Protein AF-0000000070114681 (afdb_homodimer)

Radius of gyration: 28.7 Å; Cα contacts (8 Å, |Δi|>4): 1870; chains: 2; bounding box: 112×88×71 Å

Solvent-accessible surface area (backbone atoms only — not comparable to full-atom values): 44836 Å² total; per-residue (Å²): 137,80,80,74,75,74,76,66,82,73,76,67,72,60,48,67,45,46,54,83,60,22,22,67,48,81,77,33,64,64,54,41,47,63,54,51,53,51,50,52,48,64,74,39,74,84,30,38,65,23,48,54,84,46,60,60,68,86,78,74,51,68,64,54,52,58,52,14,40,51,47,31,48,46,40,34,32,71,73,68,63,34,53,69,64,59,37,40,45,52,35,40,31,75,48,50,42,36,33,88,52,31,59,58,50,32,49,20,34,38,70,69,47,58,29,84,62,64,37,80,19,31,28,36,23,40,17,36,51,25,30,52,28,42,53,50,44,38,56,38,47,52,89,44,37,28,36,34,29,34,36,61,29,50,48,56,58,55,27,22,26,47,72,58,67,33,56,74,46,75,22,51,16,66,94,49,43,53,31,64,68,48,42,53,51,50,49,49,50,39,41,72,73,68,29,41,58,50,32,37,38,45,41,53,35,26,13,62,52,58,10,41,46,45,47,70,69,55,49,54,51,49,55,52,48,28,58,75,68,64,30,35,33,38,43,41,50,69,29,52,80,37,52,54,69,81,86,67,77,78,45,67,56,46,69,46,75,30,54,40,46,34,39,34,33,44,33,39,66,60,67,37,32,5,40,32,39,18,21,28,39,24,66,31,40,22,20,41,97,87,62,47,82,64,51,32,43,21,53,54,38,36,46,54,36,47,26,36,42,40,39,36,30,28,48,34,49,28,34,56,46,9,49,29,60,75,35,78,29,23,55,62,69,61,28,48,72,58,41,51,51,33,46,51,36,49,49,50,51,54,52,48,50,44,67,74,37,76,53,30,72,82,69,43,34,51,62,67,81,52,59,29,35,46,27,35,30,36,36,46,77,51,72,32,43,70,68,47,44,50,48,31,32,72,78,48,31,23,37,56,33,46,33,36,70,28,33,96,54,97,43,44,51,33,21,33,30,38,21,40,35,58,54,51,71,70,52,49,53,53,31,49,55,30,45,48,51,43,54,55,52,49,61,56,69,64,48,75,122,135,82,80,74,75,73,77,66,82,74,75,66,72,61,48,70,45,47,54,84,61,22,22,67,49,80,76,33,64,63,53,41,47,63,55,52,53,52,48,53,49,64,74,37,74,83,30,38,66,22,49,54,83,46,61,62,67,85,79,73,51,70,62,51,53,57,50,13,40,50,46,32,48,47,41,34,32,72,72,69,65,34,52,70,65,57,39,40,44,51,34,41,30,76,47,49,40,36,33,88,53,30,59,58,49,33,50,21,33,39,72,68,49,58,30,85,63,64,37,81,20,31,29,34,21,39,16,37,52,24,30,53,27,42,53,50,45,39,55,39,46,53,89,44,37,28,36,33,28,34,36,61,30,51,48,56,58,55,28,21,26,47,72,57,66,32,54,75,45,76,23,50,15,66,95,49,45,53,31,64,68,48,42,53,50,50,51,49,50,38,41,73,72,68,29,42,57,52,31,37,38,45,41,53,34,27,13,63,52,57,8,42,47,46,46,71,69,54,48,55,52,46,54,54,47,28,60,76,68,62,30,36,34,40,43,40,49,67,30,53,81,35,52,54,70,83,82,69,78,80,45,66,56,45,69,45,75,31,54,41,48,34,38,36,33,43,34,38,65,59,66,39,32,4,39,32,40,18,21,28,40,24,66,32,41,23,21,41,97,87,62,47,81,64,51,31,45,20,52,54,38,35,46,54,36,46,26,37,43,40,39,36,30,28,48,34,47,29,34,56,45,9,51,30,61,75,34,79,30,24,58,62,69,62,27,48,71,58,44,51,50,32,46,51,37,50,48,49,52,53,52,48,49,45,67,74,38,76,53,30,70,83,68,43,35,50,63,66,81,51,58,29,34,46,27,36,31,37,37,44,76,51,72,33,43,71,67,47,42,51,47,33,33,71,77,46,31,23,38,56,33,46,33,36,70,27,34,96,54,97,41,44,50,34,22,32,30,37,22,42,35,58,54,51,72,70,51,49,54,53,30,48,54,30,45,48,51,44,54,56,52,51,59,56,69,65,49,76,122

Nearest PDB structures (foldseek):
  2zc0-assembly1_A  TM=8.896E-01  e=2.141E-27  Thermococcus litoralis
  8tn2-assembly1_A  TM=8.694E-01  e=1.061E-24  Streptomyces hygroscopicus
  8tn2-assembly1_B  TM=8.702E-01  e=4.752E-24  Streptomyces hygroscopicus
  4je5-assembly1_A  TM=8.521E-01  e=1.629E-17  Saccharomyces cerevisiae S288C
  4je5-assembly2_D  TM=8.503E-01  e=1.077E-17  Saccharomyces cerevisiae S288C

Foldseek 3Di:
DPPPPPPPPDPDDDDDDDPVPDQPLSPPLLVCQVVLQVVLCVVQVQFLELADQAFADVVDDPVLLVLLLVLLLCCCCPVVPDDNVVSVCCQVDQHDLQADCLVLLQLLCCVAFVFHADSLLKRKALFLLLVLLLLLLLQPPDQQEAEEEEPLADSSNVSSCSVSNHHYDYAHLPQQGGDLVSVVVSLVVSVVVVHHYAAYEFAQALGVVAGHHHDQVRLVVNLVSCVVSVHAYEYEYAWQLLFADDDGHRGSNSVHPPQRYWYWFGCCHLPNVVLSIIMIRWQDWDADPVRHGPGTVSVSSSVVSCVVPNHRNSSSVSSVSSLCVVQVSYSSSSCVVLSVVQNVQLVLLVVLLCVLCVPQVVLVKDWDRRRGGFKIKMFAPAFPDPVLQSCLCVPLSYHWAQSQSSGPDGDSRRITMGGRNHDDSVSSNSNSVSVSCSRNVVSVVPPPD/DPPPPPPPDDPDDDDDDDVVPDQPLSPPLLVCQVVLQVVLCVVQVQFLELADQAFADVVDDPVLLVLLLVLLLCCCCPVVPDDNVRSVCCQVDQHDLQADCLVLLQLLCCVAFVFHADSLLKRKALFLLLVLLLLLLLQPPDQQEAEEEEPLADSSNVSSCSVSNHHYDYAHLPQQGGDLVSVLVSLVVSVVVVHHYAAYEGAQALHVVAGHHHDQVRLVVNLVSCVVSVHAYEYEYAWQLLFADDDGHHGSNSVHPPQRYWYWFGCCHLPNVVLSIIMIRWQDWDADPVRHGPGTVSVSSSVVSCVVPNHRNSSSVSSVSSLCVVQVSYSSSSCVVLSVVQNVQLVLLVVLLCVLCVPQVVLVKDWDRRRGGFKIKMFAPAFPDPVLQSCLCVPLSYHWAQSCSSGPDGDSRRITMGTRNHDDSVSSNSNSVSVSVSRNVVSVVPPPD

Structure (mmCIF, N/CA/C/O backbone):
data_AF-0000000070114681-model_v1
#
loop_
_entity.id
_entity.type
_entity.pdbx_description
1 polymer '(S)-3,5-dihydroxyphenylglycine transaminase'
#
loop_
_atom_site.group_PDB
_atom_site.id
_atom_site.type_symbol
_atom_site.label_atom_id
_atom_site.label_alt_id
_atom_site.label_comp_id
_atom_site.label_asym_id
_atom_site.label_entity_id
_atom_site.label_seq_id
_atom_site.pdbx_PDB_ins_code
_atom_site.Cartn_x
_atom_site.Cartn_y
_atom_site.Cartn_z
_atom_site.occupancy
_atom_site.B_iso_or_equiv
_atom_site.auth_seq_id
_atom_site.auth_comp_id
_atom_site.auth_asym_id
_atom_site.auth_atom_id
_atom_site.pdbx_PDB_model_num
ATOM 1 N N . MET A 1 1 ? 61.812 25.578 0.46 1 30.03 1 MET A N 1
ATOM 2 C CA . MET A 1 1 ? 60.438 25.844 0.096 1 30.03 1 MET A CA 1
ATOM 3 C C . MET A 1 1 ? 59.594 24.594 0.271 1 30.03 1 MET A C 1
ATOM 5 O O . MET A 1 1 ? 59.75 23.609 -0.444 1 30.03 1 MET A O 1
ATOM 9 N N . THR A 1 2 ? 59.125 24.281 1.491 1 32.91 2 THR A N 1
ATOM 10 C CA . THR A 1 2 ? 58.406 23.109 1.928 1 32.91 2 THR A CA 1
ATOM 11 C C . THR A 1 2 ? 57.031 23.062 1.302 1 32.91 2 THR A C 1
ATOM 13 O O . THR A 1 2 ? 56.219 24 1.477 1 32.91 2 THR A O 1
ATOM 16 N N . VAL A 1 3 ? 56.906 22.266 0.216 1 38.66 3 VAL A N 1
ATOM 17 C CA . VAL A 1 3 ? 55.594 22.031 -0.385 1 38.66 3 VAL A CA 1
ATOM 18 C C . VAL A 1 3 ? 54.594 21.578 0.688 1 38.66 3 VAL A C 1
ATOM 20 O O . VAL A 1 3 ? 54.75 20.5 1.277 1 38.66 3 VAL A O 1
ATOM 23 N N . GLU A 1 4 ? 53.969 22.531 1.515 1 36.19 4 GLU A N 1
ATOM 24 C CA . GLU A 1 4 ? 52.844 22.172 2.357 1 36.19 4 GLU A CA 1
ATOM 25 C C . GLU A 1 4 ? 51.75 21.453 1.552 1 36.19 4 GLU A C 1
ATOM 27 O O . GLU A 1 4 ? 51.219 22.016 0.603 1 36.19 4 GLU A O 1
ATOM 32 N N . THR A 1 5 ? 51.906 20.234 1.372 1 41.84 5 THR A N 1
ATOM 33 C CA . THR A 1 5 ? 50.844 19.406 0.789 1 41.84 5 THR A CA 1
ATOM 34 C C . THR A 1 5 ? 49.531 19.672 1.488 1 41.84 5 THR A C 1
ATOM 36 O O . THR A 1 5 ? 49.375 19.422 2.688 1 41.84 5 THR A O 1
ATOM 39 N N . GLY A 1 6 ? 48.844 20.75 1.191 1 40.19 6 GLY A N 1
ATOM 40 C CA . GLY A 1 6 ? 47.5 21.078 1.638 1 40.19 6 GLY A CA 1
ATOM 41 C C . GLY A 1 6 ? 46.562 19.875 1.663 1 40.19 6 GLY A C 1
ATOM 42 O O . GLY A 1 6 ? 46.312 19.25 0.628 1 40.19 6 GLY A O 1
ATOM 43 N N . SER A 1 7 ? 46.594 19.094 2.715 1 43.44 7 SER A N 1
ATOM 44 C CA . SER A 1 7 ? 45.625 18.031 2.945 1 43.44 7 SER A CA 1
ATOM 45 C C . SER A 1 7 ? 44.219 18.5 2.646 1 43.44 7 SER A C 1
ATOM 47 O O . SER A 1 7 ? 43.719 19.438 3.285 1 43.44 7 SER A O 1
ATOM 49 N N . GLY A 1 8 ? 43.781 18.531 1.479 1 46.12 8 GLY A N 1
ATOM 50 C CA . GLY A 1 8 ? 42.406 18.828 1.107 1 46.12 8 GLY A CA 1
ATOM 51 C C . GLY A 1 8 ? 41.406 18.188 2.035 1 46.12 8 GLY A C 1
ATOM 52 O O . GLY A 1 8 ? 41.719 17.266 2.791 1 46.12 8 GLY A O 1
ATOM 53 N N . PRO A 1 9 ? 40.281 18.922 2.387 1 52.47 9 PRO A N 1
ATOM 54 C CA . PRO A 1 9 ? 39.25 18.422 3.322 1 52.47 9 PRO A CA 1
ATOM 55 C C . PRO A 1 9 ? 38.812 17 3.008 1 52.47 9 PRO A C 1
ATOM 57 O O . PRO A 1 9 ? 38.844 16.578 1.847 1 52.47 9 PRO A O 1
ATOM 60 N N . THR A 1 10 ? 39.094 16.031 3.82 1 56.84 10 THR A N 1
ATOM 61 C CA . THR A 1 10 ? 38.625 14.656 3.734 1 56.84 10 THR A CA 1
ATOM 62 C C . THR A 1 10 ? 37.156 14.594 3.307 1 56.84 10 THR A C 1
ATOM 64 O O . THR A 1 10 ? 36.312 15.281 3.879 1 56.84 10 THR A O 1
ATOM 67 N N . PRO A 1 11 ? 36.938 14.086 2.105 1 64.62 11 PRO A N 1
ATOM 68 C CA . PRO A 1 11 ? 35.562 13.93 1.671 1 64.62 11 PRO A CA 1
ATOM 69 C C . PRO A 1 11 ? 34.656 13.367 2.768 1 64.62 11 PRO A C 1
ATOM 71 O O . PRO A 1 11 ? 35.094 12.555 3.58 1 64.62 11 PRO A O 1
ATOM 74 N N . PRO A 1 12 ? 33.562 14.117 3.008 1 74.38 12 PRO A N 1
ATOM 75 C CA . PRO A 1 12 ? 32.656 13.648 4.059 1 74.38 12 PRO A CA 1
ATOM 76 C C . PRO A 1 12 ? 32.281 12.172 3.912 1 74.38 12 PRO A C 1
ATOM 78 O O . PRO A 1 12 ? 32.188 11.664 2.793 1 74.38 12 PRO A O 1
ATOM 81 N N . ARG A 1 13 ? 32.406 11.461 4.941 1 79.06 13 ARG A N 1
ATOM 82 C CA . ARG A 1 13 ? 32.031 10.047 4.965 1 79.06 13 ARG A CA 1
ATOM 83 C C . ARG A 1 13 ? 30.547 9.852 4.75 1 79.06 13 ARG A C 1
ATOM 85 O O . ARG A 1 13 ? 29.719 10.391 5.504 1 79.06 13 ARG A O 1
ATOM 92 N N . LEU A 1 14 ? 30.188 9.148 3.727 1 91 14 LEU A N 1
ATOM 93 C CA . LEU A 1 14 ? 28.797 8.844 3.422 1 91 14 LEU A CA 1
ATOM 94 C C . LEU A 1 14 ? 28.25 7.777 4.367 1 91 14 LEU A C 1
ATOM 96 O O . LEU A 1 14 ? 28.969 6.844 4.73 1 91 14 LEU A O 1
ATOM 100 N N . VAL A 1 15 ? 27.062 7.934 4.812 1 93.44 15 VAL A N 1
ATOM 101 C CA . VAL A 1 15 ? 26.422 6.941 5.668 1 93.44 15 VAL A CA 1
ATOM 102 C C . VAL A 1 15 ? 26.297 5.617 4.914 1 93.44 15 VAL A C 1
ATOM 104 O O . VAL A 1 15 ? 26.031 5.602 3.711 1 93.44 15 VAL A O 1
ATOM 107 N N . THR A 1 16 ? 26.609 4.535 5.52 1 94.69 16 THR A N 1
ATOM 108 C CA . THR A 1 16 ? 26.375 3.18 5.039 1 94.69 16 THR A CA 1
ATOM 109 C C . THR A 1 16 ? 25.5 2.404 6.02 1 94.69 16 THR A C 1
ATOM 111 O O . THR A 1 16 ? 25.734 2.441 7.23 1 94.69 16 THR A O 1
ATOM 114 N N . LEU A 1 17 ? 24.469 1.797 5.531 1 97.38 17 LEU A N 1
ATOM 115 C CA . LEU A 1 17 ? 23.594 0.977 6.359 1 97.38 17 LEU A CA 1
ATOM 116 C C . LEU A 1 17 ? 24 -0.492 6.293 1 97.38 17 LEU A C 1
ATOM 118 O O . LEU A 1 17 ? 24.453 -0.968 5.25 1 97.38 17 LEU A O 1
ATOM 122 N N . SER A 1 18 ? 23.875 -1.179 7.406 1 96.94 18 SER A N 1
ATOM 123 C CA . SER A 1 18 ? 24.078 -2.623 7.445 1 96.94 18 SER A CA 1
ATOM 124 C C . SER A 1 18 ? 22.766 -3.371 7.27 1 96.94 18 SER A C 1
ATOM 126 O O . SER A 1 18 ? 21.812 -3.143 8.016 1 96.94 18 SER A O 1
ATOM 128 N N . VAL A 1 19 ? 22.719 -4.301 6.312 1 96.25 19 VAL A N 1
ATOM 129 C CA . VAL A 1 19 ? 21.484 -5.027 6.02 1 96.25 19 VAL A CA 1
ATOM 130 C C . VAL A 1 19 ? 21.062 -5.828 7.246 1 96.25 19 VAL A C 1
ATOM 132 O O . VAL A 1 19 ? 19.859 -6.035 7.473 1 96.25 19 VAL A O 1
ATOM 135 N N . GLU A 1 20 ? 22.062 -6.223 8.141 1 95.44 20 GLU A N 1
ATOM 136 C CA . GLU A 1 20 ? 21.766 -6.984 9.352 1 95.44 20 GLU A CA 1
ATOM 137 C C . GLU A 1 20 ? 21.078 -6.109 10.398 1 95.44 20 GLU A C 1
ATOM 139 O O . GLU A 1 20 ? 20.516 -6.617 11.367 1 95.44 20 GLU A O 1
ATOM 144 N N . GLU A 1 21 ? 21.188 -4.77 10.227 1 96.12 21 GLU A N 1
ATOM 145 C CA . GLU A 1 21 ? 20.562 -3.832 11.156 1 96.12 21 GLU A CA 1
ATOM 146 C C . GLU A 1 21 ? 19.234 -3.318 10.602 1 96.12 21 GLU A C 1
ATOM 148 O O . GLU A 1 21 ? 18.641 -2.395 11.164 1 96.12 21 GLU A O 1
ATOM 153 N N . LEU A 1 22 ? 18.812 -3.844 9.445 1 98.06 22 LEU A N 1
ATOM 154 C CA . LEU A 1 22 ? 17.469 -3.609 8.898 1 98.06 22 LEU A CA 1
ATOM 155 C C . LEU A 1 22 ? 16.562 -4.793 9.188 1 98.06 22 LEU A C 1
ATOM 157 O O . LEU A 1 22 ? 16.969 -5.758 9.836 1 98.06 22 LEU A O 1
ATOM 161 N N . HIS A 1 23 ? 15.305 -4.641 8.859 1 97.5 23 HIS A N 1
ATOM 162 C CA . HIS A 1 23 ? 14.344 -5.699 9.141 1 97.5 23 HIS A CA 1
ATOM 163 C C . HIS A 1 23 ? 14.82 -7.039 8.586 1 97.5 23 HIS A C 1
ATOM 165 O O . HIS A 1 23 ? 15.305 -7.105 7.453 1 97.5 23 HIS A O 1
ATOM 171 N N . ALA A 1 24 ? 14.617 -8.148 9.234 1 94.5 24 ALA A N 1
ATOM 172 C CA . ALA A 1 24 ? 15.195 -9.453 8.945 1 94.5 24 ALA A CA 1
ATOM 173 C C . ALA A 1 24 ? 14.672 -10.008 7.629 1 94.5 24 ALA A C 1
ATOM 175 O O . ALA A 1 24 ? 15.32 -10.844 6.996 1 94.5 24 ALA A O 1
ATOM 176 N N . SER A 1 25 ? 13.461 -9.562 7.211 1 93.19 25 SER A N 1
ATOM 177 C CA . SER A 1 25 ? 12.883 -10.062 5.969 1 93.19 25 SER A CA 1
ATOM 178 C C . SER A 1 25 ? 13.758 -9.711 4.77 1 93.19 25 SER A C 1
ATOM 180 O O . SER A 1 25 ? 13.68 -10.359 3.723 1 93.19 25 SER A O 1
ATOM 182 N N . LEU A 1 26 ? 14.578 -8.711 4.875 1 94.06 26 LEU A N 1
ATOM 183 C CA . LEU A 1 26 ? 15.344 -8.188 3.752 1 94.06 26 LEU A CA 1
ATOM 184 C C . LEU A 1 26 ? 16.453 -9.148 3.359 1 94.06 26 LEU A C 1
ATOM 186 O O . LEU A 1 26 ? 17.047 -9.023 2.277 1 94.06 26 LEU A O 1
ATOM 190 N N . THR A 1 27 ? 16.719 -10.109 4.203 1 89.62 27 THR A N 1
ATOM 191 C CA . THR A 1 27 ? 17.703 -11.148 3.879 1 89.62 27 THR A CA 1
ATOM 192 C C . THR A 1 27 ? 17.031 -12.508 3.75 1 89.62 27 THR A C 1
ATOM 194 O O . THR A 1 27 ? 17.703 -13.539 3.664 1 89.62 27 THR A O 1
ATOM 197 N N . ASP A 1 28 ? 15.703 -12.508 3.762 1 88.12 28 ASP A N 1
ATOM 198 C CA . ASP A 1 28 ? 14.945 -13.75 3.643 1 88.12 28 ASP A CA 1
ATOM 199 C C . ASP A 1 28 ? 14.828 -14.18 2.184 1 88.12 28 ASP A C 1
ATOM 201 O O . ASP A 1 28 ? 14.539 -13.359 1.309 1 88.12 28 ASP A O 1
ATOM 205 N N . PRO A 1 29 ? 14.984 -15.445 1.933 1 79.88 29 PRO A N 1
ATOM 206 C CA . PRO A 1 29 ? 14.875 -15.945 0.561 1 79.88 29 PRO A CA 1
ATOM 207 C C . PRO A 1 29 ? 13.516 -15.656 -0.065 1 79.88 29 PRO A C 1
ATOM 209 O O . PRO A 1 29 ? 13.406 -15.5 -1.284 1 79.88 29 PRO A O 1
ATOM 212 N N . ALA A 1 30 ? 12.523 -15.609 0.754 1 78.25 30 ALA A N 1
ATOM 213 C CA . ALA A 1 30 ? 11.18 -15.359 0.246 1 78.25 30 ALA A CA 1
ATOM 214 C C . ALA A 1 30 ? 11.109 -14.031 -0.494 1 78.25 30 ALA A C 1
ATOM 216 O O . ALA A 1 30 ? 10.383 -13.898 -1.484 1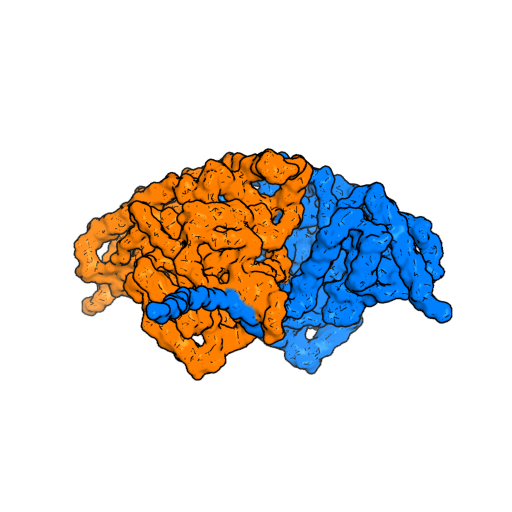 78.25 30 ALA A O 1
ATOM 217 N N . LEU A 1 31 ? 11.828 -13.016 -0.031 1 84.94 31 LEU A N 1
ATOM 218 C CA . LEU A 1 31 ? 11.789 -11.695 -0.66 1 84.94 31 LEU A CA 1
ATOM 219 C C . LEU A 1 31 ? 12.797 -11.617 -1.807 1 84.94 31 LEU A C 1
ATOM 221 O O . LEU A 1 31 ? 12.75 -10.68 -2.611 1 84.94 31 LEU A O 1
ATOM 225 N N . GLU A 1 32 ? 13.586 -12.672 -1.979 1 79.88 32 GLU A N 1
ATOM 226 C CA . GLU A 1 32 ? 14.641 -12.641 -2.988 1 79.88 32 GLU A CA 1
ATOM 227 C C . GLU A 1 32 ? 14.242 -13.453 -4.223 1 79.88 32 GLU A C 1
ATOM 229 O O . GLU A 1 32 ? 14.805 -13.258 -5.305 1 79.88 32 GLU A O 1
ATOM 234 N N . SER A 1 33 ? 13.289 -14.328 -3.977 1 78.19 33 SER A N 1
ATOM 235 C CA . SER A 1 33 ? 12.938 -15.297 -5.012 1 78.19 33 SER A CA 1
ATOM 236 C C . SER A 1 33 ? 12.484 -14.594 -6.289 1 78.19 33 SER A C 1
ATOM 238 O O . SER A 1 33 ? 13 -14.883 -7.375 1 78.19 33 SER A O 1
ATOM 240 N N . MET A 1 34 ? 11.609 -13.648 -6.082 1 70.12 34 MET A N 1
ATOM 241 C CA . MET A 1 34 ? 11.086 -12.984 -7.27 1 70.12 34 MET A CA 1
ATOM 242 C C . MET A 1 34 ? 12.164 -12.148 -7.953 1 70.12 34 MET A C 1
ATOM 244 O O . MET A 1 34 ? 12.203 -12.062 -9.18 1 70.12 34 MET A O 1
ATOM 248 N N . ASN A 1 35 ? 13.016 -11.617 -7.195 1 71.94 35 ASN A N 1
ATOM 249 C CA . ASN A 1 35 ? 14.133 -10.867 -7.758 1 71.94 35 ASN A CA 1
ATOM 250 C C . ASN A 1 35 ? 15.062 -11.758 -8.57 1 71.94 35 ASN A C 1
ATOM 252 O O . ASN A 1 35 ? 15.5 -11.391 -9.656 1 71.94 35 ASN A O 1
ATOM 256 N N . LEU A 1 36 ? 15.281 -12.898 -8.039 1 72.62 36 LEU A N 1
ATOM 257 C CA . LEU A 1 36 ? 16.156 -13.859 -8.703 1 72.62 36 LEU A CA 1
ATOM 258 C C . LEU A 1 36 ? 15.57 -14.297 -10.039 1 72.62 36 LEU A C 1
ATOM 260 O O . LEU A 1 36 ? 16.266 -14.328 -11.055 1 72.62 36 LEU A O 1
ATOM 264 N N . LEU A 1 37 ? 14.297 -14.508 -10.039 1 75.19 37 LEU A N 1
ATOM 265 C CA . LEU A 1 37 ? 13.625 -14.969 -11.25 1 75.19 37 LEU A CA 1
ATOM 266 C C . LEU A 1 37 ? 13.586 -13.867 -12.305 1 75.19 37 LEU A C 1
ATOM 268 O O . LEU A 1 37 ? 13.789 -14.133 -13.492 1 75.19 37 LEU A O 1
ATOM 272 N N . ASN A 1 38 ? 13.406 -12.68 -11.836 1 72.19 38 ASN A N 1
ATOM 273 C CA . ASN A 1 38 ? 13.414 -11.539 -12.742 1 72.19 38 ASN A CA 1
ATOM 274 C C . ASN A 1 38 ? 14.805 -11.297 -13.328 1 72.19 38 ASN A C 1
ATOM 276 O O . ASN A 1 38 ? 14.93 -10.953 -14.508 1 72.19 38 ASN A O 1
ATOM 280 N N . GLU A 1 39 ? 15.742 -11.539 -12.516 1 75.88 39 GLU A N 1
ATOM 281 C CA . GLU A 1 39 ? 17.125 -11.375 -12.977 1 75.88 39 GLU A CA 1
ATOM 282 C C . GLU A 1 39 ? 17.453 -12.391 -14.062 1 75.88 39 GLU A C 1
ATOM 284 O O . GLU A 1 39 ? 18.094 -12.055 -15.062 1 75.88 39 GLU A O 1
ATOM 289 N N . ILE A 1 40 ? 17.047 -13.57 -13.898 1 78.44 40 ILE A N 1
ATOM 290 C CA . ILE A 1 40 ? 17.344 -14.625 -14.859 1 78.44 40 ILE A CA 1
ATOM 291 C C . ILE A 1 40 ? 16.625 -14.328 -16.188 1 78.44 40 ILE A C 1
ATOM 293 O O . ILE A 1 40 ? 17.219 -14.438 -17.25 1 78.44 40 ILE A O 1
ATOM 297 N N . ALA A 1 41 ? 15.414 -13.906 -16.062 1 80.06 41 ALA A N 1
ATOM 298 C CA . ALA A 1 41 ? 14.656 -13.562 -17.25 1 80.06 41 ALA A CA 1
ATOM 299 C C . ALA A 1 41 ? 15.312 -12.414 -18.016 1 80.06 41 ALA A C 1
ATOM 301 O O . ALA A 1 41 ? 15.375 -12.422 -19.234 1 80.06 41 ALA A O 1
ATOM 302 N N . ALA A 1 42 ? 15.828 -11.539 -17.266 1 78 42 ALA A N 1
ATOM 303 C CA . ALA A 1 42 ? 16.469 -10.367 -17.859 1 78 42 ALA A CA 1
ATOM 304 C C . ALA A 1 42 ? 17.766 -10.75 -18.547 1 78 42 ALA A C 1
ATOM 306 O O . ALA A 1 42 ? 18.141 -10.148 -19.562 1 78 42 ALA A O 1
ATOM 307 N N . ARG A 1 43 ? 18.422 -11.727 -18.047 1 87.62 43 ARG A N 1
ATOM 308 C CA . ARG A 1 43 ? 19.703 -12.172 -18.578 1 87.62 43 ARG A CA 1
ATOM 309 C C . ARG A 1 43 ? 19.516 -12.914 -19.891 1 87.62 43 ARG A C 1
ATOM 311 O O . ARG A 1 43 ? 20.438 -13 -20.703 1 87.62 43 ARG A O 1
ATOM 318 N N . PHE A 1 44 ? 18.312 -13.422 -20.078 1 91.12 44 PHE A N 1
ATOM 319 C CA . PHE A 1 44 ? 18.062 -14.211 -21.281 1 91.12 44 PHE A CA 1
ATOM 320 C C . PHE A 1 44 ? 16.812 -13.727 -22 1 91.12 44 PHE A C 1
ATOM 322 O O . PHE A 1 44 ? 15.828 -14.461 -22.125 1 91.12 44 PHE A O 1
ATOM 329 N N . PRO A 1 45 ? 16.875 -12.562 -22.562 1 86.38 45 PRO A N 1
ATOM 330 C CA . PRO A 1 45 ? 15.695 -11.922 -23.156 1 86.38 45 PRO A CA 1
ATOM 331 C C . PRO A 1 45 ? 15.141 -12.68 -24.359 1 86.38 45 PRO A C 1
ATOM 333 O O . PRO A 1 45 ? 13.969 -12.523 -24.719 1 86.38 45 PRO A O 1
ATOM 336 N N . ASP A 1 46 ? 15.953 -13.531 -24.953 1 89.62 46 ASP A N 1
ATOM 337 C CA . ASP A 1 46 ? 15.516 -14.25 -26.141 1 89.62 46 ASP A CA 1
ATOM 338 C C . ASP A 1 46 ? 14.914 -15.602 -25.781 1 89.62 46 ASP A C 1
ATOM 340 O O . ASP A 1 46 ? 14.375 -16.297 -26.641 1 89.62 46 ASP A O 1
ATOM 344 N N . ALA A 1 47 ? 14.984 -15.953 -24.547 1 94.44 47 ALA A N 1
ATOM 345 C CA . ALA A 1 47 ? 14.406 -17.219 -24.109 1 94.44 47 ALA A CA 1
ATOM 346 C C . ALA A 1 47 ? 12.883 -17.172 -24.125 1 94.44 47 ALA A C 1
ATOM 348 O O . ALA A 1 47 ? 12.297 -16.125 -23.812 1 94.44 47 ALA A O 1
ATOM 349 N N . VAL A 1 48 ? 12.25 -18.297 -24.578 1 95.38 48 VAL A N 1
ATOM 350 C CA . VAL A 1 48 ? 10.812 -18.422 -24.391 1 95.38 48 VAL A CA 1
ATOM 351 C C . VAL A 1 48 ? 10.508 -18.641 -22.906 1 95.38 48 VAL A C 1
ATOM 353 O O . VAL A 1 48 ? 11.07 -19.531 -22.266 1 95.38 48 VAL A O 1
ATOM 356 N N . SER A 1 49 ? 9.656 -17.797 -22.359 1 93.56 49 SER A N 1
ATOM 357 C CA . SER A 1 49 ? 9.469 -17.859 -20.922 1 93.56 49 SER A CA 1
ATOM 358 C C . SER A 1 49 ? 8.109 -18.453 -20.562 1 93.56 49 SER A C 1
ATOM 360 O O . SER A 1 49 ? 7.07 -17.844 -20.828 1 93.56 49 SER A O 1
ATOM 362 N N . PHE A 1 50 ? 8.148 -19.641 -19.953 1 95.88 50 PHE A N 1
ATOM 363 C CA . PHE A 1 50 ? 6.973 -20.219 -19.312 1 95.88 50 PHE A CA 1
ATOM 364 C C . PHE A 1 50 ? 6.902 -19.812 -17.844 1 95.88 50 PHE A C 1
ATOM 366 O O . PHE A 1 50 ? 6.176 -20.438 -17.062 1 95.88 50 PHE A O 1
ATOM 373 N N . ALA A 1 51 ? 7.637 -18.766 -17.469 1 90.38 51 ALA A N 1
ATOM 374 C CA . ALA A 1 51 ? 7.777 -18.422 -16.047 1 90.38 51 ALA A CA 1
ATOM 375 C C . ALA A 1 51 ? 6.691 -17.453 -15.609 1 90.38 51 ALA A C 1
ATOM 377 O O . ALA A 1 51 ? 6.156 -17.562 -14.5 1 90.38 51 ALA A O 1
ATOM 378 N N . ALA A 1 52 ? 6.332 -16.562 -16.438 1 81.69 52 ALA A N 1
ATOM 379 C CA . ALA A 1 52 ? 5.508 -15.43 -16.016 1 81.69 52 ALA A CA 1
ATOM 380 C C . ALA A 1 52 ? 4.035 -15.82 -15.953 1 81.69 52 ALA A C 1
ATOM 382 O O . ALA A 1 52 ? 3.49 -16.375 -16.906 1 81.69 52 ALA A O 1
ATOM 383 N N . GLY A 1 53 ? 3.375 -15.57 -14.852 1 86.06 53 GLY A N 1
ATOM 384 C CA . GLY A 1 53 ? 1.938 -15.75 -14.711 1 86.06 53 GLY A CA 1
ATOM 385 C C . GLY A 1 53 ? 1.148 -14.477 -14.93 1 86.06 53 GLY A C 1
ATOM 386 O O . GLY A 1 53 ? 0.196 -14.195 -14.195 1 86.06 53 GLY A O 1
ATOM 387 N N . ARG A 1 54 ? 1.492 -13.68 -15.875 1 88.38 54 ARG A N 1
ATOM 388 C CA . ARG A 1 54 ? 0.827 -12.414 -16.156 1 88.38 54 ARG A CA 1
ATOM 389 C C . ARG A 1 54 ? -0.282 -12.586 -17.188 1 88.38 54 ARG A C 1
ATOM 391 O O . ARG A 1 54 ? -0.235 -13.508 -18 1 88.38 54 ARG A O 1
ATOM 398 N N . PRO A 1 55 ? -1.249 -11.695 -17.172 1 91.88 55 PRO A N 1
ATOM 399 C CA . PRO A 1 55 ? -2.352 -11.789 -18.141 1 91.88 55 PRO A CA 1
ATOM 400 C C . PRO A 1 55 ? -1.911 -11.508 -19.578 1 91.88 55 PRO A C 1
ATOM 402 O O . PRO A 1 55 ? -0.888 -10.859 -19.797 1 91.88 55 PRO A O 1
ATOM 405 N N . TYR A 1 56 ? -2.674 -12.055 -20.484 1 92.44 56 TYR A N 1
ATOM 406 C CA . TYR A 1 56 ? -2.461 -11.852 -21.906 1 92.44 56 TYR A CA 1
ATOM 407 C C . TYR A 1 56 ? -2.518 -10.367 -22.266 1 92.44 56 TYR A C 1
ATOM 409 O O . TYR A 1 56 ? -3.377 -9.641 -21.766 1 92.44 56 TYR A O 1
ATOM 417 N N . GLU A 1 57 ? -1.641 -9.906 -23.062 1 90.56 57 GLU A N 1
ATOM 418 C CA . GLU A 1 57 ? -1.457 -8.477 -23.312 1 90.56 57 GLU A CA 1
ATOM 419 C C . GLU A 1 57 ? -1.948 -8.094 -24.703 1 90.56 57 GLU A C 1
ATOM 421 O O . GLU A 1 57 ? -1.843 -6.934 -25.109 1 90.56 57 GLU A O 1
ATOM 426 N N . GLY A 1 58 ? -2.482 -9.016 -25.438 1 90.94 58 GLY A N 1
ATOM 427 C CA . GLY A 1 58 ? -2.76 -8.781 -26.844 1 90.94 58 GLY A CA 1
ATOM 428 C C . GLY A 1 58 ? -4 -7.938 -27.062 1 90.94 58 GLY A C 1
ATOM 429 O O . GLY A 1 58 ? -4.211 -7.422 -28.172 1 90.94 58 GLY A O 1
ATOM 430 N N . PHE A 1 59 ? -4.789 -7.73 -26.031 1 92.12 59 PHE A N 1
ATOM 431 C CA . PHE A 1 59 ? -6.055 -7.035 -26.234 1 92.12 59 PHE A CA 1
ATOM 432 C C . PHE A 1 59 ? -6.004 -5.629 -25.656 1 92.12 59 PHE A C 1
ATOM 434 O O . PHE A 1 59 ? -7.023 -4.938 -25.594 1 92.12 59 PHE A O 1
ATOM 441 N N . TYR A 1 60 ? -4.82 -5.215 -25.172 1 92.62 60 TYR A N 1
ATOM 442 C CA . TYR A 1 60 ? -4.715 -3.908 -24.531 1 92.62 60 TYR A CA 1
ATOM 443 C C . TYR A 1 60 ? -4.945 -2.785 -25.547 1 92.62 60 TYR A C 1
ATOM 445 O O . TYR A 1 60 ? -4.395 -2.811 -26.641 1 92.62 60 TYR A O 1
ATOM 453 N N . ASP A 1 61 ? -5.781 -1.873 -25.234 1 94.5 61 ASP A N 1
ATOM 454 C CA . ASP A 1 61 ? -6.066 -0.655 -26 1 94.5 61 ASP A CA 1
ATOM 455 C C . ASP A 1 61 ? -6.098 0.564 -25.078 1 94.5 61 ASP A C 1
ATOM 457 O O . ASP A 1 61 ? -6.973 0.677 -24.219 1 94.5 61 ASP A O 1
ATOM 461 N N . ILE A 1 62 ? -5.188 1.465 -25.297 1 94.5 62 ILE A N 1
ATOM 462 C CA . ILE A 1 62 ? -5.055 2.635 -24.438 1 94.5 62 ILE A CA 1
ATOM 463 C C . ILE A 1 62 ? -6.383 3.391 -24.391 1 94.5 62 ILE A C 1
ATOM 465 O O . ILE A 1 62 ? -6.723 3.992 -23.375 1 94.5 62 ILE A O 1
ATOM 469 N N . GLU A 1 63 ? -7.176 3.326 -25.438 1 96.62 63 GLU A N 1
ATOM 470 C CA . GLU A 1 63 ? -8.445 4.043 -25.484 1 96.62 63 GLU A CA 1
ATOM 471 C C . GLU A 1 63 ? -9.438 3.473 -24.484 1 96.62 63 GLU A C 1
ATOM 473 O O . GLU A 1 63 ? -10.383 4.152 -24.078 1 96.62 63 GLU A O 1
ATOM 478 N N . ASP A 1 64 ? -9.266 2.219 -24.094 1 96.44 64 ASP A N 1
ATOM 479 C CA . ASP A 1 64 ? -10.141 1.606 -23.094 1 96.44 64 ASP A CA 1
ATOM 480 C C . ASP A 1 64 ? -10.078 2.361 -21.766 1 96.44 64 ASP A C 1
ATOM 482 O O . ASP A 1 64 ? -11.094 2.52 -21.094 1 96.44 64 ASP A O 1
ATOM 486 N N . VAL A 1 65 ? -8.875 2.816 -21.438 1 96.94 65 VAL A N 1
ATOM 487 C CA . VAL A 1 65 ? -8.711 3.551 -20.188 1 96.94 65 VAL A CA 1
ATOM 488 C C . VAL A 1 65 ? -9.57 4.816 -20.219 1 96.94 65 VAL A C 1
ATOM 490 O O . VAL A 1 65 ? -10.289 5.109 -19.266 1 96.94 65 VAL A O 1
ATOM 493 N N . HIS A 1 66 ? -9.516 5.547 -21.328 1 97.88 66 HIS A N 1
ATOM 494 C CA . HIS A 1 66 ? -10.297 6.77 -21.469 1 97.88 66 HIS A CA 1
ATOM 495 C C . HIS A 1 66 ? -11.789 6.473 -21.453 1 97.88 66 HIS A C 1
ATOM 497 O O . HIS A 1 66 ? -12.562 7.18 -20.797 1 97.88 66 HIS A O 1
ATOM 503 N N . ARG A 1 67 ? -12.172 5.434 -22.141 1 98.06 67 ARG A N 1
ATOM 504 C CA . ARG A 1 67 ? -13.578 5.047 -22.203 1 98.06 67 ARG A CA 1
ATOM 505 C C . ARG A 1 67 ? -14.094 4.656 -20.828 1 98.06 67 ARG A C 1
ATOM 507 O O . ARG A 1 67 ? -15.188 5.062 -20.422 1 98.06 67 ARG A O 1
ATOM 514 N N . TYR A 1 68 ? -13.336 3.863 -20.062 1 98.19 68 TYR A N 1
ATOM 515 C CA . TYR A 1 68 ? -13.75 3.402 -18.75 1 98.19 68 TYR A CA 1
ATOM 516 C C . TYR A 1 68 ? -13.852 4.57 -17.766 1 98.19 68 TYR A C 1
ATOM 518 O O . TYR A 1 68 ? -14.789 4.633 -16.969 1 98.19 68 TYR A O 1
ATOM 526 N N . LEU A 1 69 ? -12.891 5.531 -17.812 1 98.12 69 LEU A N 1
ATOM 527 C CA . LEU A 1 69 ? -12.945 6.723 -16.969 1 98.12 69 LEU A CA 1
ATOM 528 C C . LEU A 1 69 ? -14.211 7.523 -17.234 1 98.12 69 LEU A C 1
ATOM 530 O O . LEU A 1 69 ? -14.891 7.953 -16.312 1 98.12 69 LEU A O 1
ATOM 534 N N . ARG A 1 70 ? -14.539 7.684 -18.5 1 98.25 70 ARG A N 1
ATOM 535 C CA . ARG A 1 70 ? -15.742 8.422 -18.891 1 98.25 70 ARG A CA 1
ATOM 536 C C . ARG A 1 70 ? -17 7.684 -18.438 1 98.25 70 ARG A C 1
ATOM 538 O O . ARG A 1 70 ? -17.969 8.305 -18 1 98.25 70 ARG A O 1
ATOM 545 N N . THR A 1 71 ? -16.969 6.348 -18.594 1 98.56 71 THR A N 1
ATOM 546 C CA . THR A 1 71 ? -18.125 5.535 -18.219 1 98.56 71 THR A CA 1
ATOM 547 C C . THR A 1 71 ? -18.422 5.684 -16.734 1 98.56 71 THR A C 1
ATOM 549 O O . THR A 1 71 ? -19.562 5.879 -16.328 1 98.56 71 THR A O 1
ATOM 552 N N . PHE A 1 72 ? -17.453 5.617 -15.891 1 98.5 72 PHE A N 1
ATOM 553 C CA . PHE A 1 72 ? -17.656 5.738 -14.453 1 98.5 72 PHE A CA 1
ATOM 554 C C . PHE A 1 72 ? -18.109 7.148 -14.094 1 98.5 72 PHE A C 1
ATOM 556 O O . PHE A 1 72 ? -19 7.328 -13.258 1 98.5 72 PHE A O 1
ATOM 563 N N . TRP A 1 73 ? -17.406 8.156 -14.68 1 98.12 73 TRP A N 1
ATOM 564 C CA . TRP A 1 73 ? -17.797 9.547 -14.422 1 98.12 73 TRP A CA 1
ATOM 565 C C . TRP A 1 73 ? -19.25 9.781 -14.781 1 98.12 73 TRP A C 1
ATOM 567 O O . TRP A 1 73 ? -20 10.414 -14.016 1 98.12 73 TRP A O 1
ATOM 577 N N . SER A 1 74 ? -19.672 9.242 -15.93 1 98 74 SER A N 1
ATOM 578 C CA . SER A 1 74 ? -21.062 9.367 -16.359 1 98 74 SER A CA 1
ATOM 579 C C . SER A 1 74 ? -22 8.656 -15.391 1 98 74 SER A C 1
ATOM 581 O O . SER A 1 74 ? -23.109 9.141 -15.125 1 98 74 SER A O 1
ATOM 583 N N . TYR A 1 75 ? -21.547 7.496 -14.953 1 98.31 75 TYR A N 1
ATOM 584 C CA . TYR A 1 75 ? -22.328 6.746 -13.969 1 98.31 75 TYR A CA 1
ATOM 585 C C . TYR A 1 75 ? -22.547 7.574 -12.711 1 98.31 75 TYR A C 1
ATOM 587 O O . TYR A 1 75 ? -23.656 7.617 -12.18 1 98.31 75 TYR A O 1
ATOM 595 N N . LEU A 1 76 ? -21.531 8.258 -12.172 1 97.69 76 LEU A N 1
ATOM 596 C CA . LEU A 1 76 ? -21.641 9.086 -10.977 1 97.69 76 LEU A CA 1
ATOM 597 C C . LEU A 1 76 ? -22.641 10.219 -11.188 1 97.69 76 LEU A C 1
ATOM 599 O O . LEU A 1 76 ? -23.422 10.539 -10.289 1 97.69 76 LEU A O 1
ATOM 603 N N . VAL A 1 77 ? -22.625 10.781 -12.383 1 97.19 77 VAL A N 1
ATOM 604 C CA . VAL A 1 77 ? -23.469 11.938 -12.688 1 97.19 77 VAL A CA 1
ATOM 605 C C . VAL A 1 77 ? -24.906 11.469 -12.969 1 97.19 77 VAL A C 1
ATOM 607 O O . VAL A 1 77 ? -25.859 11.969 -12.359 1 97.19 77 VAL A O 1
ATOM 610 N N . GLU A 1 78 ? -25.031 10.508 -13.789 1 97.38 78 GLU A N 1
ATOM 611 C CA . GLU A 1 78 ? -26.328 10.125 -14.328 1 97.38 78 GLU A CA 1
ATOM 612 C C . GLU A 1 78 ? -27.062 9.172 -13.383 1 97.38 78 GLU A C 1
ATOM 614 O O . GLU A 1 78 ? -28.281 9.273 -13.203 1 97.38 78 GLU A O 1
ATOM 619 N N . GLU A 1 79 ? -26.359 8.25 -12.812 1 95.94 79 GLU A N 1
ATOM 620 C CA . GLU A 1 79 ? -27.016 7.215 -12.023 1 95.94 79 GLU A CA 1
ATOM 621 C C . GLU A 1 79 ? -26.938 7.527 -10.531 1 95.94 79 GLU A C 1
ATOM 623 O O . GLU A 1 79 ? -27.875 7.258 -9.789 1 95.94 79 GLU A O 1
ATOM 628 N N . ARG A 1 80 ? -25.859 8.055 -10.094 1 96 80 ARG A N 1
ATOM 629 C CA . ARG A 1 80 ? -25.703 8.32 -8.672 1 96 80 ARG A CA 1
ATOM 630 C C . ARG A 1 80 ? -26.141 9.734 -8.32 1 96 80 ARG A C 1
ATOM 632 O O . ARG A 1 80 ? -26.203 10.102 -7.148 1 96 80 ARG A O 1
ATOM 639 N N . GLY A 1 81 ? -26.375 10.617 -9.297 1 96 81 GLY A N 1
ATOM 640 C CA . GLY A 1 81 ? -26.969 11.93 -9.086 1 96 81 GLY A CA 1
ATOM 641 C C . GLY A 1 81 ? -25.953 12.977 -8.656 1 96 81 GLY A C 1
ATOM 642 O O . GLY A 1 81 ? -26.328 14.031 -8.141 1 96 81 GLY A O 1
ATOM 643 N N . HIS A 1 82 ? -24.703 12.734 -8.836 1 95.25 82 HIS A N 1
ATOM 644 C CA . HIS A 1 82 ? -23.688 13.742 -8.539 1 95.25 82 HIS A CA 1
ATOM 645 C C . HIS A 1 82 ? -23.672 14.836 -9.602 1 95.25 82 HIS A C 1
ATOM 647 O O . HIS A 1 82 ? -23.938 14.57 -10.773 1 95.25 82 HIS A O 1
ATOM 653 N N . ASP A 1 83 ? -23.5 16.078 -9.172 1 95.38 83 ASP A N 1
ATOM 654 C CA . ASP A 1 83 ? -23.156 17.062 -10.211 1 95.38 83 ASP A CA 1
ATOM 655 C C . ASP A 1 83 ? -21.719 16.859 -10.695 1 95.38 83 ASP A C 1
ATOM 657 O O . ASP A 1 83 ? -20.984 16.062 -10.133 1 95.38 83 ASP A O 1
ATOM 661 N N . ALA A 1 84 ? -21.344 17.547 -11.773 1 94.44 84 ALA A N 1
ATOM 662 C CA . ALA A 1 84 ? -20.062 17.359 -12.438 1 94.44 84 ALA A CA 1
ATOM 663 C C . ALA A 1 84 ? -18.906 17.641 -11.484 1 94.44 84 ALA A C 1
ATOM 665 O O . ALA A 1 84 ? -17.891 16.953 -11.508 1 94.44 84 ALA A O 1
ATOM 666 N N . GLU A 1 85 ? -19.016 18.625 -10.688 1 94.12 85 GLU A N 1
ATOM 667 C CA . GLU A 1 85 ? -17.969 19 -9.75 1 94.12 85 GLU A CA 1
ATOM 668 C C . GLU A 1 85 ? -17.75 17.906 -8.703 1 94.12 85 GLU A C 1
ATOM 670 O O . GLU A 1 85 ? -16.609 17.531 -8.414 1 94.12 85 GLU A O 1
ATOM 675 N N . ARG A 1 86 ? -18.828 17.484 -8.156 1 94 86 ARG A N 1
ATOM 676 C CA . ARG A 1 86 ? -18.734 16.438 -7.145 1 94 86 ARG A CA 1
ATOM 677 C C . ARG A 1 86 ? -18.172 15.148 -7.738 1 94 86 ARG A C 1
ATOM 679 O O . ARG A 1 86 ? -17.359 14.477 -7.102 1 94 86 ARG A O 1
ATOM 686 N N . ALA A 1 87 ? -18.609 14.789 -8.922 1 96.12 87 ALA A N 1
ATOM 687 C CA . ALA A 1 87 ? -18.109 13.602 -9.609 1 96.12 87 ALA A CA 1
ATOM 688 C C . ALA A 1 87 ? -16.594 13.719 -9.852 1 96.12 87 ALA A C 1
ATOM 690 O O . ALA A 1 87 ? -15.852 12.758 -9.625 1 96.12 87 ALA A O 1
ATOM 691 N N . THR A 1 88 ? -16.219 14.883 -10.297 1 95.75 88 THR A N 1
ATOM 692 C CA . THR A 1 88 ? -14.805 15.117 -10.562 1 95.75 88 THR A CA 1
ATOM 693 C C . THR A 1 88 ? -14 15.094 -9.258 1 95.75 88 THR A C 1
ATOM 695 O O . THR A 1 88 ? -12.922 14.5 -9.203 1 95.75 88 THR A O 1
ATOM 698 N N . ARG A 1 89 ? -14.539 15.641 -8.219 1 93.88 89 ARG A N 1
ATOM 699 C CA . ARG A 1 89 ? -13.875 15.68 -6.914 1 93.88 89 ARG A CA 1
ATOM 700 C C . ARG A 1 89 ? -13.672 14.266 -6.367 1 93.88 89 ARG A C 1
ATOM 702 O O . ARG A 1 89 ? -12.672 14 -5.699 1 93.88 89 ARG A O 1
ATOM 709 N N . LEU A 1 90 ? -14.578 13.406 -6.609 1 94.38 90 LEU A N 1
ATOM 710 C CA . LEU A 1 90 ? -14.461 12.031 -6.141 1 94.38 90 LEU A CA 1
ATOM 711 C C . LEU A 1 90 ? -13.234 11.352 -6.738 1 94.38 90 LEU A C 1
ATOM 713 O O . LEU A 1 90 ? -12.586 10.531 -6.074 1 94.38 90 LEU A O 1
ATOM 717 N N . LEU A 1 91 ? -12.883 11.703 -7.949 1 94.75 91 LEU A N 1
ATOM 718 C CA . LEU A 1 91 ? -11.766 11.086 -8.648 1 94.75 91 LEU A CA 1
ATOM 719 C C . LEU A 1 91 ? -10.453 11.789 -8.305 1 94.75 91 LEU A C 1
ATOM 721 O O . LEU A 1 91 ? -9.391 11.164 -8.297 1 94.75 91 LEU A O 1
ATOM 725 N N . PHE A 1 92 ? -10.539 13.07 -8.008 1 94.06 92 PHE A N 1
ATOM 726 C CA . PHE A 1 92 ? -9.336 13.883 -7.898 1 94.06 92 PHE A CA 1
ATOM 727 C C . PHE A 1 92 ? -8.875 13.961 -6.449 1 94.06 92 PHE A C 1
ATOM 729 O O . PHE A 1 92 ? -7.684 14.148 -6.184 1 94.06 92 PHE A O 1
ATOM 736 N N . GLN A 1 93 ? -9.727 13.883 -5.512 1 92.31 93 GLN A N 1
ATOM 737 C CA . GLN A 1 93 ? -9.406 14.07 -4.098 1 92.31 93 GLN A CA 1
ATOM 738 C C . GLN A 1 93 ? -9.211 12.727 -3.398 1 92.31 93 GLN A C 1
ATOM 740 O O . GLN A 1 93 ? -9.5 11.672 -3.969 1 92.31 93 GLN A O 1
ATOM 745 N N . TYR A 1 94 ? -8.688 12.812 -2.119 1 88.94 94 TYR A N 1
ATOM 746 C CA . TYR A 1 94 ? -8.609 11.609 -1.3 1 88.94 94 TYR A CA 1
ATOM 747 C C . TYR A 1 94 ? -9.961 10.898 -1.25 1 88.94 94 TYR A C 1
ATOM 749 O O . TYR A 1 94 ? -10.992 11.531 -1.05 1 88.94 94 TYR A O 1
ATOM 757 N N . GLY A 1 95 ? -9.992 9.656 -1.479 1 87.25 95 GLY A N 1
ATOM 758 C CA . GLY A 1 95 ? -11.211 8.875 -1.383 1 87.25 95 GLY A CA 1
ATOM 759 C C . GLY A 1 95 ? -11.406 8.227 -0.023 1 87.25 95 GLY A C 1
ATOM 760 O O . GLY A 1 95 ? -10.57 8.391 0.869 1 87.25 95 GLY A O 1
ATOM 761 N N . ARG A 1 96 ? -12.531 7.621 0.012 1 92.38 96 ARG A N 1
ATOM 762 C CA . ARG A 1 96 ? -12.805 6.797 1.184 1 92.38 96 ARG A CA 1
ATOM 763 C C . ARG A 1 96 ? -11.758 5.703 1.345 1 92.38 96 ARG A C 1
ATOM 765 O O . ARG A 1 96 ? -11.336 5.094 0.361 1 92.38 96 ARG A O 1
ATOM 772 N N . THR A 1 97 ? -11.273 5.477 2.559 1 95.44 97 THR A N 1
ATOM 773 C CA . THR A 1 97 ? -10.227 4.492 2.812 1 95.44 97 THR A CA 1
ATOM 774 C C . THR A 1 97 ? -10.648 3.115 2.305 1 95.44 97 THR A C 1
ATOM 776 O O . THR A 1 97 ? -9.844 2.396 1.708 1 95.44 97 THR A O 1
ATOM 779 N N . LYS A 1 98 ? -11.945 2.719 2.457 1 97.38 98 LYS A N 1
ATOM 780 C CA . LYS A 1 98 ? -12.43 1.407 2.039 1 97.38 98 LYS A CA 1
ATOM 781 C C . LYS A 1 98 ? -12.688 1.369 0.536 1 97.38 98 LYS A C 1
ATOM 783 O O . LYS A 1 98 ? -13.008 0.316 -0.018 1 97.38 98 LYS A O 1
ATOM 788 N N . GLY A 1 99 ? -12.531 2.496 -0.149 1 97.75 99 GLY A N 1
ATOM 789 C CA . GLY A 1 99 ? -12.688 2.533 -1.594 1 97.75 99 GLY A CA 1
ATOM 790 C C . GLY A 1 99 ? -13.969 3.209 -2.039 1 97.75 99 GLY A C 1
ATOM 791 O O . GLY A 1 99 ? -14.867 3.443 -1.229 1 97.75 99 GLY A O 1
ATOM 792 N N . VAL A 1 100 ? -14.102 3.547 -3.287 1 97.75 100 VAL A N 1
ATOM 793 C CA . VAL A 1 100 ? -15.234 4.309 -3.799 1 97.75 100 VAL A CA 1
ATOM 794 C C . VAL A 1 100 ? -16.047 3.447 -4.762 1 97.75 100 VAL A C 1
ATOM 796 O O . VAL A 1 100 ? -17.047 3.9 -5.316 1 97.75 100 VAL A O 1
ATOM 799 N N . ILE A 1 101 ? -15.594 2.182 -4.938 1 98.5 101 ILE A N 1
ATOM 800 C CA . ILE A 1 101 ? -16.328 1.36 -5.887 1 98.5 101 ILE A CA 1
ATOM 801 C C . ILE A 1 101 ? -16.828 0.093 -5.195 1 98.5 101 ILE A C 1
ATOM 803 O O . ILE A 1 101 ? -17.094 -0.918 -5.852 1 98.5 101 ILE A O 1
ATOM 807 N N . HIS A 1 102 ? -16.891 0.066 -3.84 1 98.38 102 HIS A N 1
ATOM 808 C CA . HIS A 1 102 ? -17.25 -1.089 -3.02 1 98.38 102 HIS A CA 1
ATOM 809 C C . HIS A 1 102 ? -18.625 -1.629 -3.389 1 98.38 102 HIS A C 1
ATOM 811 O O . HIS A 1 102 ? -18.844 -2.842 -3.379 1 98.38 102 HIS A O 1
ATOM 817 N N . GLU A 1 103 ? -19.562 -0.792 -3.805 1 98.44 103 GLU A N 1
ATOM 818 C CA . GLU A 1 103 ? -20.891 -1.249 -4.203 1 98.44 103 GLU A CA 1
ATOM 819 C C . GLU A 1 103 ? -20.844 -2.002 -5.527 1 98.44 103 GLU A C 1
ATOM 821 O O . GLU A 1 103 ? -21.531 -3.006 -5.703 1 98.44 103 GLU A O 1
ATOM 826 N N . LEU A 1 104 ? -20.094 -1.481 -6.461 1 98.75 104 LEU A N 1
ATOM 827 C CA . LEU A 1 104 ? -19.953 -2.148 -7.75 1 98.75 104 LEU A CA 1
ATOM 828 C C . LEU A 1 104 ? -19.25 -3.498 -7.59 1 98.75 104 LEU A C 1
ATOM 830 O O . LEU A 1 104 ? -19.594 -4.461 -8.281 1 98.75 104 LEU A O 1
ATOM 834 N N . ILE A 1 105 ? -18.281 -3.582 -6.645 1 98.88 105 ILE A N 1
ATOM 835 C CA . ILE A 1 105 ? -17.594 -4.84 -6.367 1 98.88 105 ILE A CA 1
ATOM 836 C C . ILE A 1 105 ? -18.578 -5.84 -5.762 1 98.88 105 ILE A C 1
ATOM 838 O O . ILE A 1 105 ? -18.609 -7.012 -6.148 1 98.88 105 ILE A O 1
ATOM 842 N N . ALA A 1 106 ? -19.406 -5.391 -4.793 1 98.88 106 ALA A N 1
ATOM 843 C CA . ALA A 1 106 ? -20.422 -6.266 -4.211 1 98.88 106 ALA A CA 1
ATOM 844 C C . ALA A 1 106 ? -21.344 -6.82 -5.285 1 98.88 106 ALA A C 1
ATOM 846 O O . ALA A 1 106 ? -21.703 -8 -5.254 1 98.88 106 ALA A O 1
ATOM 847 N N . GLY A 1 107 ? -21.781 -5.945 -6.219 1 98.75 107 GLY A N 1
ATOM 848 C CA . GLY A 1 107 ? -22.594 -6.395 -7.328 1 98.75 107 GLY A CA 1
ATOM 849 C C . GLY A 1 107 ? -21.906 -7.434 -8.195 1 98.75 107 GLY A C 1
ATOM 850 O O . GLY A 1 107 ? -22.531 -8.438 -8.57 1 98.75 107 GLY A O 1
ATOM 851 N N . GLN A 1 108 ? -20.688 -7.164 -8.547 1 98.62 108 GLN A N 1
ATOM 852 C CA . GLN A 1 108 ? -19.891 -8.102 -9.344 1 98.62 108 GLN A CA 1
ATOM 853 C C . GLN A 1 108 ? -19.812 -9.461 -8.656 1 98.62 108 GLN A C 1
ATOM 855 O O . GLN A 1 108 ? -19.938 -10.5 -9.305 1 98.62 108 GLN A O 1
ATOM 860 N N . LEU A 1 109 ? -19.547 -9.508 -7.316 1 98.62 109 LEU A N 1
ATOM 861 C CA . LEU A 1 109 ? -19.438 -10.734 -6.543 1 98.62 109 LEU A CA 1
ATOM 862 C C . LEU A 1 109 ? -20.75 -11.5 -6.539 1 98.62 109 LEU A C 1
ATOM 864 O O . LEU A 1 109 ? -20.766 -12.734 -6.617 1 98.62 109 LEU A O 1
ATOM 868 N N . ALA A 1 110 ? -21.812 -10.797 -6.457 1 98.31 110 ALA A N 1
ATOM 869 C CA . ALA A 1 110 ? -23.125 -11.43 -6.488 1 98.31 110 ALA A CA 1
ATOM 870 C C . ALA A 1 110 ? -23.375 -12.086 -7.84 1 98.31 110 ALA A C 1
ATOM 872 O O . ALA A 1 110 ? -23.859 -13.227 -7.902 1 98.31 110 ALA A O 1
ATOM 873 N N . VAL A 1 111 ? -23.016 -11.414 -8.898 1 97.12 111 VAL A N 1
ATOM 874 C CA . VAL A 1 111 ? -23.328 -11.844 -10.258 1 97.12 111 VAL A CA 1
ATOM 875 C C . VAL A 1 111 ? -22.422 -13.008 -10.656 1 97.12 111 VAL A C 1
ATOM 877 O O . VAL A 1 111 ? -22.891 -14.008 -11.195 1 97.12 111 VAL A O 1
ATOM 880 N N . ASP A 1 112 ? -21.188 -12.898 -10.375 1 96.56 112 ASP A N 1
ATOM 881 C CA . ASP A 1 112 ? -20.219 -13.836 -10.945 1 96.56 112 ASP A CA 1
ATOM 882 C C . ASP A 1 112 ? -19.875 -14.945 -9.945 1 96.56 112 ASP A C 1
ATOM 884 O O . ASP A 1 112 ? -19.5 -16.047 -10.344 1 96.56 112 ASP A O 1
ATOM 888 N N . GLU A 1 113 ? -19.953 -14.664 -8.594 1 96.5 113 GLU A N 1
ATOM 889 C CA . GLU A 1 113 ? -19.391 -15.594 -7.629 1 96.5 113 GLU A CA 1
ATOM 890 C C . GLU A 1 113 ? -20.453 -16.109 -6.672 1 96.5 113 GLU A C 1
ATOM 892 O O . GLU A 1 113 ? -20.172 -16.984 -5.84 1 96.5 113 GLU A O 1
ATOM 897 N N . GLY A 1 114 ? -21.672 -15.617 -6.758 1 96.62 114 GLY A N 1
ATOM 898 C CA . GLY A 1 114 ? -22.719 -16.031 -5.832 1 96.62 114 GLY A CA 1
ATOM 899 C C . GLY A 1 114 ? -22.453 -15.57 -4.41 1 96.62 114 GLY A C 1
ATOM 900 O O . GLY A 1 114 ? -22.984 -16.156 -3.461 1 96.62 114 GLY A O 1
ATOM 901 N N . ILE A 1 115 ? -21.625 -14.617 -4.207 1 98.12 115 ILE A N 1
ATOM 902 C CA . ILE A 1 115 ? -21.328 -14.062 -2.893 1 98.12 115 ILE A CA 1
ATOM 903 C C . ILE A 1 115 ? -22.219 -12.859 -2.617 1 98.12 115 ILE A C 1
ATOM 905 O O . ILE A 1 115 ? -22.172 -11.859 -3.348 1 98.12 115 ILE A O 1
ATOM 909 N N . THR A 1 116 ? -23.047 -12.922 -1.663 1 97.25 116 THR A N 1
ATOM 910 C CA . THR A 1 116 ? -23.797 -11.781 -1.166 1 97.25 116 THR A CA 1
ATOM 911 C C . THR A 1 116 ? -23.109 -11.164 0.049 1 97.25 116 THR A C 1
ATOM 913 O O . THR A 1 116 ? -22.859 -11.852 1.039 1 97.25 116 THR A O 1
ATOM 916 N N . THR A 1 117 ? -22.734 -9.969 -0.048 1 97.69 117 THR A N 1
ATOM 917 C CA . THR A 1 117 ? -22.047 -9.312 1.047 1 97.69 117 THR A CA 1
ATOM 918 C C . THR A 1 117 ? -22.484 -7.855 1.171 1 97.69 117 THR A C 1
ATOM 920 O O . THR A 1 117 ? -22.953 -7.258 0.199 1 97.69 117 THR A O 1
ATOM 923 N N . ASP A 1 118 ? -22.484 -7.297 2.414 1 98.25 118 ASP A N 1
ATOM 924 C CA . ASP A 1 118 ? -22.609 -5.859 2.621 1 98.25 118 ASP A CA 1
ATOM 925 C C . ASP A 1 118 ? -21.438 -5.105 1.98 1 98.25 118 ASP A C 1
ATOM 927 O O . ASP A 1 118 ? -20.281 -5.398 2.26 1 98.25 118 ASP A O 1
ATOM 931 N N . PRO A 1 119 ? -21.766 -4.164 1.06 1 98.62 119 PRO A N 1
ATOM 932 C CA . PRO A 1 119 ? -20.656 -3.396 0.462 1 98.62 119 PRO A CA 1
ATOM 933 C C . PRO A 1 119 ? -19.719 -2.801 1.506 1 98.62 119 PRO A C 1
ATOM 935 O O . PRO A 1 119 ? -18.531 -2.639 1.243 1 98.62 119 PRO A O 1
ATOM 938 N N . GLU A 1 120 ? -20.156 -2.492 2.703 1 98.12 120 GLU A N 1
ATOM 939 C CA . GLU A 1 120 ? -19.328 -1.9 3.756 1 98.12 120 GLU A CA 1
ATOM 940 C C . GLU A 1 120 ? -18.359 -2.924 4.336 1 98.12 120 GLU A C 1
ATOM 942 O O . GLU A 1 120 ? -17.453 -2.566 5.094 1 98.12 120 GLU A O 1
ATOM 947 N N . ASP A 1 121 ? -18.516 -4.207 3.977 1 98.62 121 ASP A N 1
ATOM 948 C CA . ASP A 1 121 ? -17.594 -5.254 4.426 1 98.62 121 ASP A CA 1
ATOM 949 C C . ASP A 1 121 ? -16.484 -5.48 3.416 1 98.62 121 ASP A C 1
ATOM 951 O O . ASP A 1 121 ? -15.695 -6.422 3.551 1 98.62 121 ASP A O 1
ATOM 955 N N . ILE A 1 122 ? -16.453 -4.57 2.41 1 98.88 122 ILE A N 1
ATOM 956 C CA . ILE A 1 122 ? -15.422 -4.633 1.382 1 98.88 122 ILE A CA 1
ATOM 957 C C . ILE A 1 122 ? -14.406 -3.508 1.599 1 98.88 122 ILE A C 1
ATOM 959 O O . ILE A 1 122 ? -14.789 -2.355 1.822 1 98.88 122 ILE A O 1
ATOM 963 N N . VAL A 1 123 ? -13.141 -3.844 1.667 1 98.88 123 VAL A N 1
ATOM 964 C CA . VAL A 1 123 ? -12.055 -2.863 1.613 1 98.88 123 VAL A CA 1
ATOM 965 C C . VAL A 1 123 ? -11.336 -2.963 0.271 1 98.88 123 VAL A C 1
ATOM 967 O O . VAL A 1 123 ? -10.75 -3.998 -0.05 1 98.88 123 VAL A O 1
ATOM 970 N N . VAL A 1 124 ? -11.461 -1.896 -0.569 1 98.88 124 VAL A N 1
ATOM 971 C CA . VAL A 1 124 ? -10.711 -1.848 -1.82 1 98.88 124 VAL A CA 1
ATOM 972 C C . VAL A 1 124 ? -9.227 -1.63 -1.527 1 98.88 124 VAL A C 1
ATOM 974 O O . VAL A 1 124 ? -8.867 -0.775 -0.714 1 98.88 124 VAL A O 1
ATOM 977 N N . THR A 1 125 ? -8.375 -2.396 -2.137 1 98.88 125 THR A N 1
ATOM 978 C CA . THR A 1 125 ? -6.961 -2.412 -1.783 1 98.88 125 THR A CA 1
ATOM 979 C C . THR A 1 125 ? -6.094 -2.197 -3.02 1 98.88 125 THR A C 1
ATOM 981 O O . THR A 1 125 ? -6.598 -2.207 -4.145 1 98.88 125 THR A O 1
ATOM 984 N N . VAL A 1 126 ? -4.805 -1.888 -2.803 1 98.75 126 VAL A N 1
ATOM 985 C CA . VAL A 1 126 ? -3.814 -1.805 -3.871 1 98.75 126 VAL A CA 1
ATOM 986 C C . VAL A 1 126 ? -3.4 -3.211 -4.305 1 98.75 126 VAL A C 1
ATOM 988 O O . VAL A 1 126 ? -2.322 -3.686 -3.941 1 98.75 126 VAL A O 1
ATOM 991 N N . GLY A 1 127 ? -4.25 -3.811 -5.117 1 98.12 127 GLY A N 1
ATOM 992 C CA . GLY A 1 127 ? -4.09 -5.211 -5.484 1 98.12 127 GLY A CA 1
ATOM 993 C C . GLY A 1 127 ? -4.402 -6.16 -4.344 1 98.12 127 GLY A C 1
ATOM 994 O O . GLY A 1 127 ? -4.633 -5.73 -3.213 1 98.12 127 GLY A O 1
ATOM 995 N N . ALA A 1 128 ? -4.41 -7.48 -4.684 1 98.25 128 ALA A N 1
ATOM 996 C CA . ALA A 1 128 ? -4.688 -8.508 -3.682 1 98.25 128 ALA A CA 1
ATOM 997 C C . ALA A 1 128 ? -3.547 -8.609 -2.672 1 98.25 128 ALA A C 1
ATOM 999 O O . ALA A 1 128 ? -3.754 -9.039 -1.535 1 98.25 128 ALA A O 1
ATOM 1000 N N . GLN A 1 129 ? -2.33 -8.25 -3.086 1 98.06 129 GLN A N 1
ATOM 1001 C CA . GLN A 1 129 ? -1.176 -8.312 -2.195 1 98.06 129 GLN A CA 1
ATOM 1002 C C . GLN A 1 129 ? -1.4 -7.469 -0.943 1 98.06 129 GLN A C 1
ATOM 1004 O O . GLN A 1 129 ? -1.104 -7.906 0.17 1 98.06 129 GLN A O 1
ATOM 1009 N N . GLU A 1 130 ? -1.908 -6.215 -1.145 1 98.88 130 GLU A N 1
ATOM 1010 C CA . GLU A 1 130 ? -2.186 -5.387 0.027 1 98.88 130 GLU A CA 1
ATOM 1011 C C . GLU A 1 130 ? -3.271 -6.012 0.898 1 98.88 130 GLU A C 1
ATOM 1013 O O . GLU A 1 130 ? -3.221 -5.918 2.127 1 98.88 130 GLU A O 1
ATOM 1018 N N . ALA A 1 131 ? -4.289 -6.617 0.255 1 98.94 131 ALA A N 1
ATOM 1019 C CA . ALA A 1 131 ? -5.332 -7.301 1.019 1 98.94 131 ALA A CA 1
ATOM 1020 C C . ALA A 1 131 ? -4.73 -8.359 1.941 1 98.94 131 ALA A C 1
ATOM 1022 O O . ALA A 1 131 ? -5.098 -8.445 3.115 1 98.94 131 ALA A O 1
ATOM 1023 N N . MET A 1 132 ? -3.807 -9.164 1.41 1 98.81 132 MET A N 1
ATOM 1024 C CA . MET A 1 132 ? -3.119 -10.18 2.207 1 98.81 132 MET A CA 1
ATOM 1025 C C . MET A 1 132 ? -2.342 -9.539 3.35 1 98.81 132 MET A C 1
ATOM 1027 O O . MET A 1 132 ? -2.441 -9.977 4.496 1 98.81 132 MET A O 1
ATOM 1031 N N . PHE A 1 133 ? -1.626 -8.484 3.064 1 98.81 133 PHE A N 1
ATOM 1032 C CA . PHE A 1 133 ? -0.792 -7.82 4.059 1 98.81 133 PHE A CA 1
ATOM 1033 C C . PHE A 1 133 ? -1.645 -7.266 5.195 1 98.81 133 PHE A C 1
ATOM 1035 O O . PHE A 1 133 ? -1.343 -7.488 6.371 1 98.81 133 PHE A O 1
ATOM 1042 N N . LEU A 1 134 ? -2.713 -6.469 4.836 1 98.94 134 LEU A N 1
ATOM 1043 C CA . LEU A 1 134 ? -3.592 -5.867 5.836 1 98.94 134 LEU A CA 1
ATOM 1044 C C . LEU A 1 134 ? -4.207 -6.934 6.73 1 98.94 134 LEU A C 1
ATOM 1046 O O . LEU A 1 134 ? -4.273 -6.766 7.949 1 98.94 134 LEU A O 1
ATOM 1050 N N . THR A 1 135 ? -4.676 -8.016 6.121 1 98.94 135 THR A N 1
ATOM 1051 C CA . THR A 1 135 ? -5.32 -9.094 6.863 1 98.94 135 THR A CA 1
ATOM 1052 C C . THR A 1 135 ? -4.34 -9.75 7.832 1 98.94 135 THR A C 1
ATOM 1054 O O . THR A 1 135 ? -4.652 -9.938 9.008 1 98.94 135 THR A O 1
ATOM 1057 N N . LEU A 1 136 ? -3.143 -10.055 7.332 1 98.88 136 LEU A N 1
ATOM 1058 C CA . LEU A 1 136 ? -2.143 -10.711 8.172 1 98.88 136 LEU A CA 1
ATOM 1059 C C . LEU A 1 136 ? -1.67 -9.781 9.281 1 98.88 136 LEU A C 1
ATOM 1061 O O . LEU A 1 136 ? -1.444 -10.219 10.406 1 98.88 136 LEU A O 1
ATOM 1065 N N . ARG A 1 137 ? -1.492 -8.492 8.93 1 98.75 137 ARG A N 1
ATOM 1066 C CA . ARG A 1 137 ? -1.088 -7.531 9.953 1 98.75 137 ARG A CA 1
ATOM 1067 C C . ARG A 1 137 ? -2.135 -7.441 11.062 1 98.75 137 ARG A C 1
ATOM 1069 O O . ARG A 1 137 ? -1.792 -7.344 12.242 1 98.75 137 ARG A O 1
ATOM 1076 N N . ALA A 1 138 ? -3.383 -7.438 10.711 1 98.75 138 ALA A N 1
ATOM 1077 C CA . ALA A 1 138 ? -4.457 -7.391 11.695 1 98.75 138 ALA A CA 1
ATOM 1078 C C . ALA A 1 138 ? -4.457 -8.641 12.57 1 98.75 138 ALA A C 1
ATOM 1080 O O . ALA A 1 138 ? -4.648 -8.555 13.781 1 98.75 138 ALA A O 1
ATOM 1081 N N . LEU A 1 139 ? -4.203 -9.812 12.008 1 98.69 139 LEU A N 1
ATOM 1082 C CA . LEU A 1 139 ? -4.344 -11.094 12.688 1 98.69 139 LEU A CA 1
ATOM 1083 C C . LEU A 1 139 ? -3.162 -11.352 13.617 1 98.69 139 LEU A C 1
ATOM 1085 O O . LEU A 1 139 ? -3.266 -12.141 14.555 1 98.69 139 LEU A O 1
ATOM 1089 N N . ARG A 1 140 ? -1.981 -10.773 13.336 1 98.5 140 ARG A N 1
ATOM 1090 C CA . ARG A 1 140 ? -0.798 -10.961 14.164 1 98.5 140 ARG A CA 1
ATOM 1091 C C . ARG A 1 140 ? -0.86 -10.094 15.414 1 98.5 140 ARG A C 1
ATOM 1093 O O . ARG A 1 140 ? -0.437 -8.938 15.391 1 98.5 140 ARG A O 1
ATOM 1100 N N . SER A 1 141 ? -1.26 -10.625 16.469 1 97.06 141 SER A N 1
ATOM 1101 C CA . SER A 1 141 ? -1.345 -9.898 17.734 1 97.06 141 SER A CA 1
ATOM 1102 C C . SER A 1 141 ? -0.036 -9.992 18.516 1 97.06 141 SER A C 1
ATOM 1104 O O . SER A 1 141 ? 0.417 -9 19.094 1 97.06 141 SER A O 1
ATOM 1106 N N . ASP A 1 142 ? 0.499 -11.195 18.578 1 96.31 142 ASP A N 1
ATOM 1107 C CA . ASP A 1 142 ? 1.756 -11.406 19.297 1 96.31 142 ASP A CA 1
ATOM 1108 C C . ASP A 1 142 ? 2.541 -12.57 18.688 1 96.31 142 ASP A C 1
ATOM 1110 O O . ASP A 1 142 ? 2.209 -13.047 17.609 1 96.31 142 ASP A O 1
ATOM 1114 N N . ASP A 1 143 ? 3.639 -12.969 19.375 1 96.56 143 ASP A N 1
ATOM 1115 C CA . ASP A 1 143 ? 4.605 -13.891 18.797 1 96.56 143 ASP A CA 1
ATOM 1116 C C . ASP A 1 143 ? 4.059 -15.32 18.766 1 96.56 143 ASP A C 1
ATOM 1118 O O . ASP A 1 143 ? 4.637 -16.203 18.125 1 96.56 143 ASP A O 1
ATOM 1122 N N . ARG A 1 144 ? 2.91 -15.586 19.391 1 97.94 144 ARG A N 1
ATOM 1123 C CA . ARG A 1 144 ? 2.336 -16.938 19.422 1 97.94 144 ARG A CA 1
ATOM 1124 C C . ARG A 1 144 ? 1.561 -17.219 18.141 1 97.94 144 ARG A C 1
ATOM 1126 O O . ARG A 1 144 ? 1.276 -18.375 17.828 1 97.94 144 ARG A O 1
ATOM 1133 N N . ASP A 1 145 ? 1.106 -16.203 17.422 1 98.75 145 ASP A N 1
ATOM 1134 C CA . ASP A 1 145 ? 0.221 -16.359 16.281 1 98.75 145 ASP A CA 1
ATOM 1135 C C . ASP A 1 145 ? 0.946 -17.031 15.109 1 98.75 145 ASP A C 1
ATOM 1137 O O . ASP A 1 145 ? 2.127 -16.766 14.875 1 98.75 145 ASP A O 1
ATOM 1141 N N . ARG A 1 146 ? 0.263 -17.969 14.406 1 98.81 146 ARG A N 1
ATOM 1142 C CA . ARG A 1 146 ? 0.772 -18.672 13.234 1 98.81 146 ARG A CA 1
ATOM 1143 C C . ARG A 1 146 ? -0.22 -18.594 12.078 1 98.81 146 ARG A C 1
ATOM 1145 O O . ARG A 1 146 ? -1.434 -18.594 12.289 1 98.81 146 ARG A O 1
ATOM 1152 N N . LEU A 1 147 ? 0.281 -18.469 10.883 1 98.81 147 LEU A N 1
ATOM 1153 C CA . LEU A 1 147 ? -0.501 -18.672 9.672 1 98.81 147 LEU A CA 1
ATOM 1154 C C . LEU A 1 147 ? -0.287 -20.062 9.102 1 98.81 147 LEU A C 1
ATOM 1156 O O . LEU A 1 147 ? 0.853 -20.5 8.914 1 98.81 147 LEU A O 1
ATOM 1160 N N . LEU A 1 148 ? -1.368 -20.828 8.93 1 98.81 148 LEU A N 1
ATOM 1161 C CA . LEU A 1 148 ? -1.304 -22.031 8.102 1 98.81 148 LEU A CA 1
ATOM 1162 C C . LEU A 1 148 ? -1.519 -21.688 6.629 1 98.81 148 LEU A C 1
ATOM 1164 O O . LEU A 1 148 ? -2.283 -20.781 6.301 1 98.81 148 LEU A O 1
ATOM 1168 N N . SER A 1 149 ? -0.826 -22.344 5.766 1 98.62 149 SER A N 1
ATOM 1169 C CA . SER A 1 149 ? -0.996 -22.141 4.332 1 98.62 149 SER A CA 1
ATOM 1170 C C . SER A 1 149 ? -0.788 -23.453 3.568 1 98.62 149 SER A C 1
ATOM 1172 O O . SER A 1 149 ? 0.131 -24.219 3.873 1 98.62 149 SER A O 1
ATOM 1174 N N . VAL A 1 150 ? -1.66 -23.688 2.648 1 98.56 150 VAL A N 1
ATOM 1175 C CA . VAL A 1 150 ? -1.448 -24.844 1.78 1 98.56 150 VAL A CA 1
ATOM 1176 C C . VAL A 1 150 ? -0.138 -24.672 1.013 1 98.56 150 VAL A C 1
ATOM 1178 O O . VAL A 1 150 ? 0.144 -23.609 0.478 1 98.56 150 VAL A O 1
ATOM 1181 N N . SER A 1 151 ? 0.677 -25.719 0.991 1 97.19 151 SER A N 1
ATOM 1182 C CA . SER A 1 151 ? 1.992 -25.734 0.36 1 97.19 151 SER A CA 1
ATOM 1183 C C . SER A 1 151 ? 2.008 -26.656 -0.86 1 97.19 151 SER A C 1
ATOM 1185 O O . SER A 1 151 ? 1.485 -27.766 -0.813 1 97.19 151 SER A O 1
ATOM 1187 N N . PRO A 1 152 ? 2.621 -26.297 -2.068 1 96.31 152 PRO A N 1
ATOM 1188 C CA . PRO A 1 152 ? 3.297 -25.016 -2.273 1 96.31 152 PRO A CA 1
ATOM 1189 C C . PRO A 1 152 ? 2.326 -23.844 -2.33 1 96.31 152 PRO A C 1
ATOM 1191 O O . PRO A 1 152 ? 1.132 -24.031 -2.568 1 96.31 152 PRO A O 1
ATOM 1194 N N . MET A 1 153 ? 2.832 -22.641 -1.977 1 94.94 153 MET A N 1
ATOM 1195 C CA . MET A 1 153 ? 1.96 -21.469 -1.856 1 94.94 153 MET A CA 1
ATOM 1196 C C . MET A 1 153 ? 2.543 -20.281 -2.604 1 94.94 153 MET A C 1
ATOM 1198 O O . MET A 1 153 ? 3.732 -20.266 -2.922 1 94.94 153 MET A O 1
ATOM 1202 N N . TYR A 1 154 ? 1.685 -19.344 -2.898 1 94.25 154 TYR A N 1
ATOM 1203 C CA . TYR A 1 154 ? 2.068 -18.078 -3.537 1 94.25 154 TYR A CA 1
ATOM 1204 C C . TYR A 1 154 ? 3.1 -17.344 -2.697 1 94.25 154 TYR A C 1
ATOM 1206 O O . TYR A 1 154 ? 2.891 -17.109 -1.503 1 94.25 154 TYR A O 1
ATOM 1214 N N . VAL A 1 155 ? 4.172 -16.859 -3.281 1 93 155 VAL A N 1
ATOM 1215 C CA . VAL A 1 155 ? 5.301 -16.25 -2.586 1 93 155 VAL A CA 1
ATOM 1216 C C . VAL A 1 155 ? 4.867 -14.945 -1.93 1 93 155 VAL A C 1
ATOM 1218 O O . VAL A 1 155 ? 5.438 -14.531 -0.92 1 93 155 VAL A O 1
ATOM 1221 N N . GLY A 1 156 ? 3.842 -14.273 -2.508 1 94.12 156 GLY A N 1
ATOM 1222 C CA . GLY A 1 156 ? 3.363 -13.016 -1.961 1 94.12 156 GLY A CA 1
ATOM 1223 C C . GLY A 1 156 ? 2.826 -13.141 -0.548 1 94.12 156 GLY A C 1
ATOM 1224 O O . GLY A 1 156 ? 2.998 -12.242 0.271 1 94.12 156 GLY A O 1
ATOM 1225 N N . VAL A 1 157 ? 2.137 -14.281 -0.208 1 96.62 157 VAL A N 1
ATOM 1226 C CA . VAL A 1 157 ? 1.589 -14.453 1.134 1 96.62 157 VAL A CA 1
ATOM 1227 C C . VAL A 1 157 ? 2.719 -14.727 2.123 1 96.62 157 VAL A C 1
ATOM 1229 O O . VAL A 1 157 ? 2.689 -14.25 3.258 1 96.62 157 VAL A O 1
ATOM 1232 N N . THR A 1 158 ? 3.734 -15.508 1.726 1 95.31 158 THR A N 1
ATOM 1233 C CA . THR A 1 158 ? 4.875 -15.773 2.596 1 95.31 158 THR A CA 1
ATOM 1234 C C . THR A 1 158 ? 5.656 -14.492 2.871 1 95.31 158 THR A C 1
ATOM 1236 O O . THR A 1 158 ? 6.066 -14.234 4.004 1 95.31 158 THR A O 1
ATOM 1239 N N . GLY A 1 159 ? 5.906 -13.734 1.777 1 95 159 GLY A N 1
ATOM 1240 C CA . GLY A 1 159 ? 6.586 -12.461 1.956 1 95 159 GLY A CA 1
ATOM 1241 C C . GLY A 1 159 ? 5.848 -11.516 2.889 1 95 159 GLY A C 1
ATOM 1242 O O . GLY A 1 159 ? 6.457 -10.906 3.768 1 95 159 GLY A O 1
ATOM 1243 N N . ALA A 1 160 ? 4.512 -11.359 2.689 1 97.12 160 ALA A N 1
ATOM 1244 C CA . ALA A 1 160 ? 3.699 -10.516 3.562 1 97.12 160 ALA A CA 1
ATOM 1245 C C . ALA A 1 160 ? 3.764 -11.008 5.008 1 97.12 160 ALA A C 1
ATOM 1247 O O . ALA A 1 160 ? 3.852 -10.203 5.938 1 97.12 160 ALA A O 1
ATOM 1248 N N . ALA A 1 161 ? 3.686 -12.336 5.199 1 97.69 161 ALA A N 1
ATOM 1249 C CA . ALA A 1 161 ? 3.756 -12.922 6.535 1 97.69 161 ALA A CA 1
ATOM 1250 C C . ALA A 1 161 ? 5.086 -12.594 7.211 1 97.69 161 ALA A C 1
ATOM 1252 O O . ALA A 1 161 ? 5.121 -12.258 8.398 1 97.69 161 ALA A O 1
ATOM 1253 N N . ARG A 1 162 ? 6.168 -12.68 6.445 1 95.88 162 ARG A N 1
ATOM 1254 C CA . ARG A 1 162 ? 7.484 -12.359 6.984 1 95.88 162 ARG A CA 1
ATOM 1255 C C . ARG A 1 162 ? 7.559 -10.898 7.426 1 95.88 162 ARG A C 1
ATOM 1257 O O . ARG A 1 162 ? 8.141 -10.586 8.461 1 95.88 162 ARG A O 1
ATOM 1264 N N . LEU A 1 163 ? 6.996 -10.039 6.695 1 96.75 163 LEU A N 1
ATOM 1265 C CA . LEU A 1 163 ? 7.043 -8.602 6.977 1 96.75 163 LEU A CA 1
ATOM 1266 C C . LEU A 1 163 ? 6.316 -8.281 8.273 1 96.75 163 LEU A C 1
ATOM 1268 O O . LEU A 1 163 ? 6.621 -7.285 8.93 1 96.75 163 LEU A O 1
ATOM 1272 N N . VAL A 1 164 ? 5.289 -9.031 8.648 1 97.69 164 VAL A N 1
ATOM 1273 C CA . VAL A 1 164 ? 4.535 -8.734 9.867 1 97.69 164 VAL A CA 1
ATOM 1274 C C . VAL A 1 164 ? 4.965 -9.68 10.984 1 97.69 164 VAL A C 1
ATOM 1276 O O . VAL A 1 164 ? 4.277 -9.805 12 1 97.69 164 VAL A O 1
ATOM 1279 N N . ASP A 1 165 ? 6.074 -10.469 10.773 1 96.62 165 ASP A N 1
ATOM 1280 C CA . ASP A 1 165 ? 6.656 -11.375 11.766 1 96.62 165 ASP A CA 1
ATOM 1281 C C . ASP A 1 165 ? 5.676 -12.477 12.141 1 96.62 165 ASP A C 1
ATOM 1283 O O . ASP A 1 165 ? 5.492 -12.773 13.328 1 96.62 165 ASP A O 1
ATOM 1287 N N . LEU A 1 166 ? 4.945 -12.977 11.164 1 97.81 166 LEU A N 1
ATOM 1288 C CA . LEU A 1 166 ? 3.977 -14.055 11.328 1 97.81 166 LEU A CA 1
ATOM 1289 C C . LEU A 1 166 ? 4.48 -15.344 10.688 1 97.81 166 LEU A C 1
ATOM 1291 O O . LEU A 1 166 ? 4.383 -15.516 9.477 1 97.81 166 LEU A O 1
ATOM 1295 N N . PRO A 1 167 ? 5.023 -16.297 11.508 1 97.44 167 PRO A N 1
ATOM 1296 C CA . PRO A 1 167 ? 5.523 -17.547 10.922 1 97.44 167 PRO A CA 1
ATOM 1297 C C . PRO A 1 167 ? 4.438 -18.344 10.195 1 97.44 167 PRO A C 1
ATOM 1299 O O . PRO A 1 167 ? 3.295 -18.391 10.648 1 97.44 167 PRO A O 1
ATOM 1302 N N . VAL A 1 168 ? 4.844 -18.969 9.07 1 97.69 168 VAL A N 1
ATOM 1303 C CA . VAL A 1 168 ? 3.938 -19.734 8.234 1 97.69 168 VAL A CA 1
ATOM 1304 C C . VAL A 1 168 ? 4.211 -21.234 8.406 1 97.69 168 VAL A C 1
ATOM 1306 O O . VAL A 1 168 ? 5.371 -21.656 8.43 1 97.69 168 VAL A O 1
ATOM 1309 N N . VAL A 1 169 ? 3.174 -21.984 8.633 1 98.12 169 VAL A N 1
ATOM 1310 C CA . VAL A 1 169 ? 3.238 -23.438 8.703 1 98.12 169 VAL A CA 1
ATOM 1311 C C . VAL A 1 169 ? 2.574 -24.047 7.465 1 98.12 169 VAL A C 1
ATOM 1313 O O . VAL A 1 169 ? 1.388 -23.828 7.219 1 98.12 169 VAL A O 1
ATOM 1316 N N . GLY A 1 170 ? 3.281 -24.859 6.738 1 97.94 170 GLY A N 1
ATOM 1317 C CA . GLY A 1 170 ? 2.781 -25.438 5.5 1 97.94 170 GLY A CA 1
ATOM 1318 C C . GLY A 1 170 ? 1.88 -26.641 5.723 1 97.94 170 GLY A C 1
ATOM 1319 O O . GLY A 1 170 ? 2.191 -27.516 6.531 1 97.94 170 GLY A O 1
ATOM 1320 N N . VAL A 1 171 ? 0.741 -26.594 5.062 1 98.44 171 VAL A N 1
ATOM 1321 C CA . VAL A 1 171 ? -0.183 -27.719 4.984 1 98.44 171 VAL A CA 1
ATOM 1322 C C . VAL A 1 171 ? -0.074 -28.391 3.615 1 98.44 171 VAL A C 1
ATOM 1324 O O . VAL A 1 171 ? -0.094 -27.703 2.586 1 98.44 171 VAL A O 1
ATOM 1327 N N . THR A 1 172 ? -0.092 -29.656 3.584 1 96.69 172 THR A N 1
ATOM 1328 C CA . THR A 1 172 ? 0.09 -30.391 2.336 1 96.69 172 THR A CA 1
ATOM 1329 C C . THR A 1 172 ? -1.121 -30.219 1.424 1 96.69 172 THR A C 1
ATOM 1331 O O . THR A 1 172 ? -2.264 -30.328 1.871 1 96.69 172 THR A O 1
ATOM 1334 N N . ALA A 1 173 ? -0.915 -29.844 0.175 1 94.94 173 ALA A N 1
ATOM 1335 C CA . ALA A 1 173 ? -2.004 -29.641 -0.777 1 94.94 173 ALA A CA 1
ATOM 1336 C C . ALA A 1 173 ? -2.73 -30.953 -1.062 1 94.94 173 ALA A C 1
ATOM 1338 O O . ALA A 1 173 ? -3.963 -31 -1.081 1 94.94 173 ALA A O 1
ATOM 1339 N N . GLY A 1 174 ? -1.948 -32.094 -1.267 1 89.12 174 GLY A N 1
ATOM 1340 C CA . GLY A 1 174 ? -2.529 -33.375 -1.661 1 89.12 174 GLY A CA 1
ATOM 1341 C C . GLY A 1 174 ? -3.178 -33.344 -3.033 1 89.12 174 GLY A C 1
ATOM 1342 O O . GLY A 1 174 ? -3.027 -32.375 -3.768 1 89.12 174 GLY A O 1
ATOM 1343 N N . ALA A 1 175 ? -3.898 -34.375 -3.426 1 89.75 175 ALA A N 1
ATOM 1344 C CA . ALA A 1 175 ? -4.484 -34.531 -4.758 1 89.75 175 ALA A CA 1
ATOM 1345 C C . ALA A 1 175 ? -5.691 -33.594 -4.926 1 89.75 175 ALA A C 1
ATOM 1347 O O . ALA A 1 175 ? -6.004 -33.188 -6.039 1 89.75 175 ALA A O 1
ATOM 1348 N N . ASP A 1 176 ? -6.277 -33.25 -3.814 1 93.81 176 ASP A N 1
ATOM 1349 C CA . ASP A 1 176 ? -7.508 -32.469 -3.871 1 93.81 176 ASP A CA 1
ATOM 1350 C C . ASP A 1 176 ? -7.242 -31 -3.525 1 93.81 176 ASP A C 1
ATOM 1352 O O . ASP A 1 176 ? -8.18 -30.234 -3.268 1 93.81 176 ASP A O 1
ATOM 1356 N N . GLY A 1 177 ? -6.051 -30.641 -3.475 1 96.31 177 GLY A N 1
ATOM 1357 C CA . GLY A 1 177 ? -5.707 -29.234 -3.271 1 96.31 177 GLY A CA 1
ATOM 1358 C C . GLY A 1 177 ? -5.445 -28.891 -1.817 1 96.31 177 GLY A C 1
ATOM 1359 O O . GLY A 1 177 ? -4.844 -27.859 -1.518 1 96.31 177 GLY A O 1
ATOM 1360 N N . VAL A 1 178 ? -5.93 -29.672 -0.872 1 98.44 178 VAL A N 1
ATOM 1361 C CA . VAL A 1 178 ? -5.641 -29.531 0.55 1 98.44 178 VAL A CA 1
ATOM 1362 C C . VAL A 1 178 ? -5.824 -30.875 1.258 1 98.44 178 VAL A C 1
ATOM 1364 O O . VAL A 1 178 ? -6.828 -31.562 1.046 1 98.44 178 VAL A O 1
ATOM 1367 N N . ASP A 1 179 ? -4.836 -31.281 2.01 1 98.5 179 ASP A N 1
ATOM 1368 C CA . ASP A 1 179 ? -4.949 -32.469 2.855 1 98.5 179 ASP A CA 1
ATOM 1369 C C . ASP A 1 179 ? -5.566 -32.125 4.207 1 98.5 179 ASP A C 1
ATOM 1371 O O . ASP A 1 179 ? -4.887 -31.594 5.09 1 98.5 179 ASP A O 1
ATOM 1375 N N . LEU A 1 180 ? -6.809 -32.531 4.367 1 98.69 180 LEU A N 1
ATOM 1376 C CA . LEU A 1 180 ? -7.574 -32.125 5.547 1 98.69 180 LEU A CA 1
ATOM 1377 C C . LEU A 1 180 ? -7.027 -32.812 6.801 1 98.69 180 LEU A C 1
ATOM 1379 O O . LEU A 1 180 ? -7.062 -32.219 7.887 1 98.69 180 LEU A O 1
ATOM 1383 N N . ALA A 1 181 ? -6.559 -34 6.648 1 98.44 181 ALA A N 1
ATOM 1384 C CA . ALA A 1 181 ? -5.949 -34.688 7.793 1 98.44 181 ALA A CA 1
ATOM 1385 C C . ALA A 1 181 ? -4.672 -33.969 8.234 1 98.44 181 ALA A C 1
ATOM 1387 O O . ALA A 1 181 ? -4.422 -33.812 9.43 1 98.44 181 ALA A O 1
ATOM 1388 N N . ASP A 1 182 ? -3.92 -33.594 7.277 1 98.69 182 ASP A N 1
ATOM 1389 C CA . ASP A 1 182 ? -2.699 -32.875 7.594 1 98.69 182 ASP A CA 1
ATOM 1390 C C . ASP A 1 182 ? -3.021 -31.516 8.227 1 98.69 182 ASP A C 1
ATOM 1392 O O . ASP A 1 182 ? -2.334 -31.078 9.148 1 98.69 182 ASP A O 1
ATOM 1396 N N . LEU A 1 183 ? -4.055 -30.812 7.695 1 98.81 183 LEU A N 1
ATOM 1397 C CA . LEU A 1 183 ? -4.484 -29.547 8.273 1 98.81 183 LEU A CA 1
ATOM 1398 C C . LEU A 1 183 ? -4.824 -29.703 9.75 1 98.81 183 LEU A C 1
ATOM 1400 O O . LEU A 1 183 ? -4.371 -28.922 10.578 1 98.81 183 LEU A O 1
ATOM 1404 N N . ALA A 1 184 ? -5.598 -30.703 10.031 1 98.81 184 ALA A N 1
ATOM 1405 C CA . ALA A 1 184 ? -5.984 -30.953 11.422 1 98.81 184 ALA A CA 1
ATOM 1406 C C . ALA A 1 184 ? -4.762 -31.234 12.289 1 98.81 184 ALA A C 1
ATOM 1408 O O . ALA A 1 184 ? -4.633 -30.703 13.391 1 98.81 184 ALA A O 1
ATOM 1409 N N . ALA A 1 185 ? -3.885 -32.031 11.773 1 98.75 185 ALA A N 1
ATOM 1410 C CA . ALA A 1 185 ? -2.684 -32.406 12.516 1 98.75 185 ALA A CA 1
ATOM 1411 C C . ALA A 1 185 ? -1.789 -31.203 12.766 1 98.75 185 ALA A C 1
ATOM 1413 O O . ALA A 1 185 ? -1.248 -31.047 13.859 1 98.75 185 ALA A O 1
ATOM 1414 N N . LYS A 1 186 ? -1.577 -30.422 11.734 1 98.5 186 LYS A N 1
ATOM 1415 C CA . LYS A 1 186 ? -0.734 -29.234 11.859 1 98.5 186 LYS A CA 1
ATOM 1416 C C . LYS A 1 186 ? -1.321 -28.234 12.859 1 98.5 186 LYS A C 1
ATOM 1418 O O . LYS A 1 186 ? -0.593 -27.656 13.664 1 98.5 186 LYS A O 1
ATOM 1423 N N . ALA A 1 187 ? -2.629 -27.969 12.766 1 98.69 187 ALA A N 1
ATOM 1424 C CA . ALA A 1 187 ? -3.285 -27.062 13.703 1 98.69 187 ALA A CA 1
ATOM 1425 C C . ALA A 1 187 ? -3.092 -27.531 15.148 1 98.69 187 ALA A C 1
ATOM 1427 O O . ALA A 1 187 ? -2.793 -26.719 16.031 1 98.69 187 ALA A O 1
ATOM 1428 N N . GLU A 1 188 ? -3.262 -28.797 15.344 1 98.44 188 GLU A N 1
ATOM 1429 C CA . GLU A 1 188 ? -3.105 -29.359 16.672 1 98.44 188 GLU A CA 1
ATOM 1430 C C . GLU A 1 188 ? -1.661 -29.25 17.156 1 98.44 188 GLU A C 1
ATOM 1432 O O . GLU A 1 188 ? -1.415 -28.953 18.328 1 98.44 188 GLU A O 1
ATOM 1437 N N . ARG A 1 189 ? -0.746 -29.547 16.312 1 98.5 189 ARG A N 1
ATOM 1438 C CA . ARG A 1 189 ? 0.668 -29.453 16.656 1 98.5 189 ARG A CA 1
ATOM 1439 C C . ARG A 1 189 ? 1.039 -28.016 17.031 1 98.5 189 ARG A C 1
ATOM 1441 O O . ARG A 1 189 ? 1.807 -27.797 17.969 1 98.5 189 ARG A O 1
ATOM 1448 N N . VAL A 1 190 ? 0.572 -27.062 16.266 1 98.62 190 VAL A N 1
ATOM 1449 C CA . VAL A 1 190 ? 0.812 -25.656 16.547 1 98.62 190 VAL A CA 1
ATOM 1450 C C . VAL A 1 190 ? 0.306 -25.312 17.938 1 98.62 190 VAL A C 1
ATOM 1452 O O . VAL A 1 190 ? 1.015 -24.672 18.734 1 98.62 190 VAL A O 1
ATOM 1455 N N . ARG A 1 191 ? -0.878 -25.75 18.297 1 98.56 191 ARG A N 1
ATOM 1456 C CA . ARG A 1 191 ? -1.462 -25.469 19.609 1 98.56 191 ARG A CA 1
ATOM 1457 C C . ARG A 1 191 ? -0.672 -26.172 20.719 1 98.56 191 ARG A C 1
ATOM 1459 O O . ARG A 1 191 ? -0.435 -25.578 21.766 1 98.56 191 ARG A O 1
ATOM 1466 N N . ALA A 1 192 ? -0.316 -27.375 20.438 1 98.5 192 ALA A N 1
ATOM 1467 C CA . ALA A 1 192 ? 0.439 -28.141 21.422 1 98.5 192 ALA A CA 1
ATOM 1468 C C . ALA A 1 192 ? 1.776 -27.484 21.734 1 98.5 192 ALA A C 1
ATOM 1470 O O . ALA A 1 192 ? 2.291 -27.594 22.844 1 98.5 192 ALA A O 1
ATOM 1471 N N . ALA A 1 193 ? 2.318 -26.797 20.781 1 98.38 193 ALA A N 1
ATOM 1472 C CA . ALA A 1 193 ? 3.596 -26.094 20.953 1 98.38 193 ALA A CA 1
ATOM 1473 C C . ALA A 1 193 ? 3.402 -24.75 21.625 1 98.38 193 ALA A C 1
ATOM 1475 O O . ALA A 1 193 ? 4.355 -23.984 21.781 1 98.38 193 ALA A O 1
ATOM 1476 N N . GLY A 1 194 ? 2.195 -24.391 22.016 1 98.25 194 GLY A N 1
ATOM 1477 C CA . GLY A 1 194 ? 1.908 -23.141 22.703 1 98.25 194 GLY A CA 1
ATOM 1478 C C . GLY A 1 194 ? 1.632 -21.984 21.781 1 98.25 194 GLY A C 1
ATOM 1479 O O . GLY A 1 194 ? 1.675 -20.828 22.188 1 98.25 194 GLY A O 1
ATOM 1480 N N . HIS A 1 195 ? 1.438 -22.297 20.516 1 98.56 195 HIS A N 1
ATOM 1481 C CA . HIS A 1 195 ? 1.159 -21.266 19.516 1 98.56 195 HIS A CA 1
ATOM 1482 C C . HIS A 1 195 ? -0.314 -21.266 19.125 1 98.56 195 HIS A C 1
ATOM 1484 O O . HIS A 1 195 ? -1.089 -22.094 19.609 1 98.56 195 HIS A O 1
ATOM 1490 N N . ARG A 1 196 ? -0.72 -20.266 18.422 1 98.44 196 ARG A N 1
ATOM 1491 C CA . ARG A 1 196 ? -2.119 -20.047 18.078 1 98.44 196 ARG A CA 1
ATOM 1492 C C . ARG A 1 196 ? -2.297 -19.984 16.562 1 98.44 196 ARG A C 1
ATOM 1494 O O . ARG A 1 196 ? -1.937 -18.984 15.938 1 98.44 196 ARG A O 1
ATOM 1501 N N . PRO A 1 197 ? -2.789 -21.062 15.938 1 98.62 197 PRO A N 1
ATOM 1502 C CA . PRO A 1 197 ? -3.125 -20.938 14.516 1 98.62 197 PRO A CA 1
ATOM 1503 C C . PRO A 1 197 ? -4.293 -20 14.266 1 98.62 197 PRO A C 1
ATOM 1505 O O . PRO A 1 197 ? -5.352 -20.141 14.883 1 98.62 197 PRO A O 1
ATOM 1508 N N . ARG A 1 198 ? -4.102 -19.016 13.375 1 98.62 198 ARG A N 1
ATOM 1509 C CA . ARG A 1 198 ? -5.082 -17.953 13.188 1 98.62 198 ARG A CA 1
ATOM 1510 C C . ARG A 1 198 ? -5.949 -18.219 11.969 1 98.62 198 ARG A C 1
ATOM 1512 O O . ARG A 1 198 ? -7.156 -17.969 11.984 1 98.62 198 ARG A O 1
ATOM 1519 N N . ALA A 1 199 ? -5.375 -18.625 10.914 1 98.88 199 ALA A N 1
ATOM 1520 C CA . ALA A 1 199 ? -6.059 -18.75 9.633 1 98.88 199 ALA A CA 1
ATOM 1521 C C . ALA A 1 199 ? -5.344 -19.734 8.719 1 98.88 199 ALA A C 1
ATOM 1523 O O . ALA A 1 199 ? -4.176 -20.062 8.945 1 98.88 199 ALA A O 1
ATOM 1524 N N . LEU A 1 200 ? -6.043 -20.281 7.758 1 98.94 200 LEU A N 1
ATOM 1525 C CA . LEU A 1 200 ? -5.5 -21.047 6.637 1 98.94 200 LEU A CA 1
ATOM 1526 C C . LEU A 1 200 ? -5.598 -20.234 5.34 1 98.94 200 LEU A C 1
ATOM 1528 O O . LEU A 1 200 ? -6.691 -19.844 4.926 1 98.94 200 LEU A O 1
ATOM 1532 N N . TYR A 1 201 ? -4.484 -20 4.762 1 98.88 201 TYR A N 1
ATOM 1533 C CA . TYR A 1 201 ? -4.453 -19.406 3.434 1 98.88 201 TYR A CA 1
ATOM 1534 C C . TYR A 1 201 ? -4.43 -20.469 2.352 1 98.88 201 TYR A C 1
ATOM 1536 O O . TYR A 1 201 ? -3.709 -21.469 2.471 1 98.88 201 TYR A O 1
ATOM 1544 N N . LEU A 1 202 ? -5.207 -20.281 1.266 1 98.69 202 LEU A N 1
ATOM 1545 C CA . LEU A 1 202 ? -5.113 -21.156 0.104 1 98.69 202 LEU A CA 1
ATOM 1546 C C . LEU A 1 202 ? -5.727 -20.5 -1.127 1 98.69 202 LEU A C 1
ATOM 1548 O O . LEU A 1 202 ? -6.492 -19.547 -1.006 1 98.69 202 LEU A O 1
ATOM 1552 N N . VAL A 1 203 ? -5.387 -20.953 -2.26 1 98.31 203 VAL A N 1
ATOM 1553 C CA . VAL A 1 203 ? -5.977 -20.641 -3.559 1 98.31 203 VAL A CA 1
ATOM 1554 C C . VAL A 1 203 ? -6.781 -21.844 -4.059 1 98.31 203 VAL A C 1
ATOM 1556 O O . VAL A 1 203 ? -6.227 -22.766 -4.648 1 98.31 203 VAL A O 1
ATOM 1559 N N . PRO A 1 204 ? -8.094 -21.797 -3.963 1 97.94 204 PRO A N 1
ATOM 1560 C CA . PRO A 1 204 ? -8.898 -23 -4.191 1 97.94 204 PRO A CA 1
ATOM 1561 C C . PRO A 1 204 ? -9.062 -23.328 -5.676 1 97.94 204 PRO A C 1
ATOM 1563 O O . PRO A 1 204 ? -9.375 -24.469 -6.027 1 97.94 204 PRO A O 1
ATOM 1566 N N . ASP A 1 205 ? -8.938 -22.312 -6.5 1 96.94 205 ASP A N 1
ATOM 1567 C CA . ASP A 1 205 ? -9.18 -22.5 -7.926 1 96.94 205 ASP A CA 1
ATOM 1568 C C . ASP A 1 205 ? -7.922 -22.219 -8.742 1 96.94 205 ASP A C 1
ATOM 1570 O O . ASP A 1 205 ? -7.402 -21.109 -8.727 1 96.94 205 ASP A O 1
ATOM 1574 N N . PHE A 1 206 ? -7.492 -23.312 -9.5 1 96 206 PHE A N 1
ATOM 1575 C CA . PHE A 1 206 ? -6.355 -23.172 -10.398 1 96 206 PHE A CA 1
ATOM 1576 C C . PHE A 1 206 ? -5.176 -22.516 -9.695 1 96 206 PHE A C 1
ATOM 1578 O O . PHE A 1 206 ? -4.625 -21.531 -10.188 1 96 206 PHE A O 1
ATOM 1585 N N . SER A 1 207 ? -4.789 -23.109 -8.664 1 96.62 207 SER A N 1
ATOM 1586 C CA . SER A 1 207 ? -3.889 -22.547 -7.664 1 96.62 207 SER A CA 1
ATOM 1587 C C . SER A 1 207 ? -2.557 -22.141 -8.289 1 96.62 207 SER A C 1
ATOM 1589 O O . SER A 1 207 ? -2.016 -22.859 -9.133 1 96.62 207 SER A O 1
ATOM 1591 N N . ASN A 1 208 ? -2.072 -20.953 -8.016 1 94.81 208 ASN A N 1
ATOM 1592 C CA . ASN A 1 208 ? -0.651 -20.641 -8.133 1 94.81 208 ASN A CA 1
ATOM 1593 C C . ASN A 1 208 ? 0.137 -21.188 -6.941 1 94.81 208 ASN A C 1
ATOM 1595 O O . ASN A 1 208 ? -0.037 -20.719 -5.812 1 94.81 208 ASN A O 1
ATOM 1599 N N . PRO A 1 209 ? 0.875 -22.172 -7.004 1 94.75 209 PRO A N 1
ATOM 1600 C CA . PRO A 1 209 ? 1.556 -22.453 -8.273 1 94.75 209 PRO A CA 1
ATOM 1601 C C . PRO A 1 209 ? 1.076 -23.75 -8.914 1 94.75 209 PRO A C 1
ATOM 1603 O O . PRO A 1 209 ? 1.471 -24.078 -10.039 1 94.75 209 PRO A O 1
ATOM 1606 N N . THR A 1 210 ? 0.203 -24.531 -8.359 1 95.62 210 THR A N 1
ATOM 1607 C CA . THR A 1 210 ? 0.102 -25.938 -8.695 1 95.62 210 THR A CA 1
ATOM 1608 C C . THR A 1 210 ? -0.856 -26.156 -9.867 1 95.62 210 THR A C 1
ATOM 1610 O O . THR A 1 210 ? -0.818 -27.188 -10.523 1 95.62 210 THR A O 1
ATOM 1613 N N . GLY A 1 211 ? -1.796 -25.219 -10.016 1 95.56 211 GLY A N 1
ATOM 1614 C CA . GLY A 1 211 ? -2.844 -25.406 -11.008 1 95.56 211 GLY A CA 1
ATOM 1615 C C . GLY A 1 211 ? -3.99 -26.266 -10.508 1 95.56 211 GLY A C 1
ATOM 1616 O O . GLY A 1 211 ? -4.996 -26.438 -11.203 1 95.56 211 GLY A O 1
ATOM 1617 N N . ILE A 1 212 ? -3.934 -26.719 -9.305 1 95.19 212 ILE A N 1
ATOM 1618 C CA . ILE A 1 212 ? -4.93 -27.625 -8.75 1 95.19 212 ILE A CA 1
ATOM 1619 C C . ILE A 1 212 ? -6.133 -26.844 -8.25 1 95.19 212 ILE A C 1
ATOM 1621 O O . ILE A 1 212 ? -5.984 -25.719 -7.75 1 95.19 212 ILE A O 1
ATOM 1625 N N . SER A 1 213 ? -7.352 -27.375 -8.422 1 96.06 213 SER A N 1
ATOM 1626 C CA . SER A 1 213 ? -8.594 -26.828 -7.871 1 96.06 213 SER A CA 1
ATOM 1627 C C . SER A 1 213 ? -9.234 -27.812 -6.898 1 96.06 213 SER A C 1
ATOM 1629 O O . SER A 1 213 ? -9.188 -29.016 -7.105 1 96.06 213 SER A O 1
ATOM 1631 N N . LEU A 1 214 ? -9.805 -27.25 -5.875 1 97.31 214 LEU A N 1
ATOM 1632 C CA . LEU A 1 214 ? -10.508 -28.078 -4.898 1 97.31 214 LEU A CA 1
ATOM 1633 C C . LEU A 1 214 ? -11.859 -28.531 -5.441 1 97.31 214 LEU A C 1
ATOM 1635 O O . LEU A 1 214 ? -12.633 -27.734 -5.949 1 97.31 214 LEU A O 1
ATOM 1639 N N . PRO A 1 215 ? -12.156 -29.875 -5.293 1 96.62 215 PRO A N 1
ATOM 1640 C CA . PRO A 1 215 ? -13.516 -30.312 -5.602 1 96.62 215 PRO A CA 1
ATOM 1641 C C . PRO A 1 215 ? -14.547 -29.812 -4.586 1 96.62 215 PRO A C 1
ATOM 1643 O O . PRO A 1 215 ? -14.18 -29.422 -3.475 1 96.62 215 PRO A O 1
ATOM 1646 N N . LEU A 1 216 ? -15.805 -29.859 -4.984 1 97.31 216 LEU A N 1
ATOM 1647 C CA . LEU A 1 216 ? -16.891 -29.344 -4.16 1 97.31 216 LEU A CA 1
ATOM 1648 C C . LEU A 1 216 ? -16.922 -30.031 -2.801 1 97.31 216 LEU A C 1
ATOM 1650 O O . LEU A 1 216 ? -17.094 -29.375 -1.771 1 97.31 216 LEU A O 1
ATOM 1654 N N . GLY A 1 217 ? -16.781 -31.359 -2.834 1 98.12 217 GLY A N 1
ATOM 1655 C CA . GLY A 1 217 ? -16.781 -32.094 -1.578 1 98.12 217 GLY A CA 1
ATOM 1656 C C . GLY A 1 217 ? -15.688 -31.656 -0.627 1 98.12 217 GLY A C 1
ATOM 1657 O O . GLY A 1 217 ? -15.914 -31.547 0.579 1 98.12 217 GLY A O 1
ATOM 1658 N N . THR A 1 218 ? -14.508 -31.484 -1.129 1 98.31 218 THR A N 1
ATOM 1659 C CA . THR A 1 218 ? -13.375 -31.031 -0.328 1 98.31 218 THR A CA 1
ATOM 1660 C C . THR A 1 218 ? -13.625 -29.641 0.237 1 98.31 218 THR A C 1
ATOM 1662 O O . THR A 1 218 ? -13.266 -29.359 1.382 1 98.31 218 THR A O 1
ATOM 1665 N N . ARG A 1 219 ? -14.227 -28.719 -0.497 1 98.62 219 ARG A N 1
ATOM 1666 C CA . ARG A 1 219 ? -14.547 -27.375 -0.037 1 98.62 219 ARG A CA 1
ATOM 1667 C C . ARG A 1 219 ? -15.469 -27.422 1.178 1 98.62 219 ARG A C 1
ATOM 1669 O O . ARG A 1 219 ? -15.234 -26.719 2.168 1 98.62 219 ARG A O 1
ATOM 1676 N N . ARG A 1 220 ? -16.516 -28.188 1.094 1 98.5 220 ARG A N 1
ATOM 1677 C CA . ARG A 1 220 ? -17.469 -28.297 2.188 1 98.5 220 ARG A CA 1
ATOM 1678 C C . ARG A 1 220 ? -16.812 -28.875 3.436 1 98.5 220 ARG A C 1
ATOM 1680 O O . ARG A 1 220 ? -17.016 -28.375 4.543 1 98.5 220 ARG A O 1
ATOM 1687 N N . ARG A 1 221 ? -16.031 -29.922 3.217 1 98.62 221 ARG A N 1
ATOM 1688 C CA . ARG A 1 221 ? -15.328 -30.531 4.34 1 98.62 221 ARG A CA 1
ATOM 1689 C C . ARG A 1 221 ? -14.328 -29.562 4.961 1 98.62 221 ARG A C 1
ATOM 1691 O O . ARG A 1 221 ? -14.117 -29.578 6.176 1 98.62 221 ARG A O 1
ATOM 1698 N N . LEU A 1 222 ? -13.68 -28.797 4.141 1 98.81 222 LEU A N 1
ATOM 1699 C CA . LEU A 1 222 ? -12.727 -27.797 4.625 1 98.81 222 LEU A CA 1
ATOM 1700 C C . LEU A 1 222 ? -13.43 -26.766 5.5 1 98.81 222 LEU A C 1
ATOM 1702 O O . LEU A 1 222 ? -12.914 -26.391 6.555 1 98.81 222 LEU A O 1
ATOM 1706 N N . LEU A 1 223 ? -14.586 -26.234 5.07 1 98.69 223 LEU A N 1
ATOM 1707 C CA . LEU A 1 223 ? -15.352 -25.266 5.848 1 98.69 223 LEU A CA 1
ATOM 1708 C C . LEU A 1 223 ? -15.742 -25.844 7.199 1 98.69 223 LEU A C 1
ATOM 1710 O O . LEU A 1 223 ? -15.625 -25.156 8.227 1 98.69 223 LEU A O 1
ATOM 1714 N N . ASP A 1 224 ? -16.188 -27.109 7.188 1 98.38 224 ASP A N 1
ATOM 1715 C CA . ASP A 1 224 ? -16.562 -27.781 8.43 1 98.38 224 ASP A CA 1
ATOM 1716 C C . ASP A 1 224 ? -15.352 -27.922 9.359 1 98.38 224 ASP A C 1
ATOM 1718 O O . ASP A 1 224 ? -15.453 -27.688 10.562 1 98.38 224 ASP A O 1
ATOM 1722 N N . LEU A 1 225 ? -14.281 -28.344 8.766 1 98.62 225 LEU A N 1
ATOM 1723 C CA . LEU A 1 225 ? -13.07 -28.547 9.555 1 98.62 225 LEU A CA 1
ATOM 1724 C C . LEU A 1 225 ? -12.562 -27.234 10.125 1 98.62 225 LEU A C 1
ATOM 1726 O O . LEU A 1 225 ? -12.125 -27.172 11.273 1 98.62 225 LEU A O 1
ATOM 1730 N N . ALA A 1 226 ? -12.57 -26.156 9.352 1 98.38 226 ALA A N 1
ATOM 1731 C CA . ALA A 1 226 ? -12.133 -24.844 9.82 1 98.38 226 ALA A CA 1
ATOM 1732 C C . ALA A 1 226 ? -12.953 -24.391 11.023 1 98.38 226 ALA A C 1
ATOM 1734 O O . ALA A 1 226 ? -12.406 -23.812 11.961 1 98.38 226 ALA A O 1
ATOM 1735 N N . ASP A 1 227 ? -14.234 -24.625 10.961 1 97.44 227 ASP A N 1
ATOM 1736 C CA . ASP A 1 227 ? -15.102 -24.297 12.086 1 97.44 227 ASP A CA 1
ATOM 1737 C C . ASP A 1 227 ? -14.703 -25.062 13.336 1 97.44 227 ASP A C 1
ATOM 1739 O O . ASP A 1 227 ? -14.594 -24.5 14.422 1 97.44 227 ASP A O 1
ATOM 1743 N N . ARG A 1 228 ? -14.492 -26.375 13.164 1 97.38 228 ARG A N 1
ATOM 1744 C CA . ARG A 1 228 ? -14.109 -27.219 14.289 1 97.38 228 ARG A CA 1
ATOM 1745 C C . ARG A 1 228 ? -12.773 -26.781 14.883 1 97.38 228 ARG A C 1
ATOM 1747 O O . ARG A 1 228 ? -12.57 -26.844 16.094 1 97.38 228 ARG A O 1
ATOM 1754 N N . LEU A 1 229 ? -11.875 -26.328 14.047 1 98.12 229 LEU A N 1
ATOM 1755 C CA . LEU A 1 229 ? -10.531 -25.969 14.477 1 98.12 229 LEU A CA 1
ATOM 1756 C C . LEU A 1 229 ? -10.469 -24.484 14.875 1 98.12 229 LEU A C 1
ATOM 1758 O O . LEU A 1 229 ? -9.414 -24 15.289 1 98.12 229 LEU A O 1
ATOM 1762 N N . ASP A 1 230 ? -11.578 -23.766 14.703 1 97.12 230 ASP A N 1
ATOM 1763 C CA . ASP A 1 230 ? -11.648 -22.344 14.992 1 97.12 230 ASP A CA 1
ATOM 1764 C C . ASP A 1 230 ? -10.602 -21.562 14.188 1 97.12 230 ASP A C 1
ATOM 1766 O O . ASP A 1 230 ? -9.82 -20.812 14.758 1 97.12 230 ASP A O 1
ATOM 1770 N N . LEU A 1 231 ? -10.578 -21.797 12.891 1 98.25 231 LEU A N 1
ATOM 1771 C CA . LEU A 1 231 ? -9.68 -21.141 11.961 1 98.25 231 LEU A CA 1
ATOM 1772 C C . LEU A 1 231 ? -10.453 -20.25 11 1 98.25 231 LEU A C 1
ATOM 1774 O O . LEU A 1 231 ? -11.531 -20.609 10.539 1 98.25 231 LEU A O 1
ATOM 1778 N N . LEU A 1 232 ? -9.945 -19.047 10.758 1 98.81 232 LEU A N 1
ATOM 1779 C CA . LEU A 1 232 ? -10.375 -18.328 9.562 1 98.81 232 LEU A CA 1
ATOM 1780 C C . LEU A 1 232 ? -9.805 -18.984 8.305 1 98.81 232 LEU A C 1
ATOM 1782 O O . LEU A 1 232 ? -8.781 -19.672 8.367 1 98.81 232 LEU A O 1
ATOM 1786 N N . ILE A 1 233 ? -10.516 -18.875 7.219 1 98.94 233 ILE A N 1
ATOM 1787 C CA . ILE A 1 233 ? -9.992 -19.234 5.902 1 98.94 233 ILE A CA 1
ATOM 1788 C C . ILE A 1 233 ? -9.742 -17.969 5.082 1 98.94 233 ILE A C 1
ATOM 1790 O O . ILE A 1 233 ? -10.633 -17.125 4.945 1 98.94 233 ILE A O 1
ATOM 1794 N N . LEU A 1 234 ? -8.562 -17.75 4.645 1 98.94 234 LEU A N 1
ATOM 1795 C CA . LEU A 1 234 ? -8.234 -16.734 3.654 1 98.94 234 LEU A CA 1
ATOM 1796 C C . LEU A 1 234 ? -8.289 -17.297 2.242 1 98.94 234 LEU A C 1
ATOM 1798 O O . LEU A 1 234 ? -7.348 -17.969 1.804 1 98.94 234 LEU A O 1
ATOM 1802 N N . GLU A 1 235 ? -9.359 -17.078 1.543 1 98.94 235 GLU A N 1
ATOM 1803 C CA . GLU A 1 235 ? -9.57 -17.578 0.188 1 98.94 235 GLU A CA 1
ATOM 1804 C C . GLU A 1 235 ? -9.055 -16.594 -0.853 1 98.94 235 GLU A C 1
ATOM 1806 O O . GLU A 1 235 ? -9.633 -15.516 -1.032 1 98.94 235 GLU A O 1
ATOM 1811 N N . ASP 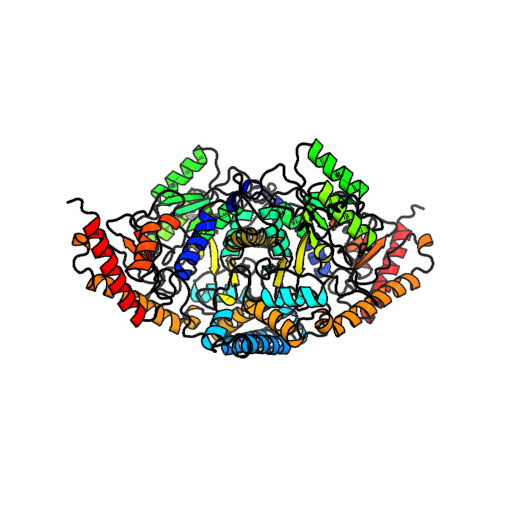A 1 236 ? -7.984 -16.906 -1.492 1 98.69 236 ASP A N 1
ATOM 1812 C CA . ASP A 1 236 ? -7.402 -16.109 -2.574 1 98.69 236 ASP A CA 1
ATOM 1813 C C . ASP A 1 236 ? -7.883 -16.609 -3.936 1 98.69 236 ASP A C 1
ATOM 1815 O O . ASP A 1 236 ? -7.578 -17.734 -4.336 1 98.69 236 ASP A O 1
ATOM 1819 N N . ASN A 1 237 ? -8.594 -15.742 -4.688 1 97.75 237 ASN A N 1
ATOM 1820 C CA . ASN A 1 237 ? -9.219 -16.25 -5.902 1 97.75 237 ASN A CA 1
ATOM 1821 C C . ASN A 1 237 ? -8.93 -15.344 -7.098 1 97.75 237 ASN A C 1
ATOM 1823 O O . ASN A 1 237 ? -9.852 -14.773 -7.684 1 97.75 237 ASN A O 1
ATOM 1827 N N . PRO A 1 238 ? -7.738 -15.305 -7.59 1 95.81 238 PRO A N 1
ATOM 1828 C CA . PRO A 1 238 ? -7.438 -14.5 -8.781 1 95.81 238 PRO A CA 1
ATOM 1829 C C . PRO A 1 238 ? -7.777 -15.227 -10.078 1 95.81 238 PRO A C 1
ATOM 1831 O O . PRO A 1 238 ? -7.891 -14.594 -11.133 1 95.81 238 PRO A O 1
ATOM 1834 N N . TYR A 1 239 ? -8.016 -16.547 -10.07 1 95.81 239 TYR A N 1
ATOM 1835 C CA . TYR A 1 239 ? -8.055 -17.328 -11.312 1 95.81 239 TYR A CA 1
ATOM 1836 C C . TYR A 1 239 ? -9.422 -17.969 -11.508 1 95.81 239 TYR A C 1
ATOM 1838 O O . TYR A 1 239 ? -9.672 -18.609 -12.539 1 95.81 239 TYR A O 1
ATOM 1846 N N . GLY A 1 240 ? -10.281 -17.828 -10.57 1 94.44 240 GLY A N 1
ATOM 1847 C CA . GLY A 1 240 ? -11.508 -18.625 -10.539 1 94.44 240 GLY A CA 1
ATOM 1848 C C . GLY A 1 240 ? -12.359 -18.453 -11.781 1 94.44 240 GLY A C 1
ATOM 1849 O O . GLY A 1 240 ? -13.07 -19.375 -12.188 1 94.44 240 GLY A O 1
ATOM 1850 N N . ILE A 1 241 ? -12.289 -17.359 -12.445 1 93.62 241 ILE A N 1
ATOM 1851 C CA . ILE A 1 241 ? -13.188 -17.078 -13.562 1 93.62 241 ILE A CA 1
ATOM 1852 C C . ILE A 1 241 ? -12.641 -17.719 -14.836 1 93.62 241 ILE A C 1
ATOM 1854 O O . ILE A 1 241 ? -13.328 -17.781 -15.852 1 93.62 241 ILE A O 1
ATOM 1858 N N . PHE A 1 242 ? -11.43 -18.188 -14.812 1 94.19 242 PHE A N 1
ATOM 1859 C CA . PHE A 1 242 ? -10.789 -18.703 -16.016 1 94.19 242 PHE A CA 1
ATOM 1860 C C . PHE A 1 242 ? -10.938 -20.219 -16.094 1 94.19 242 PHE A C 1
ATOM 1862 O O . PHE A 1 242 ? -9.984 -20.922 -16.438 1 94.19 242 PHE A O 1
ATOM 1869 N N . ALA A 1 243 ? -11.992 -20.812 -15.766 1 91.81 243 ALA A N 1
ATOM 1870 C CA . ALA A 1 243 ? -12.297 -22.234 -15.906 1 91.81 243 ALA A CA 1
ATOM 1871 C C . ALA A 1 243 ? -12.508 -22.609 -17.375 1 91.81 243 ALA A C 1
ATOM 1873 O O . ALA A 1 243 ? -13.062 -21.828 -18.141 1 91.81 243 ALA A O 1
ATOM 1874 N N . HIS A 1 244 ? -11.883 -23.875 -17.672 1 83.44 244 HIS A N 1
ATOM 1875 C CA . HIS A 1 244 ? -12.102 -24.406 -19 1 83.44 244 HIS A CA 1
ATOM 1876 C C . HIS A 1 244 ? -13.383 -25.234 -19.062 1 83.44 244 HIS A C 1
ATOM 1878 O O . HIS A 1 244 ? -13.555 -26.172 -18.281 1 83.44 244 HIS A O 1
ATOM 1884 N N . GLY A 1 245 ? -14.336 -24.922 -19.719 1 71.12 245 GLY A N 1
ATOM 1885 C CA . GLY A 1 245 ? -15.562 -25.688 -19.844 1 71.12 245 GLY A CA 1
ATOM 1886 C C . GLY A 1 245 ? -16.734 -25.078 -19.109 1 71.12 245 GLY A C 1
ATOM 1887 O O . GLY A 1 245 ? -16.734 -23.875 -18.797 1 71.12 245 GLY A O 1
ATOM 1888 N N . GLU A 1 246 ? -17.625 -26.094 -18.734 1 63.91 246 GLU A N 1
ATOM 1889 C CA . GLU A 1 246 ? -18.922 -25.562 -18.344 1 63.91 246 GLU A CA 1
ATOM 1890 C C . GLU A 1 246 ? -18.875 -25.016 -16.922 1 63.91 246 GLU A C 1
ATOM 1892 O O . GLU A 1 246 ? -18.375 -23.922 -16.688 1 63.91 246 GLU A O 1
ATOM 1897 N N . ARG A 1 247 ? -18.984 -25.75 -15.781 1 76.88 247 ARG A N 1
ATOM 1898 C CA . ARG A 1 247 ? -19.469 -25.219 -14.523 1 76.88 247 ARG A CA 1
ATOM 1899 C C . ARG A 1 247 ? -18.312 -24.828 -13.602 1 76.88 247 ARG A C 1
ATOM 1901 O O . ARG A 1 247 ? -17.406 -25.641 -13.375 1 76.88 247 ARG A O 1
ATOM 1908 N N . ARG A 1 248 ? -18.094 -23.531 -13.289 1 89.69 248 ARG A N 1
ATOM 1909 C CA . ARG A 1 248 ? -17.188 -23.062 -12.25 1 89.69 248 ARG A CA 1
ATOM 1910 C C . ARG A 1 248 ? -17.609 -23.562 -10.875 1 89.69 248 ARG A C 1
ATOM 1912 O O . ARG A 1 248 ? -18.797 -23.703 -10.602 1 89.69 248 ARG A O 1
ATOM 1919 N N . MET A 1 249 ? -16.609 -24 -10.07 1 92.12 249 MET A N 1
ATOM 1920 C CA . MET A 1 249 ? -16.891 -24.375 -8.688 1 92.12 249 MET A CA 1
ATOM 1921 C C . MET A 1 249 ? -17.297 -23.172 -7.863 1 92.12 249 MET A C 1
ATOM 1923 O O . MET A 1 249 ? -16.797 -22.062 -8.086 1 92.12 249 MET A O 1
ATOM 1927 N N . PRO A 1 250 ? -18.266 -23.359 -6.938 1 96.5 250 PRO A N 1
ATOM 1928 C CA . PRO A 1 250 ? -18.531 -22.25 -6.012 1 96.5 250 PRO A CA 1
ATOM 1929 C C . PRO A 1 250 ? -17.328 -21.906 -5.141 1 96.5 250 PRO A C 1
ATOM 1931 O O . PRO A 1 250 ? -16.547 -22.797 -4.789 1 96.5 250 PRO A O 1
ATOM 1934 N N . THR A 1 251 ? -17.188 -20.641 -4.832 1 98.06 251 THR A N 1
ATOM 1935 C CA . THR A 1 251 ? -16.125 -20.234 -3.92 1 98.06 251 THR A CA 1
ATOM 1936 C C . THR A 1 251 ? -16.422 -20.719 -2.502 1 98.06 251 THR A C 1
ATOM 1938 O O . THR A 1 251 ? -17.562 -21.016 -2.16 1 98.06 251 THR A O 1
ATOM 1941 N N . LEU A 1 252 ? -15.328 -20.875 -1.664 1 98.75 252 LEU A N 1
ATOM 1942 C CA . LEU A 1 252 ? -15.531 -21.141 -0.245 1 98.75 252 LEU A CA 1
ATOM 1943 C C . LEU A 1 252 ? -16.406 -20.078 0.397 1 98.75 252 LEU A C 1
ATOM 1945 O O . LEU A 1 252 ? -17.297 -20.391 1.191 1 98.75 252 LEU A O 1
ATOM 1949 N N . LYS A 1 253 ? -16.203 -18.812 0.047 1 98.81 253 LYS A N 1
ATOM 1950 C CA . LYS A 1 253 ? -16.953 -17.703 0.609 1 98.81 253 LYS A CA 1
ATOM 1951 C C . LYS A 1 253 ? -18.453 -17.828 0.313 1 98.81 253 LYS A C 1
ATOM 1953 O O . LYS A 1 253 ? -19.281 -17.562 1.179 1 98.81 253 LYS A O 1
ATOM 1958 N N . SER A 1 254 ? -18.797 -18.172 -0.909 1 98.31 254 SER A N 1
ATOM 1959 C CA . SER A 1 254 ? -20.203 -18.297 -1.269 1 98.31 254 SER A CA 1
ATOM 1960 C C . SER A 1 254 ? -20.859 -19.453 -0.523 1 98.31 254 SER A C 1
ATOM 1962 O O . SER A 1 254 ? -22.078 -19.469 -0.319 1 98.31 254 SER A O 1
ATOM 1964 N N . LEU A 1 255 ? -20.047 -20.453 -0.099 1 98.25 255 LEU A N 1
ATOM 1965 C CA . LEU A 1 255 ? -20.562 -21.625 0.604 1 98.25 255 LEU A CA 1
ATOM 1966 C C . LEU A 1 255 ? -20.562 -21.406 2.111 1 98.25 255 LEU A C 1
ATOM 1968 O O . LEU A 1 255 ? -21.156 -22.188 2.859 1 98.25 255 LEU A O 1
ATOM 1972 N N . ASP A 1 256 ? -19.906 -20.359 2.512 1 97.81 256 ASP A N 1
ATOM 1973 C CA . ASP A 1 256 ? -19.656 -20.109 3.928 1 97.81 256 ASP A CA 1
ATOM 1974 C C . ASP A 1 256 ? -20.906 -19.547 4.613 1 97.81 256 ASP A C 1
ATOM 1976 O O . ASP A 1 256 ? -21.328 -18.438 4.316 1 97.81 256 ASP A O 1
ATOM 1980 N N . HIS A 1 257 ? -21.438 -20.219 5.57 1 94.94 257 HIS A N 1
ATOM 1981 C CA . HIS A 1 257 ? -22.594 -19.75 6.309 1 94.94 257 HIS A CA 1
ATOM 1982 C C . HIS A 1 257 ? -22.234 -19.406 7.75 1 94.94 257 HIS A C 1
ATOM 1984 O O . HIS A 1 257 ? -23.109 -19.078 8.555 1 94.94 257 HIS A O 1
ATOM 1990 N N . ARG A 1 258 ? -21.016 -19.484 8.055 1 96.31 258 ARG A N 1
ATOM 1991 C CA . ARG A 1 258 ? -20.578 -19.234 9.422 1 96.31 258 ARG A CA 1
ATOM 1992 C C . ARG A 1 258 ? -19.641 -18.047 9.492 1 96.31 258 ARG A C 1
ATOM 1994 O O . ARG A 1 258 ? -19.062 -17.75 10.547 1 96.31 258 ARG A O 1
ATOM 2001 N N . ASP A 1 259 ? -19.391 -17.344 8.344 1 96.44 259 ASP A N 1
ATOM 2002 C CA . ASP A 1 259 ? -18.562 -16.141 8.219 1 96.44 259 ASP A CA 1
ATOM 2003 C C . ASP A 1 259 ? -17.109 -16.438 8.602 1 96.44 259 ASP A C 1
ATOM 2005 O O . ASP A 1 259 ? -16.469 -15.641 9.289 1 96.44 259 ASP A O 1
ATOM 2009 N N . ARG A 1 260 ? -16.656 -17.641 8.227 1 97.44 260 ARG A N 1
ATOM 2010 C CA . ARG A 1 260 ? -15.281 -18.062 8.508 1 97.44 260 ARG A CA 1
ATOM 2011 C C . ARG A 1 260 ? -14.336 -17.609 7.398 1 97.44 260 ARG A C 1
ATOM 2013 O O . ARG A 1 260 ? -13.125 -17.547 7.602 1 97.44 260 ARG A O 1
ATOM 2020 N N . VAL A 1 261 ? -14.883 -17.25 6.266 1 98.88 261 VAL A N 1
ATOM 2021 C CA . VAL A 1 261 ? -14.031 -17.031 5.098 1 98.88 261 VAL A CA 1
ATOM 2022 C C . VAL A 1 261 ? -13.797 -15.531 4.898 1 98.88 261 VAL A C 1
ATOM 2024 O O . VAL A 1 261 ? -14.75 -14.75 4.848 1 98.88 261 VAL A O 1
ATOM 2027 N N . VAL A 1 262 ? -12.594 -15.086 4.941 1 98.94 262 VAL A N 1
ATOM 2028 C CA . VAL A 1 262 ? -12.141 -13.812 4.398 1 98.94 262 VAL A CA 1
ATOM 2029 C C . VAL A 1 262 ? -11.75 -13.977 2.934 1 98.94 262 VAL A C 1
ATOM 2031 O O . VAL A 1 262 ? -10.875 -14.789 2.607 1 98.94 262 VAL A O 1
ATOM 2034 N N . TYR A 1 263 ? -12.438 -13.258 2.064 1 98.94 263 TYR A N 1
ATOM 2035 C CA . TYR A 1 263 ? -12.273 -13.445 0.626 1 98.94 263 TYR A CA 1
ATOM 2036 C C . TYR A 1 263 ? -11.344 -12.383 0.041 1 98.94 263 TYR A C 1
ATOM 2038 O O . TYR A 1 263 ? -11.578 -11.188 0.214 1 98.94 263 TYR A O 1
ATOM 2046 N N . LEU A 1 264 ? -10.281 -12.797 -0.569 1 98.88 264 LEU A N 1
ATOM 2047 C CA . LEU A 1 264 ? -9.305 -11.922 -1.217 1 98.88 264 LEU A CA 1
ATOM 2048 C C . LEU A 1 264 ? -9.5 -11.93 -2.73 1 98.88 264 LEU A C 1
ATOM 2050 O O . LEU A 1 264 ? -9.438 -12.984 -3.365 1 98.88 264 LEU A O 1
ATOM 2054 N N . GLY A 1 265 ? -9.719 -10.727 -3.297 1 98.38 265 GLY A N 1
ATOM 2055 C CA . GLY A 1 265 ? -9.953 -10.594 -4.727 1 98.38 265 GLY A CA 1
ATOM 2056 C C . GLY A 1 265 ? -8.969 -9.664 -5.406 1 98.38 265 GLY A C 1
ATOM 2057 O O . GLY A 1 265 ? -8.359 -8.812 -4.754 1 98.38 265 GLY A O 1
ATOM 2058 N N . SER A 1 266 ? -8.789 -9.828 -6.668 1 97.31 266 SER A N 1
ATOM 2059 C CA . SER A 1 266 ? -7.891 -9.016 -7.488 1 97.31 266 SER A CA 1
ATOM 2060 C C . SER A 1 266 ? -8.531 -8.68 -8.828 1 97.31 266 SER A C 1
ATOM 2062 O O . SER A 1 266 ? -9.242 -9.5 -9.414 1 97.31 266 SER A O 1
ATOM 2064 N N . PHE A 1 267 ? -8.273 -7.516 -9.328 1 98 267 PHE A N 1
ATOM 2065 C CA . PHE A 1 267 ? -8.703 -7.133 -10.664 1 98 267 PHE A CA 1
ATOM 2066 C C . PHE A 1 267 ? -7.539 -7.188 -11.648 1 98 267 PHE A C 1
ATOM 2068 O O . PHE A 1 267 ? -7.688 -6.824 -12.82 1 98 267 PHE A O 1
ATOM 2075 N N . ALA A 1 268 ? -6.391 -7.695 -11.195 1 95.69 268 ALA A N 1
ATOM 2076 C CA . ALA A 1 268 ? -5.188 -7.688 -12.023 1 95.69 268 ALA A CA 1
ATOM 2077 C C . ALA A 1 268 ? -5.324 -8.664 -13.195 1 95.69 268 ALA A C 1
ATOM 2079 O O . ALA A 1 268 ? -4.832 -8.391 -14.289 1 95.69 268 ALA A O 1
ATOM 2080 N N . LYS A 1 269 ? -5.984 -9.812 -12.969 1 94.38 269 LYS A N 1
ATOM 2081 C CA . LYS A 1 269 ? -6.047 -10.852 -13.992 1 94.38 269 LYS A CA 1
ATOM 2082 C C . LYS A 1 269 ? -7.281 -10.695 -14.867 1 94.38 269 LYS A C 1
ATOM 2084 O O . LYS A 1 269 ? -7.309 -11.18 -16 1 94.38 269 LYS A O 1
ATOM 2089 N N . THR A 1 270 ? -8.266 -10.016 -14.359 1 94.31 270 THR A N 1
ATOM 2090 C CA . THR A 1 270 ? -9.547 -9.93 -15.055 1 94.31 270 THR A CA 1
ATOM 2091 C C . THR A 1 270 ? -9.758 -8.539 -15.641 1 94.31 270 THR A C 1
ATOM 2093 O O . THR A 1 270 ? -10.57 -8.359 -16.547 1 94.31 270 THR A O 1
ATOM 2096 N N . SER A 1 271 ? -9.133 -7.551 -15.133 1 93.62 271 SER A N 1
ATOM 2097 C CA . SER A 1 271 ? -9.172 -6.195 -15.68 1 93.62 271 SER A CA 1
ATOM 2098 C C . SER A 1 271 ? -7.805 -5.781 -16.219 1 93.62 271 SER A C 1
ATOM 2100 O O . SER A 1 271 ? -7.371 -6.27 -17.266 1 93.62 271 SER A O 1
ATOM 2102 N N . LEU A 1 272 ? -7.051 -5.035 -15.445 1 92.31 272 LEU A N 1
ATOM 2103 C CA . LEU A 1 272 ? -5.699 -4.66 -15.852 1 92.31 272 LEU A CA 1
ATOM 2104 C C . LEU A 1 272 ? -4.77 -4.578 -14.648 1 92.31 272 LEU A C 1
ATOM 2106 O O . LEU A 1 272 ? -5.023 -3.814 -13.711 1 92.31 272 LEU A O 1
ATOM 2110 N N . PRO A 1 273 ? -3.666 -5.34 -14.742 1 94.69 273 PRO A N 1
ATOM 2111 C CA . PRO A 1 273 ? -2.701 -5.328 -13.641 1 94.69 273 PRO A CA 1
ATOM 2112 C C . PRO A 1 273 ? -2.219 -3.922 -13.289 1 94.69 273 PRO A C 1
ATOM 2114 O O . PRO A 1 273 ? -2.014 -3.611 -12.117 1 94.69 273 PRO A O 1
ATOM 2117 N N . GLY A 1 274 ? -2.164 -3.016 -14.258 1 96.75 274 GLY A N 1
ATOM 2118 C CA . GLY A 1 274 ? -1.591 -1.689 -14.086 1 96.75 274 GLY A CA 1
ATOM 2119 C C . GLY A 1 274 ? -2.453 -0.773 -13.242 1 96.75 274 GLY A C 1
ATOM 2120 O O . GLY A 1 274 ? -1.989 0.271 -12.773 1 96.75 274 GLY A O 1
ATOM 2121 N N . ALA A 1 275 ? -3.688 -1.118 -13.023 1 97.62 275 ALA A N 1
ATOM 2122 C CA . ALA A 1 275 ? -4.562 -0.33 -12.156 1 97.62 275 ALA A CA 1
ATOM 2123 C C . ALA A 1 275 ? -4.234 -0.562 -10.688 1 97.62 275 ALA A C 1
ATOM 2125 O O . ALA A 1 275 ? -4.461 0.312 -9.844 1 97.62 275 ALA A O 1
ATOM 2126 N N . ARG A 1 276 ? -3.709 -1.766 -10.352 1 98.25 276 ARG A N 1
ATOM 2127 C CA . ARG A 1 276 ? -3.369 -2.145 -8.984 1 98.25 276 ARG A CA 1
ATOM 2128 C C . ARG A 1 276 ? -4.582 -2.021 -8.062 1 98.25 276 ARG A C 1
ATOM 2130 O O . ARG A 1 276 ? -4.496 -1.42 -6.992 1 98.25 276 ARG A O 1
ATOM 2137 N N . VAL A 1 277 ? -5.672 -2.615 -8.477 1 98.75 277 VAL A N 1
ATOM 2138 C CA . VAL A 1 277 ? -6.883 -2.6 -7.66 1 98.75 277 VAL A CA 1
ATOM 2139 C C . VAL A 1 277 ? -7.266 -4.027 -7.273 1 98.75 277 VAL A C 1
ATOM 2141 O O . VAL A 1 277 ? -7.297 -4.918 -8.125 1 98.75 277 VAL A O 1
ATOM 2144 N N . GLY A 1 278 ? -7.406 -4.348 -6.082 1 98.75 278 GLY A N 1
ATOM 2145 C CA . GLY A 1 278 ? -7.969 -5.543 -5.48 1 98.75 278 GLY A CA 1
ATOM 2146 C C . GLY A 1 278 ? -8.938 -5.246 -4.352 1 98.75 278 GLY A C 1
ATOM 2147 O O . GLY A 1 278 ? -9.469 -4.141 -4.258 1 98.75 278 GLY A O 1
ATOM 2148 N N . PHE A 1 279 ? -9.266 -6.227 -3.561 1 98.94 279 PHE A N 1
ATOM 2149 C CA . PHE A 1 279 ? -10.172 -5.992 -2.438 1 98.94 279 PHE A CA 1
ATOM 2150 C C . PHE A 1 279 ? -10.156 -7.176 -1.477 1 98.94 279 PHE A C 1
ATOM 2152 O O . PHE A 1 279 ? -9.617 -8.234 -1.8 1 98.94 279 PHE A O 1
ATOM 2159 N N . VAL A 1 280 ? -10.641 -6.984 -0.315 1 98.94 280 VAL A N 1
ATOM 2160 C CA . VAL A 1 280 ? -10.891 -8.031 0.674 1 98.94 280 VAL A CA 1
ATOM 2161 C C . VAL A 1 280 ? -12.312 -7.91 1.204 1 98.94 280 VAL A C 1
ATOM 2163 O O . VAL A 1 280 ? -12.812 -6.801 1.428 1 98.94 280 VAL A O 1
ATOM 2166 N N . VAL A 1 281 ? -13.062 -8.969 1.208 1 98.94 281 VAL A N 1
ATOM 2167 C CA . VAL A 1 281 ? -14.352 -9.078 1.888 1 98.94 281 VAL A CA 1
ATOM 2168 C C . VAL A 1 281 ? -14.148 -9.656 3.285 1 98.94 281 VAL A C 1
ATOM 2170 O O . VAL A 1 281 ? -13.797 -10.828 3.43 1 98.94 281 VAL A O 1
ATOM 2173 N N . ALA A 1 282 ? -14.352 -8.891 4.27 1 98.81 282 ALA A N 1
ATOM 2174 C CA . ALA A 1 282 ? -14.109 -9.266 5.66 1 98.81 282 ALA A CA 1
ATOM 2175 C C . ALA A 1 282 ? -15.258 -8.797 6.562 1 98.81 282 ALA A C 1
ATOM 2177 O O . ALA A 1 282 ? -15.086 -7.879 7.363 1 98.81 282 ALA A O 1
ATOM 2178 N N . GLY A 1 283 ? -16.359 -9.5 6.488 1 98.12 283 GLY A N 1
ATOM 2179 C CA . GLY A 1 283 ? -17.578 -9.102 7.168 1 98.12 283 GLY A CA 1
ATOM 2180 C C . GLY A 1 283 ? -17.672 -9.625 8.586 1 98.12 283 GLY A C 1
ATOM 2181 O O . GLY A 1 283 ? -18.688 -9.43 9.266 1 98.12 283 GLY A O 1
ATOM 2182 N N . GLN A 1 284 ? -16.656 -10.344 9.172 1 98.38 284 GLN A N 1
ATOM 2183 C CA . GLN A 1 284 ? -16.672 -10.883 10.531 1 98.38 284 GLN A CA 1
ATOM 2184 C C . GLN A 1 284 ? -16.891 -9.773 11.555 1 98.38 284 GLN A C 1
ATOM 2186 O O . GLN A 1 284 ? -16.297 -8.703 11.461 1 98.38 284 GLN A O 1
ATOM 2191 N N . ARG A 1 285 ? -17.797 -10.031 12.484 1 97.38 285 ARG A N 1
ATOM 2192 C CA . ARG A 1 285 ? -18.016 -9.078 13.57 1 97.38 285 ARG A CA 1
ATOM 2193 C C . ARG A 1 285 ? -16.828 -9.055 14.516 1 97.38 285 ARG A C 1
ATOM 2195 O O . ARG A 1 285 ? -16.266 -10.094 14.844 1 97.38 285 ARG A O 1
ATOM 2202 N N . VAL A 1 286 ? -16.438 -7.887 14.961 1 98.12 286 VAL A N 1
ATOM 2203 C CA . VAL A 1 286 ? -15.359 -7.715 15.93 1 98.12 286 VAL A CA 1
ATOM 2204 C C . VAL A 1 286 ? -15.93 -7.125 17.219 1 98.12 286 VAL A C 1
ATOM 2206 O O . VAL A 1 286 ? -16.703 -6.164 17.188 1 98.12 286 VAL A O 1
ATOM 2209 N N . THR A 1 287 ? -15.625 -7.676 18.328 1 97.31 287 THR A N 1
ATOM 2210 C CA . THR A 1 287 ? -16.047 -7.199 19.641 1 97.31 287 THR A CA 1
ATOM 2211 C C . THR A 1 287 ? -14.852 -7.047 20.562 1 97.31 287 THR A C 1
ATOM 2213 O O . THR A 1 287 ? -13.75 -7.488 20.25 1 97.31 287 THR A O 1
ATOM 2216 N N . ASP A 1 288 ? -15.023 -6.336 21.625 1 95.88 288 ASP A N 1
ATOM 2217 C CA . ASP A 1 288 ? -14 -6.309 22.672 1 95.88 288 ASP A CA 1
ATOM 2218 C C . ASP A 1 288 ? -14.305 -7.316 23.766 1 95.88 288 ASP A C 1
ATOM 2220 O O . ASP A 1 288 ? -15.242 -8.109 23.656 1 95.88 288 ASP A O 1
ATOM 2224 N N . ALA A 1 289 ? -13.523 -7.324 24.828 1 93.38 289 ALA A N 1
ATOM 2225 C CA . ALA A 1 289 ? -13.625 -8.305 25.906 1 93.38 289 ALA A CA 1
ATOM 2226 C C . ALA A 1 289 ? -14.961 -8.188 26.641 1 93.38 289 ALA A C 1
ATOM 2228 O O . ALA A 1 289 ? -15.492 -9.18 27.141 1 93.38 289 ALA A O 1
ATOM 2229 N N . ALA A 1 290 ? -15.531 -6.98 26.609 1 95.38 290 ALA A N 1
ATOM 2230 C CA . ALA A 1 290 ? -16.797 -6.727 27.281 1 95.38 290 ALA A CA 1
ATOM 2231 C C . ALA A 1 290 ? -17.984 -7.039 26.375 1 95.38 290 ALA A C 1
ATOM 2233 O O . ALA A 1 290 ? -19.141 -6.969 26.797 1 95.38 290 ALA A O 1
ATOM 2234 N N . GLY A 1 291 ? -17.688 -7.398 25.172 1 94.19 291 GLY A N 1
ATOM 2235 C CA . GLY A 1 291 ? -18.734 -7.742 24.219 1 94.19 291 GLY A CA 1
ATOM 2236 C C . GLY A 1 291 ? -19.234 -6.547 23.438 1 94.19 291 GLY A C 1
ATOM 2237 O O . GLY A 1 291 ? -20.172 -6.676 22.641 1 94.19 291 GLY A O 1
ATOM 2238 N N . ALA A 1 292 ? -18.594 -5.465 23.688 1 95.75 292 ALA A N 1
ATOM 2239 C CA . ALA A 1 292 ? -19.016 -4.266 22.969 1 95.75 292 ALA A CA 1
ATOM 2240 C C . ALA A 1 292 ? -18.656 -4.367 21.484 1 95.75 292 ALA A C 1
ATOM 2242 O O . ALA A 1 292 ? -17.594 -4.875 21.125 1 95.75 292 ALA A O 1
ATOM 2243 N N . ASP A 1 293 ? -19.562 -3.871 20.656 1 96.44 293 ASP A N 1
ATOM 2244 C CA . ASP A 1 293 ? -19.375 -3.91 19.219 1 96.44 293 ASP A CA 1
ATOM 2245 C C . ASP A 1 293 ? -18.25 -2.982 18.781 1 96.44 293 ASP A C 1
ATOM 2247 O O . ASP A 1 293 ? -18.203 -1.82 19.188 1 96.44 293 ASP A O 1
ATOM 2251 N N . ARG A 1 294 ? -17.359 -3.521 18 1 94.94 294 ARG A N 1
ATOM 2252 C CA . ARG A 1 294 ? -16.219 -2.748 17.5 1 94.94 294 ARG A CA 1
ATOM 2253 C C . ARG A 1 294 ? -16.219 -2.709 15.977 1 94.94 294 ARG A C 1
ATOM 2255 O O . ARG A 1 294 ? -15.18 -2.486 15.359 1 94.94 294 ARG A O 1
ATOM 2262 N N . GLY A 1 295 ? -17.375 -3 15.336 1 96.12 295 GLY A N 1
ATOM 2263 C CA . GLY A 1 295 ? -17.484 -2.979 13.891 1 96.12 295 GLY A CA 1
ATOM 2264 C C . GLY A 1 295 ? -17.125 -4.301 13.242 1 96.12 295 GLY A C 1
ATOM 2265 O O . GLY A 1 295 ? -17.125 -5.34 13.906 1 96.12 295 GLY A O 1
ATOM 2266 N N . SER A 1 296 ? -16.906 -4.285 11.953 1 98.12 296 SER A N 1
ATOM 2267 C CA . SER A 1 296 ? -16.547 -5.477 11.188 1 98.12 296 SER A CA 1
ATOM 2268 C C . SER A 1 296 ? -15.023 -5.613 11.07 1 98.12 296 SER A C 1
ATOM 2270 O O . SER A 1 296 ? -14.289 -4.676 11.375 1 98.12 296 SER A O 1
ATOM 2272 N N . PHE A 1 297 ? -14.547 -6.82 10.766 1 98.75 297 PHE A N 1
ATOM 2273 C CA . PHE A 1 297 ? -13.133 -7.023 10.477 1 98.75 297 PHE A CA 1
ATOM 2274 C C . PHE A 1 297 ? -12.664 -6.09 9.367 1 98.75 297 PHE A C 1
ATOM 2276 O O . PHE A 1 297 ? -11.539 -5.594 9.398 1 98.75 297 PHE A O 1
ATOM 2283 N N . ALA A 1 298 ? -13.562 -5.789 8.367 1 98.75 298 ALA A N 1
ATOM 2284 C CA . ALA A 1 298 ? -13.273 -4.828 7.309 1 98.75 298 ALA A CA 1
ATOM 2285 C C . ALA A 1 298 ? -12.977 -3.445 7.891 1 98.75 298 ALA A C 1
ATOM 2287 O O . ALA A 1 298 ? -12.086 -2.742 7.406 1 98.75 298 ALA A O 1
ATOM 2288 N N . ASP A 1 299 ? -13.695 -3.037 8.891 1 96.81 299 ASP A N 1
ATOM 2289 C CA . ASP A 1 299 ? -13.445 -1.759 9.547 1 96.81 299 ASP A CA 1
ATOM 2290 C C . ASP A 1 299 ? -12.047 -1.719 10.164 1 96.81 299 ASP A C 1
ATOM 2292 O O . ASP A 1 299 ? -11.359 -0.7 10.086 1 96.81 299 ASP A O 1
ATOM 2296 N N . GLN A 1 300 ? -11.695 -2.842 10.789 1 97.81 300 GLN A N 1
ATOM 2297 C CA . GLN A 1 300 ? -10.367 -2.918 11.391 1 97.81 300 GLN A CA 1
ATOM 2298 C C . GLN A 1 300 ? -9.281 -2.85 10.328 1 97.81 300 GLN A C 1
ATOM 2300 O O . GLN A 1 300 ? -8.273 -2.156 10.5 1 97.81 300 GLN A O 1
ATOM 2305 N N . LEU A 1 301 ? -9.508 -3.572 9.219 1 98.56 301 LEU A N 1
ATOM 2306 C CA . LEU A 1 301 ? -8.539 -3.551 8.125 1 98.56 301 LEU A CA 1
ATOM 2307 C C . LEU A 1 301 ? -8.398 -2.145 7.551 1 98.56 301 LEU A C 1
ATOM 2309 O O . LEU A 1 301 ? -7.297 -1.73 7.18 1 98.56 301 LEU A O 1
ATOM 2313 N N . SER A 1 302 ? -9.484 -1.441 7.469 1 96.88 302 SER A N 1
ATOM 2314 C CA . SER A 1 302 ? -9.477 -0.07 6.969 1 96.88 302 SER A CA 1
ATOM 2315 C C . SER A 1 302 ? -8.625 0.835 7.855 1 96.88 302 SER A C 1
ATOM 2317 O O . SER A 1 302 ? -7.922 1.718 7.359 1 96.88 302 SER A O 1
ATOM 2319 N N . LYS A 1 303 ? -8.727 0.667 9.188 1 95.62 303 LYS A N 1
ATOM 2320 C CA . LYS A 1 303 ? -7.895 1.432 10.109 1 95.62 303 LYS A CA 1
ATOM 2321 C C . LYS A 1 303 ? -6.41 1.215 9.82 1 95.62 303 LYS A C 1
ATOM 2323 O O . LYS A 1 303 ? -5.637 2.172 9.766 1 95.62 303 LYS A O 1
ATOM 2328 N N . ILE A 1 304 ? -6.023 -0.016 9.625 1 97.69 304 ILE A N 1
ATOM 2329 C CA . ILE A 1 304 ? -4.633 -0.346 9.32 1 97.69 304 ILE A CA 1
ATOM 2330 C C . ILE A 1 304 ? -4.234 0.269 7.984 1 97.69 304 ILE A C 1
ATOM 2332 O O . ILE A 1 304 ? -3.17 0.881 7.867 1 97.69 304 ILE A O 1
ATOM 2336 N N . LYS A 1 305 ? -5.121 0.141 6.992 1 97.62 305 LYS A N 1
ATOM 2337 C CA . LYS A 1 305 ? -4.844 0.652 5.652 1 97.62 305 LYS A CA 1
ATOM 2338 C C . LYS A 1 305 ? -4.566 2.152 5.684 1 97.62 305 LYS A C 1
ATOM 2340 O O . LYS A 1 305 ? -3.705 2.646 4.953 1 97.62 305 LYS A O 1
ATOM 2345 N N . SER A 1 306 ? -5.305 2.855 6.516 1 95.31 306 SER A N 1
ATOM 2346 C CA . SER A 1 306 ? -5.164 4.305 6.602 1 95.31 306 SER A CA 1
ATOM 2347 C C . SER A 1 306 ? -3.742 4.703 6.977 1 95.31 306 SER A C 1
ATOM 2349 O O . SER A 1 306 ? -3.309 5.824 6.695 1 95.31 306 SER A O 1
ATOM 2351 N N . MET A 1 307 ? -2.996 3.773 7.594 1 96.31 307 MET A N 1
ATOM 2352 C CA . MET A 1 307 ? -1.637 4.059 8.047 1 96.31 307 MET A CA 1
ATOM 2353 C C . MET A 1 307 ? -0.61 3.391 7.137 1 96.31 307 MET A C 1
ATOM 2355 O O . MET A 1 307 ? 0.594 3.473 7.387 1 96.31 307 MET A O 1
ATOM 2359 N N . VAL A 1 308 ? -1.052 2.686 6.07 1 97.88 308 VAL A N 1
ATOM 2360 C CA . VAL A 1 308 ? -0.161 2.039 5.109 1 97.88 308 VAL A CA 1
ATOM 2361 C C . VAL A 1 308 ? -0.189 2.797 3.785 1 97.88 308 VAL A C 1
ATOM 2363 O O . VAL A 1 308 ? 0.83 3.342 3.354 1 97.88 308 VAL A O 1
ATOM 2366 N N . THR A 1 309 ? -1.423 2.895 3.229 1 98.12 309 THR A N 1
ATOM 2367 C CA . THR A 1 309 ? -1.55 3.529 1.921 1 98.12 309 THR A CA 1
ATOM 2368 C C . THR A 1 309 ? -2.646 4.59 1.939 1 98.12 309 THR A C 1
ATOM 2370 O O . THR A 1 309 ? -2.887 5.258 0.932 1 98.12 309 THR A O 1
ATOM 2373 N N . VAL A 1 310 ? -3.324 4.852 3.057 1 95.44 310 VAL A N 1
ATOM 2374 C CA . VAL A 1 310 ? -4.406 5.809 3.258 1 95.44 310 VAL A CA 1
ATOM 2375 C C . VAL A 1 310 ? -5.66 5.332 2.525 1 95.44 310 VAL A C 1
ATOM 2377 O O . VAL A 1 310 ? -6.633 4.91 3.158 1 95.44 310 VAL A O 1
ATOM 2380 N N . ASN A 1 311 ? -5.68 5.277 1.28 1 96.69 311 ASN A N 1
ATOM 2381 C CA . ASN A 1 311 ? -6.742 4.746 0.434 1 96.69 311 ASN A CA 1
ATOM 2382 C C . ASN A 1 311 ? -6.203 4.281 -0.916 1 96.69 311 ASN A C 1
ATOM 2384 O O . ASN A 1 311 ? -5.008 4.398 -1.187 1 96.69 311 ASN A O 1
ATOM 2388 N N . THR A 1 312 ? -7.004 3.594 -1.694 1 98.38 312 THR A N 1
ATOM 2389 C CA . THR A 1 312 ? -6.656 3.162 -3.045 1 98.38 312 THR A CA 1
ATOM 2390 C C . THR A 1 312 ? -6.984 4.254 -4.059 1 98.38 312 THR A C 1
ATOM 2392 O O . THR A 1 312 ? -8.016 4.918 -3.953 1 98.38 312 THR A O 1
ATOM 2395 N N . SER A 1 313 ? -6.137 4.52 -5.031 1 98.44 313 SER A N 1
ATOM 2396 C CA . SER A 1 313 ? -6.312 5.574 -6.023 1 98.44 313 SER A CA 1
ATOM 2397 C C . SER A 1 313 ? -7.727 5.57 -6.59 1 98.44 313 SER A C 1
ATOM 2399 O O . SER A 1 313 ? -8.117 4.629 -7.285 1 98.44 313 SER A O 1
ATOM 2401 N N . PRO A 1 314 ? -8.492 6.656 -6.316 1 97.88 314 PRO A N 1
ATOM 2402 C CA . PRO A 1 314 ? -9.812 6.762 -6.945 1 97.88 314 PRO A CA 1
ATOM 2403 C C . PRO A 1 314 ? -9.742 6.711 -8.469 1 97.88 314 PRO A C 1
ATOM 2405 O O . PRO A 1 314 ? -10.641 6.168 -9.117 1 97.88 314 PRO A O 1
ATOM 2408 N N . LEU A 1 315 ? -8.68 7.238 -9.047 1 97.69 315 LEU A N 1
ATOM 2409 C CA . LEU A 1 315 ? -8.492 7.211 -10.492 1 97.69 315 LEU A CA 1
ATOM 2410 C C . LEU A 1 315 ? -8.375 5.773 -11 1 97.69 315 LEU A C 1
ATOM 2412 O O . LEU A 1 315 ? -9 5.41 -11.992 1 97.69 315 LEU A O 1
ATOM 2416 N N . ALA A 1 316 ? -7.531 4.98 -10.336 1 98.19 316 ALA A N 1
ATOM 2417 C CA . ALA A 1 316 ? -7.367 3.58 -10.711 1 98.19 316 ALA A CA 1
ATOM 2418 C C . ALA A 1 316 ? -8.664 2.803 -10.516 1 98.19 316 ALA A C 1
ATOM 2420 O O . ALA A 1 316 ? -9.031 1.973 -11.352 1 98.19 316 ALA A O 1
ATOM 2421 N N . GLN A 1 317 ? -9.359 3.057 -9.391 1 98.62 317 GLN A N 1
ATOM 2422 C CA . GLN A 1 317 ? -10.641 2.416 -9.125 1 98.62 317 GLN A CA 1
ATOM 2423 C C . GLN A 1 317 ? -11.664 2.75 -10.219 1 98.62 317 GLN A C 1
ATOM 2425 O O . GLN A 1 317 ? -12.469 1.902 -10.594 1 98.62 317 GLN A O 1
ATOM 2430 N N . ALA A 1 318 ? -11.609 3.99 -10.719 1 98.5 318 ALA A N 1
ATOM 2431 C CA . ALA A 1 318 ? -12.547 4.449 -11.734 1 98.5 318 ALA A CA 1
ATOM 2432 C C . ALA A 1 318 ? -12.422 3.621 -13.016 1 98.5 318 ALA A C 1
ATOM 2434 O O . ALA A 1 318 ? -13.422 3.328 -13.672 1 98.5 318 ALA A O 1
ATOM 2435 N N . VAL A 1 319 ? -11.211 3.277 -13.367 1 98.31 319 VAL A N 1
ATOM 2436 C CA . VAL A 1 319 ? -10.984 2.469 -14.562 1 98.31 319 VAL A CA 1
ATOM 2437 C C . VAL A 1 319 ? -11.617 1.091 -14.383 1 98.31 319 VAL A C 1
ATOM 2439 O O . VAL A 1 319 ? -12.32 0.605 -15.266 1 98.31 319 VAL A O 1
ATOM 2442 N N . VAL A 1 320 ? -11.414 0.446 -13.234 1 98.56 320 VAL A N 1
ATOM 2443 C CA . VAL A 1 320 ? -12 -0.856 -12.938 1 98.56 320 VAL A CA 1
ATOM 2444 C C . VAL A 1 320 ? -13.523 -0.749 -12.922 1 98.56 320 VAL A C 1
ATOM 2446 O O . VAL A 1 320 ? -14.211 -1.598 -13.484 1 98.56 320 VAL A O 1
ATOM 2449 N N . ALA A 1 321 ? -14.008 0.323 -12.281 1 98.75 321 ALA A N 1
ATOM 2450 C CA . ALA A 1 321 ? -15.453 0.556 -12.203 1 98.75 321 ALA A CA 1
ATOM 2451 C C . ALA A 1 321 ? -16.062 0.703 -13.602 1 98.75 321 ALA A C 1
ATOM 2453 O O . ALA A 1 321 ? -17.141 0.171 -13.875 1 98.75 321 ALA A O 1
ATOM 2454 N N . GLY A 1 322 ? -15.391 1.489 -14.445 1 98.69 322 GLY A N 1
ATOM 2455 C CA . GLY A 1 322 ? -15.859 1.652 -15.812 1 98.69 322 GLY A CA 1
ATOM 2456 C C . GLY A 1 322 ? -15.984 0.339 -16.562 1 98.69 322 GLY A C 1
ATOM 2457 O O . GLY A 1 322 ? -16.969 0.125 -17.281 1 98.69 322 GLY A O 1
ATOM 2458 N N . GLN A 1 323 ? -14.992 -0.515 -16.406 1 98.25 323 GLN A N 1
ATOM 2459 C CA . GLN A 1 323 ? -15.047 -1.828 -17.031 1 98.25 323 GLN A CA 1
ATOM 2460 C C . GLN A 1 323 ? -16.219 -2.646 -16.516 1 98.25 323 GLN A C 1
ATOM 2462 O O . GLN A 1 323 ? -16.922 -3.311 -17.281 1 98.25 323 GLN A O 1
ATOM 2467 N N . LEU A 1 324 ? -16.406 -2.646 -15.156 1 98.5 324 LEU A N 1
ATOM 2468 C CA . LEU A 1 324 ? -17.531 -3.367 -14.562 1 98.5 324 LEU A CA 1
ATOM 2469 C C . LEU A 1 324 ? -18.859 -2.859 -15.109 1 98.5 324 LEU A C 1
ATOM 2471 O O . LEU A 1 324 ? -19.719 -3.652 -15.508 1 98.5 324 LEU A O 1
ATOM 2475 N N . LEU A 1 325 ? -18.969 -1.57 -15.164 1 98.62 325 LEU A N 1
ATOM 2476 C CA . LEU A 1 325 ? -20.219 -0.95 -15.625 1 98.62 325 LEU A CA 1
ATOM 2477 C C . LEU A 1 325 ? -20.469 -1.272 -17.094 1 98.62 325 LEU A C 1
ATOM 2479 O O . LEU A 1 325 ? -21.609 -1.55 -17.484 1 98.62 325 LEU A O 1
ATOM 2483 N N . ALA A 1 326 ? -19.406 -1.267 -17.875 1 97.88 326 ALA A N 1
ATOM 2484 C CA . ALA A 1 326 ? -19.531 -1.537 -19.312 1 97.88 326 ALA A CA 1
ATOM 2485 C C . ALA A 1 326 ? -19.953 -2.979 -19.562 1 97.88 326 ALA A C 1
ATOM 2487 O O . ALA A 1 326 ? -20.422 -3.312 -20.656 1 97.88 326 ALA A O 1
ATOM 2488 N N . ASN A 1 327 ? -19.812 -3.82 -18.578 1 97.81 327 ASN A N 1
ATOM 2489 C CA . ASN A 1 327 ? -20.125 -5.238 -18.734 1 97.81 327 ASN A CA 1
ATOM 2490 C C . ASN A 1 327 ? -21.188 -5.699 -17.734 1 97.81 327 ASN A C 1
ATOM 2492 O O . ASN A 1 327 ? -21.156 -6.844 -17.281 1 97.81 327 ASN A O 1
ATOM 2496 N N . LYS A 1 328 ? -22.016 -4.77 -17.266 1 97.25 328 LYS A N 1
ATOM 2497 C CA . LYS A 1 328 ? -23.156 -5.004 -16.391 1 97.25 328 LYS A CA 1
ATOM 2498 C C . LYS A 1 328 ? -22.734 -5.73 -15.125 1 97.25 328 LYS A C 1
ATOM 2500 O O . LYS A 1 328 ? -23.422 -6.629 -14.648 1 97.25 328 LYS A O 1
ATOM 2505 N N . GLY A 1 329 ? -21.531 -5.445 -14.695 1 97.69 329 GLY A N 1
ATOM 2506 C CA . GLY A 1 329 ? -21.047 -5.926 -13.414 1 97.69 329 GLY A CA 1
ATOM 2507 C C . GLY A 1 329 ? -20.406 -7.301 -13.5 1 97.69 329 GLY A C 1
ATOM 2508 O O . GLY A 1 329 ? -20.016 -7.875 -12.477 1 97.69 329 GLY A O 1
ATOM 2509 N N . SER A 1 330 ? -20.219 -7.855 -14.672 1 97.94 330 SER A N 1
ATOM 2510 C CA . SER A 1 330 ? -19.703 -9.211 -14.805 1 97.94 330 SER A CA 1
ATOM 2511 C C . SER A 1 330 ? -18.281 -9.211 -15.344 1 97.94 330 SER A C 1
ATOM 2513 O O . SER A 1 330 ? -18.031 -8.742 -16.453 1 97.94 330 SER A O 1
ATOM 2515 N N . LEU A 1 331 ? -17.375 -9.734 -14.594 1 97.06 331 LEU A N 1
ATOM 2516 C CA . LEU A 1 331 ? -16.016 -9.914 -15.07 1 97.06 331 LEU A CA 1
ATOM 2517 C C . LEU A 1 331 ? -15.914 -11.117 -16 1 97.06 331 LEU A C 1
ATOM 2519 O O . LEU A 1 331 ? -15.023 -11.18 -16.859 1 97.06 331 LEU A O 1
ATOM 2523 N N . VAL A 1 332 ? -16.797 -12.125 -15.781 1 95.38 332 VAL A N 1
ATOM 2524 C CA . VAL A 1 332 ? -16.844 -13.273 -16.688 1 95.38 332 VAL A CA 1
ATOM 2525 C C . VAL A 1 332 ? -17.141 -12.797 -18.109 1 95.38 332 VAL A C 1
ATOM 2527 O O . VAL A 1 332 ? -16.453 -13.188 -19.047 1 95.38 332 VAL A O 1
ATOM 2530 N N . ALA A 1 333 ? -18.125 -11.898 -18.203 1 95.25 333 ALA A N 1
ATOM 2531 C CA . ALA A 1 333 ? -18.469 -11.328 -19.516 1 95.25 333 ALA A CA 1
ATOM 2532 C C . ALA A 1 333 ? -17.359 -10.445 -20.047 1 95.25 333 ALA A C 1
ATOM 2534 O O . ALA A 1 333 ? -17.062 -10.453 -21.234 1 95.25 333 ALA A O 1
ATOM 2535 N N . ALA A 1 334 ? -16.734 -9.719 -19.172 1 95.5 334 ALA A N 1
ATOM 2536 C CA . ALA A 1 334 ? -15.695 -8.758 -19.547 1 95.5 334 ALA A CA 1
ATOM 2537 C C . ALA A 1 334 ? -14.438 -9.477 -20.047 1 95.5 334 ALA A C 1
ATOM 2539 O O . ALA A 1 334 ? -13.648 -8.906 -20.797 1 95.5 334 ALA A O 1
ATOM 2540 N N . SER A 1 335 ? -14.258 -10.758 -19.609 1 94.94 335 SER A N 1
ATOM 2541 C CA . SER A 1 335 ? -13 -11.453 -19.859 1 94.94 335 SER A CA 1
ATOM 2542 C C . SER A 1 335 ? -13.172 -12.562 -20.891 1 94.94 335 SER A C 1
ATOM 2544 O O . SER A 1 335 ? -12.352 -13.484 -20.969 1 94.94 335 SER A O 1
ATOM 2546 N N . THR A 1 336 ? -14.195 -12.539 -21.688 1 94.5 336 THR A N 1
ATOM 2547 C CA . THR A 1 336 ? -14.523 -13.617 -22.609 1 94.5 336 THR A CA 1
ATOM 2548 C C . THR A 1 336 ? -13.383 -13.852 -23.594 1 94.5 336 THR A C 1
ATOM 2550 O O . THR A 1 336 ? -13 -14.992 -23.844 1 94.5 336 THR A O 1
ATOM 2553 N N . ALA A 1 337 ? -12.844 -12.797 -24.172 1 94.44 337 ALA A N 1
ATOM 2554 C CA . ALA A 1 337 ? -11.766 -12.93 -25.156 1 94.44 337 ALA A CA 1
ATOM 2555 C C . ALA A 1 337 ? -10.523 -13.539 -24.516 1 94.44 337 ALA A C 1
ATOM 2557 O O . ALA A 1 337 ? -9.875 -14.414 -25.094 1 94.44 337 ALA A O 1
ATOM 2558 N N . GLU A 1 338 ? -10.156 -13.062 -23.312 1 94.25 338 GLU A N 1
ATOM 2559 C CA . GLU A 1 338 ? -9.008 -13.586 -22.594 1 94.25 338 GLU A CA 1
ATOM 2560 C C . GLU A 1 338 ? -9.203 -15.062 -22.234 1 94.25 338 GLU A C 1
ATOM 2562 O O . GLU A 1 338 ? -8.273 -15.859 -22.328 1 94.25 338 GLU A O 1
ATOM 2567 N N . GLN A 1 339 ? -10.414 -15.414 -21.828 1 94.38 339 GLN A N 1
ATOM 2568 C CA . GLN A 1 339 ? -10.719 -16.797 -21.469 1 94.38 339 GLN A CA 1
ATOM 2569 C C . GLN A 1 339 ? -10.461 -17.734 -22.641 1 94.38 339 GLN A C 1
ATOM 2571 O O . GLN A 1 339 ? -9.953 -18.844 -22.453 1 94.38 339 GLN A O 1
ATOM 2576 N N . LEU A 1 340 ? -10.812 -17.312 -23.781 1 94.31 340 LEU A N 1
ATOM 2577 C CA . LEU A 1 340 ? -10.594 -18.125 -24.984 1 94.31 340 LEU A CA 1
ATOM 2578 C C . LEU A 1 340 ? -9.102 -18.312 -25.234 1 94.31 340 LEU A C 1
ATOM 2580 O O . LEU A 1 340 ? -8.664 -19.422 -25.562 1 94.31 340 LEU A O 1
ATOM 2584 N N . VAL A 1 341 ? -8.359 -17.266 -25.078 1 95.19 341 VAL A N 1
ATOM 2585 C CA . VAL A 1 341 ? -6.914 -17.344 -25.266 1 95.19 341 VAL A CA 1
ATOM 2586 C C . VAL A 1 341 ? -6.312 -18.312 -2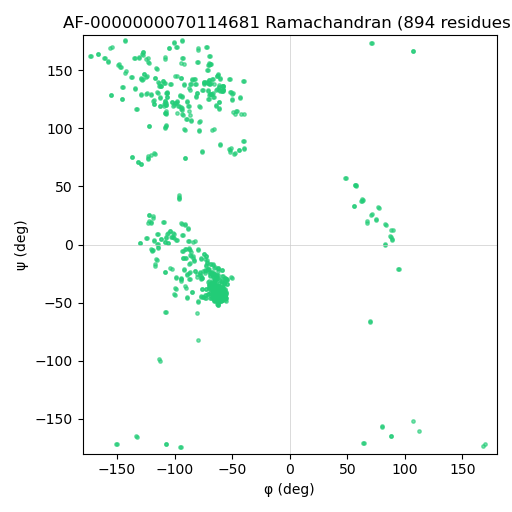4.25 1 95.19 341 VAL A C 1
ATOM 2588 O O . VAL A 1 341 ? -5.52 -19.188 -24.625 1 95.19 341 VAL A O 1
ATOM 2591 N N . TYR A 1 342 ? -6.68 -18.156 -22.969 1 95.19 342 TYR A N 1
ATOM 2592 C CA . TYR A 1 342 ? -6.113 -19 -21.906 1 95.19 342 TYR A CA 1
ATOM 2593 C C . TYR A 1 342 ? -6.488 -20.453 -22.109 1 95.19 342 TYR A C 1
ATOM 2595 O O . TYR A 1 342 ? -5.664 -21.344 -21.906 1 95.19 342 TYR A O 1
ATOM 2603 N N . ARG A 1 343 ? -7.723 -20.719 -22.531 1 94.62 343 ARG A N 1
ATOM 2604 C CA . ARG A 1 343 ? -8.164 -22.078 -22.797 1 94.62 343 ARG A CA 1
ATOM 2605 C C . ARG A 1 343 ? -7.367 -22.703 -23.938 1 94.62 343 ARG A C 1
ATOM 2607 O O . ARG A 1 343 ? -6.938 -23.859 -23.844 1 94.62 343 ARG A O 1
ATOM 2614 N N . HIS A 1 344 ? -7.25 -21.984 -24.984 1 95.88 344 HIS A N 1
ATOM 2615 C CA . HIS A 1 344 ? -6.492 -22.469 -26.141 1 95.88 344 HIS A CA 1
ATOM 2616 C C . HIS A 1 344 ? -5.035 -22.719 -25.766 1 95.88 344 HIS A C 1
ATOM 2618 O O . HIS A 1 344 ? -4.48 -23.766 -26.109 1 95.88 344 HIS A O 1
ATOM 2624 N N . ASN A 1 345 ? -4.434 -21.75 -25.094 1 96.5 345 ASN A N 1
ATOM 2625 C CA . ASN A 1 345 ? -3.035 -21.875 -24.703 1 96.5 345 ASN A CA 1
ATOM 2626 C C . ASN A 1 345 ? -2.824 -23.078 -23.781 1 96.5 345 ASN A C 1
ATOM 2628 O O . ASN A 1 345 ? -1.846 -23.812 -23.938 1 96.5 345 ASN A O 1
ATOM 2632 N N . MET A 1 346 ? -3.746 -23.297 -22.812 1 96.5 346 MET A N 1
ATOM 2633 C CA . MET A 1 346 ? -3.652 -24.422 -21.891 1 96.5 346 MET A CA 1
ATOM 2634 C C . MET A 1 346 ? -3.754 -25.75 -22.641 1 96.5 346 MET A C 1
ATOM 2636 O O . MET A 1 346 ? -2.965 -26.656 -22.406 1 96.5 346 MET A O 1
ATOM 2640 N N . ARG A 1 347 ? -4.664 -25.828 -23.531 1 96.44 347 ARG A N 1
ATOM 2641 C CA . ARG A 1 347 ? -4.816 -27.031 -24.344 1 96.44 347 ARG A CA 1
ATOM 2642 C C . ARG A 1 347 ? -3.562 -27.297 -25.172 1 96.44 347 ARG A C 1
ATOM 2644 O O . ARG A 1 347 ? -3.098 -28.438 -25.25 1 96.44 347 ARG A O 1
ATOM 2651 N N . GLN A 1 348 ? -3.109 -26.25 -25.766 1 97.69 348 GLN A N 1
ATOM 2652 C CA . GLN A 1 348 ? -1.907 -26.391 -26.578 1 97.69 348 GLN A CA 1
ATOM 2653 C C . GLN A 1 348 ? -0.714 -26.828 -25.75 1 97.69 348 GLN A C 1
ATOM 2655 O O . GLN A 1 348 ? 0.097 -27.641 -26.188 1 97.69 348 GLN A O 1
ATOM 2660 N N . LEU A 1 349 ? -0.578 -26.281 -24.578 1 98 349 LEU A N 1
ATOM 2661 C CA . LEU A 1 349 ? 0.504 -26.656 -23.672 1 98 349 LEU A CA 1
ATOM 2662 C C . LEU A 1 349 ? 0.401 -28.125 -23.297 1 98 349 LEU A C 1
ATOM 2664 O O . LEU A 1 349 ? 1.379 -28.875 -23.406 1 98 349 LEU A O 1
ATOM 2668 N N . LEU A 1 350 ? -0.768 -28.594 -22.875 1 97.94 350 LEU A N 1
ATOM 2669 C CA . LEU A 1 350 ? -0.982 -29.953 -22.406 1 97.94 350 LEU A CA 1
ATOM 2670 C C . LEU A 1 350 ? -0.841 -30.953 -23.562 1 97.94 350 LEU A C 1
ATOM 2672 O O . LEU A 1 350 ? -0.163 -31.969 -23.422 1 97.94 350 LEU A O 1
ATOM 2676 N N . ASP A 1 351 ? -1.471 -30.609 -24.688 1 98.12 351 ASP A N 1
ATOM 2677 C CA . ASP A 1 351 ? -1.322 -31.453 -25.859 1 98.12 351 ASP A CA 1
ATOM 2678 C C . ASP A 1 351 ? 0.13 -31.484 -26.328 1 98.12 351 ASP A C 1
ATOM 2680 O O . ASP A 1 351 ? 0.614 -32.531 -26.797 1 98.12 351 ASP A O 1
ATOM 2684 N N . GLY A 1 352 ? 0.713 -30.344 -26.297 1 98.31 352 GLY A N 1
ATOM 2685 C CA . GLY A 1 352 ? 2.111 -30.25 -26.688 1 98.31 352 GLY A CA 1
ATOM 2686 C C . GLY A 1 352 ? 3.031 -31.094 -25.828 1 98.31 352 GLY A C 1
ATOM 2687 O O . GLY A 1 352 ? 3.953 -31.734 -26.344 1 98.31 352 GLY A O 1
ATOM 2688 N N . LEU A 1 353 ? 2.854 -31.078 -24.516 1 98.38 353 LEU A N 1
ATOM 2689 C CA . LEU A 1 353 ? 3.611 -31.953 -23.625 1 98.38 353 LEU A CA 1
ATOM 2690 C C . LEU A 1 353 ? 3.398 -33.406 -23.984 1 98.38 353 LEU A C 1
ATOM 2692 O O . LEU A 1 353 ? 4.359 -34.188 -24.078 1 98.38 353 LEU A O 1
ATOM 2696 N N . ALA A 1 354 ? 2.172 -33.781 -24.219 1 98.25 354 ALA A N 1
ATOM 2697 C CA . ALA A 1 354 ? 1.827 -35.188 -24.547 1 98.25 354 ALA A CA 1
ATOM 2698 C C . ALA A 1 354 ? 2.504 -35.625 -25.844 1 98.25 354 ALA A C 1
ATOM 2700 O O . ALA A 1 354 ? 2.93 -36.781 -25.953 1 98.25 354 ALA A O 1
ATOM 2701 N N . ARG A 1 355 ? 2.547 -34.719 -26.75 1 98.19 355 ARG A N 1
ATOM 2702 C CA . ARG A 1 355 ? 3.16 -35.031 -28.031 1 98.19 355 ARG A CA 1
ATOM 2703 C C . ARG A 1 355 ? 4.664 -35.219 -27.891 1 98.19 355 ARG A C 1
ATOM 2705 O O . ARG A 1 355 ? 5.25 -36.062 -28.578 1 98.19 355 ARG A O 1
ATOM 2712 N N . ARG A 1 356 ? 5.305 -34.5 -27.078 1 97.94 356 ARG A N 1
ATOM 2713 C CA . ARG A 1 356 ? 6.758 -34.5 -26.953 1 97.94 356 ARG A CA 1
ATOM 2714 C C . ARG A 1 356 ? 7.207 -35.594 -25.969 1 97.94 356 ARG A C 1
ATOM 2716 O O . ARG A 1 356 ? 8.359 -36 -26 1 97.94 356 ARG A O 1
ATOM 2723 N N . PHE A 1 357 ? 6.332 -35.938 -25.125 1 97.75 357 PHE A N 1
ATOM 2724 C CA . PHE A 1 357 ? 6.57 -37.031 -24.188 1 97.75 357 PHE A CA 1
ATOM 2725 C C . PHE A 1 357 ? 5.492 -38.094 -24.328 1 97.75 357 PHE A C 1
ATOM 2727 O O . PHE A 1 357 ? 4.711 -38.344 -23.406 1 97.75 357 PHE A O 1
ATOM 2734 N N . PRO A 1 358 ? 5.527 -38.844 -25.328 1 96.56 358 PRO A N 1
ATOM 2735 C CA . PRO A 1 358 ? 4.484 -39.844 -25.578 1 96.56 358 PRO A CA 1
ATOM 2736 C C . PRO A 1 358 ? 4.465 -40.938 -24.531 1 96.56 358 PRO A C 1
ATOM 2738 O O . PRO A 1 358 ? 3.42 -41.562 -24.281 1 96.56 358 PRO A O 1
ATOM 2741 N N . ASP A 1 359 ? 5.582 -41.281 -23.969 1 96.62 359 ASP A N 1
ATOM 2742 C CA . ASP A 1 359 ? 5.691 -42.156 -22.812 1 96.62 359 ASP A CA 1
ATOM 2743 C C . ASP A 1 359 ? 6.305 -41.438 -21.625 1 96.62 359 ASP A C 1
ATOM 2745 O O . ASP A 1 359 ? 7.473 -41.656 -21.297 1 96.62 359 ASP A O 1
ATOM 2749 N N . PRO A 1 360 ? 5.453 -40.656 -20.984 1 96 360 PRO A N 1
ATOM 2750 C CA . PRO A 1 360 ? 5.973 -39.812 -19.906 1 96 360 PRO A CA 1
ATOM 2751 C C . PRO A 1 360 ? 6.652 -40.625 -18.797 1 96 360 PRO A C 1
ATOM 2753 O O . PRO A 1 360 ? 7.652 -40.156 -18.219 1 96 360 PRO A O 1
ATOM 2756 N N . HIS A 1 361 ? 6.129 -41.719 -18.516 1 95.06 361 HIS A N 1
ATOM 2757 C CA . HIS A 1 361 ? 6.727 -42.562 -17.484 1 95.06 361 HIS A CA 1
ATOM 2758 C C . HIS A 1 361 ? 8.156 -42.938 -17.844 1 95.06 361 HIS A C 1
ATOM 2760 O O . HIS A 1 361 ? 9.055 -42.906 -17 1 95.06 361 HIS A O 1
ATOM 2766 N N . ALA A 1 362 ? 8.328 -43.344 -19.078 1 94.44 362 ALA A N 1
ATOM 2767 C CA . ALA A 1 362 ? 9.656 -43.719 -19.531 1 94.44 362 ALA A CA 1
ATOM 2768 C C . ALA A 1 362 ? 10.617 -42.531 -19.484 1 94.44 362 ALA A C 1
ATOM 2770 O O . ALA A 1 362 ? 11.812 -42.719 -19.219 1 94.44 362 ALA A O 1
ATOM 2771 N N . ALA A 1 363 ? 10.086 -41.438 -19.656 1 94.62 363 ALA A N 1
ATOM 2772 C CA . ALA A 1 363 ? 10.914 -40.219 -19.641 1 94.62 363 ALA A CA 1
ATOM 2773 C C . ALA A 1 363 ? 11.094 -39.688 -18.219 1 94.62 363 ALA A C 1
ATOM 2775 O O . ALA A 1 363 ? 11.859 -38.75 -18 1 94.62 363 ALA A O 1
ATOM 2776 N N . GLY A 1 364 ? 10.32 -40.312 -17.266 1 96.12 364 GLY A N 1
ATOM 2777 C CA . GLY A 1 364 ? 10.391 -39.875 -15.883 1 96.12 364 GLY A CA 1
ATOM 2778 C C . GLY A 1 364 ? 9.672 -38.562 -15.641 1 96.12 364 GLY A C 1
ATOM 2779 O O . GLY A 1 364 ? 10.039 -37.812 -14.734 1 96.12 364 GLY A O 1
ATOM 2780 N N . VAL A 1 365 ? 8.75 -38.188 -16.5 1 97.88 365 VAL A N 1
ATOM 2781 C CA . VAL A 1 365 ? 8.047 -36.906 -16.344 1 97.88 365 VAL A CA 1
ATOM 2782 C C . VAL A 1 365 ? 6.559 -37.188 -16.109 1 97.88 365 VAL A C 1
ATOM 2784 O O . VAL A 1 365 ? 6.051 -38.25 -16.422 1 97.88 365 VAL A O 1
ATOM 2787 N N . SER A 1 366 ? 5.93 -36.375 -15.461 1 97.94 366 SER A N 1
ATOM 2788 C CA . SER A 1 366 ? 4.48 -36.312 -15.305 1 97.94 366 SER A CA 1
ATOM 2789 C C . SER A 1 366 ? 3.984 -34.875 -15.133 1 97.94 366 SER A C 1
ATOM 2791 O O . SER A 1 366 ? 4.758 -34 -14.789 1 97.94 366 SER A O 1
ATOM 2793 N N . TRP A 1 367 ? 2.828 -34.656 -15.461 1 97.94 367 TRP A N 1
ATOM 2794 C CA . TRP A 1 367 ? 2.244 -33.312 -15.266 1 97.94 367 TRP A CA 1
ATOM 2795 C C . TRP A 1 367 ? 0.754 -33.438 -14.961 1 97.94 367 TRP A C 1
ATOM 2797 O O . TRP A 1 367 ? 0.127 -34.469 -15.234 1 97.94 367 TRP A O 1
ATOM 2807 N N . ASN A 1 368 ? 0.215 -32.438 -14.234 1 96.38 368 ASN A N 1
ATOM 2808 C CA . ASN A 1 368 ? -1.221 -32.406 -13.977 1 96.38 368 ASN A CA 1
ATOM 2809 C C . ASN A 1 368 ? -1.99 -31.859 -15.18 1 96.38 368 ASN A C 1
ATOM 2811 O O . ASN A 1 368 ? -1.388 -31.453 -16.172 1 96.38 368 ASN A O 1
ATOM 2815 N N . ASN A 1 369 ? -3.27 -31.984 -15.156 1 95.25 369 ASN A N 1
ATOM 2816 C CA . ASN A 1 369 ? -4.168 -31.562 -16.219 1 95.25 369 ASN A CA 1
ATOM 2817 C C . ASN A 1 369 ? -5.215 -30.578 -15.719 1 95.25 369 ASN A C 1
ATOM 2819 O O . ASN A 1 369 ? -6.387 -30.922 -15.586 1 95.25 369 ASN A O 1
ATOM 2823 N N . PRO A 1 370 ? -4.801 -29.297 -15.5 1 94.56 370 PRO A N 1
ATOM 2824 C CA . PRO A 1 370 ? -5.75 -28.312 -14.977 1 94.56 370 PRO A CA 1
ATOM 2825 C C . PRO A 1 370 ? -6.914 -28.047 -15.93 1 94.56 370 PRO A C 1
ATOM 2827 O O . PRO A 1 370 ? -6.727 -28.031 -17.141 1 94.56 370 PRO A O 1
ATOM 2830 N N . SER A 1 371 ? -8.031 -27.812 -15.367 1 91.56 371 SER A N 1
ATOM 2831 C CA . SER A 1 371 ? -9.219 -27.484 -16.141 1 91.56 371 SER A CA 1
ATOM 2832 C C . SER A 1 371 ? -9.398 -25.984 -16.281 1 91.56 371 SER A C 1
ATOM 2834 O O . SER A 1 371 ? -10.508 -25.5 -16.547 1 91.56 371 SER A O 1
ATOM 2836 N N . GLY A 1 372 ? -8.414 -25.234 -16.047 1 94.31 372 GLY A N 1
ATOM 2837 C CA . GLY A 1 372 ? -8.406 -23.781 -16.156 1 94.31 372 GLY A CA 1
ATOM 2838 C C . GLY A 1 372 ? -7.16 -23.141 -15.57 1 94.31 372 GLY A C 1
ATOM 2839 O O . GLY A 1 372 ? -6.188 -23.828 -15.266 1 94.31 372 GLY A O 1
ATOM 2840 N N . GLY A 1 373 ? -7.207 -21.766 -15.5 1 95 373 GLY A N 1
ATOM 2841 C CA . GLY A 1 373 ? -6.102 -21.031 -14.898 1 95 373 GLY A CA 1
ATOM 2842 C C . GLY A 1 373 ? -4.922 -20.859 -15.836 1 95 373 GLY A C 1
ATOM 2843 O O . GLY A 1 373 ? -5.086 -20.812 -17.062 1 95 373 GLY A O 1
ATOM 2844 N N . PHE A 1 374 ? -3.748 -20.641 -15.172 1 96.38 374 PHE A N 1
ATOM 2845 C CA . PHE A 1 374 ? -2.57 -20.234 -15.938 1 96.38 374 PHE A CA 1
ATOM 2846 C C . PHE A 1 374 ? -1.492 -21.312 -15.859 1 96.38 374 PHE A C 1
ATOM 2848 O O . PHE A 1 374 ? -0.559 -21.312 -16.672 1 96.38 374 PHE A O 1
ATOM 2855 N N . PHE A 1 375 ? -1.579 -22.328 -14.93 1 97.38 375 PHE A N 1
ATOM 2856 C CA . PHE A 1 375 ? -0.351 -22.984 -14.5 1 97.38 375 PHE A CA 1
ATOM 2857 C C . PHE A 1 375 ? -0.468 -24.5 -14.641 1 97.38 375 PHE A C 1
ATOM 2859 O O . PHE A 1 375 ? -1.526 -25.078 -14.383 1 97.38 375 PHE A O 1
ATOM 2866 N N . VAL A 1 376 ? 0.6 -25.125 -15.039 1 97.88 376 VAL A N 1
ATOM 2867 C CA . VAL A 1 376 ? 0.782 -26.562 -15.094 1 97.88 376 VAL A CA 1
ATOM 2868 C C . VAL A 1 376 ? 2.02 -26.969 -14.297 1 97.88 376 VAL A C 1
ATOM 2870 O O . VAL A 1 376 ? 3.061 -26.297 -14.383 1 97.88 376 VAL A O 1
ATOM 2873 N N . THR A 1 377 ? 1.869 -27.922 -13.43 1 97.94 377 THR A N 1
ATOM 2874 C CA . THR A 1 377 ? 3.006 -28.484 -12.711 1 97.94 377 THR A CA 1
ATOM 2875 C C . THR A 1 377 ? 3.611 -29.656 -13.484 1 97.94 377 THR A C 1
ATOM 2877 O O . THR A 1 377 ? 2.908 -30.609 -13.844 1 97.94 377 THR A O 1
ATOM 2880 N N . LEU A 1 378 ? 4.883 -29.594 -13.789 1 98.38 378 LEU A N 1
ATOM 2881 C CA . LEU A 1 378 ? 5.625 -30.656 -14.453 1 98.38 378 LEU A CA 1
ATOM 2882 C C . LEU A 1 378 ? 6.66 -31.266 -13.516 1 98.38 378 LEU A C 1
ATOM 2884 O O . LEU A 1 378 ? 7.492 -30.547 -12.945 1 98.38 378 LEU A O 1
ATOM 2888 N N . THR A 1 379 ? 6.543 -32.5 -13.258 1 98.06 379 THR A N 1
ATOM 2889 C CA . THR A 1 379 ? 7.559 -33.25 -12.523 1 98.06 379 THR A CA 1
ATOM 2890 C C . THR A 1 379 ? 8.633 -33.781 -13.461 1 98.06 379 THR A C 1
ATOM 2892 O O . THR A 1 379 ? 8.328 -34.312 -14.531 1 98.06 379 THR A O 1
ATOM 2895 N N . VAL A 1 380 ? 9.844 -33.594 -13.086 1 98 380 VAL A N 1
ATOM 2896 C CA . VAL A 1 380 ? 10.977 -34.031 -13.906 1 98 380 VAL A CA 1
ATOM 2897 C C . VAL A 1 380 ? 11.867 -34.969 -13.102 1 98 380 VAL A C 1
ATOM 2899 O O . VAL A 1 380 ? 11.789 -35.031 -11.875 1 98 380 VAL A O 1
ATOM 2902 N N . PRO A 1 381 ? 12.656 -35.719 -13.758 1 96.5 381 PRO A N 1
ATOM 2903 C CA . PRO A 1 381 ? 13.438 -36.75 -13.07 1 96.5 381 PRO A CA 1
ATOM 2904 C C . PRO A 1 381 ? 14.781 -36.219 -12.562 1 96.5 381 PRO A C 1
ATOM 2906 O O . PRO A 1 381 ? 15.672 -37.031 -12.242 1 96.5 381 PRO A O 1
ATOM 2909 N N . PHE A 1 382 ? 15.102 -34.969 -12.477 1 96.81 382 PHE A N 1
ATOM 2910 C CA . PHE A 1 382 ? 16.312 -34.344 -11.984 1 96.81 382 PHE A CA 1
ATOM 2911 C C . PHE A 1 382 ? 15.984 -33.156 -11.078 1 96.81 382 PHE A C 1
ATOM 2913 O O . PHE A 1 382 ? 14.852 -32.656 -11.078 1 96.81 382 PHE A O 1
ATOM 2920 N N . PRO A 1 383 ? 16.906 -32.75 -10.281 1 96.75 383 PRO A N 1
ATOM 2921 C CA . PRO A 1 383 ? 16.656 -31.562 -9.461 1 96.75 383 PRO A CA 1
ATOM 2922 C C . PRO A 1 383 ? 16.391 -30.297 -10.297 1 96.75 383 PRO A C 1
ATOM 2924 O O . PRO A 1 383 ? 17.266 -29.859 -11.047 1 96.75 383 PRO A O 1
ATOM 2927 N N . ALA A 1 384 ? 15.227 -29.812 -10.133 1 96.5 384 ALA A N 1
ATOM 2928 C CA . ALA A 1 384 ? 14.828 -28.594 -10.836 1 96.5 384 ALA A CA 1
ATOM 2929 C C . ALA A 1 384 ? 15.133 -27.359 -9.992 1 96.5 384 ALA A C 1
ATOM 2931 O O . ALA A 1 384 ? 14.219 -26.688 -9.508 1 96.5 384 ALA A O 1
ATOM 2932 N N . ASP A 1 385 ? 16.391 -26.953 -9.875 1 93.81 385 ASP A N 1
ATOM 2933 C CA . ASP A 1 385 ? 16.812 -25.812 -9.07 1 93.81 385 ASP A CA 1
ATOM 2934 C C . ASP A 1 385 ? 17.219 -24.641 -9.953 1 93.81 385 ASP A C 1
ATOM 2936 O O . ASP A 1 385 ? 16.953 -24.641 -11.156 1 93.81 385 ASP A O 1
ATOM 2940 N N . ASP A 1 386 ? 17.781 -23.625 -9.32 1 91.81 386 ASP A N 1
ATOM 2941 C CA . ASP A 1 386 ? 18.109 -22.406 -10.031 1 91.81 386 ASP A CA 1
ATOM 2942 C C . ASP A 1 386 ? 19.234 -22.641 -11.039 1 91.81 386 ASP A C 1
ATOM 2944 O O . ASP A 1 386 ? 19.281 -22 -12.086 1 91.81 386 ASP A O 1
ATOM 2948 N N . LEU A 1 387 ? 20.125 -23.531 -10.68 1 92.94 387 LEU A N 1
ATOM 2949 C CA . LEU A 1 387 ? 21.203 -23.859 -11.602 1 92.94 387 LEU A CA 1
ATOM 2950 C C . LEU A 1 387 ? 20.656 -24.531 -12.859 1 92.94 387 LEU A C 1
ATOM 2952 O O . LEU A 1 387 ? 21.109 -24.25 -13.969 1 92.94 387 LEU A O 1
ATOM 2956 N N . ALA A 1 388 ? 19.734 -25.438 -12.625 1 95.81 388 ALA A N 1
ATOM 2957 C CA . ALA A 1 388 ? 19.094 -26.094 -13.766 1 95.81 388 ALA A CA 1
ATOM 2958 C C . ALA A 1 388 ? 18.344 -25.078 -14.625 1 95.81 388 ALA A C 1
ATOM 2960 O O . ALA A 1 388 ? 18.344 -25.172 -15.852 1 95.81 388 ALA A O 1
ATOM 2961 N N . LEU A 1 389 ? 17.609 -24.141 -14.031 1 95.56 389 LEU A N 1
ATOM 2962 C CA . LEU A 1 389 ? 16.906 -23.094 -14.75 1 95.56 389 LEU A CA 1
ATOM 2963 C C . LEU A 1 389 ? 17.859 -22.266 -15.602 1 95.56 389 LEU A C 1
ATOM 2965 O O . LEU A 1 389 ? 17.562 -21.953 -16.766 1 95.56 389 LEU A O 1
ATOM 2969 N N . ALA A 1 390 ? 19 -21.906 -14.984 1 93.56 390 ALA A N 1
ATOM 2970 C CA . ALA A 1 390 ? 20 -21.125 -15.711 1 93.56 390 ALA A CA 1
ATOM 2971 C C . ALA A 1 390 ? 20.531 -21.906 -16.922 1 93.56 390 ALA A C 1
ATOM 2973 O O . ALA A 1 390 ? 20.734 -21.328 -17.984 1 93.56 390 ALA A O 1
ATOM 2974 N N . ASP A 1 391 ? 20.781 -23.141 -16.703 1 95.62 391 ASP A N 1
ATOM 2975 C CA . ASP A 1 391 ? 21.25 -24 -17.797 1 95.62 391 ASP A CA 1
ATOM 2976 C C . ASP A 1 391 ? 20.203 -24.094 -18.906 1 95.62 391 ASP A C 1
ATOM 2978 O O . ASP A 1 391 ? 20.531 -24 -20.078 1 95.62 391 ASP A O 1
ATOM 2982 N N . SER A 1 392 ? 18.969 -24.297 -18.5 1 97.19 392 SER A N 1
ATOM 2983 C CA . SER A 1 392 ? 17.859 -24.359 -19.453 1 97.19 392 SER A CA 1
ATOM 2984 C C . SER A 1 392 ? 17.781 -23.078 -20.297 1 97.19 392 SER A C 1
ATOM 2986 O O . SER A 1 392 ? 17.625 -23.156 -21.516 1 97.19 392 SER A O 1
ATOM 2988 N N . ALA A 1 393 ? 17.891 -21.938 -19.656 1 96.19 393 ALA A N 1
ATOM 2989 C CA . ALA A 1 393 ? 17.828 -20.641 -20.328 1 96.19 393 ALA A CA 1
ATOM 2990 C C . ALA A 1 393 ? 19.016 -20.453 -21.266 1 96.19 393 ALA A C 1
ATOM 2992 O O . ALA A 1 393 ? 18.844 -20.016 -22.406 1 96.19 393 ALA A O 1
ATOM 2993 N N . ARG A 1 394 ? 20.172 -20.797 -20.812 1 95.19 394 ARG A N 1
ATOM 2994 C CA . ARG A 1 394 ? 21.406 -20.547 -21.547 1 95.19 394 ARG A CA 1
ATOM 2995 C C . ARG A 1 394 ? 21.547 -21.469 -22.75 1 95.19 394 ARG A C 1
ATOM 2997 O O . ARG A 1 394 ? 21.875 -21.016 -23.844 1 95.19 394 ARG A O 1
ATOM 3004 N N . ARG A 1 395 ? 21.297 -22.719 -22.562 1 96.5 395 ARG A N 1
ATOM 3005 C CA . ARG A 1 395 ? 21.625 -23.719 -23.578 1 96.5 395 ARG A CA 1
ATOM 3006 C C . ARG A 1 395 ? 20.422 -24 -24.469 1 96.5 395 ARG A C 1
ATOM 3008 O O . ARG A 1 395 ? 20.578 -24.312 -25.656 1 96.5 395 ARG A O 1
ATOM 3015 N N . TYR A 1 396 ? 19.281 -23.875 -23.891 1 97.56 396 TYR A N 1
ATOM 3016 C CA . TYR A 1 396 ? 18.109 -24.297 -24.656 1 97.56 396 TYR A CA 1
ATOM 3017 C C . TYR A 1 396 ? 17.172 -23.125 -24.922 1 97.56 396 TYR A C 1
ATOM 3019 O O . TYR A 1 396 ? 16.266 -23.219 -25.75 1 97.56 396 TYR A O 1
ATOM 3027 N N . GLY A 1 397 ? 17.328 -22.031 -24.188 1 97.12 397 GLY A N 1
ATOM 3028 C CA . GLY A 1 397 ? 16.562 -20.828 -24.453 1 97.12 397 GLY A CA 1
ATOM 3029 C C . GLY A 1 397 ? 15.125 -20.906 -23.953 1 97.12 397 GLY A C 1
ATOM 3030 O O . GLY A 1 397 ? 14.211 -20.375 -24.594 1 97.12 397 GLY A O 1
ATOM 3031 N N . VAL A 1 398 ? 14.883 -21.578 -22.906 1 97.5 398 VAL A N 1
ATOM 3032 C CA . VAL A 1 398 ? 13.539 -21.688 -22.344 1 97.5 398 VAL A CA 1
ATOM 3033 C C . VAL A 1 398 ? 13.578 -21.484 -20.844 1 97.5 398 VAL A C 1
ATOM 3035 O O . VAL A 1 398 ? 14.5 -21.969 -20.172 1 97.5 398 VAL A O 1
ATOM 3038 N N . LEU A 1 399 ? 12.641 -20.656 -20.344 1 96.31 399 LEU A N 1
ATOM 3039 C CA . LEU A 1 399 ? 12.539 -20.344 -18.938 1 96.31 399 LEU A CA 1
ATOM 3040 C C . LEU A 1 399 ? 11.297 -20.969 -18.312 1 96.31 399 LEU A C 1
ATOM 3042 O O . LEU A 1 399 ? 10.25 -21.062 -18.969 1 96.31 399 LEU A O 1
ATOM 3046 N N . TRP A 1 400 ? 11.406 -21.438 -17.156 1 96.19 400 TRP A N 1
ATOM 3047 C CA . TRP A 1 400 ? 10.367 -21.969 -16.281 1 96.19 400 TRP A CA 1
ATOM 3048 C C . TRP A 1 400 ? 10.648 -21.594 -14.828 1 96.19 400 TRP A C 1
ATOM 3050 O O . TRP A 1 400 ? 11.625 -20.906 -14.531 1 96.19 400 TRP A O 1
ATOM 3060 N N . ILE A 1 401 ? 9.711 -21.953 -13.883 1 95.38 401 ILE A N 1
ATOM 3061 C CA . ILE A 1 401 ? 9.938 -21.594 -12.484 1 95.38 401 ILE A CA 1
ATOM 3062 C C . ILE A 1 401 ? 10.164 -22.859 -11.664 1 95.38 401 ILE A C 1
ATOM 3064 O O . ILE A 1 401 ? 9.352 -23.781 -11.703 1 95.38 401 ILE A O 1
ATOM 3068 N N . PRO A 1 402 ? 11.328 -22.891 -10.906 1 95.62 402 PRO A N 1
ATOM 3069 C CA . PRO A 1 402 ? 11.469 -23.984 -9.938 1 95.62 402 PRO A CA 1
ATOM 3070 C C . PRO A 1 402 ? 10.406 -23.953 -8.844 1 95.62 402 PRO A C 1
ATOM 3072 O O . PRO A 1 402 ? 10.195 -22.906 -8.227 1 95.62 402 PRO A O 1
ATOM 3075 N N . MET A 1 403 ? 9.828 -25.078 -8.57 1 96.06 403 MET A N 1
ATOM 3076 C CA . MET A 1 403 ? 8.719 -25.125 -7.621 1 96.06 403 MET A CA 1
ATOM 3077 C C . MET A 1 403 ? 9.211 -24.906 -6.195 1 96.06 403 MET A C 1
ATOM 3079 O O . MET A 1 403 ? 8.438 -24.516 -5.32 1 96.06 403 MET A O 1
ATOM 3083 N N . HIS A 1 404 ? 10.469 -25.141 -5.926 1 93.75 404 HIS A N 1
ATOM 3084 C CA . HIS A 1 404 ? 10.984 -25.031 -4.566 1 93.75 404 HIS A CA 1
ATOM 3085 C C . HIS A 1 404 ? 10.844 -23.609 -4.039 1 93.75 404 HIS A C 1
ATOM 3087 O O . HIS A 1 404 ? 10.805 -23.391 -2.826 1 93.75 404 HIS A O 1
ATOM 3093 N N . HIS A 1 405 ? 10.695 -22.578 -4.914 1 92.56 405 HIS A N 1
ATOM 3094 C CA . HIS A 1 405 ? 10.531 -21.188 -4.504 1 92.56 405 HIS A CA 1
ATOM 3095 C C . HIS A 1 405 ? 9.18 -20.984 -3.826 1 92.56 405 HIS A C 1
ATOM 3097 O O . HIS A 1 405 ? 8.977 -19.969 -3.15 1 92.56 405 HIS A O 1
ATOM 3103 N N . PHE A 1 406 ? 8.242 -21.922 -4.004 1 94.12 406 PHE A N 1
ATOM 3104 C CA . PHE A 1 406 ? 6.883 -21.766 -3.494 1 94.12 406 PHE A CA 1
ATOM 3105 C C . PHE A 1 406 ? 6.695 -22.547 -2.207 1 94.12 406 PHE A C 1
ATOM 3107 O O . PHE A 1 406 ? 5.57 -22.719 -1.734 1 94.12 406 PHE A O 1
ATOM 3114 N N . TYR A 1 407 ? 7.801 -23.125 -1.698 1 93.19 407 TYR A N 1
ATOM 3115 C CA . TYR A 1 407 ? 7.773 -23.891 -0.455 1 93.19 407 TYR A CA 1
ATOM 3116 C C . TYR A 1 407 ? 8.477 -23.141 0.665 1 93.19 407 TYR A C 1
ATOM 3118 O O . TYR A 1 407 ? 9.508 -22.5 0.438 1 93.19 407 TYR A O 1
ATOM 3126 N N . GLU A 1 408 ? 7.949 -23.156 1.864 1 87 408 GLU A N 1
ATOM 3127 C CA . GLU A 1 408 ? 8.625 -22.625 3.045 1 87 408 GLU A CA 1
ATOM 3128 C C . GLU A 1 408 ? 9.719 -23.578 3.527 1 87 408 GLU A C 1
ATOM 3130 O O . GLU A 1 408 ? 10.727 -23.141 4.086 1 87 408 GLU A O 1
ATOM 3135 N N . ALA A 1 409 ? 9.438 -24.828 3.449 1 85.25 409 ALA A N 1
ATOM 3136 C CA . ALA A 1 409 ? 10.398 -25.891 3.729 1 85.25 409 ALA A CA 1
ATOM 3137 C C . ALA A 1 409 ? 10.812 -26.609 2.445 1 85.25 409 ALA A C 1
ATOM 3139 O O . ALA A 1 409 ? 10.195 -26.422 1.396 1 85.25 409 ALA A O 1
ATOM 3140 N N . PRO A 1 410 ? 11.891 -27.266 2.562 1 86.81 410 PRO A N 1
ATOM 3141 C CA . PRO A 1 410 ? 12.328 -27.938 1.338 1 86.81 410 PRO A CA 1
ATOM 3142 C C . PRO A 1 410 ? 11.211 -28.766 0.695 1 86.81 410 PRO A C 1
ATOM 3144 O O . PRO A 1 410 ? 10.523 -29.516 1.386 1 86.81 410 PRO A O 1
ATOM 3147 N N . GLY A 1 411 ? 10.938 -28.516 -0.492 1 91.62 411 GLY A N 1
ATOM 3148 C CA . GLY A 1 411 ? 9.922 -29.188 -1.291 1 91.62 411 GLY A CA 1
ATOM 3149 C C . GLY A 1 411 ? 9.945 -28.766 -2.75 1 91.62 411 GLY A C 1
ATOM 3150 O O . GLY A 1 411 ? 10.602 -27.797 -3.115 1 91.62 411 GLY A O 1
ATOM 3151 N N . GLY A 1 412 ? 9.289 -29.625 -3.572 1 94.56 412 GLY A N 1
ATOM 3152 C CA . GLY A 1 412 ? 9.156 -29.312 -4.984 1 94.56 412 GLY A CA 1
ATOM 3153 C C . GLY A 1 412 ? 10.461 -29.422 -5.746 1 94.56 412 GLY A C 1
ATOM 3154 O O . GLY A 1 412 ? 10.648 -28.766 -6.777 1 94.56 412 GLY A O 1
ATOM 3155 N N . LEU A 1 413 ? 11.398 -30.203 -5.312 1 96.19 413 LEU A N 1
ATOM 3156 C CA . LEU A 1 413 ? 12.766 -30.234 -5.812 1 96.19 413 LEU A CA 1
ATOM 3157 C C . LEU A 1 413 ? 12.82 -30.812 -7.219 1 96.19 413 LEU A C 1
ATOM 3159 O O . LEU A 1 413 ? 13.812 -30.625 -7.934 1 96.19 413 LEU A O 1
ATOM 3163 N N . HIS A 1 414 ? 11.812 -31.578 -7.641 1 97.44 414 HIS A N 1
ATOM 3164 C CA . HIS A 1 414 ? 11.781 -32.156 -8.969 1 97.44 414 HIS A CA 1
ATOM 3165 C C . HIS A 1 414 ? 10.586 -31.656 -9.773 1 97.44 414 HIS A C 1
ATOM 3167 O O . HIS A 1 414 ? 10.07 -32.375 -10.641 1 97.44 414 HIS A O 1
ATOM 3173 N N . GLN A 1 415 ? 10.133 -30.5 -9.367 1 97.56 415 GLN A N 1
ATOM 3174 C CA . GLN A 1 415 ? 8.953 -29.969 -10.031 1 97.56 415 GLN A CA 1
ATOM 3175 C C . GLN A 1 415 ? 9.219 -28.562 -10.586 1 97.56 415 GLN A C 1
ATOM 3177 O O . GLN A 1 415 ? 9.961 -27.797 -9.984 1 97.56 415 GLN A O 1
ATOM 3182 N N . ILE A 1 416 ? 8.633 -28.281 -11.719 1 97.38 416 ILE A N 1
ATOM 3183 C CA . ILE A 1 416 ? 8.672 -26.938 -12.289 1 97.38 416 ILE A CA 1
ATOM 3184 C C . ILE A 1 416 ? 7.254 -26.453 -12.586 1 97.38 416 ILE A C 1
ATOM 3186 O O . ILE A 1 416 ? 6.359 -27.266 -12.836 1 97.38 416 ILE A O 1
ATOM 3190 N N . ARG A 1 417 ? 6.977 -25.188 -12.469 1 97.25 417 ARG A N 1
ATOM 3191 C CA . ARG A 1 417 ? 5.723 -24.578 -12.891 1 97.25 417 ARG A CA 1
ATOM 3192 C C . ARG A 1 417 ? 5.844 -23.984 -14.289 1 97.25 417 ARG A C 1
ATOM 3194 O O . ARG A 1 417 ? 6.789 -23.25 -14.586 1 97.25 417 ARG A O 1
ATOM 3201 N N . LEU A 1 418 ? 4.945 -24.344 -15.117 1 97.62 418 LEU A N 1
ATOM 3202 C CA . LEU A 1 418 ? 4.809 -23.766 -16.438 1 97.62 418 LEU A CA 1
ATOM 3203 C C . LEU A 1 418 ? 3.584 -22.844 -16.516 1 97.62 418 LEU A C 1
ATOM 3205 O O . LEU A 1 418 ? 2.508 -23.219 -16.031 1 97.62 418 LEU A O 1
ATOM 3209 N N . SER A 1 419 ? 3.77 -21.656 -17.016 1 95.88 419 SER A N 1
ATOM 3210 C CA . SER A 1 419 ? 2.678 -20.734 -17.281 1 95.88 419 SER A CA 1
ATOM 3211 C C . SER A 1 419 ? 2.52 -20.469 -18.766 1 95.88 419 SER A C 1
ATOM 3213 O O . SER A 1 419 ? 3.512 -20.359 -19.5 1 95.88 419 SER A O 1
ATOM 3215 N N . CYS A 1 420 ? 1.328 -20.391 -19.281 1 91.75 420 CYS A N 1
ATOM 3216 C CA . CYS A 1 420 ? 1.138 -20.203 -20.703 1 91.75 420 CYS A CA 1
ATOM 3217 C C . CYS A 1 420 ? 0.271 -18.969 -20.984 1 91.75 420 CYS A C 1
ATOM 3219 O O . CYS A 1 420 ? -0.086 -18.703 -22.125 1 91.75 420 CYS A O 1
ATOM 3221 N N . SER A 1 421 ? -0.068 -18.203 -19.938 1 89.94 421 SER A N 1
ATOM 3222 C CA . SER A 1 421 ? -1.067 -17.141 -20.062 1 89.94 421 SER A CA 1
ATOM 3223 C C . SER A 1 421 ? -0.599 -16.047 -21 1 89.94 421 SER A C 1
ATOM 3225 O O . SER A 1 421 ? -1.399 -15.492 -21.766 1 89.94 421 SER A O 1
ATOM 3227 N N . CYS A 1 422 ? 0.666 -15.75 -21.047 1 87 422 CYS A N 1
ATOM 3228 C CA . CYS A 1 422 ? 1.124 -14.578 -21.781 1 87 422 CYS A CA 1
ATOM 3229 C C . CYS A 1 422 ? 1.813 -14.984 -23.078 1 87 422 CYS A C 1
ATOM 3231 O O . CYS A 1 422 ? 2.381 -14.141 -23.781 1 87 422 CYS A O 1
ATOM 3233 N N . LEU A 1 423 ? 1.799 -16.234 -23.516 1 90.75 423 LEU A N 1
ATOM 3234 C CA . LEU A 1 423 ? 2.521 -16.703 -24.688 1 90.75 423 LEU A CA 1
ATOM 3235 C C . LEU A 1 423 ? 1.602 -16.766 -25.906 1 90.75 423 LEU A C 1
ATOM 3237 O O . LEU A 1 423 ? 0.408 -17.047 -25.766 1 90.75 423 LEU A O 1
ATOM 3241 N N . ASN A 1 424 ? 2.178 -16.469 -26.984 1 91.44 424 ASN A N 1
ATOM 3242 C CA . ASN A 1 424 ? 1.49 -16.781 -28.234 1 91.44 424 ASN A CA 1
ATOM 3243 C C . ASN A 1 424 ? 1.63 -18.266 -28.609 1 91.44 424 ASN A C 1
ATOM 3245 O O . ASN A 1 424 ? 2.574 -18.922 -28.172 1 91.44 424 ASN A O 1
ATOM 3249 N N . PRO A 1 425 ? 0.708 -18.719 -29.406 1 92.56 425 PRO A N 1
ATOM 3250 C CA . PRO A 1 425 ? 0.699 -20.141 -29.75 1 92.56 425 PRO A CA 1
ATOM 3251 C C . PRO A 1 425 ? 2.025 -20.625 -30.344 1 92.56 425 PRO A C 1
ATOM 3253 O O . PRO A 1 425 ? 2.518 -21.688 -29.984 1 92.56 425 PRO A O 1
ATOM 3256 N N . ALA A 1 426 ? 2.592 -19.859 -31.188 1 94.31 426 ALA A N 1
ATOM 3257 C CA . ALA A 1 426 ? 3.857 -20.25 -31.797 1 94.31 426 ALA A CA 1
ATOM 3258 C C . ALA A 1 426 ? 4.961 -20.375 -30.75 1 94.31 426 ALA A C 1
ATOM 3260 O O . ALA A 1 426 ? 5.805 -21.266 -30.828 1 94.31 426 ALA A O 1
ATOM 3261 N N . ASP A 1 427 ? 4.957 -19.484 -29.844 1 94.88 427 ASP A N 1
ATOM 3262 C CA . ASP A 1 427 ? 5.957 -19.5 -28.781 1 94.88 427 ASP A CA 1
ATOM 3263 C C . ASP A 1 427 ? 5.762 -20.719 -27.859 1 94.88 427 ASP A C 1
ATOM 3265 O O . ASP A 1 427 ? 6.73 -21.266 -27.344 1 94.88 427 ASP A O 1
ATOM 3269 N N . ILE A 1 428 ? 4.516 -21.125 -27.719 1 97.19 428 ILE A N 1
ATOM 3270 C CA . ILE A 1 428 ? 4.234 -22.281 -26.875 1 97.19 428 ILE A CA 1
ATOM 3271 C C . ILE A 1 428 ? 4.867 -23.531 -27.484 1 97.19 428 ILE A C 1
ATOM 3273 O O . ILE A 1 428 ? 5.562 -24.281 -26.812 1 97.19 428 ILE A O 1
ATOM 3277 N N . ASP A 1 429 ? 4.695 -23.703 -28.75 1 97.5 429 ASP A N 1
ATOM 3278 C CA . ASP A 1 429 ? 5.25 -24.875 -29.422 1 97.5 429 ASP A CA 1
ATOM 3279 C C . ASP A 1 429 ? 6.777 -24.844 -29.406 1 97.5 429 ASP A C 1
ATOM 3281 O O . ASP A 1 429 ? 7.422 -25.844 -29.078 1 97.5 429 ASP A O 1
ATOM 3285 N N . GLU A 1 430 ? 7.285 -23.719 -29.781 1 97.75 430 GLU A N 1
ATOM 3286 C CA . GLU A 1 430 ? 8.742 -23.578 -29.766 1 97.75 430 GLU A CA 1
ATOM 3287 C C . GLU A 1 430 ? 9.305 -23.812 -28.375 1 97.75 430 GLU A C 1
ATOM 3289 O O . GLU A 1 430 ? 10.305 -24.5 -28.203 1 97.75 430 GLU A O 1
ATOM 3294 N N . GLY A 1 431 ? 8.695 -23.172 -27.406 1 97.94 431 GLY A N 1
ATOM 3295 C CA . GLY A 1 431 ? 9.125 -23.344 -26.031 1 97.94 431 GLY A CA 1
ATOM 3296 C C . GLY A 1 431 ? 9.055 -24.797 -25.562 1 97.94 431 GLY A C 1
ATOM 3297 O O . GLY A 1 431 ? 9.945 -25.25 -24.828 1 97.94 431 GLY A O 1
ATOM 3298 N N . LEU A 1 432 ? 8.023 -25.469 -25.953 1 98.25 432 LEU A N 1
ATOM 3299 C CA . LEU A 1 432 ? 7.871 -26.859 -25.562 1 98.25 432 LEU A CA 1
ATOM 3300 C C . LEU A 1 432 ? 8.93 -27.734 -26.25 1 98.25 432 LEU A C 1
ATOM 3302 O O . LEU A 1 432 ? 9.398 -28.719 -25.656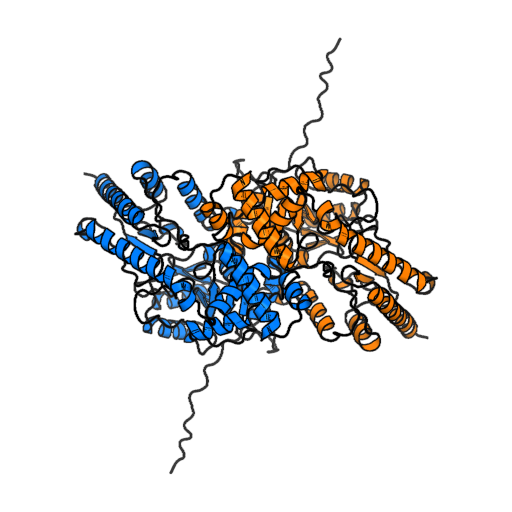 1 98.25 432 LEU A O 1
ATOM 3306 N N . ASP A 1 433 ? 9.266 -27.453 -27.516 1 98.44 433 ASP A N 1
ATOM 3307 C CA . ASP A 1 433 ? 10.359 -28.156 -28.188 1 98.44 433 ASP A CA 1
ATOM 3308 C C . ASP A 1 433 ? 11.664 -27.984 -27.406 1 98.44 433 ASP A C 1
ATOM 3310 O O . ASP A 1 433 ? 12.383 -28.969 -27.188 1 98.44 433 ASP A O 1
ATOM 3314 N N . ARG A 1 434 ? 11.906 -26.812 -27.016 1 98.25 434 ARG A N 1
ATOM 3315 C CA . ARG A 1 434 ? 13.125 -26.5 -26.266 1 98.25 434 ARG A CA 1
ATOM 3316 C C . ARG A 1 434 ? 13.109 -27.156 -24.891 1 98.25 434 ARG A C 1
ATOM 3318 O O . ARG A 1 434 ? 14.133 -27.672 -24.438 1 98.25 434 ARG A O 1
ATOM 3325 N N . LEU A 1 435 ? 11.977 -27.109 -24.234 1 98.19 435 LEU A N 1
ATOM 3326 C CA . LEU A 1 435 ? 11.828 -27.719 -22.922 1 98.19 435 LEU A CA 1
ATOM 3327 C C . LEU A 1 435 ? 12.047 -29.234 -23 1 98.19 435 LEU A C 1
ATOM 3329 O O . LEU A 1 435 ? 12.719 -29.812 -22.156 1 98.19 435 LEU A O 1
ATOM 3333 N N . ALA A 1 436 ? 11.453 -29.828 -24 1 97.94 436 ALA A N 1
ATOM 3334 C CA . ALA A 1 436 ? 11.617 -31.266 -24.188 1 97.94 436 ALA A CA 1
ATOM 3335 C C . ALA A 1 436 ? 13.078 -31.641 -24.422 1 97.94 436 ALA A C 1
ATOM 3337 O O . ALA A 1 436 ? 13.562 -32.625 -23.906 1 97.94 436 ALA A O 1
ATOM 3338 N N . ALA A 1 437 ? 13.742 -30.844 -25.25 1 97.69 437 ALA A N 1
ATOM 3339 C CA . ALA A 1 437 ? 15.164 -31.062 -25.484 1 97.69 437 ALA A CA 1
ATOM 3340 C C . ALA A 1 437 ? 15.961 -30.938 -24.188 1 97.69 437 ALA A C 1
ATOM 3342 O O . ALA A 1 437 ? 16.875 -31.75 -23.938 1 97.69 437 ALA A O 1
ATOM 3343 N N . PHE A 1 438 ? 15.68 -30.016 -23.375 1 97.75 438 PHE A N 1
ATOM 3344 C CA . PHE A 1 438 ? 16.344 -29.812 -22.094 1 97.75 438 PHE A CA 1
ATOM 3345 C C . PHE A 1 438 ? 16.125 -31.016 -21.172 1 97.75 438 PHE A C 1
ATOM 3347 O O . PHE A 1 438 ? 17.078 -31.547 -20.594 1 97.75 438 PHE A O 1
ATOM 3354 N N . VAL A 1 439 ? 14.805 -31.391 -21.016 1 97.38 439 VAL A N 1
ATOM 3355 C CA . VAL A 1 439 ? 14.438 -32.469 -20.109 1 97.38 439 VAL A CA 1
ATOM 3356 C C . VAL A 1 439 ? 15.102 -33.75 -20.547 1 97.38 439 VAL A C 1
ATOM 3358 O O . VAL A 1 439 ? 15.641 -34.5 -19.734 1 97.38 439 VAL A O 1
ATOM 3361 N N . THR A 1 440 ? 15.094 -34 -21.844 1 94.75 440 THR A N 1
ATOM 3362 C CA . THR A 1 440 ? 15.688 -35.219 -22.391 1 94.75 440 THR A CA 1
ATOM 3363 C C . THR A 1 440 ? 17.203 -35.188 -22.25 1 94.75 440 THR A C 1
ATOM 3365 O O . THR A 1 440 ? 17.828 -36.188 -21.953 1 94.75 440 THR A O 1
ATOM 3368 N N . GLY A 1 441 ? 17.734 -34.031 -22.531 1 92.69 441 GLY A N 1
ATOM 3369 C CA . GLY A 1 441 ? 19.172 -33.875 -22.391 1 92.69 441 GLY A CA 1
ATOM 3370 C C . GLY A 1 441 ? 19.656 -34.062 -20.969 1 92.69 441 GLY A C 1
ATOM 3371 O O . GLY A 1 441 ? 20.719 -34.625 -20.734 1 92.69 441 GLY A O 1
ATOM 3372 N N . ARG A 1 442 ? 18.984 -33.531 -20.031 1 89.25 442 ARG A N 1
ATOM 3373 C CA . ARG A 1 442 ? 19.375 -33.625 -18.625 1 89.25 442 ARG A CA 1
ATOM 3374 C C . ARG A 1 442 ? 19.125 -35.031 -18.078 1 89.25 442 ARG A C 1
ATOM 3376 O O . ARG A 1 442 ? 19.875 -35.5 -17.219 1 89.25 442 ARG A O 1
ATOM 3383 N N . GLY A 1 443 ? 18.016 -35.562 -18.406 1 74.56 443 GLY A N 1
ATOM 3384 C CA . GLY A 1 443 ? 17.719 -36.906 -17.984 1 74.56 443 GLY A CA 1
ATOM 3385 C C . GLY A 1 443 ? 18.781 -37.906 -18.406 1 74.56 443 GLY A C 1
ATOM 3386 O O . GLY A 1 443 ? 19.062 -38.875 -17.703 1 74.56 443 GLY A O 1
ATOM 3387 N N . ARG A 1 444 ? 19.453 -37.656 -19.516 1 67.31 444 ARG A N 1
ATOM 3388 C CA . ARG A 1 444 ? 20.516 -38.5 -20 1 67.31 444 ARG A CA 1
ATOM 3389 C C . ARG A 1 444 ? 21.812 -38.281 -19.219 1 67.31 444 ARG A C 1
ATOM 3391 O O . ARG A 1 444 ? 22.625 -39.188 -19.047 1 67.31 444 ARG A O 1
ATOM 3398 N N . LYS A 1 445 ? 22.25 -37.062 -18.938 1 61.81 445 LYS A N 1
ATOM 3399 C CA . LYS A 1 445 ? 23.5 -36.781 -18.25 1 61.81 445 LYS A CA 1
ATOM 3400 C C . LYS A 1 445 ? 23.469 -37.281 -16.812 1 61.81 445 LYS A C 1
ATOM 3402 O O . LYS A 1 445 ? 24.516 -37.406 -16.156 1 61.81 445 LYS A O 1
ATOM 3407 N N . GLY A 1 446 ? 22.5 -37.438 -16.156 1 54.78 446 GLY A N 1
ATOM 3408 C CA . GLY A 1 446 ? 22.375 -37.875 -14.781 1 54.78 446 GLY A CA 1
ATOM 3409 C C . GLY A 1 446 ? 22.469 -39.375 -14.633 1 54.78 446 GLY A C 1
ATOM 3410 O O . GLY A 1 446 ? 22.297 -39.906 -13.531 1 54.78 446 GLY A O 1
ATOM 3411 N N . GLU A 1 447 ? 22.078 -40.125 -15.68 1 41.25 447 GLU A N 1
ATOM 3412 C CA . GLU A 1 447 ? 22.375 -41.531 -15.531 1 41.25 447 GLU A CA 1
ATOM 3413 C C . GLU A 1 447 ? 23.875 -41.781 -15.383 1 41.25 447 GLU A C 1
ATOM 3415 O O . GLU A 1 447 ? 24.672 -41.312 -16.219 1 41.25 447 GLU A O 1
ATOM 3420 N N . PRO A 1 448 ? 24.375 -41.688 -14.18 1 38.06 448 PRO A N 1
ATOM 3421 C CA . PRO A 1 448 ? 25.672 -42.344 -14.117 1 38.06 448 PRO A CA 1
ATOM 3422 C C . PRO A 1 448 ? 25.688 -43.656 -14.906 1 38.06 448 PRO A C 1
ATOM 3424 O O . PRO A 1 448 ? 24.766 -44.469 -14.773 1 38.06 448 PRO A O 1
ATOM 3427 N N . GLY A 1 449 ? 26.016 -43.594 -16.203 1 25.42 449 GLY A N 1
ATOM 3428 C CA . GLY A 1 449 ? 26.578 -44.875 -16.578 1 25.42 449 GLY A CA 1
ATOM 3429 C C . GLY A 1 449 ? 27.516 -45.469 -15.539 1 25.42 449 GLY A C 1
ATOM 3430 O O . GLY A 1 449 ? 28.109 -44.719 -14.758 1 25.42 449 GLY A O 1
ATOM 3431 N N . MET B 1 1 ? -51.906 -36.094 20.891 1 29.97 1 MET B N 1
ATOM 3432 C CA . MET B 1 1 ? -51.219 -35.562 19.734 1 29.97 1 MET B CA 1
ATOM 3433 C C . MET B 1 1 ? -50.125 -34.594 20.156 1 29.97 1 MET B C 1
ATOM 3435 O O . MET B 1 1 ? -50.406 -33.5 20.672 1 29.97 1 MET B O 1
ATOM 3439 N N . THR B 1 2 ? -48.969 -35.094 20.594 1 32.94 2 THR B N 1
ATOM 3440 C CA . THR B 1 2 ? -47.812 -34.375 21.141 1 32.94 2 THR B CA 1
ATOM 3441 C C . THR B 1 2 ? -47.156 -33.5 20.078 1 32.94 2 THR B C 1
ATOM 3443 O O . THR B 1 2 ? -46.75 -34 19.031 1 32.94 2 THR B O 1
ATOM 3446 N N . VAL B 1 3 ? -47.5 -32.188 20.125 1 38.75 3 VAL B N 1
ATOM 3447 C CA . VAL B 1 3 ? -46.844 -31.188 19.266 1 38.75 3 VAL B CA 1
ATOM 3448 C C . VAL B 1 3 ? -45.312 -31.312 19.422 1 38.75 3 VAL B C 1
ATOM 3450 O O . VAL B 1 3 ? -44.781 -31.047 20.484 1 38.75 3 VAL B O 1
ATOM 3453 N N . GLU B 1 4 ? -44.625 -32.312 18.734 1 35.84 4 GLU B N 1
ATOM 3454 C CA . GLU B 1 4 ? -43.188 -32.281 18.641 1 35.84 4 GLU B CA 1
ATOM 3455 C C . GLU B 1 4 ? -42.688 -30.953 18.109 1 35.84 4 GLU B C 1
ATOM 3457 O O . GLU B 1 4 ? -43.031 -30.547 17 1 35.84 4 GLU B O 1
ATOM 3462 N N . THR B 1 5 ? -42.594 -30.016 18.953 1 41.31 5 THR B N 1
ATOM 3463 C CA . THR B 1 5 ? -41.938 -28.75 18.625 1 41.31 5 THR B CA 1
ATOM 3464 C C . THR B 1 5 ? -40.594 -29.016 17.938 1 41.31 5 THR B C 1
ATOM 3466 O O . THR B 1 5 ? -39.688 -29.594 18.531 1 41.31 5 THR B O 1
ATOM 3469 N N . GLY B 1 6 ? -40.562 -29.344 16.672 1 39.22 6 GLY B N 1
ATOM 3470 C CA . GLY B 1 6 ? -39.406 -29.469 15.82 1 39.22 6 GLY B CA 1
ATOM 3471 C C . GLY B 1 6 ? -38.375 -28.391 16.062 1 39.22 6 GLY B C 1
ATOM 3472 O O . GLY B 1 6 ? -38.656 -27.203 15.898 1 39.22 6 GLY B O 1
ATOM 3473 N N . SER B 1 7 ? -37.531 -28.562 17.062 1 43.19 7 SER B N 1
ATOM 3474 C CA . SER B 1 7 ? -36.375 -27.688 17.266 1 43.19 7 SER B CA 1
ATOM 3475 C C . SER B 1 7 ? -35.656 -27.406 15.953 1 43.19 7 SER B C 1
ATOM 3477 O O . SER B 1 7 ? -35.188 -28.328 15.289 1 43.19 7 SER B O 1
ATOM 3479 N N . GLY B 1 8 ? -36.094 -26.516 15.18 1 46.25 8 GLY B N 1
ATOM 3480 C CA . GLY B 1 8 ? -35.406 -26.062 13.977 1 46.25 8 GLY B CA 1
ATOM 3481 C C . GLY B 1 8 ? -33.906 -25.953 14.156 1 46.25 8 GLY B C 1
ATOM 3482 O O . GLY B 1 8 ? -33.406 -25.922 15.281 1 46.25 8 GLY B O 1
ATOM 3483 N N . PRO B 1 9 ? -33.062 -26.344 13.117 1 51.84 9 PRO B N 1
ATOM 3484 C CA . PRO B 1 9 ? -31.609 -26.344 13.203 1 51.84 9 PRO B CA 1
ATOM 3485 C C . PRO B 1 9 ? -31.047 -25.016 13.75 1 51.84 9 PRO B C 1
ATOM 3487 O O . PRO B 1 9 ? -31.672 -23.969 13.562 1 51.84 9 PRO B O 1
ATOM 3490 N N . THR B 1 10 ? -30.453 -25 14.883 1 56 10 THR B N 1
ATOM 3491 C CA . THR B 1 10 ? -29.781 -23.859 15.484 1 56 10 THR B CA 1
ATOM 3492 C C . THR B 1 10 ? -28.953 -23.109 14.445 1 56 10 THR B C 1
ATOM 3494 O O . THR B 1 10 ? -28.188 -23.703 13.695 1 56 10 THR B O 1
ATOM 3497 N N . PRO B 1 11 ? -29.406 -21.891 14.156 1 63.75 11 PRO B N 1
ATOM 3498 C CA . PRO B 1 11 ? -28.625 -21.094 13.211 1 63.75 11 PRO B CA 1
ATOM 3499 C C . PRO B 1 11 ? -27.109 -21.172 13.469 1 63.75 11 PRO B C 1
ATOM 3501 O O . PRO B 1 11 ? -26.688 -21.281 14.625 1 63.75 11 PRO B O 1
ATOM 3504 N N . PRO B 1 12 ? -26.375 -21.516 12.391 1 73.62 12 PRO B N 1
ATOM 3505 C CA . PRO B 1 12 ? -24.922 -21.625 12.57 1 73.62 12 PRO B CA 1
ATOM 3506 C C . PRO B 1 12 ? -24.328 -20.391 13.266 1 73.62 12 PRO B C 1
ATOM 3508 O O . PRO B 1 12 ? -24.812 -19.281 13.086 1 73.62 12 PRO B O 1
ATOM 3511 N N . ARG B 1 13 ? -23.578 -20.625 14.258 1 78.88 13 ARG B N 1
ATOM 3512 C CA . ARG B 1 13 ? -22.891 -19.562 14.984 1 78.88 13 ARG B CA 1
ATOM 3513 C C . ARG B 1 13 ? -21.875 -18.844 14.102 1 78.88 13 ARG B C 1
ATOM 3515 O O . ARG B 1 13 ? -20.969 -19.484 13.562 1 78.88 13 ARG B O 1
ATOM 3522 N N . LEU B 1 14 ? -22.062 -17.594 13.922 1 91.06 14 LEU B N 1
ATOM 3523 C CA . LEU B 1 14 ? -21.141 -16.766 13.141 1 91.06 14 LEU B CA 1
ATOM 3524 C C . LEU B 1 14 ? -19.859 -16.5 13.914 1 91.06 14 LEU B C 1
ATOM 3526 O O . LEU B 1 14 ? -19.891 -16.312 15.133 1 91.06 14 LEU B O 1
ATOM 3530 N N . VAL B 1 15 ? -18.75 -16.562 13.281 1 93.5 15 VAL B N 1
ATOM 3531 C CA . VAL B 1 15 ? -17.469 -16.25 13.914 1 93.5 15 VAL B CA 1
ATOM 3532 C C . VAL B 1 15 ? -17.469 -14.805 14.391 1 93.5 15 VAL B C 1
ATOM 3534 O O . VAL B 1 15 ? -18.016 -13.922 13.727 1 93.5 15 VAL B O 1
ATOM 3537 N N . THR B 1 16 ? -17.016 -14.547 15.555 1 94.75 16 THR B N 1
ATOM 3538 C CA . THR B 1 16 ? -16.75 -13.219 16.109 1 94.75 16 THR B CA 1
ATOM 3539 C C . THR B 1 16 ? -15.281 -13.078 16.5 1 94.75 16 THR B C 1
ATOM 3541 O O . THR B 1 16 ? -14.711 -13.969 17.125 1 94.75 16 THR B O 1
ATOM 3544 N N . LEU B 1 17 ? -14.656 -12.047 16.047 1 97.44 17 LEU B N 1
ATOM 3545 C CA . LEU B 1 17 ? -13.266 -11.773 16.406 1 97.44 17 LEU B CA 1
ATOM 3546 C C . LEU B 1 17 ? -13.18 -10.828 17.594 1 97.44 17 LEU B C 1
ATOM 3548 O O . LEU B 1 17 ? -14.023 -9.938 17.75 1 97.44 17 LEU B O 1
ATOM 3552 N N . SER B 1 18 ? -12.203 -11.055 18.453 1 97 18 SER B N 1
ATOM 3553 C CA . SER B 1 18 ? -11.922 -10.141 19.547 1 97 18 SER B CA 1
ATOM 3554 C C . SER B 1 18 ? -10.852 -9.125 19.156 1 97 18 SER B C 1
ATOM 3556 O O . SER B 1 18 ? -9.758 -9.5 18.734 1 97 18 SER B O 1
ATOM 3558 N N . VAL B 1 19 ? -11.141 -7.836 19.344 1 96.31 19 VAL B N 1
ATOM 3559 C CA . VAL B 1 19 ? -10.211 -6.789 18.938 1 96.31 19 VAL B CA 1
ATOM 3560 C C . VAL B 1 19 ? -8.914 -6.922 19.734 1 96.31 19 VAL B C 1
ATOM 3562 O O . VAL B 1 19 ? -7.836 -6.59 19.234 1 96.31 19 VAL B O 1
ATOM 3565 N N . GLU B 1 20 ? -8.969 -7.52 20.984 1 95.5 20 GLU B N 1
ATOM 3566 C CA . GLU B 1 20 ? -7.789 -7.715 21.828 1 95.5 20 GLU B CA 1
ATOM 3567 C C . GLU B 1 20 ? -6.895 -8.82 21.266 1 95.5 20 GLU B C 1
ATOM 3569 O O . GLU B 1 20 ? -5.734 -8.945 21.672 1 95.5 20 GLU B O 1
ATOM 3574 N N . GLU B 1 21 ? -7.469 -9.664 20.375 1 96.19 21 GLU B N 1
ATOM 3575 C CA . GLU B 1 21 ? -6.707 -10.75 19.75 1 96.19 21 GLU B CA 1
ATOM 3576 C C . GLU B 1 21 ? -6.219 -10.352 18.359 1 96.19 21 GLU B C 1
ATOM 3578 O O . GLU B 1 21 ? -5.707 -11.195 17.625 1 96.19 21 GLU B O 1
ATOM 3583 N N . LEU B 1 22 ? -6.469 -9.102 17.969 1 98.06 22 LEU B N 1
ATOM 3584 C CA . LEU B 1 22 ? -5.898 -8.523 16.75 1 98.06 22 LEU B CA 1
ATOM 3585 C C . LEU B 1 22 ? -4.707 -7.629 17.094 1 98.06 22 LEU B C 1
ATOM 3587 O O . LEU B 1 22 ? -4.32 -7.516 18.266 1 98.06 22 LEU B O 1
ATOM 3591 N N . HIS B 1 23 ? -4.039 -7.156 16.094 1 97.5 23 HIS B N 1
ATOM 3592 C CA . HIS B 1 23 ? -2.857 -6.332 16.312 1 97.5 23 HIS B CA 1
ATOM 3593 C C . HIS B 1 23 ? -3.162 -5.18 17.266 1 97.5 23 HIS B C 1
ATOM 3595 O O . HIS B 1 23 ? -4.195 -4.52 17.125 1 97.5 23 HIS B O 1
ATOM 3601 N N . ALA B 1 24 ? -2.289 -4.781 18.141 1 94.5 24 ALA B N 1
ATOM 3602 C CA . ALA B 1 24 ? -2.514 -3.854 19.25 1 94.5 24 ALA B CA 1
ATOM 3603 C C . ALA B 1 24 ? -2.783 -2.441 18.734 1 94.5 24 ALA B C 1
ATOM 3605 O O . ALA B 1 24 ? -3.408 -1.632 19.422 1 94.5 24 ALA B O 1
ATOM 3606 N N . SER B 1 25 ? -2.283 -2.131 17.5 1 93.19 25 SER B N 1
ATOM 3607 C CA . SER B 1 25 ? -2.48 -0.794 16.953 1 93.19 25 SER B CA 1
ATOM 3608 C C . SER B 1 25 ? -3.963 -0.493 16.75 1 93.19 25 SER B C 1
ATOM 3610 O O . SER B 1 25 ? -4.359 0.672 16.688 1 93.19 25 SER B O 1
ATOM 3612 N N . LEU B 1 26 ? -4.789 -1.485 16.656 1 94 26 LEU B N 1
ATOM 3613 C CA . LEU B 1 26 ? -6.195 -1.322 16.297 1 94 26 LEU B CA 1
ATOM 3614 C C . LEU B 1 26 ? -6.977 -0.716 17.469 1 94 26 LEU B C 1
ATOM 3616 O O . LEU B 1 26 ? -8.102 -0.248 17.281 1 94 26 LEU B O 1
ATOM 3620 N N . THR B 1 27 ? -6.367 -0.685 18.609 1 89.62 27 THR B N 1
ATOM 3621 C CA . THR B 1 27 ? -6.988 -0.039 19.766 1 89.62 27 THR B CA 1
ATOM 3622 C C . THR B 1 27 ? -6.18 1.181 20.203 1 89.62 27 THR B C 1
ATOM 3624 O O . THR B 1 27 ? -6.434 1.751 21.266 1 89.62 27 THR B O 1
ATOM 3627 N N . ASP B 1 28 ? -5.207 1.554 19.391 1 87.88 28 ASP B N 1
ATOM 3628 C CA . ASP B 1 28 ? -4.371 2.709 19.703 1 87.88 28 ASP B CA 1
ATOM 3629 C C . ASP B 1 28 ? -5.055 4.012 19.297 1 87.88 28 ASP B C 1
ATOM 3631 O O . ASP B 1 28 ? -5.621 4.102 18.203 1 87.88 28 ASP B O 1
ATOM 3635 N N . PRO B 1 29 ? -4.969 5.012 20.125 1 79.56 29 PRO B N 1
ATOM 3636 C CA . PRO B 1 29 ? -5.59 6.297 19.812 1 79.56 29 PRO B CA 1
ATOM 3637 C C . PRO B 1 29 ? -5.062 6.902 18.5 1 79.56 29 PRO B C 1
ATOM 3639 O O . PRO B 1 29 ? -5.781 7.629 17.828 1 79.56 29 PRO B O 1
ATOM 3642 N N . ALA B 1 30 ? -3.844 6.613 18.219 1 78.12 30 ALA B N 1
ATOM 3643 C CA . ALA B 1 30 ? -3.24 7.168 17.016 1 78.12 30 ALA B CA 1
ATOM 3644 C C . ALA B 1 30 ? -4.027 6.754 15.773 1 78.12 30 ALA B C 1
ATOM 3646 O O . ALA B 1 30 ? -4.152 7.531 14.82 1 78.12 30 ALA B O 1
ATOM 3647 N N . LEU B 1 31 ? -4.555 5.539 15.734 1 84.56 31 LEU B N 1
ATOM 3648 C CA . LEU B 1 31 ? -5.293 5.055 14.578 1 84.56 31 LEU B CA 1
ATOM 3649 C C . LEU B 1 31 ? -6.758 5.473 14.648 1 84.56 31 LEU B C 1
ATOM 3651 O O . LEU B 1 31 ? -7.488 5.379 13.664 1 84.56 31 LEU B O 1
ATOM 3655 N N . GLU B 1 32 ? -7.145 6.066 15.766 1 79.56 32 GLU B N 1
ATOM 3656 C CA . GLU B 1 32 ? -8.547 6.414 15.969 1 79.56 32 GLU B CA 1
ATOM 3657 C C . GLU B 1 32 ? -8.789 7.902 15.734 1 79.56 32 GLU B C 1
ATOM 3659 O O . GLU B 1 32 ? -9.922 8.32 15.492 1 79.56 32 GLU B O 1
ATOM 3664 N N . SER B 1 33 ? -7.688 8.625 15.836 1 77.81 33 SER B N 1
ATOM 3665 C CA . SER B 1 33 ? -7.793 10.086 15.812 1 77.81 33 SER B CA 1
ATOM 3666 C C . SER B 1 33 ? -8.445 10.57 14.516 1 77.81 33 SER B C 1
ATOM 3668 O O . SER B 1 33 ? -9.398 11.344 14.555 1 77.81 33 SER B O 1
ATOM 3670 N N . MET B 1 34 ? -7.945 10.016 13.438 1 69.88 34 MET B N 1
ATOM 3671 C CA . MET B 1 34 ? -8.477 10.469 12.156 1 69.88 34 MET B CA 1
ATOM 3672 C C . MET B 1 34 ? -9.93 10.055 11.984 1 69.88 34 MET B C 1
ATOM 3674 O O . MET B 1 34 ? -10.742 10.797 11.43 1 69.88 34 MET B O 1
ATOM 3678 N N . ASN B 1 35 ? -10.25 8.945 12.5 1 71.88 35 ASN B N 1
ATOM 3679 C CA . ASN B 1 35 ? -11.633 8.484 12.445 1 71.88 35 ASN B CA 1
ATOM 3680 C C . ASN B 1 35 ? -12.555 9.383 13.258 1 71.88 35 ASN B C 1
ATOM 3682 O O . ASN B 1 35 ? -13.648 9.727 12.812 1 71.88 35 ASN B O 1
ATOM 3686 N N . LEU B 1 36 ? -12.062 9.758 14.375 1 72.75 36 LEU B N 1
ATOM 3687 C CA . LEU B 1 36 ? -12.844 10.617 15.258 1 72.75 36 LEU B CA 1
ATOM 3688 C C . LEU B 1 36 ? -13.102 11.977 14.609 1 72.75 36 LEU B C 1
ATOM 3690 O O . LEU B 1 36 ? -14.227 12.469 14.617 1 72.75 36 LEU B O 1
ATOM 3694 N N . LEU B 1 37 ? -12.102 12.477 13.961 1 74.81 37 LEU B N 1
ATOM 3695 C CA . LEU B 1 37 ? -12.219 13.789 13.328 1 74.81 37 LEU B CA 1
ATOM 3696 C C . LEU B 1 37 ? -13.156 13.734 12.125 1 74.81 37 LEU B C 1
ATOM 3698 O O . LEU B 1 37 ? -13.969 14.641 11.922 1 74.81 37 LEU B O 1
ATOM 3702 N N . ASN B 1 38 ? -13.086 12.648 11.422 1 71.69 38 ASN B N 1
ATOM 3703 C CA . ASN B 1 38 ? -13.977 12.445 10.289 1 71.69 38 ASN B CA 1
ATOM 3704 C C . ASN B 1 38 ? -15.43 12.281 10.734 1 71.69 38 ASN B C 1
ATOM 3706 O O . ASN B 1 38 ? -16.344 12.789 10.086 1 71.69 38 ASN B O 1
ATOM 3710 N N . GLU B 1 39 ? -15.555 11.648 11.82 1 75.62 39 GLU B N 1
ATOM 3711 C CA . GLU B 1 39 ? -16.891 11.453 12.367 1 75.62 39 GLU B CA 1
ATOM 3712 C C . GLU B 1 39 ? -17.516 12.773 12.789 1 75.62 39 GLU B C 1
ATOM 3714 O O . GLU B 1 39 ? -18.688 13.023 12.523 1 75.62 39 GLU B O 1
ATOM 3719 N N . ILE B 1 40 ? -16.781 13.602 13.383 1 78.25 40 ILE B N 1
ATOM 3720 C CA . ILE B 1 40 ? -17.281 14.883 13.852 1 78.25 40 ILE B CA 1
ATOM 3721 C C . ILE B 1 40 ? -17.656 15.758 12.656 1 78.25 40 ILE B C 1
ATOM 3723 O O . ILE B 1 40 ? -18.734 16.375 12.641 1 78.25 40 ILE B O 1
ATOM 3727 N N . ALA B 1 41 ? -16.812 15.727 11.68 1 79.62 41 ALA B N 1
ATOM 3728 C CA . ALA B 1 41 ? -17.094 16.5 10.477 1 79.62 41 ALA B CA 1
ATOM 3729 C C . ALA B 1 41 ? -18.375 16.016 9.805 1 79.62 41 ALA B C 1
ATOM 3731 O O . ALA B 1 41 ? -19.188 16.812 9.328 1 79.62 41 ALA B O 1
ATOM 3732 N N . ALA B 1 42 ? -18.547 14.773 9.867 1 77.25 42 ALA B N 1
ATOM 3733 C CA . ALA B 1 42 ? -19.719 14.172 9.234 1 77.25 42 ALA B CA 1
ATOM 3734 C C . ALA B 1 42 ? -20.984 14.523 10 1 77.25 42 ALA B C 1
ATOM 3736 O O . ALA B 1 42 ? -22.062 14.664 9.406 1 77.25 42 ALA B O 1
ATOM 3737 N N . ARG B 1 43 ? -20.875 14.672 11.258 1 87.19 43 ARG B N 1
ATOM 3738 C CA . ARG B 1 43 ? -22.016 14.969 12.117 1 87.19 43 ARG B CA 1
ATOM 3739 C C . ARG B 1 43 ? -22.469 16.406 11.945 1 87.19 43 ARG B C 1
ATOM 3741 O O . ARG B 1 43 ? -23.625 16.75 12.227 1 87.19 43 ARG B O 1
ATOM 3748 N N . PHE B 1 44 ? -21.562 17.234 11.469 1 91 44 PHE B N 1
ATOM 3749 C CA . PHE B 1 44 ? -21.875 18.641 11.328 1 91 44 PHE B CA 1
ATOM 3750 C C . PHE B 1 44 ? -21.547 19.141 9.93 1 91 44 PHE B C 1
ATOM 3752 O O . PHE B 1 44 ? -20.688 20.016 9.766 1 91 44 PHE B O 1
ATOM 3759 N N . PRO B 1 45 ? -22.297 18.703 8.953 1 86.19 45 PRO B N 1
ATOM 3760 C CA . PRO B 1 45 ? -21.984 18.984 7.547 1 86.19 45 PRO B CA 1
ATOM 3761 C C . PRO B 1 45 ? -22.094 20.469 7.207 1 86.19 45 PRO B C 1
ATOM 3763 O O . PRO B 1 45 ? -21.5 20.938 6.23 1 86.19 45 PRO B O 1
ATOM 3766 N N . ASP B 1 46 ? -22.812 21.219 8.023 1 89.44 46 ASP B N 1
ATOM 3767 C CA . ASP B 1 46 ? -23.016 22.625 7.723 1 89.44 46 ASP B CA 1
ATOM 3768 C C . ASP B 1 46 ? -21.969 23.5 8.406 1 89.44 46 ASP B C 1
ATOM 3770 O O . ASP B 1 46 ? -21.906 24.703 8.172 1 89.44 46 ASP B O 1
ATOM 3774 N N . ALA B 1 47 ? -21.156 22.891 9.211 1 94.38 47 ALA B N 1
ATOM 3775 C CA . ALA B 1 47 ? -20.109 23.656 9.883 1 94.38 47 ALA B CA 1
ATOM 3776 C C . ALA B 1 47 ? -19 24.062 8.906 1 94.38 47 ALA B C 1
ATOM 3778 O O . ALA B 1 47 ? -18.688 23.312 7.977 1 94.38 47 ALA B O 1
ATOM 3779 N N . VAL B 1 48 ? -18.5 25.328 9.07 1 95.38 48 VAL B N 1
ATOM 3780 C CA . VAL B 1 48 ? -17.281 25.703 8.352 1 95.38 48 VAL B CA 1
ATOM 3781 C C . VAL B 1 48 ? -16.078 24.969 8.93 1 95.38 48 VAL B C 1
ATOM 3783 O O . VAL B 1 48 ? -15.852 25 10.141 1 95.38 48 VAL B O 1
ATOM 3786 N N . SER B 1 49 ? -15.375 24.281 8.078 1 93.56 49 SER B N 1
ATOM 3787 C CA . SER B 1 49 ? -14.328 23.406 8.609 1 93.56 49 SER B CA 1
ATOM 3788 C C . SER B 1 49 ? -12.938 23.969 8.32 1 93.56 49 SER B C 1
ATOM 3790 O O . SER B 1 49 ? -12.516 24.031 7.164 1 93.56 49 SER B O 1
ATOM 3792 N N . PHE B 1 50 ? -12.258 24.375 9.391 1 95.88 50 PHE B N 1
ATOM 3793 C CA . PHE B 1 50 ? -10.836 24.703 9.328 1 95.88 50 PHE B CA 1
ATOM 3794 C C . PHE B 1 50 ? -9.992 23.469 9.633 1 95.88 50 PHE B C 1
ATOM 3796 O O . PHE B 1 50 ? -8.797 23.578 9.93 1 95.88 50 PHE B O 1
ATOM 3803 N N . ALA B 1 51 ? -10.594 22.266 9.555 1 90.44 51 ALA B N 1
ATOM 3804 C CA . ALA B 1 51 ? -9.922 21.062 10.016 1 90.44 51 ALA B CA 1
ATOM 3805 C C . ALA B 1 51 ? -9.148 20.406 8.883 1 90.44 51 ALA B C 1
ATOM 3807 O O . ALA B 1 51 ? -8.047 19.875 9.094 1 90.44 51 ALA B O 1
ATOM 3808 N N . ALA B 1 52 ? -9.641 20.453 7.727 1 81.75 52 ALA B N 1
ATOM 3809 C CA . ALA B 1 52 ? -9.117 19.641 6.641 1 81.75 52 ALA B CA 1
ATOM 3810 C C . ALA B 1 52 ? -7.879 20.266 6.016 1 81.75 52 ALA B C 1
ATOM 3812 O O . ALA B 1 52 ? -7.898 21.453 5.645 1 81.75 52 ALA B O 1
ATOM 3813 N N . GLY B 1 53 ? -6.785 19.547 5.914 1 86.06 53 GLY B N 1
ATOM 3814 C CA . GLY B 1 53 ? -5.586 19.984 5.215 1 86.06 53 GLY B CA 1
ATOM 3815 C C . GLY B 1 53 ? -5.504 19.469 3.793 1 86.06 53 GLY B C 1
ATOM 3816 O O . GLY B 1 53 ? -4.441 19.031 3.346 1 86.06 53 GLY B O 1
ATOM 3817 N N . ARG B 1 54 ? -6.566 19.484 3.057 1 88.62 54 ARG B N 1
ATOM 3818 C CA . ARG B 1 54 ? -6.621 18.969 1.689 1 88.62 54 ARG B CA 1
ATOM 3819 C C . ARG B 1 54 ? -6.391 20.094 0.682 1 88.62 54 ARG B C 1
ATOM 3821 O O . ARG B 1 54 ? -6.66 21.266 0.974 1 88.62 54 ARG B O 1
ATOM 3828 N N . PRO B 1 55 ? -5.938 19.75 -0.509 1 91.94 55 PRO B N 1
ATOM 3829 C CA . PRO B 1 55 ? -5.699 20.766 -1.531 1 91.94 55 PRO B CA 1
ATOM 3830 C C . PRO B 1 55 ? -6.988 21.391 -2.053 1 91.94 55 PRO B C 1
ATOM 3832 O O . PRO B 1 55 ? -8.062 20.797 -1.944 1 91.94 55 PRO B O 1
ATOM 3835 N N . TYR B 1 56 ? -6.832 22.594 -2.545 1 92.5 56 TYR B N 1
ATOM 3836 C CA . TYR B 1 56 ? -7.93 23.344 -3.152 1 92.5 56 TYR B CA 1
ATOM 3837 C C . TYR B 1 56 ? -8.531 22.562 -4.32 1 92.5 56 TYR B C 1
ATOM 3839 O O . TYR B 1 56 ? -7.801 21.984 -5.133 1 92.5 56 TYR B O 1
ATOM 3847 N N . GLU B 1 57 ? -9.805 22.516 -4.426 1 90.62 57 GLU B N 1
ATOM 3848 C CA . GLU B 1 57 ? -10.5 21.641 -5.363 1 90.62 57 GLU B CA 1
ATOM 3849 C C . GLU B 1 57 ? -11.109 22.438 -6.516 1 90.62 57 GLU B C 1
ATOM 3851 O O . GLU B 1 57 ? -11.734 21.859 -7.41 1 90.62 57 GLU B O 1
ATOM 3856 N N . GLY B 1 58 ? -10.906 23.719 -6.531 1 91 58 GLY B N 1
ATOM 3857 C CA . GLY B 1 58 ? -11.641 24.562 -7.461 1 91 58 GLY B CA 1
ATOM 3858 C C . GLY B 1 58 ? -11.109 24.484 -8.883 1 91 58 GLY B C 1
ATOM 3859 O O . GLY B 1 58 ? -11.781 24.922 -9.82 1 91 58 GLY B O 1
ATOM 3860 N N . PHE B 1 59 ? -9.945 23.891 -9.062 1 92.12 59 PHE B N 1
ATOM 3861 C CA . PHE B 1 59 ? -9.344 23.922 -10.391 1 92.12 59 PHE B CA 1
ATOM 3862 C C . PHE B 1 59 ? -9.43 22.547 -11.039 1 92.12 59 PHE B C 1
ATOM 3864 O O . PHE B 1 59 ? -8.852 22.312 -12.109 1 92.12 59 PHE B O 1
ATOM 3871 N N . TYR B 1 60 ? -10.125 21.594 -10.383 1 92.62 60 TYR B N 1
ATOM 3872 C CA . TYR B 1 60 ? -10.18 20.234 -10.914 1 92.62 60 TYR B CA 1
ATOM 3873 C C . TYR B 1 60 ? -10.969 20.188 -12.219 1 92.62 60 TYR B C 1
ATOM 3875 O O . TYR B 1 60 ? -12.047 20.766 -12.32 1 92.62 60 TYR B O 1
ATOM 3883 N N . ASP B 1 61 ? -10.43 19.609 -13.219 1 94.56 61 ASP B N 1
ATOM 3884 C CA . ASP B 1 61 ? -11.039 19.344 -14.516 1 94.56 61 ASP B CA 1
ATOM 3885 C C . ASP B 1 61 ? -10.805 17.906 -14.961 1 94.56 61 ASP B C 1
ATOM 3887 O O . ASP B 1 61 ? -9.664 17.516 -15.203 1 94.56 61 ASP B O 1
ATOM 3891 N N . ILE B 1 62 ? -11.875 17.172 -15.094 1 94.5 62 ILE B N 1
ATOM 3892 C CA . ILE B 1 62 ? -11.781 15.75 -15.43 1 94.5 62 ILE B CA 1
ATOM 3893 C C . ILE B 1 62 ? -11 15.578 -16.734 1 94.5 62 ILE B C 1
ATOM 3895 O O . ILE B 1 62 ? -10.289 14.586 -16.906 1 94.5 62 ILE B O 1
ATOM 3899 N N . GLU B 1 63 ? -11.039 16.547 -17.609 1 96.62 63 GLU B N 1
ATOM 3900 C CA . GLU B 1 63 ? -10.344 16.453 -18.891 1 96.62 63 GLU B CA 1
ATOM 3901 C C . GLU B 1 63 ? -8.828 16.469 -18.703 1 96.62 63 GLU B C 1
ATOM 3903 O O . GLU B 1 63 ? -8.086 16 -19.562 1 96.62 63 GLU B O 1
ATOM 3908 N N . ASP B 1 64 ? -8.359 17.016 -17.594 1 96.44 64 ASP B N 1
ATOM 3909 C CA . ASP B 1 64 ? -6.93 17.031 -17.312 1 96.44 64 ASP B CA 1
ATOM 3910 C C . ASP B 1 64 ? -6.371 15.617 -17.203 1 96.44 64 ASP B C 1
ATOM 3912 O O . ASP B 1 64 ? -5.254 15.352 -17.656 1 96.44 64 ASP B O 1
ATOM 3916 N N . VAL B 1 65 ? -7.172 14.734 -16.625 1 96.94 65 VAL B N 1
ATOM 3917 C CA . VAL B 1 65 ? -6.727 13.352 -16.484 1 96.94 65 VAL B CA 1
ATOM 3918 C C . VAL B 1 65 ? -6.484 12.742 -17.859 1 96.94 65 VAL B C 1
ATOM 3920 O O . VAL B 1 65 ? -5.453 12.109 -18.094 1 96.94 65 VAL B O 1
ATOM 3923 N N . HIS B 1 66 ? -7.426 12.953 -18.781 1 97.88 66 HIS B N 1
ATOM 3924 C CA . HIS B 1 66 ? -7.293 12.43 -20.141 1 97.88 66 HIS B CA 1
ATOM 3925 C C . HIS B 1 66 ? -6.098 13.047 -20.859 1 97.88 66 HIS B C 1
ATOM 3927 O O . HIS B 1 66 ? -5.336 12.344 -21.516 1 97.88 66 HIS B O 1
ATOM 3933 N N . ARG B 1 67 ? -5.957 14.336 -20.703 1 98.06 67 ARG B N 1
ATOM 3934 C CA . ARG B 1 67 ? -4.848 15.047 -21.328 1 98.06 67 ARG B CA 1
ATOM 3935 C C . ARG B 1 67 ? -3.508 14.547 -20.812 1 98.06 67 ARG B C 1
ATOM 3937 O O . ARG B 1 67 ? -2.574 14.328 -21.578 1 98.06 67 ARG B O 1
ATOM 3944 N N . TYR B 1 68 ? -3.359 14.391 -19.484 1 98.19 68 TYR B N 1
ATOM 3945 C CA . TYR B 1 68 ? -2.109 13.945 -18.875 1 98.19 68 TYR B CA 1
ATOM 3946 C C . TYR B 1 68 ? -1.764 12.523 -19.297 1 98.19 68 TYR B C 1
ATOM 3948 O O . TYR B 1 68 ? -0.602 12.219 -19.578 1 98.19 68 TYR B O 1
ATOM 3956 N N . LEU B 1 69 ? -2.771 11.609 -19.375 1 98.06 69 LEU B N 1
ATOM 3957 C CA . LEU B 1 69 ? -2.553 10.242 -19.828 1 98.06 69 LEU B CA 1
ATOM 3958 C C . LEU B 1 69 ? -2.025 10.234 -21.266 1 98.06 69 LEU B C 1
ATOM 3960 O O . LEU B 1 69 ? -1.07 9.516 -21.578 1 98.06 69 LEU B O 1
ATOM 3964 N N . ARG B 1 70 ? -2.611 11.055 -22.109 1 98.25 70 ARG B N 1
ATOM 3965 C CA . ARG B 1 70 ? -2.18 11.148 -23.5 1 98.25 70 ARG B CA 1
ATOM 3966 C C . ARG B 1 70 ? -0.771 11.727 -23.594 1 98.25 70 ARG B C 1
ATOM 3968 O O . ARG B 1 70 ? 0.031 11.281 -24.422 1 98.25 70 ARG B O 1
ATOM 3975 N N . THR B 1 71 ? -0.51 12.742 -22.766 1 98.56 71 THR B N 1
ATOM 3976 C CA . THR B 1 71 ? 0.801 13.383 -22.766 1 98.56 71 THR B CA 1
ATOM 3977 C C . THR B 1 71 ? 1.896 12.383 -22.422 1 98.56 71 THR B C 1
ATOM 3979 O O . THR B 1 71 ? 2.926 12.32 -23.094 1 98.56 71 THR B O 1
ATOM 3982 N N . PHE B 1 72 ? 1.718 11.586 -21.422 1 98.5 72 PHE B N 1
ATOM 3983 C CA . PHE B 1 72 ? 2.725 10.609 -21.031 1 98.5 72 PHE B CA 1
ATOM 3984 C C . PHE B 1 72 ? 2.871 9.523 -22.078 1 98.5 72 PHE B C 1
ATOM 3986 O O . PHE B 1 72 ? 3.986 9.109 -22.406 1 98.5 72 PHE B O 1
ATOM 3993 N N . TRP B 1 73 ? 1.715 9.023 -22.578 1 98.06 73 TRP B N 1
ATOM 3994 C CA . TRP B 1 73 ? 1.752 8.008 -23.625 1 98.06 73 TRP B CA 1
ATOM 3995 C C . TRP B 1 73 ? 2.537 8.5 -24.828 1 98.06 73 TRP B C 1
ATOM 3997 O O . TRP B 1 73 ? 3.363 7.766 -25.391 1 98.06 73 TRP B O 1
ATOM 4007 N N . SER B 1 74 ? 2.285 9.75 -25.219 1 98 74 SER B N 1
ATOM 4008 C CA . SER B 1 74 ? 3.004 10.344 -26.344 1 98 74 SER B CA 1
ATOM 4009 C C . SER B 1 74 ? 4.492 10.469 -26.047 1 98 74 SER B C 1
ATOM 4011 O O . SER B 1 74 ? 5.328 10.266 -26.922 1 98 74 SER B O 1
ATOM 4013 N N . TYR B 1 75 ? 4.766 10.852 -24.797 1 98.25 75 TYR B N 1
ATOM 4014 C CA . TYR B 1 75 ? 6.152 10.938 -24.359 1 98.25 75 TYR B CA 1
ATOM 4015 C C . TYR B 1 75 ? 6.859 9.594 -24.516 1 98.25 75 TYR B C 1
ATOM 4017 O O . TYR B 1 75 ? 7.988 9.531 -25 1 98.25 75 TYR B O 1
ATOM 4025 N N . LEU B 1 76 ? 6.254 8.469 -24.109 1 97.69 76 LEU B N 1
ATOM 4026 C CA . LEU B 1 76 ? 6.824 7.129 -24.234 1 97.69 76 LEU B CA 1
ATOM 4027 C C . LEU B 1 76 ? 7.105 6.773 -25.688 1 97.69 76 LEU B C 1
ATOM 4029 O O . LEU B 1 76 ? 8.141 6.18 -26 1 97.69 76 LEU B O 1
ATOM 4033 N N . VAL B 1 77 ? 6.199 7.176 -26.562 1 97.19 77 VAL B N 1
ATOM 4034 C CA . VAL B 1 77 ? 6.305 6.82 -27.969 1 97.19 77 VAL B CA 1
ATOM 4035 C C . VAL B 1 77 ? 7.312 7.738 -28.656 1 97.19 77 VAL B C 1
ATOM 4037 O O . VAL B 1 77 ? 8.242 7.27 -29.328 1 97.19 77 VAL B O 1
ATOM 4040 N N . GLU B 1 78 ? 7.168 8.992 -28.453 1 97.31 78 GLU B N 1
ATOM 4041 C CA . GLU B 1 78 ? 7.906 9.984 -29.234 1 97.31 78 GLU B CA 1
ATOM 4042 C C . GLU B 1 78 ? 9.297 10.227 -28.641 1 97.31 78 GLU B C 1
ATOM 4044 O O . GLU B 1 78 ? 10.266 10.383 -29.391 1 97.31 78 GLU B O 1
ATOM 4049 N N . GLU B 1 79 ? 9.406 10.297 -27.359 1 95.81 79 GLU B N 1
ATOM 4050 C CA . GLU B 1 79 ? 10.672 10.672 -26.734 1 95.81 79 GLU B CA 1
ATOM 4051 C C . GLU B 1 79 ? 11.438 9.445 -26.266 1 95.81 79 GLU B C 1
ATOM 4053 O O . GLU B 1 79 ? 12.672 9.406 -26.359 1 95.81 79 GLU B O 1
ATOM 4058 N N . ARG B 1 80 ? 10.766 8.477 -25.766 1 95.94 80 ARG B N 1
ATOM 4059 C CA . ARG B 1 80 ? 11.453 7.297 -25.234 1 95.94 80 ARG B CA 1
ATOM 4060 C C . ARG B 1 80 ? 11.586 6.219 -26.312 1 95.94 80 ARG B C 1
ATOM 4062 O O . ARG B 1 80 ? 12.258 5.207 -26.094 1 95.94 80 ARG B O 1
ATOM 4069 N N . GLY B 1 81 ? 10.914 6.32 -27.453 1 96 81 GLY B N 1
ATOM 4070 C CA . GLY B 1 81 ? 11.094 5.449 -28.594 1 96 81 GLY B CA 1
ATOM 4071 C C . GLY B 1 81 ? 10.32 4.148 -28.484 1 96 81 GLY B C 1
ATOM 4072 O O . GLY B 1 81 ? 10.617 3.188 -29.203 1 96 81 GLY B O 1
ATOM 4073 N N . HIS B 1 82 ? 9.352 4.066 -27.625 1 95.25 82 HIS B N 1
ATOM 4074 C CA . HIS B 1 82 ? 8.5 2.881 -27.547 1 95.25 82 HIS B CA 1
ATOM 4075 C C . HIS B 1 82 ? 7.516 2.826 -28.703 1 95.25 82 HIS B C 1
ATOM 4077 O O . HIS B 1 82 ? 7.059 3.867 -29.188 1 95.25 82 HIS B O 1
ATOM 4083 N N . ASP B 1 83 ? 7.305 1.634 -29.25 1 95.38 83 ASP B N 1
ATOM 4084 C CA . ASP B 1 83 ? 6.137 1.547 -30.125 1 95.38 83 ASP B CA 1
ATOM 4085 C C . ASP B 1 83 ? 4.844 1.594 -29.312 1 95.38 83 ASP B C 1
ATOM 4087 O O . ASP B 1 83 ? 4.875 1.564 -28.094 1 95.38 83 ASP B O 1
ATOM 4091 N N . ALA B 1 84 ? 3.703 1.734 -30 1 94.44 84 ALA B N 1
ATOM 4092 C CA . ALA B 1 84 ? 2.4 1.93 -29.359 1 94.44 84 ALA B CA 1
ATOM 4093 C C . ALA B 1 84 ? 2.062 0.769 -28.438 1 94.44 84 ALA B C 1
ATOM 4095 O O . ALA B 1 84 ? 1.504 0.974 -27.359 1 94.44 84 ALA B O 1
ATOM 4096 N N . GLU B 1 85 ? 2.346 -0.404 -28.812 1 94.06 85 GLU B N 1
ATOM 4097 C CA . GLU B 1 85 ? 2.047 -1.591 -28.016 1 94.06 85 GLU B CA 1
ATOM 4098 C C . GLU B 1 85 ? 2.85 -1.602 -26.719 1 94.06 85 GLU B C 1
ATOM 4100 O O . GLU B 1 85 ? 2.301 -1.861 -25.641 1 94.06 85 GLU B O 1
ATOM 4105 N N . ARG B 1 86 ? 4.09 -1.36 -26.859 1 94 86 ARG B N 1
ATOM 4106 C CA . ARG B 1 86 ? 4.957 -1.326 -25.688 1 94 86 ARG B CA 1
ATOM 4107 C C . ARG B 1 86 ? 4.539 -0.212 -24.734 1 94 86 ARG B C 1
ATOM 4109 O O . ARG B 1 86 ? 4.535 -0.401 -23.516 1 94 86 ARG B O 1
ATOM 4116 N N . ALA B 1 87 ? 4.25 0.959 -25.281 1 96.12 87 ALA B N 1
ATOM 4117 C CA . ALA B 1 87 ? 3.797 2.084 -24.469 1 96.12 87 ALA B CA 1
ATOM 4118 C C . ALA B 1 87 ? 2.514 1.735 -23.719 1 96.12 87 ALA B C 1
ATOM 4120 O O . ALA B 1 87 ? 2.381 2.033 -22.531 1 96.12 87 ALA B O 1
ATOM 4121 N N . THR B 1 88 ? 1.624 1.113 -24.438 1 95.69 88 THR B N 1
ATOM 4122 C CA . THR B 1 88 ? 0.357 0.72 -23.828 1 95.69 88 THR B CA 1
ATOM 4123 C C . THR B 1 88 ? 0.576 -0.356 -22.766 1 95.69 88 THR B C 1
ATOM 4125 O O . THR B 1 88 ? -0.01 -0.297 -21.688 1 95.69 88 THR B O 1
ATOM 4128 N N . ARG B 1 89 ? 1.447 -1.274 -23.016 1 93.75 89 ARG B N 1
ATOM 4129 C CA . ARG B 1 89 ? 1.757 -2.354 -22.094 1 93.75 89 ARG B CA 1
ATOM 4130 C C . ARG B 1 89 ? 2.348 -1.804 -20.797 1 93.75 89 ARG B C 1
ATOM 4132 O O . ARG B 1 89 ? 2.104 -2.346 -19.719 1 93.75 89 ARG B O 1
ATOM 4139 N N . LEU B 1 90 ? 3.113 -0.785 -20.875 1 94.25 90 LEU B N 1
ATOM 4140 C CA . LEU B 1 90 ? 3.715 -0.174 -19.703 1 94.25 90 LEU B CA 1
ATOM 4141 C C . LEU B 1 90 ? 2.643 0.336 -18.75 1 94.25 90 LEU B C 1
ATOM 4143 O O . LEU B 1 90 ? 2.812 0.275 -17.516 1 94.25 90 LEU B O 1
ATOM 4147 N N . LEU B 1 91 ? 1.541 0.785 -19.281 1 94.69 91 LEU B N 1
ATOM 4148 C CA . LEU B 1 91 ? 0.471 1.355 -18.469 1 94.69 91 LEU B CA 1
ATOM 4149 C C . LEU B 1 91 ? -0.483 0.269 -17.984 1 94.69 91 LEU B C 1
ATOM 4151 O O . LEU B 1 91 ? -1.076 0.391 -16.922 1 94.69 91 LEU B O 1
ATOM 4155 N N . PHE B 1 92 ? -0.609 -0.776 -18.7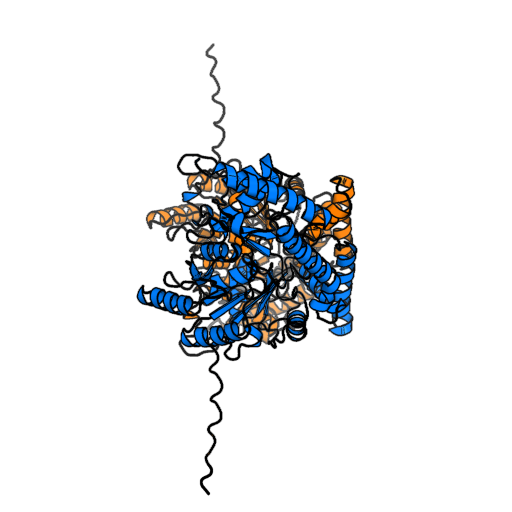66 1 94.06 92 PHE B N 1
ATOM 4156 C CA . PHE B 1 92 ? -1.655 -1.76 -18.516 1 94.06 92 PHE B CA 1
ATOM 4157 C C . PHE B 1 92 ? -1.126 -2.91 -17.672 1 94.06 92 PHE B C 1
ATOM 4159 O O . PHE B 1 92 ? -1.887 -3.559 -16.953 1 94.06 92 PHE B O 1
ATOM 4166 N N . GLN B 1 93 ? 0.099 -3.232 -17.734 1 92.31 93 GLN B N 1
ATOM 4167 C CA . GLN B 1 93 ? 0.686 -4.387 -17.062 1 92.31 93 GLN B CA 1
ATOM 4168 C C . GLN B 1 93 ? 1.36 -3.98 -15.758 1 92.31 93 GLN B C 1
ATOM 4170 O O . GLN B 1 93 ? 1.524 -2.789 -15.484 1 92.31 93 GLN B O 1
ATOM 4175 N N . TYR B 1 94 ? 1.745 -5.043 -14.945 1 89 94 TYR B N 1
ATOM 4176 C CA . TYR B 1 94 ? 2.547 -4.773 -13.758 1 89 94 TYR B CA 1
ATOM 4177 C C . TYR B 1 94 ? 3.766 -3.928 -14.102 1 89 94 TYR B C 1
ATOM 4179 O O . TYR B 1 94 ? 4.457 -4.195 -15.086 1 89 94 TYR B O 1
ATOM 4187 N N . GLY B 1 95 ? 4.008 -2.91 -13.398 1 87.31 95 GLY B N 1
ATOM 4188 C CA . GLY B 1 95 ? 5.184 -2.078 -13.586 1 87.31 95 GLY B CA 1
ATOM 4189 C C . GLY B 1 95 ? 6.348 -2.477 -12.695 1 87.31 95 GLY B C 1
ATOM 4190 O O . GLY B 1 95 ? 6.238 -3.414 -11.906 1 87.31 95 GLY B O 1
ATOM 4191 N N . ARG B 1 96 ? 7.371 -1.77 -12.984 1 92.31 96 ARG B N 1
ATOM 4192 C CA . ARG B 1 96 ? 8.539 -1.895 -12.109 1 92.31 96 ARG B CA 1
ATOM 4193 C C . ARG B 1 96 ? 8.18 -1.546 -10.672 1 92.31 96 ARG B C 1
ATOM 4195 O O . ARG B 1 96 ? 7.438 -0.595 -10.422 1 92.31 96 ARG B O 1
ATOM 4202 N N . THR B 1 97 ? 8.641 -2.328 -9.703 1 95.44 97 THR B N 1
ATOM 4203 C CA . THR B 1 97 ? 8.312 -2.115 -8.297 1 95.44 97 THR B CA 1
ATOM 4204 C C . THR B 1 97 ? 8.703 -0.707 -7.863 1 95.44 97 THR B C 1
ATOM 4206 O O . THR B 1 97 ? 7.945 -0.043 -7.148 1 95.44 97 THR B O 1
ATOM 4209 N N . LYS B 1 98 ? 9.859 -0.157 -8.328 1 97.38 98 LYS B N 1
ATOM 4210 C CA . LYS B 1 98 ? 10.336 1.166 -7.934 1 97.38 98 LYS B CA 1
ATOM 4211 C C . LYS B 1 98 ? 9.602 2.264 -8.703 1 97.38 98 LYS B C 1
ATOM 4213 O O . LYS B 1 98 ? 9.789 3.451 -8.43 1 97.38 98 LYS B O 1
ATOM 4218 N N . GLY B 1 99 ? 8.75 1.886 -9.648 1 97.69 99 GLY B N 1
ATOM 4219 C CA . GLY B 1 99 ? 7.965 2.863 -10.383 1 97.69 99 GLY B CA 1
ATOM 4220 C C . GLY B 1 99 ? 8.445 3.062 -11.812 1 97.69 99 GLY B C 1
ATOM 4221 O O . GLY B 1 99 ? 9.531 2.613 -12.172 1 97.69 99 GLY B O 1
ATOM 4222 N N . VAL B 1 100 ? 7.676 3.707 -12.641 1 97.75 100 VAL B N 1
ATOM 4223 C CA . VAL B 1 100 ? 7.977 3.846 -14.062 1 97.75 100 VAL B CA 1
ATOM 4224 C C . VAL B 1 100 ? 8.227 5.316 -14.398 1 97.75 100 VAL B C 1
ATOM 4226 O O . VAL B 1 100 ? 8.484 5.66 -15.555 1 97.75 100 VAL B O 1
ATOM 4229 N N . ILE B 1 101 ? 8.141 6.176 -13.359 1 98.5 101 ILE B N 1
ATOM 4230 C CA . ILE B 1 101 ? 8.336 7.59 -13.68 1 98.5 101 ILE B CA 1
ATOM 4231 C C . ILE B 1 101 ? 9.484 8.148 -12.852 1 98.5 101 ILE B C 1
ATOM 4233 O O . ILE B 1 101 ? 9.562 9.359 -12.617 1 98.5 101 ILE B O 1
ATOM 4237 N N . HIS B 1 102 ? 10.383 7.285 -12.312 1 98.38 102 HIS B N 1
ATOM 4238 C CA . HIS B 1 102 ? 11.477 7.645 -11.414 1 98.38 102 HIS B CA 1
ATOM 4239 C C . HIS B 1 102 ? 12.414 8.656 -12.062 1 98.38 102 HIS B C 1
ATOM 4241 O O . HIS B 1 102 ? 12.922 9.555 -11.391 1 98.38 102 HIS B O 1
ATOM 4247 N N . GLU B 1 103 ? 12.602 8.633 -13.367 1 98.44 103 GLU B N 1
ATOM 4248 C CA . GLU B 1 103 ? 13.453 9.594 -14.055 1 98.44 103 GLU B CA 1
ATOM 4249 C C . GLU B 1 103 ? 12.812 10.977 -14.086 1 98.44 103 GLU B C 1
ATOM 4251 O O . GLU B 1 103 ? 13.5 11.992 -13.922 1 98.44 103 GLU B O 1
ATOM 4256 N N . LEU B 1 104 ? 11.531 11.016 -14.359 1 98.75 104 LEU B N 1
ATOM 4257 C CA . LEU B 1 104 ? 10.82 12.289 -14.375 1 98.75 104 LEU B CA 1
ATOM 4258 C C . LEU B 1 104 ? 10.805 12.922 -12.984 1 98.75 104 LEU B C 1
ATOM 4260 O O . LEU B 1 104 ? 10.898 14.141 -12.852 1 98.75 104 LEU B O 1
ATOM 4264 N N . ILE B 1 105 ? 10.703 12.062 -11.922 1 98.88 105 ILE B N 1
ATOM 4265 C CA . ILE B 1 105 ? 10.734 12.555 -10.555 1 98.88 105 ILE B CA 1
ATOM 4266 C C . ILE B 1 105 ? 12.117 13.133 -10.242 1 98.88 105 ILE B C 1
ATOM 4268 O O . ILE B 1 105 ? 12.227 14.203 -9.641 1 98.88 105 ILE B O 1
ATOM 4272 N N . ALA B 1 106 ? 13.188 12.422 -10.641 1 98.88 106 ALA B N 1
ATOM 4273 C CA . ALA B 1 106 ? 14.539 12.93 -10.438 1 98.88 106 ALA B CA 1
ATOM 4274 C C . ALA B 1 106 ? 14.719 14.289 -11.094 1 98.88 106 ALA B C 1
ATOM 4276 O O . ALA B 1 106 ? 15.336 15.188 -10.523 1 98.88 106 ALA B O 1
ATOM 4277 N N . GLY B 1 107 ? 14.195 14.422 -12.336 1 98.75 107 GLY B N 1
ATOM 4278 C CA . GLY B 1 107 ? 14.242 15.703 -13.016 1 98.75 107 GLY B CA 1
ATOM 4279 C C . GLY B 1 107 ? 13.5 16.797 -12.273 1 98.75 107 GLY B C 1
ATOM 4280 O O . GLY B 1 107 ? 14.008 17.922 -12.141 1 98.75 107 GLY B O 1
ATOM 4281 N N . GLN B 1 108 ? 12.305 16.5 -11.844 1 98.62 108 GLN B N 1
ATOM 4282 C CA . GLN B 1 108 ? 11.516 17.438 -11.07 1 98.62 108 GLN B CA 1
ATOM 4283 C C . GLN B 1 108 ? 12.266 17.906 -9.82 1 98.62 108 GLN B C 1
ATOM 4285 O O . GLN B 1 108 ? 12.25 19.094 -9.492 1 98.62 108 GLN B O 1
ATOM 4290 N N . LEU B 1 109 ? 12.906 16.969 -9.07 1 98.62 109 LEU B N 1
ATOM 4291 C CA . LEU B 1 109 ? 13.656 17.281 -7.855 1 98.62 109 LEU B CA 1
ATOM 4292 C C . LEU B 1 109 ? 14.844 18.188 -8.164 1 98.62 109 LEU B C 1
ATOM 4294 O O . LEU B 1 109 ? 15.156 19.094 -7.387 1 98.62 109 LEU B O 1
ATOM 4298 N N . ALA B 1 110 ? 15.469 17.938 -9.25 1 98.31 110 ALA B N 1
ATOM 4299 C CA . ALA B 1 110 ? 16.594 18.781 -9.656 1 98.31 110 ALA B CA 1
ATOM 4300 C C . ALA B 1 110 ? 16.141 20.203 -9.945 1 98.31 110 ALA B C 1
ATOM 4302 O O . ALA B 1 110 ? 16.766 21.172 -9.516 1 98.31 110 ALA B O 1
ATOM 4303 N N . VAL B 1 111 ? 15.023 20.344 -10.617 1 97.19 111 VAL B N 1
ATOM 4304 C CA . VAL B 1 111 ? 14.531 21.625 -11.102 1 97.19 111 VAL B CA 1
ATOM 4305 C C . VAL B 1 111 ? 13.961 22.438 -9.938 1 97.19 111 VAL B C 1
ATOM 4307 O O . VAL B 1 111 ? 14.258 23.625 -9.789 1 97.19 111 VAL B O 1
ATOM 4310 N N . ASP B 1 112 ? 13.195 21.812 -9.117 1 96.62 112 ASP B N 1
ATOM 4311 C CA . ASP B 1 112 ? 12.406 22.562 -8.141 1 96.62 112 ASP B CA 1
ATOM 4312 C C . ASP B 1 112 ? 13.086 22.562 -6.773 1 96.62 112 ASP B C 1
ATOM 4314 O O . ASP B 1 112 ? 12.883 23.484 -5.98 1 96.62 112 ASP B O 1
ATOM 4318 N N . GLU B 1 113 ? 13.906 21.5 -6.441 1 96.56 113 GLU B N 1
ATOM 4319 C CA . GLU B 1 113 ? 14.352 21.328 -5.059 1 96.56 113 GLU B CA 1
ATOM 4320 C C . GLU B 1 113 ? 15.875 21.375 -4.961 1 96.56 113 GLU B C 1
ATOM 4322 O O . GLU B 1 113 ? 16.422 21.344 -3.863 1 96.56 113 GLU B O 1
ATOM 4327 N N . GLY B 1 114 ? 16.578 21.438 -6.078 1 96.69 114 GLY B N 1
ATOM 4328 C CA . GLY B 1 114 ? 18.031 21.406 -6.066 1 96.69 114 GLY B CA 1
ATOM 4329 C C . GLY B 1 114 ? 18.578 20.062 -5.605 1 96.69 114 GLY B C 1
ATOM 4330 O O . GLY B 1 114 ? 19.719 20 -5.133 1 96.69 114 GLY B O 1
ATOM 4331 N N . ILE B 1 115 ? 17.828 19.031 -5.652 1 98.12 115 ILE B N 1
ATOM 4332 C CA . ILE B 1 115 ? 18.25 17.688 -5.27 1 98.12 115 ILE B CA 1
ATOM 4333 C C . ILE B 1 115 ? 18.719 16.938 -6.504 1 98.12 115 ILE B C 1
ATOM 4335 O O . ILE B 1 115 ? 17.953 16.719 -7.449 1 98.12 115 ILE B O 1
ATOM 4339 N N . THR B 1 116 ? 19.938 16.578 -6.562 1 97.31 116 THR B N 1
ATOM 4340 C CA . THR B 1 116 ? 20.469 15.68 -7.574 1 97.31 116 THR B CA 1
ATOM 4341 C C . THR B 1 116 ? 20.531 14.25 -7.043 1 97.31 116 THR B C 1
ATOM 4343 O O . THR B 1 116 ? 21.156 13.992 -6.008 1 97.31 116 THR B O 1
ATOM 4346 N N . THR B 1 117 ? 19.859 13.383 -7.656 1 97.75 117 THR B N 1
ATOM 4347 C CA . THR B 1 117 ? 19.828 12 -7.195 1 97.75 117 THR B CA 1
ATOM 4348 C C . THR B 1 117 ? 19.797 11.039 -8.383 1 97.75 117 THR B C 1
ATOM 4350 O O . THR B 1 117 ? 19.375 11.406 -9.477 1 97.75 117 THR B O 1
ATOM 4353 N N . ASP B 1 118 ? 20.422 9.836 -8.227 1 98.25 118 ASP B N 1
ATOM 4354 C CA . ASP B 1 118 ? 20.234 8.734 -9.172 1 98.25 118 ASP B CA 1
ATOM 4355 C C . ASP B 1 118 ? 18.766 8.305 -9.219 1 98.25 118 ASP B C 1
ATOM 4357 O O . ASP B 1 118 ? 18.172 7.988 -8.188 1 98.25 118 ASP B O 1
ATOM 4361 N N . PRO B 1 119 ? 18.156 8.352 -10.422 1 98.62 119 PRO B N 1
ATOM 4362 C CA . PRO B 1 119 ? 16.766 7.898 -10.508 1 98.62 119 PRO B CA 1
ATOM 4363 C C . PRO B 1 119 ? 16.547 6.523 -9.883 1 98.62 119 PRO B C 1
ATOM 4365 O O . PRO B 1 119 ? 15.469 6.242 -9.367 1 98.62 119 PRO B O 1
ATOM 4368 N N . GLU B 1 120 ? 17.516 5.641 -9.844 1 98.12 120 GLU B N 1
ATOM 4369 C CA . GLU B 1 120 ? 17.406 4.301 -9.281 1 98.12 120 GLU B CA 1
ATOM 4370 C C . GLU B 1 120 ? 17.344 4.344 -7.754 1 98.12 120 GLU B C 1
ATOM 4372 O O . GLU B 1 120 ? 17.047 3.334 -7.113 1 98.12 120 GLU B O 1
ATOM 4377 N N . ASP B 1 121 ? 17.594 5.516 -7.16 1 98.62 121 ASP B N 1
ATOM 4378 C CA . ASP B 1 121 ? 17.516 5.68 -5.711 1 98.62 121 ASP B CA 1
ATOM 4379 C C . ASP B 1 121 ? 16.125 6.184 -5.301 1 98.62 121 ASP B C 1
ATOM 4381 O O . ASP B 1 121 ? 15.906 6.52 -4.133 1 98.62 121 ASP B O 1
ATOM 4385 N N . ILE B 1 122 ? 15.227 6.211 -6.309 1 98.88 122 ILE B N 1
ATOM 4386 C CA . ILE B 1 122 ? 13.859 6.637 -6.066 1 98.88 122 ILE B CA 1
ATOM 4387 C C . ILE B 1 122 ? 12.93 5.426 -6.094 1 98.88 122 ILE B C 1
ATOM 4389 O O . ILE B 1 122 ? 13.016 4.59 -6.996 1 98.88 122 ILE B O 1
ATOM 4393 N N . VAL B 1 123 ? 12.133 5.246 -5.062 1 98.88 123 VAL B N 1
ATOM 4394 C CA . VAL B 1 123 ? 11.023 4.293 -5.066 1 98.88 123 VAL B CA 1
ATOM 4395 C C . VAL B 1 123 ? 9.695 5.047 -5.125 1 98.88 123 VAL B C 1
ATOM 4397 O O . VAL B 1 123 ? 9.367 5.809 -4.211 1 98.88 123 VAL B O 1
ATOM 4400 N N . VAL B 1 124 ? 8.961 4.898 -6.258 1 98.88 124 VAL B N 1
ATOM 4401 C CA . VAL B 1 124 ? 7.625 5.48 -6.355 1 98.88 124 VAL B CA 1
ATOM 4402 C C . VAL B 1 124 ? 6.656 4.711 -5.461 1 98.88 124 VAL B C 1
ATOM 4404 O O . VAL B 1 124 ? 6.648 3.477 -5.465 1 98.88 124 VAL B O 1
ATOM 4407 N N . THR B 1 125 ? 5.887 5.406 -4.684 1 98.88 125 THR B N 1
ATOM 4408 C CA . THR B 1 125 ? 5.074 4.773 -3.652 1 98.88 125 THR B CA 1
ATOM 4409 C C . THR B 1 125 ? 3.613 5.203 -3.779 1 98.88 125 THR B C 1
ATOM 4411 O O . THR B 1 125 ? 3.293 6.109 -4.551 1 98.88 125 THR B O 1
ATOM 4414 N N . VAL B 1 126 ? 2.717 4.473 -3.094 1 98.75 126 VAL B N 1
ATOM 4415 C CA . VAL B 1 126 ? 1.309 4.844 -2.99 1 98.75 126 VAL B CA 1
ATOM 4416 C C . VAL B 1 126 ? 1.146 5.984 -1.988 1 98.75 126 VAL B C 1
ATOM 4418 O O . VAL B 1 126 ? 0.725 5.766 -0.851 1 98.75 126 VAL B O 1
ATOM 4421 N N . GLY B 1 127 ? 1.431 7.188 -2.463 1 98.12 127 GLY B N 1
ATOM 4422 C CA . GLY B 1 127 ? 1.493 8.352 -1.593 1 98.12 127 GLY B CA 1
ATOM 4423 C C . GLY B 1 127 ? 2.697 8.344 -0.671 1 98.12 127 GLY B C 1
ATOM 4424 O O . GLY B 1 127 ? 3.443 7.363 -0.624 1 98.12 127 GLY B O 1
ATOM 4425 N N . ALA B 1 128 ? 2.875 9.477 0.053 1 98.19 128 ALA B N 1
ATOM 4426 C CA . ALA B 1 128 ? 3.992 9.594 0.987 1 98.19 128 ALA B CA 1
ATOM 4427 C C . ALA B 1 128 ? 3.809 8.672 2.186 1 98.19 128 ALA B C 1
ATOM 4429 O O . ALA B 1 128 ? 4.785 8.266 2.82 1 98.19 128 ALA B O 1
ATOM 4430 N N . GLN B 1 129 ? 2.553 8.344 2.523 1 98.06 129 GLN B N 1
ATOM 4431 C CA . GLN B 1 129 ? 2.271 7.465 3.654 1 98.06 129 GLN B CA 1
ATOM 4432 C C . GLN B 1 129 ? 2.963 6.113 3.486 1 98.06 129 GLN B C 1
ATOM 4434 O O . GLN B 1 129 ? 3.557 5.594 4.434 1 98.06 129 GLN B O 1
ATOM 4439 N N . GLU B 1 130 ? 2.852 5.531 2.256 1 98.88 130 GLU B N 1
ATOM 4440 C CA . GLU B 1 130 ? 3.537 4.258 2.037 1 98.88 130 GLU B CA 1
ATOM 4441 C C . GLU B 1 130 ? 5.051 4.422 2.148 1 98.88 130 GLU B C 1
ATOM 4443 O O . GLU B 1 130 ? 5.742 3.527 2.641 1 98.88 130 GLU B O 1
ATOM 4448 N N . ALA B 1 131 ? 5.578 5.562 1.638 1 98.94 131 ALA B N 1
ATOM 4449 C CA . ALA B 1 131 ? 7.008 5.82 1.772 1 98.94 131 ALA B CA 1
ATOM 4450 C C . ALA B 1 131 ? 7.441 5.766 3.234 1 98.94 131 ALA B C 1
ATOM 4452 O O . ALA B 1 131 ? 8.453 5.148 3.564 1 98.94 131 ALA B O 1
ATOM 4453 N N . MET B 1 132 ? 6.672 6.418 4.121 1 98.81 132 MET B N 1
ATOM 4454 C CA . MET B 1 132 ? 6.949 6.391 5.555 1 98.81 132 MET B CA 1
ATOM 4455 C C . MET B 1 132 ? 6.898 4.965 6.094 1 98.81 132 MET B C 1
ATOM 4457 O O . MET B 1 132 ? 7.801 4.535 6.809 1 98.81 132 MET B O 1
ATOM 4461 N N . PHE B 1 133 ? 5.898 4.227 5.715 1 98.81 133 PHE B N 1
ATOM 4462 C CA . PHE B 1 133 ? 5.707 2.869 6.211 1 98.81 133 PHE B CA 1
ATOM 4463 C C . PHE B 1 133 ? 6.867 1.974 5.797 1 98.81 133 PHE B C 1
ATOM 4465 O O . PHE B 1 133 ? 7.434 1.26 6.629 1 98.81 133 PHE B O 1
ATOM 4472 N N . LEU B 1 134 ? 7.207 1.964 4.461 1 98.94 134 LEU B N 1
ATOM 4473 C CA . LEU B 1 134 ? 8.289 1.138 3.943 1 98.94 134 LEU B CA 1
ATOM 4474 C C . LEU B 1 134 ? 9.602 1.457 4.652 1 98.94 134 LEU B C 1
ATOM 4476 O O . LEU B 1 134 ? 10.352 0.549 5.012 1 98.94 134 LEU B O 1
ATOM 4480 N N . THR B 1 135 ? 9.883 2.742 4.82 1 98.94 135 THR B N 1
ATOM 4481 C CA . THR B 1 135 ? 11.117 3.18 5.449 1 98.94 135 THR B CA 1
ATOM 4482 C C . THR B 1 135 ? 11.188 2.707 6.898 1 98.94 135 THR B C 1
ATOM 4484 O O . THR B 1 135 ? 12.195 2.148 7.328 1 98.94 135 THR B O 1
ATOM 4487 N N . LEU B 1 136 ? 10.094 2.906 7.633 1 98.94 136 LEU B N 1
ATOM 4488 C CA . LEU B 1 136 ? 10.062 2.518 9.039 1 98.94 136 LEU B CA 1
ATOM 4489 C C . LEU B 1 136 ? 10.133 1.001 9.188 1 98.94 136 LEU B C 1
ATOM 4491 O O . LEU B 1 136 ? 10.789 0.489 10.094 1 98.94 136 LEU B O 1
ATOM 4495 N N . ARG B 1 137 ? 9.406 0.296 8.289 1 98.81 137 ARG B N 1
ATOM 4496 C CA . ARG B 1 137 ? 9.469 -1.162 8.336 1 98.81 137 ARG B CA 1
ATOM 4497 C C . ARG B 1 137 ? 10.891 -1.659 8.094 1 98.81 137 ARG B C 1
ATOM 4499 O O . ARG B 1 137 ? 11.336 -2.609 8.742 1 98.81 137 ARG B O 1
ATOM 4506 N N . ALA B 1 138 ? 11.594 -1.073 7.176 1 98.75 138 ALA B N 1
ATOM 4507 C CA . ALA B 1 138 ? 12.977 -1.452 6.898 1 98.75 138 ALA B CA 1
ATOM 4508 C C . ALA B 1 138 ? 13.867 -1.168 8.102 1 98.75 138 ALA B C 1
ATOM 4510 O O . ALA B 1 138 ? 14.734 -1.98 8.445 1 98.75 138 ALA B O 1
ATOM 4511 N N . LEU B 1 139 ? 13.68 -0.044 8.797 1 98.69 139 LEU B N 1
ATOM 4512 C CA . LEU B 1 139 ? 14.57 0.431 9.844 1 98.69 139 LEU B CA 1
ATOM 4513 C C . LEU B 1 139 ? 14.352 -0.351 11.141 1 98.69 139 LEU B C 1
ATOM 4515 O O . LEU B 1 139 ? 15.242 -0.403 11.992 1 98.69 139 LEU B O 1
ATOM 4519 N N . ARG B 1 140 ? 13.148 -0.902 11.367 1 98.5 140 ARG B N 1
ATOM 4520 C CA . ARG B 1 140 ? 12.852 -1.662 12.578 1 98.5 140 ARG B CA 1
ATOM 4521 C C . ARG B 1 140 ? 13.414 -3.076 12.484 1 98.5 140 ARG B C 1
ATOM 4523 O O . ARG B 1 140 ? 12.766 -3.977 11.953 1 98.5 140 ARG B O 1
ATOM 4530 N N . SER B 1 141 ? 14.516 -3.295 13.047 1 97.06 141 SER B N 1
ATOM 4531 C CA . SER B 1 141 ? 15.141 -4.609 13.047 1 97.06 141 SER B CA 1
ATOM 4532 C C . SER B 1 141 ? 14.688 -5.441 14.234 1 97.06 141 SER B C 1
ATOM 4534 O O . SER B 1 141 ? 14.43 -6.641 14.102 1 97.06 141 SER B O 1
ATOM 4536 N N . ASP B 1 142 ? 14.688 -4.809 15.398 1 96.31 142 ASP B N 1
ATOM 4537 C CA . ASP B 1 142 ? 14.273 -5.496 16.609 1 96.31 142 ASP B CA 1
ATOM 4538 C C . ASP B 1 142 ? 13.648 -4.52 17.609 1 96.31 142 ASP B C 1
ATOM 4540 O O . ASP B 1 142 ? 13.367 -3.371 17.266 1 96.31 142 ASP B O 1
ATOM 4544 N N . ASP B 1 143 ? 13.383 -5.02 18.844 1 96.56 143 ASP B N 1
ATOM 4545 C CA . ASP B 1 143 ? 12.578 -4.27 19.812 1 96.56 143 ASP B CA 1
ATOM 4546 C C . ASP B 1 143 ? 13.375 -3.113 20.406 1 96.56 143 ASP B C 1
ATOM 4548 O O . ASP B 1 143 ? 12.812 -2.252 21.094 1 96.56 143 ASP B O 1
ATOM 4552 N N . ARG B 1 144 ? 14.68 -3.002 20.141 1 97.94 144 ARG B N 1
ATOM 4553 C CA . ARG B 1 144 ? 15.508 -1.933 20.688 1 97.94 144 ARG B CA 1
ATOM 4554 C C . ARG B 1 144 ? 15.375 -0.658 19.859 1 97.94 144 ARG B C 1
ATOM 4556 O O . ARG B 1 144 ? 15.727 0.428 20.328 1 97.94 144 ARG B O 1
ATOM 4563 N N . ASP B 1 145 ? 14.969 -0.754 18.594 1 98.75 145 ASP B N 1
ATOM 4564 C CA . ASP B 1 145 ? 14.953 0.371 17.672 1 98.75 145 ASP B CA 1
ATOM 4565 C C . ASP B 1 145 ? 13.891 1.397 18.062 1 98.75 145 ASP B C 1
ATOM 4567 O O . ASP B 1 145 ? 12.805 1.033 18.531 1 98.75 145 ASP B O 1
ATOM 4571 N N . ARG B 1 146 ? 14.234 2.711 17.969 1 98.81 146 ARG B N 1
ATOM 4572 C CA . ARG B 1 146 ? 13.344 3.828 18.266 1 98.81 146 ARG B CA 1
ATOM 4573 C C . ARG B 1 146 ? 13.336 4.828 17.109 1 98.81 146 ARG B C 1
ATOM 4575 O O . ARG B 1 146 ? 14.352 5.023 16.438 1 98.81 146 ARG B O 1
ATOM 4582 N N . LEU B 1 147 ? 12.195 5.387 16.828 1 98.81 147 LEU B N 1
ATOM 4583 C CA . LEU B 1 147 ? 12.07 6.551 15.961 1 98.81 147 LEU B CA 1
ATOM 4584 C C . LEU B 1 147 ? 11.961 7.836 16.781 1 98.81 147 LEU B C 1
ATOM 4586 O O . LEU B 1 147 ? 11.133 7.93 17.688 1 98.81 147 LEU B O 1
ATOM 4590 N N . LEU B 1 148 ? 12.875 8.789 16.547 1 98.81 148 LEU B N 1
ATOM 4591 C CA . LEU B 1 148 ? 12.664 10.148 17.031 1 98.81 148 LEU B CA 1
ATOM 4592 C C . LEU B 1 148 ? 11.812 10.953 16.047 1 98.81 148 LEU B C 1
ATOM 4594 O O . LEU B 1 148 ? 11.906 10.758 14.836 1 98.81 148 LEU B O 1
ATOM 4598 N N . SER B 1 149 ? 10.953 11.766 16.547 1 98.62 149 SER B N 1
ATOM 4599 C CA . SER B 1 149 ? 10.133 12.633 15.703 1 98.62 149 SER B CA 1
ATOM 4600 C C . SER B 1 149 ? 9.891 13.984 16.375 1 98.62 149 SER B C 1
ATOM 4602 O O . SER B 1 149 ? 9.625 14.047 17.578 1 98.62 149 SER B O 1
ATOM 4604 N N . VAL B 1 150 ? 10.039 15.016 15.602 1 98.56 150 VAL B N 1
ATOM 4605 C CA . VAL B 1 150 ? 9.68 16.328 16.125 1 98.56 150 VAL B CA 1
ATOM 4606 C C . VAL B 1 150 ? 8.203 16.344 16.5 1 98.56 150 VAL B C 1
ATOM 4608 O O . VAL B 1 150 ? 7.355 15.891 15.734 1 98.56 150 VAL B O 1
ATOM 4611 N N . SER B 1 151 ? 7.887 16.844 17.688 1 97.19 151 SER B N 1
ATOM 4612 C CA . SER B 1 151 ? 6.539 16.891 18.25 1 97.19 151 SER B CA 1
ATOM 4613 C C . SER B 1 151 ? 6.039 18.328 18.344 1 97.19 151 SER B C 1
ATOM 4615 O O . SER B 1 151 ? 6.773 19.219 18.781 1 97.19 151 SER B O 1
ATOM 4617 N N . PRO B 1 152 ? 4.742 18.719 17.969 1 96.31 152 PRO B N 1
ATOM 4618 C CA . PRO B 1 152 ? 3.75 17.766 17.453 1 96.31 152 PRO B CA 1
ATOM 4619 C C . PRO B 1 152 ? 4.082 17.266 16.047 1 96.31 152 PRO B C 1
ATOM 4621 O O . PRO B 1 152 ? 4.863 17.906 15.336 1 96.31 152 PRO B O 1
ATOM 4624 N N . MET B 1 153 ? 3.592 16.062 15.719 1 94.88 153 MET B N 1
ATOM 4625 C CA . MET B 1 153 ? 3.971 15.43 14.461 1 94.88 153 MET B CA 1
ATOM 4626 C C . MET B 1 153 ? 2.738 14.938 13.711 1 94.88 153 MET B C 1
ATOM 4628 O O . MET B 1 153 ? 1.662 14.797 14.289 1 94.88 153 MET B O 1
ATOM 4632 N N . TYR B 1 154 ? 2.924 14.719 12.43 1 94.12 154 TYR B N 1
ATOM 4633 C CA . TYR B 1 154 ? 1.89 14.172 11.555 1 94.12 154 TYR B CA 1
ATOM 4634 C C . TYR B 1 154 ? 1.437 12.797 12.055 1 94.12 154 TYR B C 1
ATOM 4636 O O . TYR B 1 154 ? 2.26 11.914 12.281 1 94.12 154 TYR B O 1
ATOM 4644 N N . VAL B 1 155 ? 0.146 12.562 12.156 1 92.88 155 VAL B N 1
ATOM 4645 C CA . VAL B 1 155 ? -0.429 11.359 12.75 1 92.88 155 VAL B CA 1
ATOM 4646 C C . VAL B 1 155 ? -0.082 10.141 11.891 1 92.88 155 VAL B C 1
ATOM 4648 O O . VAL B 1 155 ? 0.004 9.023 12.391 1 92.88 155 VAL B O 1
ATOM 4651 N N . GLY B 1 156 ? 0.119 10.352 10.57 1 94 156 GLY B N 1
ATOM 4652 C CA . GLY B 1 156 ? 0.444 9.258 9.672 1 94 156 GLY B CA 1
ATOM 4653 C C . GLY B 1 156 ? 1.744 8.555 10.023 1 94 156 GLY B C 1
ATOM 4654 O O . GLY B 1 156 ? 1.86 7.34 9.883 1 94 156 GLY B O 1
ATOM 4655 N N . VAL B 1 157 ? 2.791 9.32 10.492 1 96.56 157 VAL B N 1
ATOM 4656 C CA . VAL B 1 157 ? 4.07 8.703 10.836 1 96.56 157 VAL B CA 1
ATOM 4657 C C . VAL B 1 157 ? 3.93 7.914 12.133 1 96.56 157 VAL B C 1
ATOM 4659 O O . VAL B 1 157 ? 4.512 6.84 12.281 1 96.56 157 VAL B O 1
ATOM 4662 N N . THR B 1 158 ? 3.16 8.438 13.109 1 95.25 158 THR B N 1
ATOM 4663 C CA . THR B 1 158 ? 2.936 7.715 14.359 1 95.25 158 THR B CA 1
ATOM 4664 C C . THR B 1 158 ? 2.168 6.422 14.109 1 95.25 158 THR B C 1
ATOM 4666 O O . THR B 1 158 ? 2.496 5.375 14.672 1 95.25 158 THR B O 1
ATOM 4669 N N . GLY B 1 159 ? 1.089 6.543 13.297 1 94.88 159 GLY B N 1
ATOM 4670 C CA . GLY B 1 159 ? 0.338 5.348 12.953 1 94.88 159 GLY B CA 1
ATOM 4671 C C . GLY B 1 159 ? 1.183 4.289 12.266 1 94.88 159 GLY B C 1
ATOM 4672 O O . GLY B 1 159 ? 1.104 3.109 12.609 1 94.88 159 GLY B O 1
ATOM 4673 N N . ALA B 1 160 ? 1.998 4.695 11.258 1 97.06 160 ALA B N 1
ATOM 4674 C CA . ALA B 1 160 ? 2.893 3.768 10.562 1 97.06 160 ALA B CA 1
ATOM 4675 C C . ALA B 1 160 ? 3.875 3.127 11.539 1 97.06 160 ALA B C 1
ATOM 4677 O O . ALA B 1 160 ? 4.148 1.927 11.461 1 97.06 160 ALA B O 1
ATOM 4678 N N . ALA B 1 161 ? 4.438 3.947 12.453 1 97.69 161 ALA B N 1
ATOM 4679 C CA . ALA B 1 161 ? 5.379 3.445 13.453 1 97.69 161 ALA B CA 1
ATOM 4680 C C . ALA B 1 161 ? 4.727 2.391 14.344 1 97.69 161 ALA B C 1
ATOM 4682 O O . ALA B 1 161 ? 5.332 1.36 14.641 1 97.69 161 ALA B O 1
ATOM 4683 N N . ARG B 1 162 ? 3.488 2.654 14.742 1 95.69 162 ARG B N 1
ATOM 4684 C CA . ARG B 1 162 ? 2.762 1.703 15.57 1 95.69 162 ARG B CA 1
ATOM 4685 C C . ARG B 1 162 ? 2.551 0.382 14.844 1 95.69 162 ARG B C 1
ATOM 4687 O O . ARG B 1 162 ? 2.67 -0.69 15.438 1 95.69 162 ARG B O 1
ATOM 4694 N N . LEU B 1 163 ? 2.264 0.421 13.625 1 96.69 163 LEU B N 1
ATOM 4695 C CA . LEU B 1 163 ? 1.983 -0.767 12.828 1 96.69 163 LEU B CA 1
ATOM 4696 C C . LEU B 1 163 ? 3.223 -1.648 12.711 1 96.69 163 LEU B C 1
ATOM 4698 O O . LEU B 1 163 ? 3.111 -2.863 12.531 1 96.69 163 LEU B O 1
ATOM 4702 N N . VAL B 1 164 ? 4.426 -1.087 12.719 1 97.69 164 VAL B N 1
ATOM 4703 C CA . VAL B 1 164 ? 5.637 -1.888 12.57 1 97.69 164 VAL B CA 1
ATOM 4704 C C . VAL B 1 164 ? 6.281 -2.104 13.938 1 97.69 164 VAL B C 1
ATOM 4706 O O . VAL B 1 164 ? 7.449 -2.498 14.023 1 97.69 164 VAL B O 1
ATOM 4709 N N . ASP B 1 165 ? 5.566 -1.721 15.07 1 96.62 165 ASP B N 1
ATOM 4710 C CA . ASP B 1 165 ? 6.012 -1.92 16.438 1 96.62 165 ASP B CA 1
ATOM 4711 C C . ASP B 1 165 ? 7.285 -1.129 16.734 1 96.62 165 ASP B C 1
ATOM 4713 O O . ASP B 1 165 ? 8.234 -1.657 17.312 1 96.62 165 ASP B O 1
ATOM 4717 N N . LEU B 1 166 ? 7.363 0.068 16.188 1 97.81 166 LEU B N 1
ATOM 4718 C CA . LEU B 1 166 ? 8.492 0.977 16.375 1 97.81 166 LEU B CA 1
ATOM 4719 C C . LEU B 1 166 ? 8.102 2.146 17.266 1 97.81 166 LEU B C 1
ATOM 4721 O O . LEU B 1 166 ? 7.469 3.104 16.812 1 97.81 166 LEU B O 1
ATOM 4725 N N . PRO B 1 167 ? 8.484 2.117 18.578 1 97.44 167 PRO B N 1
ATOM 4726 C CA . PRO B 1 167 ? 8.117 3.221 19.469 1 97.44 167 PRO B CA 1
ATOM 4727 C C . PRO B 1 167 ? 8.68 4.562 19.016 1 97.44 167 PRO B C 1
ATOM 4729 O O . PRO B 1 167 ? 9.82 4.625 18.547 1 97.44 167 PRO B O 1
ATOM 4732 N N . VAL B 1 168 ? 7.875 5.613 19.219 1 97.62 168 VAL B N 1
ATOM 4733 C CA . VAL B 1 168 ? 8.242 6.965 18.812 1 97.62 168 VAL B CA 1
ATOM 4734 C C . VAL B 1 168 ? 8.578 7.805 20.047 1 97.62 168 VAL B C 1
ATOM 4736 O O . VAL B 1 168 ? 7.867 7.746 21.047 1 97.62 168 VAL B O 1
ATOM 4739 N N . VAL B 1 169 ? 9.703 8.477 20 1 98.19 169 VAL B N 1
ATOM 4740 C CA . VAL B 1 169 ? 10.117 9.422 21.031 1 98.19 169 VAL B CA 1
ATOM 4741 C C . VAL B 1 169 ? 10.008 10.844 20.5 1 98.19 169 VAL B C 1
ATOM 4743 O O . VAL B 1 169 ? 10.664 11.195 19.516 1 98.19 169 VAL B O 1
ATOM 4746 N N . GLY B 1 170 ? 9.281 11.688 21.156 1 97.94 170 GLY B N 1
ATOM 4747 C CA . GLY B 1 170 ? 9.047 13.047 20.719 1 97.94 170 GLY B CA 1
ATOM 4748 C C . GLY B 1 170 ? 10.188 13.992 21.047 1 97.94 170 GLY B C 1
ATOM 4749 O O . GLY B 1 170 ? 10.719 13.961 22.156 1 97.94 170 GLY B O 1
ATOM 4750 N N . VAL B 1 171 ? 10.602 14.727 20.031 1 98.44 171 VAL B N 1
ATOM 4751 C CA . VAL B 1 171 ? 11.555 15.82 20.188 1 98.44 171 VAL B CA 1
ATOM 4752 C C . VAL B 1 171 ? 10.828 17.156 20.109 1 98.44 171 VAL B C 1
ATOM 4754 O O . VAL B 1 171 ? 10.008 17.375 19.219 1 98.44 171 VAL B O 1
ATOM 4757 N N . THR B 1 172 ? 11.18 18.062 20.938 1 96.69 172 THR B N 1
ATOM 4758 C CA . THR B 1 172 ? 10.492 19.344 21 1 96.69 172 THR B CA 1
ATOM 4759 C C . THR B 1 172 ? 10.766 20.172 19.75 1 96.69 172 THR B C 1
ATOM 4761 O O . THR B 1 172 ? 11.914 20.281 19.312 1 96.69 172 THR B O 1
ATOM 4764 N N . ALA B 1 173 ? 9.742 20.688 19.094 1 95 173 ALA B N 1
ATOM 4765 C CA . ALA B 1 173 ? 9.898 21.484 17.891 1 95 173 ALA B CA 1
ATOM 4766 C C . ALA B 1 173 ? 10.625 22.797 18.188 1 95 173 ALA B C 1
ATOM 4768 O O . ALA B 1 173 ? 11.531 23.188 17.453 1 95 173 ALA B O 1
ATOM 4769 N N . GLY B 1 174 ? 10.258 23.5 19.359 1 89.38 174 GLY B N 1
ATOM 4770 C CA . GLY B 1 174 ? 10.805 24.812 19.672 1 89.38 174 GLY B CA 1
ATOM 4771 C C . GLY B 1 174 ? 10.422 25.875 18.672 1 89.38 174 GLY B C 1
ATOM 4772 O O . GLY B 1 174 ? 9.57 25.641 17.812 1 89.38 174 GLY B O 1
ATOM 4773 N N . ALA B 1 175 ? 11.008 27.062 18.734 1 89.75 175 ALA B N 1
ATOM 4774 C CA . ALA B 1 175 ? 10.656 28.203 17.906 1 89.75 175 ALA B CA 1
ATOM 4775 C C . ALA B 1 175 ? 11.18 28.031 16.484 1 89.75 175 ALA B C 1
ATOM 4777 O O . ALA B 1 175 ? 10.602 28.562 15.539 1 89.75 175 ALA B O 1
ATOM 4778 N N . ASP B 1 176 ? 12.188 27.219 16.359 1 93.75 176 ASP B N 1
ATOM 4779 C CA . ASP B 1 176 ? 12.828 27.062 15.055 1 93.75 176 ASP B CA 1
ATOM 4780 C C . ASP B 1 176 ? 12.43 25.75 14.391 1 93.75 176 ASP B C 1
ATOM 4782 O O . ASP B 1 176 ? 13.055 25.312 13.422 1 93.75 176 ASP B O 1
ATOM 4786 N N . GLY B 1 177 ? 11.477 25.125 14.906 1 96.25 177 GLY B N 1
ATOM 4787 C CA . GLY B 1 177 ? 10.945 23.922 14.281 1 96.25 177 GLY B CA 1
ATOM 4788 C C . GLY B 1 177 ? 11.555 22.641 14.828 1 96.25 177 GLY B C 1
ATOM 4789 O O . GLY B 1 177 ? 10.992 21.562 14.648 1 96.25 177 GLY B O 1
ATOM 4790 N N . VAL B 1 178 ? 12.719 22.703 15.445 1 98.44 178 VAL B N 1
ATOM 4791 C CA . VAL B 1 178 ? 13.336 21.578 16.125 1 98.44 178 VAL B CA 1
ATOM 4792 C C . VAL B 1 178 ? 14.297 22.094 17.203 1 98.44 178 VAL B C 1
ATOM 4794 O O . VAL B 1 178 ? 15.102 22.984 16.953 1 98.44 178 VAL B O 1
ATOM 4797 N N . ASP B 1 179 ? 14.156 21.594 18.406 1 98.5 179 ASP B N 1
ATOM 4798 C CA . ASP B 1 179 ? 15.102 21.891 19.484 1 98.5 179 ASP B CA 1
ATOM 4799 C C . ASP B 1 179 ? 16.281 20.922 19.438 1 98.5 179 ASP B C 1
ATOM 4801 O O . ASP B 1 179 ? 16.188 19.781 19.891 1 98.5 179 ASP B O 1
ATOM 4805 N N . LEU B 1 180 ? 17.406 21.453 19.016 1 98.69 180 LEU B N 1
ATOM 4806 C CA . LEU B 1 180 ? 18.578 20.609 18.781 1 98.69 180 LEU B CA 1
ATOM 4807 C C . LEU B 1 180 ? 19.141 20.094 20.094 1 98.69 180 LEU B C 1
ATOM 4809 O O . LEU B 1 180 ? 19.672 18.984 20.156 1 98.69 180 LEU B O 1
ATOM 4813 N N . ALA B 1 181 ? 19.062 20.891 21.125 1 98.5 181 ALA B N 1
ATOM 4814 C CA . ALA B 1 181 ? 19.516 20.422 22.438 1 98.5 181 ALA B CA 1
ATOM 4815 C C . ALA B 1 181 ? 18.656 19.281 22.938 1 98.5 181 ALA B C 1
ATOM 4817 O O . ALA B 1 181 ? 19.156 18.312 23.5 1 98.5 181 ALA B O 1
ATOM 4818 N N . ASP B 1 182 ? 17.406 19.438 22.75 1 98.69 182 ASP B N 1
ATOM 4819 C CA . ASP B 1 182 ? 16.484 18.359 23.141 1 98.69 182 ASP B CA 1
ATOM 4820 C C . ASP B 1 182 ? 16.719 17.094 22.312 1 98.69 182 ASP B C 1
ATOM 4822 O O . ASP B 1 182 ? 16.656 15.984 22.844 1 98.69 182 ASP B O 1
ATOM 4826 N N . LEU B 1 183 ? 16.953 17.266 20.984 1 98.81 183 LEU B N 1
ATOM 4827 C CA . LEU B 1 183 ? 17.25 16.141 20.125 1 98.81 183 LEU B CA 1
ATOM 4828 C C . LEU B 1 183 ? 18.453 15.359 20.641 1 98.81 183 LEU B C 1
ATOM 4830 O O . LEU B 1 183 ? 18.406 14.133 20.75 1 98.81 183 LEU B O 1
ATOM 4834 N N . ALA B 1 184 ? 19.484 16.094 20.953 1 98.81 184 ALA B N 1
ATOM 4835 C CA . ALA B 1 184 ? 20.703 15.461 21.469 1 98.81 184 ALA B CA 1
ATOM 4836 C C . ALA B 1 184 ? 20.422 14.727 22.781 1 98.81 184 ALA B C 1
ATOM 4838 O O . ALA B 1 184 ? 20.844 13.586 22.969 1 98.81 184 ALA B O 1
ATOM 4839 N N . ALA B 1 185 ? 19.688 15.367 23.625 1 98.75 185 ALA B N 1
ATOM 4840 C CA . ALA B 1 185 ? 19.375 14.789 24.938 1 98.75 185 ALA B CA 1
ATOM 4841 C C . ALA B 1 185 ? 18.531 13.531 24.797 1 98.75 185 ALA B C 1
ATOM 4843 O O . ALA B 1 185 ? 18.766 12.539 25.484 1 98.75 185 ALA B O 1
ATOM 4844 N N . LYS B 1 186 ? 17.5 13.609 23.969 1 98.5 186 LYS B N 1
ATOM 4845 C CA . LYS B 1 186 ? 16.625 12.461 23.75 1 98.5 186 LYS B CA 1
ATOM 4846 C C . LYS B 1 186 ? 17.391 11.281 23.156 1 98.5 186 LYS B C 1
ATOM 4848 O O . LYS B 1 186 ? 17.188 10.141 23.562 1 98.5 186 LYS B O 1
ATOM 4853 N N . ALA B 1 187 ? 18.219 11.539 22.125 1 98.69 187 ALA B N 1
ATOM 4854 C CA . ALA B 1 187 ? 19.016 10.477 21.516 1 98.69 187 ALA B CA 1
ATOM 4855 C C . ALA B 1 187 ? 19.891 9.789 22.562 1 98.69 187 ALA B C 1
ATOM 4857 O O . ALA B 1 187 ? 19.984 8.562 22.578 1 98.69 187 ALA B O 1
ATOM 4858 N N . GLU B 1 188 ? 20.5 10.586 23.375 1 98.44 188 GLU B N 1
ATOM 4859 C CA . GLU B 1 188 ? 21.375 10.047 24.422 1 98.44 188 GLU B CA 1
ATOM 4860 C C . GLU B 1 188 ? 20.578 9.234 25.438 1 98.44 188 GLU B C 1
ATOM 4862 O O . GLU B 1 188 ? 21.031 8.18 25.875 1 98.44 188 GLU B O 1
ATOM 4867 N N . ARG B 1 189 ? 19.469 9.742 25.844 1 98.5 189 ARG B N 1
ATOM 4868 C CA . ARG B 1 189 ? 18.625 9.039 26.797 1 98.5 189 ARG B CA 1
ATOM 4869 C C . ARG B 1 189 ? 18.172 7.691 26.234 1 98.5 189 ARG B C 1
ATOM 4871 O O . ARG B 1 189 ? 18.125 6.695 26.953 1 98.5 189 ARG B O 1
ATOM 4878 N N . VAL B 1 190 ? 17.766 7.668 24.984 1 98.62 190 VAL B N 1
ATOM 4879 C CA . VAL B 1 190 ? 17.359 6.438 24.312 1 98.62 190 VAL B CA 1
ATOM 4880 C C . VAL B 1 190 ? 18.5 5.418 24.375 1 98.62 190 VAL B C 1
ATOM 4882 O O . VAL B 1 190 ? 18.281 4.258 24.719 1 98.62 190 VAL B O 1
ATOM 4885 N N . ARG B 1 191 ? 19.703 5.836 24.078 1 98.56 191 ARG B N 1
ATOM 4886 C CA . ARG B 1 191 ? 20.859 4.945 24.094 1 98.56 191 ARG B CA 1
ATOM 4887 C C . ARG B 1 191 ? 21.172 4.469 25.5 1 98.56 191 ARG B C 1
ATOM 4889 O O . ARG B 1 191 ? 21.484 3.295 25.719 1 98.56 191 ARG B O 1
ATOM 4896 N N . ALA B 1 192 ? 21.078 5.379 26.406 1 98.5 192 ALA B N 1
ATOM 4897 C CA . ALA B 1 192 ? 21.359 5.047 27.797 1 98.5 192 ALA B CA 1
ATOM 4898 C C . ALA B 1 192 ? 20.375 3.996 28.328 1 98.5 192 ALA B C 1
ATOM 4900 O O . ALA B 1 192 ? 20.734 3.191 29.188 1 98.5 192 ALA B O 1
ATOM 4901 N N . ALA B 1 193 ? 19.203 3.986 27.797 1 98.44 193 ALA B N 1
ATOM 4902 C CA . ALA B 1 193 ? 18.188 3.029 28.203 1 98.44 193 ALA B CA 1
ATOM 4903 C C . ALA B 1 193 ? 18.359 1.7 27.469 1 98.44 193 ALA B C 1
ATOM 4905 O O . ALA B 1 193 ? 17.531 0.794 27.609 1 98.44 193 ALA B O 1
ATOM 4906 N N . GLY B 1 194 ? 19.359 1.545 26.641 1 98.25 194 GLY B N 1
ATOM 4907 C CA . GLY B 1 194 ? 19.641 0.306 25.938 1 98.25 194 GLY B CA 1
ATOM 4908 C C . GLY B 1 194 ? 18.938 0.202 24.609 1 98.25 194 GLY B C 1
ATOM 4909 O O . GLY B 1 194 ? 18.828 -0.886 24.031 1 98.25 194 GLY B O 1
ATOM 4910 N N . HIS B 1 195 ? 18.391 1.31 24.156 1 98.56 195 HIS B N 1
ATOM 4911 C CA . HIS B 1 195 ? 17.688 1.338 22.891 1 98.56 195 HIS B CA 1
ATOM 4912 C C . HIS B 1 195 ? 18.516 2.02 21.812 1 98.56 195 HIS B C 1
ATOM 4914 O O . HIS B 1 195 ? 19.625 2.5 22.078 1 98.56 195 HIS B O 1
ATOM 4920 N N . ARG B 1 196 ? 18.094 1.914 20.594 1 98.44 196 ARG B N 1
ATOM 4921 C CA . ARG B 1 196 ? 18.844 2.4 19.438 1 98.44 196 ARG B CA 1
ATOM 4922 C C . ARG B 1 196 ? 18.016 3.406 18.641 1 98.44 196 ARG B C 1
ATOM 4924 O O . ARG B 1 196 ? 17.078 3.027 17.938 1 98.44 196 ARG B O 1
ATOM 4931 N N . PRO B 1 197 ? 18.297 4.711 18.797 1 98.62 197 PRO B N 1
ATOM 4932 C CA . PRO B 1 197 ? 17.641 5.664 17.906 1 98.62 197 PRO B CA 1
ATOM 4933 C C . PRO B 1 197 ? 18.062 5.508 16.453 1 98.62 197 PRO B C 1
ATOM 4935 O O . PRO B 1 197 ? 19.266 5.504 16.141 1 98.62 197 PRO B O 1
ATOM 4938 N N . ARG B 1 198 ? 17.094 5.367 15.547 1 98.62 198 ARG B N 1
ATOM 4939 C CA . ARG B 1 198 ? 17.406 5.039 14.156 1 98.62 198 ARG B CA 1
ATOM 4940 C C . ARG B 1 198 ? 17.359 6.281 13.273 1 98.62 198 ARG B C 1
ATOM 4942 O O . ARG B 1 198 ? 18.172 6.441 12.367 1 98.62 198 ARG B O 1
ATOM 4949 N N . ALA B 1 199 ? 16.406 7.098 13.461 1 98.88 199 ALA B N 1
ATOM 4950 C CA . ALA B 1 199 ? 16.141 8.227 12.57 1 98.88 199 ALA B CA 1
ATOM 4951 C C . ALA B 1 199 ? 15.336 9.312 13.273 1 98.88 199 ALA B C 1
ATOM 4953 O O . ALA B 1 199 ? 14.719 9.062 14.312 1 98.88 199 ALA B O 1
ATOM 4954 N N . LEU B 1 200 ? 15.414 10.523 12.797 1 98.94 200 LEU B N 1
ATOM 4955 C CA . LEU B 1 200 ? 14.547 11.641 13.164 1 98.94 200 LEU B CA 1
ATOM 4956 C C . LEU B 1 200 ? 13.586 11.969 12.023 1 98.94 200 LEU B C 1
ATOM 4958 O O . LEU B 1 200 ? 14.023 12.289 10.914 1 98.94 200 LEU B O 1
ATOM 4962 N N . TYR B 1 201 ? 12.344 11.875 12.312 1 98.88 201 TYR B N 1
ATOM 4963 C CA . TYR B 1 201 ? 11.328 12.328 11.375 1 98.88 201 TYR B CA 1
ATOM 4964 C C . TYR B 1 201 ? 10.953 13.781 11.641 1 98.88 201 TYR B C 1
ATOM 4966 O O . TYR B 1 201 ? 10.789 14.188 12.797 1 98.88 201 TYR B O 1
ATOM 4974 N N . LEU B 1 202 ? 10.812 14.594 10.578 1 98.69 202 LEU B N 1
ATOM 4975 C CA . LEU B 1 202 ? 10.273 15.945 10.727 1 98.69 202 LEU B CA 1
ATOM 4976 C C . LEU B 1 202 ? 9.773 16.484 9.391 1 98.69 202 LEU B C 1
ATOM 4978 O O . LEU B 1 202 ? 10.125 15.953 8.328 1 98.69 202 LEU B O 1
ATOM 4982 N N . VAL B 1 203 ? 8.953 17.453 9.414 1 98.31 203 VAL B N 1
ATOM 4983 C CA . VAL B 1 203 ? 8.484 18.266 8.297 1 98.31 203 VAL B CA 1
ATOM 4984 C C . VAL B 1 203 ? 9.109 19.656 8.375 1 98.31 203 VAL B C 1
ATOM 4986 O O . VAL B 1 203 ? 8.609 20.531 9.078 1 98.31 203 VAL B O 1
ATOM 4989 N N . PRO B 1 204 ? 10.125 19.938 7.574 1 97.94 204 PRO B N 1
ATOM 4990 C CA . PRO B 1 204 ? 10.914 21.156 7.781 1 97.94 204 PRO B CA 1
ATOM 4991 C C . PRO B 1 204 ? 10.219 22.406 7.266 1 97.94 204 PRO B C 1
ATOM 4993 O O . PRO B 1 204 ? 10.562 23.516 7.676 1 97.94 204 PRO B O 1
ATOM 4996 N N . ASP B 1 205 ? 9.32 22.219 6.324 1 96.94 205 ASP B N 1
ATOM 4997 C CA . ASP B 1 205 ? 8.68 23.359 5.699 1 96.94 205 ASP B CA 1
ATOM 4998 C C . ASP B 1 205 ? 7.172 23.344 5.941 1 96.94 205 ASP B C 1
ATOM 5000 O O . ASP B 1 205 ? 6.477 22.422 5.527 1 96.94 205 ASP B O 1
ATOM 5004 N N . PHE B 1 206 ? 6.703 24.484 6.605 1 96.06 206 PHE B N 1
ATOM 5005 C CA . PHE B 1 206 ? 5.273 24.672 6.836 1 96.06 206 PHE B CA 1
ATOM 5006 C C . PHE B 1 206 ? 4.656 23.406 7.422 1 96.06 206 PHE B C 1
ATOM 5008 O O . PHE B 1 206 ? 3.666 22.891 6.898 1 96.06 206 PHE B O 1
ATOM 5015 N N . SER B 1 207 ? 5.176 23.016 8.5 1 96.62 207 SER B N 1
ATOM 5016 C CA . SER B 1 207 ? 4.965 21.703 9.102 1 96.62 207 SER B CA 1
ATOM 5017 C C . SER B 1 207 ? 3.49 21.469 9.391 1 96.62 207 SER B C 1
ATOM 5019 O O . SER B 1 207 ? 2.783 22.359 9.844 1 96.62 207 SER B O 1
ATOM 5021 N N . ASN B 1 208 ? 2.967 20.328 9.016 1 94.81 208 ASN B N 1
ATOM 5022 C CA . ASN B 1 208 ? 1.766 19.781 9.633 1 94.81 208 ASN B CA 1
ATOM 5023 C C . ASN B 1 208 ? 2.078 19.125 10.984 1 94.81 208 ASN B C 1
ATOM 5025 O O . ASN B 1 208 ? 2.762 18.109 11.039 1 94.81 208 ASN B O 1
ATOM 5029 N N . PRO B 1 209 ? 1.777 19.656 12.07 1 94.69 209 PRO B N 1
ATOM 5030 C CA . PRO B 1 209 ? 0.584 20.5 12.148 1 94.69 209 PRO B CA 1
ATOM 5031 C C . PRO B 1 209 ? 0.915 21.969 12.445 1 94.69 209 PRO B C 1
ATOM 5033 O O . PRO B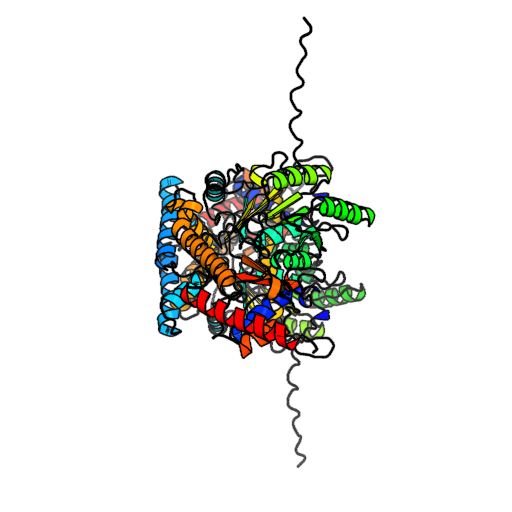 1 209 ? 0.024 22.812 12.422 1 94.69 209 PRO B O 1
ATOM 5036 N N . THR B 1 210 ? 2.123 22.359 12.641 1 95.62 210 THR B N 1
ATOM 5037 C CA . THR B 1 210 ? 2.4 23.594 13.375 1 95.62 210 THR B CA 1
ATOM 5038 C C . THR B 1 210 ? 2.447 24.797 12.43 1 95.62 210 THR B C 1
ATOM 5040 O O . THR B 1 210 ? 2.32 25.938 12.867 1 95.62 210 THR B O 1
ATOM 5043 N N . GLY B 1 211 ? 2.764 24.516 11.164 1 95.56 211 GLY B N 1
ATOM 5044 C CA . GLY B 1 211 ? 2.975 25.609 10.227 1 95.56 211 GLY B CA 1
ATOM 5045 C C . GLY B 1 211 ? 4.371 26.188 10.297 1 95.56 211 GLY B C 1
ATOM 5046 O O . GLY B 1 211 ? 4.73 27.062 9.492 1 95.56 211 GLY B O 1
ATOM 5047 N N . ILE B 1 212 ? 5.203 25.688 11.148 1 95.06 212 ILE B N 1
ATOM 5048 C CA . ILE B 1 212 ? 6.539 26.234 11.367 1 95.06 212 ILE B CA 1
ATOM 5049 C C . ILE B 1 212 ? 7.5 25.703 10.312 1 95.06 212 ILE B C 1
ATOM 5051 O O . ILE B 1 212 ? 7.383 24.547 9.883 1 95.06 212 ILE B O 1
ATOM 5055 N N . SER B 1 213 ? 8.438 26.531 9.836 1 96.12 213 SER B N 1
ATOM 5056 C CA . SER B 1 213 ? 9.531 26.141 8.945 1 96.12 213 SER B CA 1
ATOM 5057 C C . SER B 1 213 ? 10.883 26.359 9.609 1 96.12 213 SER B C 1
ATOM 5059 O O . SER B 1 213 ? 11.07 27.328 10.359 1 96.12 213 SER B O 1
ATOM 5061 N N . LEU B 1 214 ? 11.781 25.453 9.328 1 97.31 214 LEU B N 1
ATOM 5062 C CA . LEU B 1 214 ? 13.133 25.578 9.859 1 97.31 214 LEU B CA 1
ATOM 5063 C C . LEU B 1 214 ? 13.922 26.656 9.109 1 97.31 214 LEU B C 1
ATOM 5065 O O . LEU B 1 214 ? 13.945 26.656 7.875 1 97.31 214 LEU B O 1
ATOM 5069 N N . PRO B 1 215 ? 14.609 27.547 9.875 1 96.56 215 PRO B N 1
ATOM 5070 C CA . PRO B 1 215 ? 15.547 28.453 9.203 1 96.56 215 PRO B CA 1
ATOM 5071 C C . PRO B 1 215 ? 16.781 27.734 8.664 1 96.56 215 PRO B C 1
ATOM 5073 O O . PRO B 1 215 ? 17.078 26.625 9.094 1 96.56 215 PRO B O 1
ATOM 5076 N N . LEU B 1 216 ? 17.469 28.391 7.746 1 97.31 216 LEU B N 1
ATOM 5077 C CA . LEU B 1 216 ? 18.609 27.812 7.078 1 97.31 216 LEU B CA 1
ATOM 5078 C C . LEU B 1 216 ? 19.672 27.391 8.094 1 97.31 216 LEU B C 1
ATOM 5080 O O . LEU B 1 216 ? 20.25 26.297 7.988 1 97.31 216 LEU B O 1
ATOM 5084 N N . GLY B 1 217 ? 19.938 28.297 9.047 1 98.12 217 GLY B N 1
ATOM 5085 C CA . GLY B 1 217 ? 20.922 27.969 10.062 1 98.12 217 GLY B CA 1
ATOM 5086 C C . GLY B 1 217 ? 20.594 26.719 10.852 1 98.12 217 GLY B C 1
ATOM 5087 O O . GLY B 1 217 ? 21.469 25.906 11.141 1 98.12 217 GLY B O 1
ATOM 5088 N N . THR B 1 218 ? 19.359 26.594 11.25 1 98.25 218 THR B N 1
ATOM 5089 C CA . THR B 1 218 ? 18.891 25.422 11.992 1 98.25 218 THR B CA 1
ATOM 5090 C C . THR B 1 218 ? 19.031 24.156 11.148 1 98.25 218 THR B C 1
ATOM 5092 O O . THR B 1 218 ? 19.391 23.094 11.664 1 98.25 218 THR B O 1
ATOM 5095 N N . ARG B 1 219 ? 18.75 24.172 9.852 1 98.62 219 ARG B N 1
ATOM 5096 C CA . ARG B 1 219 ? 18.891 23.031 8.953 1 98.62 219 ARG B CA 1
ATOM 5097 C C . ARG B 1 219 ? 20.328 22.531 8.922 1 98.62 219 ARG B C 1
ATOM 5099 O O . ARG B 1 219 ? 20.562 21.312 9.023 1 98.62 219 ARG B O 1
ATOM 5106 N N . ARG B 1 220 ? 21.25 23.422 8.758 1 98.56 220 ARG B N 1
ATOM 5107 C CA . ARG B 1 220 ? 22.672 23.047 8.703 1 98.56 220 ARG B CA 1
ATOM 5108 C C . ARG B 1 220 ? 23.125 22.422 10.023 1 98.56 220 ARG B C 1
ATOM 5110 O O . ARG B 1 220 ? 23.812 21.406 10.031 1 98.56 220 ARG B O 1
ATOM 5117 N N . ARG B 1 221 ? 22.703 23.062 11.109 1 98.62 221 ARG B N 1
ATOM 5118 C CA . ARG B 1 221 ? 23.062 22.547 12.43 1 98.62 221 ARG B CA 1
ATOM 5119 C C . ARG B 1 221 ? 22.438 21.172 12.664 1 98.62 221 ARG B C 1
ATOM 5121 O O . ARG B 1 221 ? 23.031 20.312 13.312 1 98.62 221 ARG B O 1
ATOM 5128 N N . LEU B 1 222 ? 21.234 21 12.203 1 98.81 222 LEU B N 1
ATOM 5129 C CA . LEU B 1 222 ? 20.547 19.719 12.328 1 98.81 222 LEU B CA 1
ATOM 5130 C C . LEU B 1 222 ? 21.297 18.625 11.586 1 98.81 222 LEU B C 1
ATOM 5132 O O . LEU B 1 222 ? 21.469 17.516 12.102 1 98.81 222 LEU B O 1
ATOM 5136 N N . LEU B 1 223 ? 21.719 18.875 10.336 1 98.69 223 LEU B N 1
ATOM 5137 C CA . LEU B 1 223 ? 22.484 17.906 9.555 1 98.69 223 LEU B CA 1
ATOM 5138 C C . LEU B 1 223 ? 23.766 17.516 10.266 1 98.69 223 LEU B C 1
ATOM 5140 O O . LEU B 1 223 ? 24.125 16.328 10.328 1 98.69 223 LEU B O 1
ATOM 5144 N N . ASP B 1 224 ? 24.453 18.531 10.828 1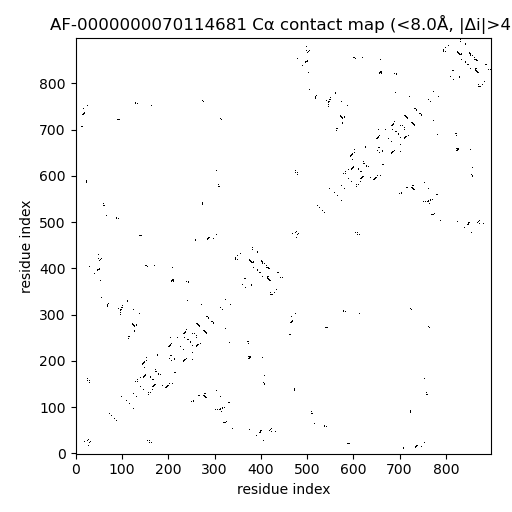 98.38 224 ASP B N 1
ATOM 5145 C CA . ASP B 1 224 ? 25.688 18.281 11.562 1 98.38 224 ASP B CA 1
ATOM 5146 C C . ASP B 1 224 ? 25.422 17.422 12.797 1 98.38 224 ASP B C 1
ATOM 5148 O O . ASP B 1 224 ? 26.172 16.484 13.086 1 98.38 224 ASP B O 1
ATOM 5152 N N . LEU B 1 225 ? 24.391 17.781 13.492 1 98.62 225 LEU B N 1
ATOM 5153 C CA . LEU B 1 225 ? 24.047 17.062 14.711 1 98.62 225 LEU B CA 1
ATOM 5154 C C . LEU B 1 225 ? 23.656 15.617 14.383 1 98.62 225 LEU B C 1
ATOM 5156 O O . LEU B 1 225 ? 24.016 14.688 15.109 1 98.62 225 LEU B O 1
ATOM 5160 N N . ALA B 1 226 ? 22.875 15.391 13.344 1 98.38 226 ALA B N 1
ATOM 5161 C CA . ALA B 1 226 ? 22.469 14.055 12.938 1 98.38 226 ALA B CA 1
ATOM 5162 C C . ALA B 1 226 ? 23.672 13.172 12.648 1 98.38 226 ALA B C 1
ATOM 5164 O O . ALA B 1 226 ? 23.688 11.984 12.984 1 98.38 226 ALA B O 1
ATOM 5165 N N . ASP B 1 227 ? 24.641 13.75 11.984 1 97.44 227 ASP B N 1
ATOM 5166 C CA . ASP B 1 227 ? 25.875 13.016 11.695 1 97.44 227 ASP B CA 1
ATOM 5167 C C . ASP B 1 227 ? 26.578 12.609 12.984 1 97.44 227 ASP B C 1
ATOM 5169 O O . ASP B 1 227 ? 27 11.461 13.133 1 97.44 227 ASP B O 1
ATOM 5173 N N . ARG B 1 228 ? 26.688 13.562 13.914 1 97.44 228 ARG B N 1
ATOM 5174 C CA . ARG B 1 228 ? 27.344 13.289 15.188 1 97.44 228 ARG B CA 1
ATOM 5175 C C . ARG B 1 228 ? 26.609 12.211 15.969 1 97.44 228 ARG B C 1
ATOM 5177 O O . ARG B 1 228 ? 27.219 11.383 16.641 1 97.44 228 ARG B O 1
ATOM 5184 N N . LEU B 1 229 ? 25.312 12.195 15.867 1 98.12 229 LEU B N 1
ATOM 5185 C CA . LEU B 1 229 ? 24.469 11.266 16.641 1 98.12 229 LEU B CA 1
ATOM 5186 C C . LEU B 1 229 ? 24.25 9.969 15.867 1 98.12 229 LEU B C 1
ATOM 5188 O O . LEU B 1 229 ? 23.594 9.055 16.359 1 98.12 229 LEU B O 1
ATOM 5192 N N . ASP B 1 230 ? 24.75 9.906 14.633 1 97.19 230 ASP B N 1
ATOM 5193 C CA . ASP B 1 230 ? 24.562 8.75 13.766 1 97.19 230 ASP B CA 1
ATOM 5194 C C . ASP B 1 230 ? 23.094 8.445 13.555 1 97.19 230 ASP B C 1
ATOM 5196 O O . ASP B 1 230 ? 22.641 7.32 13.773 1 97.19 230 ASP B O 1
ATOM 5200 N N . LEU B 1 231 ? 22.344 9.469 13.18 1 98.25 231 LEU B N 1
ATOM 5201 C CA . LEU B 1 231 ? 20.922 9.367 12.898 1 98.25 231 LEU B CA 1
ATOM 5202 C C . LEU B 1 231 ? 20.625 9.609 11.414 1 98.25 231 LEU B C 1
ATOM 5204 O O . LEU B 1 231 ? 21.25 10.484 10.797 1 98.25 231 LEU B O 1
ATOM 5208 N N . LEU B 1 232 ? 19.766 8.797 10.836 1 98.81 232 LEU B N 1
ATOM 5209 C CA . LEU B 1 232 ? 19.141 9.227 9.586 1 98.81 232 LEU B CA 1
ATOM 5210 C C . LEU B 1 232 ? 18.125 10.344 9.836 1 98.81 232 LEU B C 1
ATOM 5212 O O . LEU B 1 232 ? 17.609 10.484 10.953 1 98.81 232 LEU B O 1
ATOM 5216 N N . ILE B 1 233 ? 17.953 11.203 8.867 1 98.94 233 ILE B N 1
ATOM 5217 C CA . ILE B 1 233 ? 16.875 12.172 8.875 1 98.94 233 ILE B CA 1
ATOM 5218 C C . ILE B 1 233 ? 15.812 11.773 7.84 1 98.94 233 ILE B C 1
ATOM 5220 O O . ILE B 1 233 ? 16.141 11.539 6.676 1 98.94 233 ILE B O 1
ATOM 5224 N N . LEU B 1 234 ? 14.609 11.57 8.25 1 98.94 234 LEU B N 1
ATOM 5225 C CA . LEU B 1 234 ? 13.469 11.43 7.352 1 98.94 234 LEU B CA 1
ATOM 5226 C C . LEU B 1 234 ? 12.797 12.773 7.102 1 98.94 234 LEU B C 1
ATOM 5228 O O . LEU B 1 234 ? 12.031 13.258 7.938 1 98.94 234 LEU B O 1
ATOM 5232 N N . GLU B 1 235 ? 13.086 13.391 6 1 98.94 235 GLU B N 1
ATOM 5233 C CA . GLU B 1 235 ? 12.555 14.695 5.629 1 98.94 235 GLU B CA 1
ATOM 5234 C C . GLU B 1 235 ? 11.25 14.555 4.848 1 98.94 235 GLU B C 1
ATOM 5236 O O . GLU B 1 235 ? 11.25 14.109 3.697 1 98.94 235 GLU B O 1
ATOM 5241 N N . ASP B 1 236 ? 10.148 14.883 5.445 1 98.69 236 ASP B N 1
ATOM 5242 C CA . ASP B 1 236 ? 8.828 14.883 4.82 1 98.69 236 ASP B CA 1
ATOM 5243 C C . ASP B 1 236 ? 8.484 16.266 4.277 1 98.69 236 ASP B C 1
ATOM 5245 O O . ASP B 1 236 ? 8.344 17.219 5.043 1 98.69 236 ASP B O 1
ATOM 5249 N N . ASN B 1 237 ? 8.297 16.375 2.941 1 97.75 237 ASN B N 1
ATOM 5250 C CA . ASN B 1 237 ? 8.148 17.719 2.379 1 97.75 237 ASN B CA 1
ATOM 5251 C C . ASN B 1 237 ? 6.941 17.797 1.449 1 97.75 237 ASN B C 1
ATOM 5253 O O . ASN B 1 237 ? 7.09 18.047 0.252 1 97.75 237 ASN B O 1
ATOM 5257 N N . PRO B 1 238 ? 5.742 17.75 1.958 1 95.88 238 PRO B N 1
ATOM 5258 C CA . PRO B 1 238 ? 4.559 17.906 1.11 1 95.88 238 PRO B CA 1
ATOM 5259 C C . PRO B 1 238 ? 4.211 19.359 0.831 1 95.88 238 PRO B C 1
ATOM 5261 O O . PRO B 1 238 ? 3.467 19.656 -0.108 1 95.88 238 PRO B O 1
ATOM 5264 N N . TYR B 1 239 ? 4.785 20.344 1.562 1 95.94 239 TYR B N 1
ATOM 5265 C CA . TYR B 1 239 ? 4.266 21.703 1.525 1 95.94 239 TYR B CA 1
ATOM 5266 C C . TYR B 1 239 ? 5.328 22.688 1.034 1 95.94 239 TYR B C 1
ATOM 5268 O O . TYR B 1 239 ? 5.059 23.875 0.862 1 95.94 239 TYR B O 1
ATOM 5276 N N . GLY B 1 240 ? 6.508 22.219 0.798 1 94.5 240 GLY B N 1
ATOM 5277 C CA . GLY B 1 240 ? 7.648 23.094 0.586 1 94.5 240 GLY B CA 1
ATOM 5278 C C . GLY B 1 240 ? 7.461 24.047 -0.58 1 94.5 240 GLY B C 1
ATOM 5279 O O . GLY B 1 240 ? 7.996 25.156 -0.575 1 94.5 240 GLY B O 1
ATOM 5280 N N . ILE B 1 241 ? 6.68 23.703 -1.551 1 93.69 241 ILE B N 1
ATOM 5281 C CA . ILE B 1 241 ? 6.578 24.516 -2.758 1 93.69 241 ILE B CA 1
ATOM 5282 C C . ILE B 1 241 ? 5.566 25.641 -2.539 1 93.69 241 ILE B C 1
ATOM 5284 O O . ILE B 1 241 ? 5.465 26.562 -3.354 1 93.69 241 ILE B O 1
ATOM 5288 N N . PHE B 1 242 ? 4.836 25.594 -1.461 1 94.31 242 PHE B N 1
ATOM 5289 C CA . PHE B 1 242 ? 3.773 26.578 -1.23 1 94.31 242 PHE B CA 1
ATOM 5290 C C . PHE B 1 242 ? 4.266 27.719 -0.347 1 94.31 242 PHE B C 1
ATOM 5292 O O . PHE B 1 242 ? 3.557 28.156 0.56 1 94.31 242 PHE B O 1
ATOM 5299 N N . ALA B 1 243 ? 5.426 28.203 -0.458 1 91.94 243 ALA B N 1
ATOM 5300 C CA . ALA B 1 243 ? 5.973 29.359 0.239 1 91.94 243 ALA B CA 1
ATOM 5301 C C . ALA B 1 243 ? 5.336 30.656 -0.266 1 91.94 243 ALA B C 1
ATOM 5303 O O . ALA B 1 243 ? 5.039 30.781 -1.456 1 91.94 243 ALA B O 1
ATOM 5304 N N . HIS B 1 244 ? 5.07 31.531 0.835 1 83.56 244 HIS B N 1
ATOM 5305 C CA . HIS B 1 244 ? 4.57 32.844 0.498 1 83.56 244 HIS B CA 1
ATOM 5306 C C . HIS B 1 244 ? 5.719 33.812 0.233 1 83.56 244 HIS B C 1
ATOM 5308 O O . HIS B 1 244 ? 6.602 34 1.078 1 83.56 244 HIS B O 1
ATOM 5314 N N . GLY B 1 245 ? 5.977 34.281 -0.851 1 71.94 245 GLY B N 1
ATOM 5315 C CA . GLY B 1 245 ? 7.039 35.219 -1.147 1 71.94 245 GLY B CA 1
ATOM 5316 C C . GLY B 1 245 ? 8.141 34.625 -2.016 1 71.94 245 GLY B C 1
ATOM 5317 O O . GLY B 1 245 ? 7.941 33.594 -2.662 1 71.94 245 GLY B O 1
ATOM 5318 N N . GLU B 1 246 ? 9.266 35.375 -1.898 1 63.59 246 GLU B N 1
ATOM 5319 C CA . GLU B 1 246 ? 10.234 35.094 -2.959 1 63.59 246 GLU B CA 1
ATOM 5320 C C . GLU B 1 246 ? 11.031 33.844 -2.662 1 63.59 246 GLU B C 1
ATOM 5322 O O . GLU B 1 246 ? 11.117 32.938 -3.504 1 63.59 246 GLU B O 1
ATOM 5327 N N . ARG B 1 247 ? 11.812 33.656 -1.556 1 77.44 247 ARG B N 1
ATOM 5328 C CA . ARG B 1 247 ? 12.828 32.594 -1.63 1 77.44 247 ARG B CA 1
ATOM 5329 C C . ARG B 1 247 ? 12.438 31.406 -0.783 1 77.44 247 ARG B C 1
ATOM 5331 O O . ARG B 1 247 ? 12.117 31.547 0.399 1 77.44 247 ARG B O 1
ATOM 5338 N N . ARG B 1 248 ? 12.18 30.219 -1.389 1 89.81 248 ARG B N 1
ATOM 5339 C CA . ARG B 1 248 ? 12.016 28.938 -0.702 1 89.81 248 ARG B CA 1
ATOM 5340 C C . ARG B 1 248 ? 13.32 28.5 -0.045 1 89.81 248 ARG B C 1
ATOM 5342 O O . ARG B 1 248 ? 14.406 28.75 -0.575 1 89.81 248 ARG B O 1
ATOM 5349 N N . MET B 1 249 ? 13.211 27.969 1.195 1 92.25 249 MET B N 1
ATOM 5350 C CA . MET B 1 249 ? 14.383 27.391 1.862 1 92.25 249 MET B CA 1
ATOM 5351 C C . MET B 1 249 ? 14.844 26.125 1.152 1 92.25 249 MET B C 1
ATOM 5353 O O . MET B 1 249 ? 14.023 25.359 0.63 1 92.25 249 MET B O 1
ATOM 5357 N N . PRO B 1 250 ? 16.188 25.922 1.073 1 96.56 250 PRO B N 1
ATOM 5358 C CA . PRO B 1 250 ? 16.625 24.625 0.569 1 96.56 250 PRO B CA 1
ATOM 5359 C C . PRO B 1 250 ? 16.188 23.453 1.457 1 96.56 250 PRO B C 1
ATOM 5361 O O . PRO B 1 250 ? 16.078 23.609 2.678 1 96.56 250 PRO B O 1
ATOM 5364 N N . THR B 1 251 ? 15.922 22.344 0.828 1 98.12 251 THR B N 1
ATOM 5365 C CA . THR B 1 251 ? 15.594 21.141 1.589 1 98.12 251 THR B CA 1
ATOM 5366 C C . THR B 1 251 ? 16.812 20.625 2.34 1 98.12 251 THR B C 1
ATOM 5368 O O . THR B 1 251 ? 17.953 20.922 1.976 1 98.12 251 THR B O 1
ATOM 5371 N N . LEU B 1 252 ? 16.578 19.859 3.467 1 98.69 252 LEU B N 1
ATOM 5372 C CA . LEU B 1 252 ? 17.688 19.172 4.125 1 98.69 252 LEU B CA 1
ATOM 5373 C C . LEU B 1 252 ? 18.406 18.25 3.146 1 98.69 252 LEU B C 1
ATOM 5375 O O . LEU B 1 252 ? 19.641 18.188 3.146 1 98.69 252 LEU B O 1
ATOM 5379 N N . LYS B 1 253 ? 17.688 17.562 2.293 1 98.81 253 LYS B N 1
ATOM 5380 C CA . LYS B 1 253 ? 18.25 16.641 1.324 1 98.81 253 LYS B CA 1
ATOM 5381 C C . LYS B 1 253 ? 19.203 17.359 0.368 1 98.81 253 LYS B C 1
ATOM 5383 O O . LYS B 1 253 ? 20.266 16.828 0.042 1 98.81 253 LYS B O 1
ATOM 5388 N N . SER B 1 254 ? 18.797 18.5 -0.137 1 98.31 254 SER B N 1
ATOM 5389 C CA . SER B 1 254 ? 19.656 19.234 -1.07 1 98.31 254 SER B CA 1
ATOM 5390 C C . SER B 1 254 ? 20.922 19.719 -0.391 1 98.31 254 SER B C 1
ATOM 5392 O O . SER B 1 254 ? 21.938 19.938 -1.052 1 98.31 254 SER B O 1
ATOM 5394 N N . LEU B 1 255 ? 20.891 19.906 0.954 1 98.25 255 LEU B N 1
ATOM 5395 C CA . LEU B 1 255 ? 22.031 20.391 1.72 1 98.25 255 LEU B CA 1
ATOM 5396 C C . LEU B 1 255 ? 22.891 19.234 2.203 1 98.25 255 LEU B C 1
ATOM 5398 O O . LEU B 1 255 ? 24.016 19.453 2.674 1 98.25 255 LEU B O 1
ATOM 5402 N N . ASP B 1 256 ? 22.359 18.047 2.078 1 97.81 256 ASP B N 1
ATOM 5403 C CA . ASP B 1 256 ? 22.984 16.875 2.668 1 97.81 256 ASP B CA 1
ATOM 5404 C C . ASP B 1 256 ? 24.156 16.375 1.812 1 97.81 256 ASP B C 1
ATOM 5406 O O . ASP B 1 256 ? 23.953 15.93 0.682 1 97.81 256 ASP B O 1
ATOM 5410 N N . HIS B 1 257 ? 25.328 16.359 2.332 1 95 257 HIS B N 1
ATOM 5411 C CA . HIS B 1 257 ? 26.5 15.883 1.61 1 95 257 HIS B CA 1
ATOM 5412 C C . HIS B 1 257 ? 27.016 14.586 2.213 1 95 257 HIS B C 1
ATOM 5414 O O . HIS B 1 257 ? 28.062 14.078 1.8 1 95 257 HIS B O 1
ATOM 5420 N N . ARG B 1 258 ? 26.328 14.086 3.139 1 96.31 258 ARG B N 1
ATOM 5421 C CA . ARG B 1 258 ? 26.781 12.883 3.826 1 96.31 258 ARG B CA 1
ATOM 5422 C C . ARG B 1 258 ? 25.797 11.734 3.643 1 96.31 258 ARG B C 1
ATOM 5424 O O . ARG B 1 258 ? 25.938 10.672 4.246 1 96.31 258 ARG B O 1
ATOM 5431 N N . ASP B 1 259 ? 24.703 11.945 2.854 1 96.38 259 ASP B N 1
ATOM 5432 C CA . ASP B 1 259 ? 23.672 10.969 2.523 1 96.38 259 ASP B CA 1
ATOM 5433 C C . ASP B 1 259 ? 22.938 10.5 3.777 1 96.38 259 ASP B C 1
ATOM 5435 O O . ASP B 1 259 ? 22.656 9.312 3.936 1 96.38 259 ASP B O 1
ATOM 5439 N N . ARG B 1 260 ? 22.719 11.453 4.711 1 97.44 260 ARG B N 1
ATOM 5440 C CA . ARG B 1 260 ? 22.016 11.164 5.949 1 97.44 260 ARG B CA 1
ATOM 5441 C C . ARG B 1 260 ? 20.5 11.312 5.766 1 97.44 260 ARG B C 1
ATOM 5443 O O . ARG B 1 260 ? 19.719 10.773 6.547 1 97.44 260 ARG B O 1
ATOM 5450 N N . VAL B 1 261 ? 20.094 11.961 4.699 1 98.88 261 VAL B N 1
ATOM 5451 C CA . VAL B 1 261 ? 18.703 12.344 4.586 1 98.88 261 VAL B CA 1
ATOM 5452 C C . VAL B 1 261 ? 17.969 11.375 3.654 1 98.88 261 VAL B C 1
ATOM 5454 O O . VAL B 1 261 ? 18.406 11.141 2.527 1 98.88 261 VAL B O 1
ATOM 5457 N N . VAL B 1 262 ? 16.984 10.695 4.121 1 98.94 262 VAL B N 1
ATOM 5458 C CA . VAL B 1 262 ? 15.953 10.039 3.328 1 98.94 262 VAL B CA 1
ATOM 5459 C C . VAL B 1 262 ? 14.812 11.016 3.061 1 98.94 262 VAL B C 1
ATOM 5461 O O . VAL B 1 262 ? 14.211 11.547 3.996 1 98.94 262 VAL B O 1
ATOM 5464 N N . TYR B 1 263 ? 14.57 11.297 1.784 1 98.94 263 TYR B N 1
ATOM 5465 C CA . TYR B 1 263 ? 13.617 12.328 1.4 1 98.94 263 TYR B CA 1
ATOM 5466 C C . TYR B 1 263 ? 12.273 11.719 1.017 1 98.94 263 TYR B C 1
ATOM 5468 O O . TYR B 1 263 ? 12.211 10.852 0.147 1 98.94 263 TYR B O 1
ATOM 5476 N N . LEU B 1 264 ? 11.234 12.109 1.696 1 98.88 264 LEU B N 1
ATOM 5477 C CA . LEU B 1 264 ? 9.867 11.648 1.443 1 98.88 264 LEU B CA 1
ATOM 5478 C C . LEU B 1 264 ? 9.078 12.711 0.684 1 98.88 264 LEU B C 1
ATOM 5480 O O . LEU B 1 264 ? 8.945 13.844 1.147 1 98.88 264 LEU B O 1
ATOM 5484 N N . GLY B 1 265 ? 8.555 12.32 -0.493 1 98.38 265 GLY B N 1
ATOM 5485 C CA . GLY B 1 265 ? 7.801 13.242 -1.329 1 98.38 265 GLY B CA 1
ATOM 5486 C C . GLY B 1 265 ? 6.391 12.766 -1.625 1 98.38 265 GLY B C 1
ATOM 5487 O O . GLY B 1 265 ? 6.105 11.57 -1.549 1 98.38 265 GLY B O 1
ATOM 5488 N N . SER B 1 266 ? 5.52 13.656 -1.926 1 97.31 266 SER B N 1
ATOM 5489 C CA . SER B 1 266 ? 4.125 13.383 -2.26 1 97.31 266 SER B CA 1
ATOM 5490 C C . SER B 1 266 ? 3.67 14.227 -3.449 1 97.31 266 SER B C 1
ATOM 5492 O O . SER B 1 266 ? 4.07 15.383 -3.59 1 97.31 266 SER B O 1
ATOM 5494 N N . PHE B 1 267 ? 2.842 13.68 -4.277 1 98 267 PHE B N 1
ATOM 5495 C CA . PHE B 1 267 ? 2.223 14.422 -5.367 1 98 267 PHE B CA 1
ATOM 5496 C C . PHE B 1 267 ? 0.78 14.781 -5.027 1 98 267 PHE B C 1
ATOM 5498 O O . PHE B 1 267 ? 0.064 15.352 -5.855 1 98 267 PHE B O 1
ATOM 5505 N N . ALA B 1 268 ? 0.364 14.5 -3.785 1 95.62 268 ALA B N 1
ATOM 5506 C CA . ALA B 1 268 ? -1.031 14.695 -3.4 1 95.62 268 ALA B CA 1
ATOM 5507 C C . ALA B 1 268 ? -1.374 16.188 -3.33 1 95.62 268 ALA B C 1
ATOM 5509 O O . ALA B 1 268 ? -2.488 16.578 -3.674 1 95.62 268 ALA B O 1
ATOM 5510 N N . LYS B 1 269 ? -0.418 17.031 -2.885 1 94.38 269 LYS B N 1
ATOM 5511 C CA . LYS B 1 269 ? -0.705 18.438 -2.66 1 94.38 269 LYS B CA 1
ATOM 5512 C C . LYS B 1 269 ? -0.394 19.266 -3.902 1 94.38 269 LYS B C 1
ATOM 5514 O O . LYS B 1 269 ? -0.929 20.359 -4.07 1 94.38 269 LYS B O 1
ATOM 5519 N N . THR B 1 270 ? 0.442 18.734 -4.762 1 94.31 270 THR B N 1
ATOM 5520 C CA . THR B 1 270 ? 0.92 19.5 -5.902 1 94.31 270 THR B CA 1
ATOM 5521 C C . THR B 1 270 ? 0.311 18.984 -7.199 1 94.31 270 THR B C 1
ATOM 5523 O O . THR B 1 270 ? 0.29 19.688 -8.211 1 94.31 270 THR B O 1
ATOM 5526 N N . SER B 1 271 ? -0.112 17.797 -7.254 1 93.62 271 SER B N 1
ATOM 5527 C CA . SER B 1 271 ? -0.812 17.219 -8.398 1 93.62 271 SER B CA 1
ATOM 5528 C C . SER B 1 271 ? -2.264 16.906 -8.062 1 93.62 271 SER B C 1
ATOM 5530 O O . SER B 1 271 ? -3.084 17.812 -7.902 1 93.62 271 SER B O 1
ATOM 5532 N N . LEU B 1 272 ? -2.555 15.656 -7.773 1 92.25 272 LEU B N 1
ATOM 5533 C CA . LEU B 1 272 ? -3.902 15.281 -7.352 1 92.25 272 LEU B CA 1
ATOM 5534 C C . LEU B 1 272 ? -3.859 14.156 -6.324 1 92.25 272 LEU B C 1
ATOM 5536 O O . LEU B 1 272 ? -3.312 13.086 -6.594 1 92.25 272 LEU B O 1
ATOM 5540 N N . PRO B 1 273 ? -4.508 14.43 -5.176 1 94.69 273 PRO B N 1
ATOM 5541 C CA . PRO B 1 273 ? -4.535 13.414 -4.121 1 94.69 273 PRO B CA 1
ATOM 5542 C C . PRO B 1 273 ? -5.082 12.078 -4.609 1 94.69 273 PRO B C 1
ATOM 5544 O O . PRO B 1 273 ? -4.602 11.016 -4.191 1 94.69 273 PRO B O 1
ATOM 5547 N N . GLY B 1 274 ? -5.977 12.078 -5.582 1 96.75 274 GLY B N 1
ATOM 5548 C CA . GLY B 1 274 ? -6.676 10.891 -6.035 1 96.75 274 GLY B CA 1
ATOM 5549 C C . GLY B 1 274 ? -5.785 9.938 -6.812 1 96.75 274 GLY B C 1
ATOM 5550 O O . GLY B 1 274 ? -6.141 8.773 -7.02 1 96.75 274 GLY B O 1
ATOM 5551 N N . ALA B 1 275 ? -4.648 10.391 -7.258 1 97.62 275 ALA B N 1
ATOM 5552 C CA . ALA B 1 275 ? -3.699 9.523 -7.953 1 97.62 275 ALA B CA 1
ATOM 5553 C C . ALA B 1 275 ? -2.961 8.617 -6.969 1 97.62 275 ALA B C 1
ATOM 5555 O O . ALA B 1 275 ? -2.527 7.523 -7.328 1 97.62 275 ALA B O 1
ATOM 5556 N N . ARG B 1 276 ? -2.785 9.07 -5.711 1 98.25 276 ARG B N 1
ATOM 5557 C CA . ARG B 1 276 ? -2.08 8.328 -4.668 1 98.25 276 ARG B CA 1
ATOM 5558 C C . ARG B 1 276 ? -0.661 7.984 -5.105 1 98.25 276 ARG B C 1
ATOM 5560 O O . ARG B 1 276 ? -0.236 6.832 -4.996 1 98.25 276 ARG B O 1
ATOM 5567 N N . VAL B 1 277 ? 0.06 8.992 -5.562 1 98.75 277 VAL B N 1
ATOM 5568 C CA . VAL B 1 277 ? 1.443 8.781 -5.977 1 98.75 277 VAL B CA 1
ATOM 5569 C C . VAL B 1 277 ? 2.375 9.625 -5.105 1 98.75 277 VAL B C 1
ATOM 5571 O O . VAL B 1 277 ? 2.133 10.812 -4.895 1 98.75 277 VAL B O 1
ATOM 5574 N N . GLY B 1 278 ? 3.301 9.094 -4.469 1 98.75 278 GLY B N 1
ATOM 5575 C CA . GLY B 1 278 ? 4.43 9.688 -3.768 1 98.75 278 GLY B CA 1
ATOM 5576 C C . GLY B 1 278 ? 5.75 9.008 -4.086 1 98.75 278 GLY B C 1
ATOM 5577 O O . GLY B 1 278 ? 5.879 8.336 -5.109 1 98.75 278 GLY B O 1
ATOM 5578 N N . PHE B 1 279 ? 6.766 9.258 -3.312 1 98.94 279 PHE B N 1
ATOM 5579 C CA . PHE B 1 279 ? 8.055 8.609 -3.545 1 98.94 279 PHE B CA 1
ATOM 5580 C C . PHE B 1 279 ? 8.969 8.789 -2.344 1 98.94 279 PHE B C 1
ATOM 5582 O O . PHE B 1 279 ? 8.688 9.578 -1.445 1 98.94 279 PHE B O 1
ATOM 5589 N N . VAL B 1 280 ? 9.984 8.016 -2.273 1 98.94 280 VAL B N 1
ATOM 5590 C CA . VAL B 1 280 ? 11.078 8.156 -1.316 1 98.94 280 VAL B CA 1
ATOM 5591 C C . VAL B 1 280 ? 12.414 8.133 -2.053 1 98.94 280 VAL B C 1
ATOM 5593 O O . VAL B 1 280 ? 12.602 7.359 -2.994 1 98.94 280 VAL B O 1
ATOM 5596 N N . VAL B 1 281 ? 13.266 9.086 -1.814 1 98.94 281 VAL B N 1
ATOM 5597 C CA . VAL B 1 281 ? 14.656 9.07 -2.252 1 98.94 281 VAL B CA 1
ATOM 5598 C C . VAL B 1 281 ? 15.547 8.492 -1.149 1 98.94 281 VAL B C 1
ATOM 5600 O O . VAL B 1 281 ? 15.703 9.102 -0.091 1 98.94 281 VAL B O 1
ATOM 5603 N N . ALA B 1 282 ? 16.094 7.363 -1.366 1 98.81 282 ALA B N 1
ATOM 5604 C CA . ALA B 1 282 ? 16.875 6.629 -0.379 1 98.81 282 ALA B CA 1
ATOM 5605 C C . ALA B 1 282 ? 18.141 6.039 -1.01 1 98.81 282 ALA B C 1
ATOM 5607 O O . ALA B 1 282 ? 18.234 4.824 -1.18 1 98.81 282 ALA B O 1
ATOM 5608 N N . GLY B 1 283 ? 19.109 6.898 -1.255 1 98.12 283 GLY B N 1
ATOM 5609 C CA . GLY B 1 283 ? 20.312 6.523 -1.985 1 98.12 283 GLY B CA 1
ATOM 5610 C C . GLY B 1 283 ? 21.391 5.965 -1.092 1 98.12 283 GLY B C 1
ATOM 5611 O O . GLY B 1 283 ? 22.5 5.668 -1.561 1 98.12 283 GLY B O 1
ATOM 5612 N N . GLN B 1 284 ? 21.203 5.777 0.267 1 98.31 284 GLN B N 1
ATOM 5613 C CA . GLN B 1 284 ? 22.219 5.25 1.185 1 98.31 284 GLN B CA 1
ATOM 5614 C C . GLN B 1 284 ? 22.688 3.867 0.749 1 98.31 284 GLN B C 1
ATOM 5616 O O . GLN B 1 284 ? 21.875 3.018 0.373 1 98.31 284 GLN B O 1
ATOM 5621 N N . ARG B 1 285 ? 23.984 3.678 0.746 1 97.44 285 ARG B N 1
ATOM 5622 C CA . ARG B 1 285 ? 24.531 2.361 0.439 1 97.44 285 ARG B CA 1
ATOM 5623 C C . ARG B 1 285 ? 24.25 1.37 1.56 1 97.44 285 ARG B C 1
ATOM 5625 O O . ARG B 1 285 ? 24.328 1.716 2.74 1 97.44 285 ARG B O 1
ATOM 5632 N N . VAL B 1 286 ? 23.891 0.165 1.214 1 98.12 286 VAL B N 1
ATOM 5633 C CA . VAL B 1 286 ? 23.656 -0.91 2.172 1 98.12 286 VAL B CA 1
ATOM 5634 C C . VAL B 1 286 ? 24.703 -2.012 1.979 1 98.12 286 VAL B C 1
ATOM 5636 O O . VAL B 1 286 ? 24.969 -2.43 0.85 1 98.12 286 VAL B O 1
ATOM 5639 N N . THR B 1 287 ? 25.328 -2.443 3 1 97.38 287 THR B N 1
ATOM 5640 C CA . THR B 1 287 ? 26.312 -3.52 2.975 1 97.38 287 THR B CA 1
ATOM 5641 C C . THR B 1 287 ? 25.969 -4.586 4.012 1 97.38 287 THR B C 1
ATOM 5643 O O . THR B 1 287 ? 25.094 -4.383 4.855 1 97.38 287 THR B O 1
ATOM 5646 N N . ASP B 1 288 ? 26.531 -5.738 3.885 1 95.88 288 ASP B N 1
ATOM 5647 C CA . ASP B 1 288 ? 26.422 -6.742 4.938 1 95.88 288 ASP B CA 1
ATOM 5648 C C . ASP B 1 288 ? 27.609 -6.691 5.883 1 95.88 288 ASP B C 1
ATOM 5650 O O . ASP B 1 288 ? 28.453 -5.797 5.777 1 95.88 288 ASP B O 1
ATOM 5654 N N . ALA B 1 289 ? 27.703 -7.609 6.82 1 93.38 289 ALA B N 1
ATOM 5655 C CA . ALA B 1 289 ? 28.734 -7.617 7.863 1 93.38 289 ALA B CA 1
ATOM 5656 C C . ALA B 1 289 ? 30.125 -7.797 7.266 1 93.38 289 ALA B C 1
ATOM 5658 O O . ALA B 1 289 ? 31.109 -7.293 7.809 1 93.38 289 ALA B O 1
ATOM 5659 N N . ALA B 1 290 ? 30.172 -8.453 6.102 1 95.25 290 ALA B N 1
ATOM 5660 C CA . ALA B 1 290 ? 31.438 -8.719 5.438 1 95.25 290 ALA B CA 1
ATOM 5661 C C . ALA B 1 290 ? 31.828 -7.559 4.527 1 95.25 290 ALA B C 1
ATOM 5663 O O . ALA B 1 290 ? 32.906 -7.562 3.939 1 95.25 290 ALA B O 1
ATOM 5664 N N . GLY B 1 291 ? 30.984 -6.594 4.441 1 94.12 291 GLY B N 1
ATOM 5665 C CA . GLY B 1 291 ? 31.266 -5.43 3.619 1 94.12 291 GLY B CA 1
ATOM 5666 C C . GLY B 1 291 ? 30.812 -5.586 2.18 1 94.12 291 GLY B C 1
ATOM 5667 O O . GLY B 1 291 ? 31.047 -4.711 1.348 1 94.12 291 GLY B O 1
ATOM 5668 N N . ALA B 1 292 ? 30.172 -6.688 1.963 1 95.75 292 ALA B N 1
ATOM 5669 C CA . ALA B 1 292 ? 29.688 -6.922 0.607 1 95.75 292 ALA B CA 1
ATOM 5670 C C . ALA B 1 292 ? 28.547 -5.969 0.266 1 95.75 292 ALA B C 1
ATOM 5672 O O . ALA B 1 292 ? 27.688 -5.684 1.11 1 95.75 292 ALA B O 1
ATOM 5673 N N . ASP B 1 293 ? 28.547 -5.508 -0.972 1 96.44 293 ASP B N 1
ATOM 5674 C CA . ASP B 1 293 ? 27.531 -4.57 -1.446 1 96.44 293 ASP B CA 1
ATOM 5675 C C . ASP B 1 293 ? 26.172 -5.246 -1.545 1 96.44 293 ASP B C 1
ATOM 5677 O O . ASP B 1 293 ? 26.047 -6.336 -2.109 1 96.44 293 ASP B O 1
ATOM 5681 N N . ARG B 1 294 ? 25.188 -4.605 -0.956 1 95 294 ARG B N 1
ATOM 5682 C CA . ARG B 1 294 ? 23.828 -5.129 -0.986 1 95 294 ARG B CA 1
ATOM 5683 C C . ARG B 1 294 ? 22.875 -4.141 -1.654 1 95 294 ARG B C 1
ATOM 5685 O O . ARG B 1 294 ? 21.672 -4.176 -1.415 1 95 294 ARG B O 1
ATOM 5692 N N . GLY B 1 295 ? 23.406 -3.188 -2.445 1 96.12 295 GLY B N 1
ATOM 5693 C CA . GLY B 1 295 ? 22.594 -2.203 -3.146 1 96.12 295 GLY B CA 1
ATOM 5694 C C . GLY B 1 295 ? 22.312 -0.964 -2.318 1 96.12 295 GLY B C 1
ATOM 5695 O O . GLY B 1 295 ? 23.016 -0.689 -1.343 1 96.12 295 GLY B O 1
ATOM 5696 N N . SER B 1 296 ? 21.359 -0.179 -2.738 1 98.12 296 SER B N 1
ATOM 5697 C CA . SER B 1 296 ? 20.969 1.042 -2.043 1 98.12 296 SER B CA 1
ATOM 5698 C C . SER B 1 296 ? 19.828 0.781 -1.069 1 98.12 296 SER B C 1
ATOM 5700 O O . SER B 1 296 ? 19.203 -0.283 -1.105 1 98.12 296 SER B O 1
ATOM 5702 N N . PHE B 1 297 ? 19.625 1.675 -0.098 1 98.75 297 PHE B N 1
ATOM 5703 C CA . PHE B 1 297 ? 18.469 1.598 0.785 1 98.75 297 PHE B CA 1
ATOM 5704 C C . PHE B 1 297 ? 17.172 1.558 -0.019 1 98.75 297 PHE B C 1
ATOM 5706 O O . PHE B 1 297 ? 16.234 0.869 0.358 1 98.75 297 PHE B O 1
ATOM 5713 N N . ALA B 1 298 ? 17.125 2.266 -1.189 1 98.75 298 ALA B N 1
ATOM 5714 C CA . ALA B 1 298 ? 15.984 2.219 -2.1 1 98.75 298 ALA B CA 1
ATOM 5715 C C . ALA B 1 298 ? 15.734 0.795 -2.586 1 98.75 298 ALA B C 1
ATOM 5717 O O . ALA B 1 298 ? 14.578 0.371 -2.707 1 98.75 298 ALA B O 1
ATOM 5718 N N . ASP B 1 299 ? 16.766 0.059 -2.875 1 96.81 299 ASP B N 1
ATOM 5719 C CA . ASP B 1 299 ? 16.625 -1.333 -3.289 1 96.81 299 ASP B CA 1
ATOM 5720 C C . ASP B 1 299 ? 15.961 -2.168 -2.193 1 96.81 299 ASP B C 1
ATOM 5722 O O . ASP B 1 299 ? 15.117 -3.02 -2.477 1 96.81 299 ASP B O 1
ATOM 5726 N N . GLN B 1 300 ? 16.422 -1.907 -0.967 1 97.88 300 GLN B N 1
ATOM 5727 C CA . GLN B 1 300 ? 15.836 -2.635 0.158 1 97.88 300 GLN B CA 1
ATOM 5728 C C . GLN B 1 300 ? 14.359 -2.289 0.334 1 97.88 300 GLN B C 1
ATOM 5730 O O . GLN B 1 300 ? 13.531 -3.174 0.568 1 97.88 300 GLN B O 1
ATOM 5735 N N . LEU B 1 301 ? 14.047 -0.994 0.208 1 98.56 301 LEU B N 1
ATOM 5736 C CA . LEU B 1 301 ? 12.656 -0.56 0.326 1 98.56 301 LEU B CA 1
ATOM 5737 C C . LEU B 1 301 ? 11.797 -1.195 -0.759 1 98.56 301 LEU B C 1
ATOM 5739 O O . LEU B 1 301 ? 10.641 -1.551 -0.511 1 98.56 301 LEU B O 1
ATOM 5743 N N . SER B 1 302 ? 12.336 -1.31 -1.931 1 96.94 302 SER B N 1
ATOM 5744 C CA . SER B 1 302 ? 11.625 -1.93 -3.045 1 96.94 302 SER B CA 1
ATOM 5745 C C . SER B 1 302 ? 11.297 -3.387 -2.746 1 96.94 302 SER B C 1
ATOM 5747 O O . SER B 1 302 ? 10.219 -3.869 -3.109 1 96.94 302 SER B O 1
ATOM 5749 N N . LYS B 1 303 ? 12.234 -4.121 -2.135 1 95.81 303 LYS B N 1
ATOM 5750 C CA . LYS B 1 303 ? 11.969 -5.5 -1.736 1 95.81 303 LYS B CA 1
ATOM 5751 C C . LYS B 1 303 ? 10.766 -5.582 -0.802 1 95.81 303 LYS B C 1
ATOM 5753 O O . LYS B 1 303 ? 9.891 -6.434 -0.982 1 95.81 303 LYS B O 1
ATOM 5758 N N . ILE B 1 304 ? 10.719 -4.723 0.177 1 97.75 304 ILE B N 1
ATOM 5759 C CA . ILE B 1 304 ? 9.609 -4.691 1.126 1 97.75 304 ILE B CA 1
ATOM 5760 C C . ILE B 1 304 ? 8.32 -4.344 0.396 1 97.75 304 ILE B C 1
ATOM 5762 O O . ILE B 1 304 ? 7.289 -4.996 0.595 1 97.75 304 ILE B O 1
ATOM 5766 N N . LYS B 1 305 ? 8.391 -3.344 -0.487 1 97.69 305 LYS B N 1
ATOM 5767 C CA . LYS B 1 305 ? 7.215 -2.891 -1.221 1 97.69 305 LYS B CA 1
ATOM 5768 C C . LYS B 1 305 ? 6.602 -4.027 -2.033 1 97.69 305 LYS B C 1
ATOM 5770 O O . LYS B 1 305 ? 5.379 -4.133 -2.135 1 97.69 305 LYS B O 1
ATOM 5775 N N . SER B 1 306 ? 7.457 -4.848 -2.609 1 95.44 306 SER B N 1
ATOM 5776 C CA . SER B 1 306 ? 6.988 -5.945 -3.453 1 95.44 306 SER B CA 1
ATOM 5777 C C . SER B 1 306 ? 6.062 -6.879 -2.68 1 95.44 306 SER B C 1
ATOM 5779 O O . SER B 1 306 ? 5.25 -7.59 -3.275 1 95.44 306 SER B O 1
ATOM 5781 N N . MET B 1 307 ? 6.168 -6.863 -1.337 1 96.5 307 MET B N 1
ATOM 5782 C CA . MET B 1 307 ? 5.367 -7.75 -0.5 1 96.5 307 MET B CA 1
ATOM 5783 C C . MET B 1 307 ? 4.242 -6.984 0.189 1 96.5 307 MET B C 1
ATOM 5785 O O . MET B 1 307 ? 3.486 -7.559 0.974 1 96.5 307 MET B O 1
ATOM 5789 N N . VAL B 1 308 ? 4.113 -5.664 -0.059 1 97.94 308 VAL B N 1
ATOM 5790 C CA . VAL B 1 308 ? 3.053 -4.84 0.515 1 97.94 308 VAL B CA 1
ATOM 5791 C C . VAL B 1 308 ? 2.039 -4.477 -0.567 1 97.94 308 VAL B C 1
ATOM 5793 O O . VAL B 1 308 ? 0.867 -4.852 -0.479 1 97.94 308 VAL B O 1
ATOM 5796 N N . THR B 1 309 ? 2.576 -3.822 -1.63 1 98.12 309 THR B N 1
ATOM 5797 C CA . THR B 1 309 ? 1.681 -3.355 -2.684 1 98.12 309 THR B CA 1
ATOM 5798 C C . THR B 1 309 ? 2.189 -3.787 -4.055 1 98.12 309 THR B C 1
ATOM 5800 O O . THR B 1 309 ? 1.549 -3.518 -5.074 1 98.12 309 THR B O 1
ATOM 5803 N N . VAL B 1 310 ? 3.299 -4.516 -4.18 1 95.5 310 VAL B N 1
ATOM 5804 C CA . VAL B 1 310 ? 3.939 -5 -5.402 1 95.5 310 VAL B CA 1
ATOM 5805 C C . VAL B 1 310 ? 4.543 -3.824 -6.168 1 95.5 310 VAL B C 1
ATOM 5807 O O . VAL B 1 310 ? 5.766 -3.682 -6.234 1 95.5 310 VAL B O 1
ATOM 5810 N N . ASN B 1 311 ? 3.799 -2.938 -6.656 1 96.69 311 ASN B N 1
ATOM 5811 C CA . ASN B 1 311 ? 4.211 -1.704 -7.316 1 96.69 311 ASN B CA 1
ATOM 5812 C C . ASN B 1 311 ? 3.123 -0.639 -7.25 1 96.69 311 ASN B C 1
ATOM 5814 O O . ASN B 1 311 ? 2.043 -0.883 -6.707 1 96.69 311 ASN B O 1
ATOM 5818 N N . THR B 1 312 ? 3.434 0.573 -7.609 1 98.38 312 THR B N 1
ATOM 5819 C CA . THR B 1 312 ? 2.473 1.667 -7.688 1 98.38 312 THR B CA 1
ATOM 5820 C C . THR B 1 312 ? 1.772 1.679 -9.047 1 98.38 312 THR B C 1
ATOM 5822 O O . THR B 1 312 ? 2.406 1.447 -10.078 1 98.38 312 THR B O 1
ATOM 5825 N N . SER B 1 313 ? 0.479 1.902 -9.109 1 98.44 313 SER B N 1
ATOM 5826 C CA . SER B 1 313 ? -0.307 1.878 -10.336 1 98.44 313 SER B CA 1
ATOM 5827 C C . SER B 1 313 ? 0.381 2.664 -11.445 1 98.44 313 SER B C 1
ATOM 5829 O O . SER B 1 313 ? 0.512 3.887 -11.359 1 98.44 313 SER B O 1
ATOM 5831 N N . PRO B 1 314 ? 0.797 1.953 -12.523 1 97.88 314 PRO B N 1
ATOM 5832 C CA . PRO B 1 314 ? 1.34 2.68 -13.68 1 97.88 314 PRO B CA 1
ATOM 5833 C C . PRO B 1 314 ? 0.36 3.705 -14.242 1 97.88 314 PRO B C 1
ATOM 5835 O O . PRO B 1 314 ? 0.775 4.766 -14.719 1 97.88 314 PRO B O 1
ATOM 5838 N N . LEU B 1 315 ? -0.924 3.406 -14.188 1 97.69 315 LEU B N 1
ATOM 5839 C CA . LEU B 1 315 ? -1.945 4.332 -14.664 1 97.69 315 LEU B CA 1
ATOM 5840 C C . LEU B 1 315 ? -1.931 5.621 -13.852 1 97.69 315 LEU B C 1
ATOM 5842 O O . LEU B 1 315 ? -1.99 6.715 -14.422 1 97.69 315 LEU B O 1
ATOM 5846 N N . ALA B 1 316 ? -1.907 5.48 -12.523 1 98.19 316 ALA B N 1
ATOM 5847 C CA . ALA B 1 316 ? -1.856 6.652 -11.648 1 98.19 316 ALA B CA 1
ATOM 5848 C C . ALA B 1 316 ? -0.562 7.434 -11.859 1 98.19 316 ALA B C 1
ATOM 5850 O O . ALA B 1 316 ? -0.571 8.664 -11.891 1 98.19 316 ALA B O 1
ATOM 5851 N N . GLN B 1 317 ? 0.562 6.723 -11.984 1 98.62 317 GLN B N 1
ATOM 5852 C CA . GLN B 1 317 ? 1.848 7.363 -12.242 1 98.62 317 GLN B CA 1
ATOM 5853 C C . GLN B 1 317 ? 1.821 8.141 -13.555 1 98.62 317 GLN B C 1
ATOM 5855 O O . GLN B 1 317 ? 2.42 9.219 -13.656 1 98.62 317 GLN B O 1
ATOM 5860 N N . ALA B 1 318 ? 1.118 7.605 -14.555 1 98.5 318 ALA B N 1
ATOM 5861 C CA . ALA B 1 318 ? 1.042 8.234 -15.867 1 98.5 318 ALA B CA 1
ATOM 5862 C C . ALA B 1 318 ? 0.398 9.617 -15.781 1 98.5 318 ALA B C 1
ATOM 5864 O O . ALA B 1 318 ? 0.805 10.539 -16.484 1 98.5 318 ALA B O 1
ATOM 5865 N N . VAL B 1 319 ? -0.604 9.734 -14.945 1 98.31 319 VAL B N 1
ATOM 5866 C CA . VAL B 1 319 ? -1.278 11.016 -14.773 1 98.31 319 VAL B CA 1
ATOM 5867 C C . VAL B 1 319 ? -0.308 12.039 -14.18 1 98.31 319 VAL B C 1
ATOM 5869 O O . VAL B 1 319 ? -0.2 13.164 -14.664 1 98.31 319 VAL B O 1
ATOM 5872 N N . VAL B 1 320 ? 0.435 11.672 -13.141 1 98.56 320 VAL B N 1
ATOM 5873 C CA . VAL B 1 320 ? 1.423 12.539 -12.516 1 98.56 320 VAL B CA 1
ATOM 5874 C C . VAL B 1 320 ? 2.518 12.891 -13.516 1 98.56 320 VAL B C 1
ATOM 5876 O O . VAL B 1 320 ? 2.92 14.055 -13.625 1 98.56 320 VAL B O 1
ATOM 5879 N N . ALA B 1 321 ? 2.961 11.875 -14.258 1 98.75 321 ALA B N 1
ATOM 5880 C CA . ALA B 1 321 ? 3.994 12.078 -15.273 1 98.75 321 ALA B CA 1
ATOM 5881 C C . ALA B 1 321 ? 3.533 13.07 -16.344 1 98.75 321 ALA B C 1
ATOM 5883 O O . ALA B 1 321 ? 4.305 13.93 -16.766 1 98.75 321 ALA B O 1
ATOM 5884 N N . GLY B 1 322 ? 2.295 12.891 -16.797 1 98.69 322 GLY B N 1
ATOM 5885 C CA . GLY B 1 322 ? 1.744 13.82 -17.781 1 98.69 322 GLY B CA 1
ATOM 5886 C C . GLY B 1 322 ? 1.754 15.258 -17.297 1 98.69 322 GLY B C 1
ATOM 5887 O O . GLY B 1 322 ? 2.082 16.172 -18.062 1 98.69 322 GLY B O 1
ATOM 5888 N N . GLN B 1 323 ? 1.374 15.461 -16.062 1 98.19 323 GLN B N 1
ATOM 5889 C CA . GLN B 1 323 ? 1.396 16.797 -15.492 1 98.19 323 GLN B CA 1
ATOM 5890 C C . GLN B 1 323 ? 2.816 17.359 -15.445 1 98.19 323 GLN B C 1
ATOM 5892 O O . GLN B 1 323 ? 3.039 18.531 -15.766 1 98.19 323 GLN B O 1
ATOM 5897 N N . LEU B 1 324 ? 3.793 16.516 -14.992 1 98.5 324 LEU B N 1
ATOM 5898 C CA . LEU B 1 324 ? 5.188 16.953 -14.953 1 98.5 324 LEU B CA 1
ATOM 5899 C C . LEU B 1 324 ? 5.672 17.344 -16.344 1 98.5 324 LEU B C 1
ATOM 5901 O O . LEU B 1 324 ? 6.277 18.406 -16.516 1 98.5 324 LEU B O 1
ATOM 5905 N N . LEU B 1 325 ? 5.352 16.516 -17.297 1 98.62 325 LEU B N 1
ATOM 5906 C CA . LEU B 1 325 ? 5.797 16.75 -18.656 1 98.62 325 LEU B CA 1
ATOM 5907 C C . LEU B 1 325 ? 5.168 18.016 -19.234 1 98.62 325 LEU B C 1
ATOM 5909 O O . LEU B 1 325 ? 5.84 18.797 -19.922 1 98.62 325 LEU B O 1
ATOM 5913 N N . ALA B 1 326 ? 3.91 18.234 -18.906 1 97.88 326 ALA B N 1
ATOM 5914 C CA . ALA B 1 326 ? 3.184 19.406 -19.406 1 97.88 326 ALA B CA 1
ATOM 5915 C C . ALA B 1 326 ? 3.754 20.688 -18.828 1 97.88 326 ALA B C 1
ATOM 5917 O O . ALA B 1 326 ? 3.508 21.781 -19.344 1 97.88 326 ALA B O 1
ATOM 5918 N N . ASN B 1 327 ? 4.5 20.578 -17.766 1 97.81 327 ASN B N 1
ATOM 5919 C CA . ASN B 1 327 ? 5.035 21.75 -17.078 1 97.81 327 ASN B CA 1
ATOM 5920 C C . ASN B 1 327 ? 6.559 21.719 -17 1 97.81 327 ASN B C 1
ATOM 5922 O O . ASN B 1 327 ? 7.148 22.203 -16.031 1 97.81 327 ASN B O 1
ATOM 5926 N N . LYS B 1 328 ? 7.191 21.016 -17.938 1 97.25 328 LYS B N 1
ATOM 5927 C CA . LYS B 1 328 ? 8.641 20.922 -18.125 1 97.25 328 LYS B CA 1
ATOM 5928 C C . LYS B 1 328 ? 9.32 20.453 -16.844 1 97.25 328 LYS B C 1
ATOM 5930 O O . LYS B 1 328 ? 10.383 20.953 -16.469 1 97.25 328 LYS B O 1
ATOM 5935 N N . GLY B 1 329 ? 8.633 19.625 -16.125 1 97.69 329 GLY B N 1
ATOM 5936 C CA . GLY B 1 329 ? 9.203 18.969 -14.961 1 97.69 329 GLY B CA 1
ATOM 5937 C C . GLY B 1 329 ? 9.078 19.781 -13.688 1 97.69 329 GLY B C 1
ATOM 5938 O O . GLY B 1 329 ? 9.594 19.391 -12.641 1 97.69 329 GLY B O 1
ATOM 5939 N N . SER B 1 330 ? 8.375 20.891 -13.695 1 97.94 330 SER B N 1
ATOM 5940 C CA . SER B 1 330 ? 8.312 21.766 -12.523 1 97.94 330 SER B CA 1
ATOM 5941 C C . SER B 1 330 ? 6.934 21.703 -11.875 1 97.94 330 SER B C 1
ATOM 5943 O O . SER B 1 330 ? 5.926 22.047 -12.5 1 97.94 330 SER B O 1
ATOM 5945 N N . LEU B 1 331 ? 6.887 21.312 -10.641 1 97.06 331 LEU B N 1
ATOM 5946 C CA . LEU B 1 331 ? 5.648 21.359 -9.875 1 97.06 331 LEU B CA 1
ATOM 5947 C C . LEU B 1 331 ? 5.34 22.781 -9.422 1 97.06 331 LEU B C 1
ATOM 5949 O O . LEU B 1 331 ? 4.18 23.141 -9.203 1 97.06 331 LEU B O 1
ATOM 5953 N N . VAL B 1 332 ? 6.418 23.594 -9.211 1 95.44 332 VAL B N 1
ATOM 5954 C CA . VAL B 1 332 ? 6.23 25 -8.867 1 95.44 332 VAL B CA 1
ATOM 5955 C C . VAL B 1 332 ? 5.43 25.688 -9.961 1 95.44 332 VAL B C 1
ATOM 5957 O O . VAL B 1 332 ? 4.457 26.391 -9.68 1 95.44 332 VAL B O 1
ATOM 5960 N N . ALA B 1 333 ? 5.828 25.422 -11.219 1 95.38 333 ALA B N 1
ATOM 5961 C CA . ALA B 1 333 ? 5.121 25.984 -12.359 1 95.38 333 ALA B CA 1
ATOM 5962 C C . ALA B 1 333 ? 3.715 25.406 -12.484 1 95.38 333 ALA B C 1
ATOM 5964 O O . ALA B 1 333 ? 2.764 26.125 -12.797 1 95.38 333 ALA B O 1
ATOM 5965 N N . ALA B 1 334 ? 3.582 24.156 -12.195 1 95.56 334 ALA B N 1
ATOM 5966 C CA . ALA B 1 334 ? 2.312 23.438 -12.352 1 95.56 334 ALA B CA 1
ATOM 5967 C C . ALA B 1 334 ? 1.299 23.906 -11.312 1 95.56 334 ALA B C 1
ATOM 5969 O O . ALA B 1 334 ? 0.089 23.781 -11.516 1 95.56 334 ALA B O 1
ATOM 5970 N N . SER B 1 335 ? 1.811 24.469 -10.164 1 95.06 335 SER B N 1
ATOM 5971 C CA . SER B 1 335 ? 0.936 24.75 -9.031 1 95.06 335 SER B CA 1
ATOM 5972 C C . SER B 1 335 ? 0.745 26.25 -8.836 1 95.06 335 SER B C 1
ATOM 5974 O O . SER B 1 335 ? 0.371 26.688 -7.754 1 95.06 335 SER B O 1
ATOM 5976 N N . THR B 1 336 ? 0.996 27.047 -9.82 1 94.62 336 THR B N 1
ATOM 5977 C CA . THR B 1 336 ? 0.976 28.5 -9.703 1 94.62 336 THR B CA 1
ATOM 5978 C C . THR B 1 336 ? -0.401 28.984 -9.258 1 94.62 336 THR B C 1
ATOM 5980 O O . THR B 1 336 ? -0.51 29.828 -8.375 1 94.62 336 THR B O 1
ATOM 5983 N N . ALA B 1 337 ? -1.47 28.484 -9.875 1 94.44 337 ALA B N 1
ATOM 5984 C CA . ALA B 1 337 ? -2.824 28.906 -9.531 1 94.44 337 ALA B CA 1
ATOM 5985 C C . ALA B 1 337 ? -3.162 28.547 -8.086 1 94.44 337 ALA B C 1
ATOM 5987 O O . ALA B 1 337 ? -3.742 29.344 -7.355 1 94.44 337 ALA B O 1
ATOM 5988 N N . GLU B 1 338 ? -2.812 27.312 -7.676 1 94.38 338 GLU B N 1
ATOM 5989 C CA . GLU B 1 338 ? -3.055 26.875 -6.305 1 94.38 338 GLU B CA 1
ATOM 5990 C C . GLU B 1 338 ? -2.266 27.703 -5.305 1 94.38 338 GLU B C 1
ATOM 5992 O O . GLU B 1 338 ? -2.775 28.047 -4.234 1 94.38 338 GLU B O 1
ATOM 5997 N N . GLN B 1 339 ? -1.027 28.031 -5.641 1 94.44 339 GLN B N 1
ATOM 5998 C CA . GLN B 1 339 ? -0.187 28.844 -4.762 1 94.44 339 GLN B CA 1
ATOM 5999 C C . GLN B 1 339 ? -0.83 30.203 -4.484 1 94.44 339 GLN B C 1
ATOM 6001 O O . GLN B 1 339 ? -0.769 30.703 -3.357 1 94.44 339 GLN B O 1
ATOM 6006 N N . LEU B 1 340 ? -1.405 30.766 -5.473 1 94.5 340 LEU B N 1
ATOM 6007 C CA . LEU B 1 340 ? -2.07 32.062 -5.305 1 94.5 340 LEU B CA 1
ATOM 6008 C C . LEU B 1 340 ? -3.262 31.922 -4.363 1 94.5 340 LEU B C 1
ATOM 6010 O O . LEU B 1 340 ? -3.471 32.781 -3.504 1 94.5 340 LEU B O 1
ATOM 6014 N N . VAL B 1 341 ? -4.008 30.875 -4.535 1 95.25 341 VAL B N 1
ATOM 6015 C CA . VAL B 1 341 ? -5.16 30.641 -3.672 1 95.25 341 VAL B CA 1
ATOM 6016 C C . VAL B 1 341 ? -4.695 30.469 -2.227 1 95.25 341 VAL B C 1
ATOM 6018 O O . VAL B 1 341 ? -5.254 31.094 -1.314 1 95.25 341 VAL B O 1
ATOM 6021 N N . TYR B 1 342 ? -3.678 29.625 -1.999 1 95.25 342 TYR B N 1
ATOM 6022 C CA . TYR B 1 342 ? -3.199 29.328 -0.651 1 95.25 342 TYR B CA 1
ATOM 6023 C C . TYR B 1 342 ? -2.633 30.594 0.002 1 95.25 342 TYR B C 1
ATOM 6025 O O . TYR B 1 342 ? -2.842 30.828 1.194 1 95.25 342 TYR B O 1
ATOM 6033 N N . ARG B 1 343 ? -1.914 31.406 -0.767 1 94.69 343 ARG B N 1
ATOM 6034 C CA . ARG B 1 343 ? -1.357 32.656 -0.251 1 94.69 343 ARG B CA 1
ATOM 6035 C C . ARG B 1 343 ? -2.465 33.625 0.173 1 94.69 343 ARG B C 1
ATOM 6037 O O . ARG B 1 343 ? -2.389 34.219 1.241 1 94.69 343 ARG B O 1
ATOM 6044 N N . HIS B 1 344 ? -3.412 33.781 -0.679 1 95.88 344 HIS B N 1
ATOM 6045 C CA . HIS B 1 344 ? -4.535 34.656 -0.378 1 95.88 344 HIS B CA 1
ATOM 6046 C C . HIS B 1 344 ? -5.301 34.156 0.849 1 95.88 344 HIS B C 1
ATOM 6048 O O . HIS B 1 344 ? -5.621 34.969 1.739 1 95.88 344 HIS B O 1
ATOM 6054 N N . ASN B 1 345 ? -5.602 32.875 0.86 1 96.5 345 ASN B N 1
ATOM 6055 C CA . ASN B 1 345 ? -6.344 32.312 1.979 1 96.5 345 ASN B CA 1
ATOM 6056 C C . ASN B 1 345 ? -5.59 32.469 3.295 1 96.5 345 ASN B C 1
ATOM 6058 O O . ASN B 1 345 ? -6.188 32.781 4.32 1 96.5 345 ASN B O 1
ATOM 6062 N N . MET B 1 346 ? -4.254 32.219 3.271 1 96.56 346 MET B N 1
ATOM 6063 C CA . MET B 1 346 ? -3.434 32.375 4.469 1 96.56 346 MET B CA 1
ATOM 6064 C C . MET B 1 346 ? -3.443 33.812 4.965 1 96.56 346 MET B C 1
ATOM 6066 O O . MET B 1 346 ? -3.613 34.062 6.16 1 96.56 346 MET B O 1
ATOM 6070 N N . ARG B 1 347 ? -3.291 34.719 4.09 1 96.5 347 ARG B N 1
ATOM 6071 C CA . ARG B 1 347 ? -3.334 36.125 4.449 1 96.5 347 ARG B CA 1
ATOM 6072 C C . ARG B 1 347 ? -4.688 36.5 5.047 1 96.5 347 ARG B C 1
ATOM 6074 O O . ARG B 1 347 ? -4.754 37.219 6.051 1 96.5 347 ARG B O 1
ATOM 6081 N N . GLN B 1 348 ? -5.691 36.062 4.383 1 97.75 348 GLN B N 1
ATOM 6082 C CA . GLN B 1 348 ? -7.039 36.344 4.859 1 97.75 348 GLN B CA 1
ATOM 6083 C C . GLN B 1 348 ? -7.27 35.75 6.25 1 97.75 348 GLN B C 1
ATOM 6085 O O . GLN B 1 348 ? -7.906 36.375 7.098 1 97.75 348 GLN B O 1
ATOM 6090 N N . LEU B 1 349 ? -6.812 34.562 6.461 1 98.06 349 LEU B N 1
ATOM 6091 C CA . LEU B 1 349 ? -6.938 33.906 7.766 1 98.06 349 LEU B CA 1
ATOM 6092 C C . LEU B 1 349 ? -6.207 34.688 8.836 1 98.06 349 LEU B C 1
ATOM 6094 O O . LEU B 1 349 ? -6.777 35 9.891 1 98.06 349 LEU B O 1
ATOM 6098 N N . LEU B 1 350 ? -4.957 35.094 8.602 1 98 350 LEU B N 1
ATOM 6099 C CA . LEU B 1 350 ? -4.121 35.781 9.57 1 98 350 LEU B CA 1
ATOM 6100 C C . LEU B 1 350 ? -4.652 37.188 9.828 1 98 350 LEU B C 1
ATOM 6102 O O . LEU B 1 350 ? -4.777 37.594 10.977 1 98 350 LEU B O 1
ATOM 6106 N N . ASP B 1 351 ? -4.98 37.875 8.734 1 98.12 351 ASP B N 1
ATOM 6107 C CA . ASP B 1 351 ? -5.578 39.188 8.883 1 98.12 351 ASP B CA 1
ATOM 6108 C C . ASP B 1 351 ? -6.922 39.125 9.602 1 98.12 351 ASP B C 1
ATOM 6110 O O . ASP B 1 351 ? -7.262 40 10.398 1 98.12 351 ASP B O 1
ATOM 6114 N N . GLY B 1 352 ? -7.648 38.125 9.227 1 98.38 352 GLY B N 1
ATOM 6115 C CA . GLY B 1 352 ? -8.945 37.906 9.852 1 98.38 352 GLY B CA 1
ATOM 6116 C C . GLY B 1 352 ? -8.844 37.656 11.344 1 98.38 352 GLY B C 1
ATOM 6117 O O . GLY B 1 352 ? -9.656 38.188 12.117 1 98.38 352 GLY B O 1
ATOM 6118 N N . LEU B 1 353 ? -7.914 36.844 11.781 1 98.38 353 LEU B N 1
ATOM 6119 C CA . LEU B 1 353 ? -7.672 36.625 13.203 1 98.38 353 LEU B CA 1
ATOM 6120 C C . LEU B 1 353 ? -7.316 37.938 13.891 1 98.38 353 LEU B C 1
ATOM 6122 O O . LEU B 1 353 ? -7.863 38.25 14.953 1 98.38 353 LEU B O 1
ATOM 6126 N N . ALA B 1 354 ? -6.457 38.719 13.289 1 98.25 354 ALA B N 1
ATOM 6127 C CA . ALA B 1 354 ? -6.008 39.969 13.859 1 98.25 354 ALA B CA 1
ATOM 6128 C C . ALA B 1 354 ? -7.172 40.938 14.023 1 98.25 354 ALA B C 1
ATOM 6130 O O . ALA B 1 354 ? -7.23 41.719 15 1 98.25 354 ALA B O 1
ATOM 6131 N N . ARG B 1 355 ? -8.023 40.938 13.07 1 98.19 355 ARG B N 1
ATOM 6132 C CA . ARG B 1 355 ? -9.18 41.812 13.102 1 98.19 355 ARG B CA 1
ATOM 6133 C C . ARG B 1 355 ? -10.141 41.438 14.227 1 98.19 355 ARG B C 1
ATOM 6135 O O . ARG B 1 355 ? -10.742 42.281 14.859 1 98.19 355 ARG B O 1
ATOM 6142 N N . ARG B 1 356 ? -10.312 40.188 14.469 1 97.94 356 ARG B N 1
ATOM 6143 C CA . ARG B 1 356 ? -11.297 39.688 15.43 1 97.94 356 ARG B CA 1
ATOM 6144 C C . ARG B 1 356 ? -10.711 39.656 16.844 1 97.94 356 ARG B C 1
ATOM 6146 O O . ARG B 1 356 ? -11.453 39.656 17.828 1 97.94 356 ARG B O 1
ATOM 6153 N N . PHE B 1 357 ? -9.438 39.594 16.891 1 97.75 357 PHE B N 1
ATOM 6154 C CA . PHE B 1 357 ? -8.727 39.656 18.172 1 97.75 357 PHE B CA 1
ATOM 6155 C C . PHE B 1 357 ? -7.715 40.812 18.156 1 97.75 357 PHE B C 1
ATOM 6157 O O . PHE B 1 357 ? -6.508 40.594 18.219 1 97.75 357 PHE B O 1
ATOM 6164 N N . PRO B 1 358 ? -8.156 41.969 18.234 1 96.56 358 PRO B N 1
ATOM 6165 C CA . PRO B 1 358 ? -7.262 43.125 18.156 1 96.56 358 PRO B CA 1
ATOM 6166 C C . PRO B 1 358 ? -6.281 43.188 19.328 1 96.56 358 PRO B C 1
ATOM 6168 O O . PRO B 1 358 ? -5.191 43.781 19.188 1 96.56 358 PRO B O 1
ATOM 6171 N N . ASP B 1 359 ? -6.664 42.75 20.453 1 96.56 359 ASP B N 1
ATOM 6172 C CA . ASP B 1 359 ? -5.781 42.562 21.609 1 96.56 359 ASP B CA 1
ATOM 6173 C C . ASP B 1 359 ? -5.699 41.094 22.016 1 96.56 359 ASP B C 1
ATOM 6175 O O . ASP B 1 359 ? -6.301 40.656 23 1 96.56 359 ASP B O 1
ATOM 6179 N N . PRO B 1 360 ? -4.898 40.344 21.25 1 95.94 360 PRO B N 1
ATOM 6180 C CA . PRO B 1 360 ? -4.855 38.906 21.469 1 95.94 360 PRO B CA 1
ATOM 6181 C C . PRO B 1 360 ? -4.445 38.531 22.891 1 95.94 360 PRO B C 1
ATOM 6183 O O . PRO B 1 360 ? -4.953 37.562 23.453 1 95.94 360 PRO B O 1
ATOM 6186 N N . HIS B 1 361 ? -3.562 39.281 23.438 1 94.94 361 HIS B N 1
ATOM 6187 C CA . HIS B 1 361 ? -3.127 39 24.797 1 94.94 361 HIS B CA 1
ATOM 6188 C C . HIS B 1 361 ? -4.293 39.094 25.781 1 94.94 361 HIS B C 1
ATOM 6190 O O . HIS B 1 361 ? -4.441 38.25 26.656 1 94.94 361 HIS B O 1
ATOM 6196 N N . ALA B 1 362 ? -5.066 40.125 25.594 1 94.25 362 ALA B N 1
ATOM 6197 C CA . ALA B 1 362 ? -6.219 40.312 26.484 1 94.25 362 ALA B CA 1
ATOM 6198 C C . ALA B 1 362 ? -7.23 39.188 26.312 1 94.25 362 ALA B C 1
ATOM 6200 O O . ALA B 1 362 ? -7.891 38.781 27.281 1 94.25 362 ALA B O 1
ATOM 6201 N N . ALA B 1 363 ? -7.258 38.688 25.172 1 94.56 363 ALA B N 1
ATOM 6202 C CA . ALA B 1 363 ? -8.195 37.594 24.875 1 94.56 363 ALA B CA 1
ATOM 6203 C C . ALA B 1 363 ? -7.605 36.25 25.25 1 94.56 363 ALA B C 1
ATOM 6205 O O . ALA B 1 363 ? -8.297 35.219 25.188 1 94.56 363 ALA B O 1
ATOM 6206 N N . GLY B 1 364 ? -6.27 36.25 25.594 1 96.06 364 GLY B N 1
ATOM 6207 C CA . GLY B 1 364 ? -5.594 35.031 25.938 1 96.06 364 GLY B CA 1
ATOM 6208 C C . GLY B 1 364 ? -5.289 34.156 24.719 1 96.06 364 GLY B C 1
ATOM 6209 O O . GLY B 1 364 ? -5.215 32.938 24.828 1 96.06 364 GLY B O 1
ATOM 6210 N N . VAL B 1 365 ? -5.246 34.719 23.531 1 97.81 365 VAL B N 1
ATOM 6211 C CA . VAL B 1 365 ? -4.996 33.969 22.328 1 97.81 365 VAL B CA 1
ATOM 6212 C C . VAL B 1 365 ? -3.688 34.406 21.688 1 97.81 365 VAL B C 1
ATOM 6214 O O . VAL B 1 365 ? -3.201 35.5 21.953 1 97.81 365 VAL B O 1
ATOM 6217 N N . SER B 1 366 ? -3.059 33.594 21.031 1 97.94 366 SER B N 1
ATOM 6218 C CA . SER B 1 366 ? -1.909 33.875 20.172 1 97.94 366 SER B CA 1
ATOM 6219 C C . SER B 1 366 ? -1.853 32.906 18.984 1 97.94 366 SER B C 1
ATOM 6221 O O . SER B 1 366 ? -2.463 31.844 19.016 1 97.94 366 SER B O 1
ATOM 6223 N N . TRP B 1 367 ? -1.282 33.312 17.984 1 97.94 367 TRP B N 1
ATOM 6224 C CA . TRP B 1 367 ? -1.114 32.438 16.828 1 97.94 367 TRP B CA 1
ATOM 6225 C C . TRP B 1 367 ? 0.195 32.719 16.109 1 97.94 367 TRP B C 1
ATOM 6227 O O . TRP B 1 367 ? 0.778 33.812 16.281 1 97.94 367 TRP B O 1
ATOM 6237 N N . ASN B 1 368 ? 0.761 31.719 15.422 1 96.38 368 ASN B N 1
ATOM 6238 C CA . ASN B 1 368 ? 1.961 31.938 14.617 1 96.38 368 ASN B CA 1
ATOM 6239 C C . ASN B 1 368 ? 1.628 32.562 13.273 1 96.38 368 ASN B C 1
ATOM 6241 O O . ASN B 1 368 ? 0.456 32.781 12.953 1 96.38 368 ASN B O 1
ATOM 6245 N N . ASN B 1 369 ? 2.619 33.031 12.586 1 95.25 369 ASN B N 1
ATOM 6246 C CA . ASN B 1 369 ? 2.496 33.688 11.297 1 95.25 369 ASN B CA 1
ATOM 6247 C C . ASN B 1 369 ? 3.285 32.969 10.203 1 95.25 369 ASN B C 1
ATOM 6249 O O . ASN B 1 369 ? 4.332 33.469 9.773 1 95.25 369 ASN B O 1
ATOM 6253 N N . PRO B 1 370 ? 2.74 31.828 9.703 1 94.62 370 PRO B N 1
ATOM 6254 C CA . PRO B 1 370 ? 3.469 31.078 8.68 1 94.62 370 PRO B CA 1
ATOM 6255 C C . PRO B 1 370 ? 3.658 31.859 7.387 1 94.62 370 PRO B C 1
ATOM 6257 O O . PRO B 1 370 ? 2.768 32.625 6.977 1 94.62 370 PRO B O 1
ATOM 6260 N N . SER B 1 371 ? 4.758 31.641 6.777 1 91.56 371 SER B N 1
ATOM 6261 C CA . SER B 1 371 ? 5.055 32.281 5.5 1 91.56 371 SER B CA 1
ATOM 6262 C C . SER B 1 371 ? 4.676 31.375 4.332 1 91.56 371 SER B C 1
ATOM 6264 O O . SER B 1 371 ? 5.195 31.531 3.225 1 91.56 371 SER B O 1
ATOM 6266 N N . GLY B 1 372 ? 3.869 30.422 4.531 1 94.38 372 GLY B N 1
ATOM 6267 C CA . GLY B 1 372 ? 3.391 29.484 3.529 1 94.38 372 GLY B CA 1
ATOM 6268 C C . GLY B 1 372 ? 2.662 28.281 4.125 1 94.38 372 GLY B C 1
ATOM 6269 O O . GLY B 1 372 ? 2.34 28.281 5.316 1 94.38 372 GLY B O 1
ATOM 6270 N N . GLY B 1 373 ? 2.334 27.312 3.215 1 95.06 373 GLY B N 1
ATOM 6271 C CA . GLY B 1 373 ? 1.683 26.078 3.658 1 95.06 373 GLY B CA 1
ATOM 6272 C C . GLY B 1 373 ? 0.191 26.25 3.883 1 95.06 373 GLY B C 1
ATOM 6273 O O . GLY B 1 373 ? -0.452 27.078 3.229 1 95.06 373 GLY B O 1
ATOM 6274 N N . PHE B 1 374 ? -0.312 25.328 4.746 1 96.5 374 PHE B N 1
ATOM 6275 C CA . PHE B 1 374 ? -1.76 25.219 4.883 1 96.5 374 PHE B CA 1
ATOM 6276 C C . PHE B 1 374 ? -2.197 25.594 6.293 1 96.5 374 PHE B C 1
ATOM 6278 O O . PHE B 1 374 ? -3.379 25.859 6.531 1 96.5 374 PHE B O 1
ATOM 6285 N N . PHE B 1 375 ? -1.264 25.719 7.309 1 97.38 375 PHE B N 1
ATOM 6286 C CA . PHE B 1 375 ? -1.709 25.531 8.68 1 97.38 375 PHE B CA 1
ATOM 6287 C C . PHE B 1 375 ? -1.279 26.703 9.555 1 97.38 375 PHE B C 1
ATOM 6289 O O . PHE B 1 375 ? -0.176 27.234 9.391 1 97.38 375 PHE B O 1
ATOM 6296 N N . VAL B 1 376 ? -2.129 27.094 10.445 1 97.88 376 VAL B N 1
ATOM 6297 C CA . VAL B 1 376 ? -1.881 28.078 11.5 1 97.88 376 VAL B CA 1
ATOM 6298 C C . VAL B 1 376 ? -2.178 27.453 12.867 1 97.88 376 VAL B C 1
ATOM 6300 O O . VAL B 1 376 ? -3.184 26.766 13.031 1 97.88 376 VAL B O 1
ATOM 6303 N N . THR B 1 377 ? -1.265 27.578 13.781 1 97.94 377 THR B N 1
ATOM 6304 C CA . THR B 1 377 ? -1.488 27.172 15.156 1 97.94 377 THR B CA 1
ATOM 6305 C C . THR B 1 377 ? -2.076 28.312 15.984 1 97.94 377 THR B C 1
ATOM 6307 O O . THR B 1 377 ? -1.511 29.406 16.031 1 97.94 377 THR B O 1
ATOM 6310 N N . LEU B 1 378 ? -3.217 28.109 16.594 1 98.38 378 LEU B N 1
ATOM 6311 C CA . LEU B 1 378 ? -3.863 29.062 17.469 1 98.38 378 LEU B CA 1
ATOM 6312 C C . LEU B 1 378 ? -3.871 28.562 18.906 1 98.38 378 LEU B C 1
ATOM 6314 O O . LEU B 1 378 ? -4.34 27.453 19.188 1 98.38 378 LEU B O 1
ATOM 6318 N N . THR B 1 379 ? -3.264 29.297 19.766 1 98.06 379 THR B N 1
ATOM 6319 C CA . THR B 1 379 ? -3.336 29.016 21.203 1 98.06 379 THR B CA 1
ATOM 6320 C C . THR B 1 379 ? -4.555 29.703 21.828 1 98.06 379 THR B C 1
ATOM 6322 O O . THR B 1 379 ? -4.832 30.859 21.531 1 98.06 379 THR B O 1
ATOM 6325 N N . VAL B 1 380 ? -5.25 28.984 22.625 1 98 380 VAL B N 1
ATOM 6326 C CA . VAL B 1 380 ? -6.461 29.484 23.25 1 98 380 VAL B CA 1
ATOM 6327 C C . VAL B 1 380 ? -6.348 29.344 24.766 1 98 380 VAL B C 1
ATOM 6329 O O . VAL B 1 380 ? -5.516 28.594 25.266 1 98 380 VAL B O 1
ATOM 6332 N N . PRO B 1 381 ? -7.125 30.078 25.484 1 96.44 381 PRO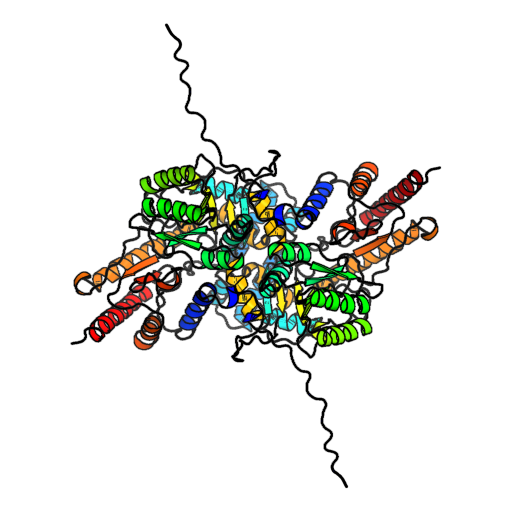 B N 1
ATOM 6333 C CA . PRO B 1 381 ? -6.977 30.109 26.938 1 96.44 381 PRO B CA 1
ATOM 6334 C C . PRO B 1 381 ? -7.797 29.031 27.641 1 96.44 381 PRO B C 1
ATOM 6336 O O . PRO B 1 381 ? -8.023 29.109 28.844 1 96.44 381 PRO B O 1
ATOM 6339 N N . PHE B 1 382 ? -8.344 28.016 27.031 1 96.81 382 PHE B N 1
ATOM 6340 C CA . PHE B 1 382 ? -9.109 26.906 27.562 1 96.81 382 PHE B CA 1
ATOM 6341 C C . PHE B 1 382 ? -8.648 25.578 26.953 1 96.81 382 PHE B C 1
ATOM 6343 O O . PHE B 1 382 ? -7.965 25.562 25.938 1 96.81 382 PHE B O 1
ATOM 6350 N N . PRO B 1 383 ? -8.953 24.484 27.594 1 96.75 383 PRO B N 1
ATOM 6351 C CA . PRO B 1 383 ? -8.602 23.203 27 1 96.75 383 PRO B CA 1
ATOM 6352 C C . PRO B 1 383 ? -9.281 22.969 25.641 1 96.75 383 PRO B C 1
ATOM 6354 O O . PRO B 1 383 ? -10.516 22.922 25.578 1 96.75 383 PRO B O 1
ATOM 6357 N N . ALA B 1 384 ? -8.461 22.859 24.672 1 96.5 384 ALA B N 1
ATOM 6358 C CA . ALA B 1 384 ? -8.961 22.594 23.328 1 96.5 384 ALA B CA 1
ATOM 6359 C C . ALA B 1 384 ? -9.023 21.094 23.047 1 96.5 384 ALA B C 1
ATOM 6361 O O . ALA B 1 384 ? -8.242 20.578 22.25 1 96.5 384 ALA B O 1
ATOM 6362 N N . ASP B 1 385 ? -9.977 20.375 23.594 1 93.75 385 ASP B N 1
ATOM 6363 C CA . ASP B 1 385 ? -10.117 18.938 23.453 1 93.75 385 ASP B CA 1
ATOM 6364 C C . ASP B 1 385 ? -11.297 18.594 22.547 1 93.75 385 ASP B C 1
ATOM 6366 O O . ASP B 1 385 ? -11.852 19.469 21.875 1 93.75 385 ASP B O 1
ATOM 6370 N N . ASP B 1 386 ? -11.602 17.312 22.5 1 91.69 386 ASP B N 1
ATOM 6371 C CA . ASP B 1 386 ? -12.641 16.828 21.578 1 91.69 386 ASP B CA 1
ATOM 6372 C C . ASP B 1 386 ? -14.016 17.344 22.016 1 91.69 386 ASP B C 1
ATOM 6374 O O . ASP B 1 386 ? -14.883 17.578 21.172 1 91.69 386 ASP B O 1
ATOM 6378 N N . LEU B 1 387 ? -14.195 17.469 23.312 1 92.81 387 LEU B N 1
ATOM 6379 C CA . LEU B 1 387 ? -15.461 18 23.797 1 92.81 387 LEU B CA 1
ATOM 6380 C C . LEU B 1 387 ? -15.641 19.453 23.375 1 92.81 387 LEU B C 1
ATOM 6382 O O . LEU B 1 387 ? -16.734 19.859 23 1 92.81 387 LEU B O 1
ATOM 6386 N N . ALA B 1 388 ? -14.562 20.188 23.5 1 95.75 388 ALA B N 1
ATOM 6387 C CA . ALA B 1 388 ? -14.602 21.578 23.047 1 95.75 388 ALA B CA 1
ATOM 6388 C C . ALA B 1 388 ? -14.875 21.656 21.547 1 95.75 388 ALA B C 1
ATOM 6390 O O . ALA B 1 388 ? -15.609 22.531 21.094 1 95.75 388 ALA B O 1
ATOM 6391 N N . LEU B 1 389 ? -14.242 20.828 20.734 1 95.5 389 LEU B N 1
ATOM 6392 C CA . LEU B 1 389 ? -14.469 20.781 19.297 1 95.5 389 LEU B CA 1
ATOM 6393 C C . LEU B 1 389 ? -15.93 20.5 18.984 1 95.5 389 LEU B C 1
ATOM 6395 O O . LEU B 1 389 ? -16.516 21.141 18.109 1 95.5 389 LEU B O 1
ATOM 6399 N N . ALA B 1 390 ? -16.484 19.516 19.703 1 93.5 390 ALA B N 1
ATOM 6400 C CA . ALA B 1 390 ? -17.891 19.172 19.5 1 93.5 390 ALA B CA 1
ATOM 6401 C C . ALA B 1 390 ? -18.797 20.359 19.828 1 93.5 390 ALA B C 1
ATOM 6403 O O . ALA B 1 390 ? -19.781 20.609 19.125 1 93.5 390 ALA B O 1
ATOM 6404 N N . ASP B 1 391 ? -18.516 21 20.891 1 95.56 391 ASP B N 1
ATOM 6405 C CA . ASP B 1 391 ? -19.281 22.172 21.281 1 95.56 391 ASP B CA 1
ATOM 6406 C C . ASP B 1 391 ? -19.172 23.266 20.234 1 95.56 391 ASP B C 1
ATOM 6408 O O . ASP B 1 391 ? -20.156 23.906 19.875 1 95.56 391 ASP B O 1
ATOM 6412 N N . SER B 1 392 ? -17.953 23.516 19.766 1 97.12 392 SER B N 1
ATOM 6413 C CA . SER B 1 392 ? -17.703 24.5 18.719 1 97.12 392 SER B CA 1
ATOM 6414 C C . SER B 1 392 ? -18.531 24.203 17.484 1 97.12 392 SER B C 1
ATOM 6416 O O . SER B 1 392 ? -19.156 25.109 16.906 1 97.12 392 SER B O 1
ATOM 6418 N N . ALA B 1 393 ? -18.547 22.953 17.062 1 96.12 393 ALA B N 1
ATOM 6419 C CA . ALA B 1 393 ? -19.281 22.516 15.875 1 96.12 393 ALA B CA 1
ATOM 6420 C C . ALA B 1 393 ? -20.781 22.672 16.078 1 96.12 393 ALA B C 1
ATOM 6422 O O . ALA B 1 393 ? -21.5 23.188 15.203 1 96.12 393 ALA B O 1
ATOM 6423 N N . ARG B 1 394 ? -21.25 22.281 17.219 1 95.12 394 ARG B N 1
ATOM 6424 C CA . ARG B 1 394 ? -22.688 22.234 17.5 1 95.12 394 ARG B CA 1
ATOM 6425 C C . ARG B 1 394 ? -23.266 23.625 17.688 1 95.12 394 ARG B C 1
ATOM 6427 O O . ARG B 1 394 ? -24.312 23.953 17.125 1 95.12 394 ARG B O 1
ATOM 6434 N N . ARG B 1 395 ? -22.609 24.438 18.453 1 96.5 395 ARG B N 1
ATOM 6435 C CA . ARG B 1 395 ? -23.188 25.703 18.875 1 96.5 395 ARG B CA 1
ATOM 6436 C C . ARG B 1 395 ? -22.781 26.844 17.953 1 96.5 395 ARG B C 1
ATOM 6438 O O . ARG B 1 395 ? -23.531 27.797 17.75 1 96.5 395 ARG B O 1
ATOM 6445 N N . TYR B 1 396 ? -21.625 26.703 17.391 1 97.56 396 TYR B N 1
ATOM 6446 C CA . TYR B 1 396 ? -21.109 27.828 16.641 1 97.56 396 TYR B CA 1
ATOM 6447 C C . TYR B 1 396 ? -20.938 27.469 15.172 1 97.56 396 TYR B C 1
ATOM 6449 O O . TYR B 1 396 ? -20.75 28.344 14.328 1 97.56 396 TYR B O 1
ATOM 6457 N N . GLY B 1 397 ? -20.906 26.188 14.852 1 97.06 397 GLY B N 1
ATOM 6458 C CA . GLY B 1 397 ? -20.844 25.75 13.461 1 97.06 397 GLY B CA 1
ATOM 6459 C C . GLY B 1 397 ? -19.469 25.875 12.844 1 97.06 397 GLY B C 1
ATOM 6460 O O . GLY B 1 397 ? -19.344 26.203 11.664 1 97.06 397 GLY B O 1
ATOM 6461 N N . VAL B 1 398 ? -18.453 25.734 13.586 1 97.5 398 VAL B N 1
ATOM 6462 C CA . VAL B 1 398 ? -17.094 25.828 13.055 1 97.5 398 VAL B CA 1
ATOM 6463 C C . VAL B 1 398 ? -16.25 24.672 13.594 1 97.5 398 VAL B C 1
ATOM 6465 O O . VAL B 1 398 ? -16.375 24.297 14.758 1 97.5 398 VAL B O 1
ATOM 6468 N N . LEU B 1 399 ? -15.5 24.047 12.664 1 96.31 399 LEU B N 1
ATOM 6469 C CA . LEU B 1 399 ? -14.641 22.906 12.992 1 96.31 399 LEU B CA 1
ATOM 6470 C C . LEU B 1 399 ? -13.172 23.297 12.906 1 96.31 399 LEU B C 1
ATOM 6472 O O . LEU B 1 399 ? -12.781 24.094 12.039 1 96.31 399 LEU B O 1
ATOM 6476 N N . TRP B 1 400 ? -12.398 22.828 13.773 1 96.19 400 TRP B N 1
ATOM 6477 C CA . TRP B 1 400 ? -10.945 22.906 13.859 1 96.19 400 TRP B CA 1
ATOM 6478 C C . TRP B 1 400 ? -10.359 21.609 14.406 1 96.19 400 TRP B C 1
ATOM 6480 O O . TRP B 1 400 ? -11.094 20.656 14.688 1 96.19 400 TRP B O 1
ATOM 6490 N N . ILE B 1 401 ? -8.992 21.484 14.461 1 95.31 401 ILE B N 1
ATOM 6491 C CA . ILE B 1 401 ? -8.406 20.25 14.961 1 95.31 401 ILE B CA 1
ATOM 6492 C C . ILE B 1 401 ? -7.695 20.516 16.297 1 95.31 401 ILE B C 1
ATOM 6494 O O . ILE B 1 401 ? -6.859 21.422 16.391 1 95.31 401 ILE B O 1
ATOM 6498 N N . PRO B 1 402 ? -8.062 19.703 17.359 1 95.5 402 PRO B N 1
ATOM 6499 C CA . PRO B 1 402 ? -7.262 19.781 18.578 1 95.5 402 PRO B CA 1
ATOM 6500 C C . PRO B 1 402 ? -5.82 19.328 18.359 1 95.5 402 PRO B C 1
ATOM 6502 O O . PRO B 1 402 ? -5.582 18.266 17.797 1 95.5 402 PRO B O 1
ATOM 6505 N N . MET B 1 403 ? -4.906 20.109 18.859 1 96.06 403 MET B N 1
ATOM 6506 C CA . MET B 1 403 ? -3.494 19.828 18.609 1 96.06 403 MET B CA 1
ATOM 6507 C C . MET B 1 403 ? -3.035 18.594 19.375 1 96.06 403 MET B C 1
ATOM 6509 O O . MET B 1 403 ? -2.041 17.969 19.016 1 96.06 403 MET B O 1
ATOM 6513 N N . HIS B 1 404 ? -3.73 18.219 20.422 1 93.75 404 HIS B N 1
ATOM 6514 C CA . HIS B 1 404 ? -3.295 17.094 21.25 1 93.75 404 HIS B CA 1
ATOM 6515 C C . HIS B 1 404 ? -3.279 15.797 20.438 1 93.75 404 HIS B C 1
ATOM 6517 O O . HIS B 1 404 ? -2.561 14.859 20.781 1 93.75 404 HIS B O 1
ATOM 6523 N N . HIS B 1 405 ? -3.998 15.711 19.297 1 92.5 405 HIS B N 1
ATOM 6524 C CA . HIS B 1 405 ? -4.02 14.523 18.438 1 92.5 405 HIS B CA 1
ATOM 6525 C C . HIS B 1 405 ? -2.678 14.32 17.75 1 92.5 405 HIS B C 1
ATOM 6527 O O . HIS B 1 405 ? -2.398 13.234 17.234 1 92.5 405 HIS B O 1
ATOM 6533 N N . PHE B 1 406 ? -1.836 15.352 17.719 1 94.06 406 PHE B N 1
ATOM 6534 C CA . PHE B 1 406 ? -0.571 15.297 16.984 1 94.06 406 PHE B CA 1
ATOM 6535 C C . PHE B 1 406 ? 0.589 15.047 17.938 1 94.06 406 PHE B C 1
ATOM 6537 O O . PHE B 1 406 ? 1.754 15.172 17.562 1 94.06 406 PHE B O 1
ATOM 6544 N N . TYR B 1 407 ? 0.254 14.789 19.234 1 93.12 407 TYR B N 1
ATOM 6545 C CA . TYR B 1 407 ? 1.263 14.5 20.25 1 93.12 407 TYR B CA 1
ATOM 6546 C C . TYR B 1 407 ? 1.219 13.031 20.656 1 93.12 407 TYR B C 1
ATOM 6548 O O . TYR B 1 407 ? 0.14 12.445 20.766 1 93.12 407 TYR B O 1
ATOM 6556 N N . GLU B 1 408 ? 2.346 12.398 20.844 1 86.88 408 GLU B N 1
ATOM 6557 C CA . GLU B 1 408 ? 2.428 11.055 21.406 1 86.88 408 GLU B CA 1
ATOM 6558 C C . GLU B 1 408 ? 2.205 11.07 22.922 1 86.88 408 GLU B C 1
ATOM 6560 O O . GLU B 1 408 ? 1.697 10.102 23.484 1 86.88 408 GLU B O 1
ATOM 6565 N N . ALA B 1 409 ? 2.727 12.07 23.547 1 85 409 ALA B N 1
ATOM 6566 C CA . ALA B 1 409 ? 2.512 12.352 24.953 1 85 409 ALA B CA 1
ATOM 6567 C C . ALA B 1 409 ? 1.62 13.578 25.156 1 85 409 ALA B C 1
ATOM 6569 O O . ALA B 1 409 ? 1.377 14.328 24.203 1 85 409 ALA B O 1
ATOM 6570 N N . PRO B 1 410 ? 1.084 13.633 26.297 1 86.69 410 PRO B N 1
ATOM 6571 C CA . PRO B 1 410 ? 0.203 14.789 26.484 1 86.69 410 PRO B CA 1
ATOM 6572 C C . PRO B 1 410 ? 0.858 16.109 26.078 1 86.69 410 PRO B C 1
ATOM 6574 O O . PRO B 1 410 ? 2.008 16.359 26.453 1 86.69 410 PRO B O 1
ATOM 6577 N N . GLY B 1 411 ? 0.266 16.797 25.25 1 91.56 411 GLY B N 1
ATOM 6578 C CA . GLY B 1 411 ? 0.709 18.078 24.719 1 91.56 411 GLY B CA 1
ATOM 6579 C C . GLY B 1 411 ? -0.328 18.75 23.844 1 91.56 411 GLY B C 1
ATOM 6580 O O . GLY B 1 411 ? -1.308 18.125 23.438 1 91.56 411 GLY B O 1
ATOM 6581 N N . GLY B 1 412 ? -0.116 20.078 23.656 1 94.56 412 GLY B N 1
ATOM 6582 C CA . GLY B 1 412 ? -0.981 20.828 22.766 1 94.56 412 GLY B CA 1
ATOM 6583 C C . GLY B 1 412 ? -2.377 21.031 23.328 1 94.56 412 GLY B C 1
ATOM 6584 O O . GLY B 1 412 ? -3.334 21.203 22.578 1 94.56 412 GLY B O 1
ATOM 6585 N N . LEU B 1 413 ? -2.566 21.031 24.609 1 96.12 413 LEU B N 1
ATOM 6586 C CA . LEU B 1 413 ? -3.871 20.984 25.266 1 96.12 413 LEU B CA 1
ATOM 6587 C C . LEU B 1 413 ? -4.613 22.297 25.094 1 96.12 413 LEU B C 1
ATOM 6589 O O . LEU B 1 413 ? -5.832 22.359 25.266 1 96.12 413 LEU B O 1
ATOM 6593 N N . HIS B 1 414 ? -3.92 23.391 24.797 1 97.44 414 HIS B N 1
ATOM 6594 C CA . HIS B 1 414 ? -4.551 24.703 24.609 1 97.44 414 HIS B CA 1
ATOM 6595 C C . HIS B 1 414 ? -4.316 25.219 23.188 1 97.44 414 HIS B C 1
ATOM 6597 O O . HIS B 1 414 ? -4.262 26.438 22.969 1 97.44 414 HIS B O 1
ATOM 6603 N N . GLN B 1 415 ? -4.062 24.297 22.312 1 97.56 415 GLN B N 1
ATOM 6604 C CA . GLN B 1 415 ? -3.766 24.703 20.938 1 97.56 415 GLN B CA 1
ATOM 6605 C C . GLN B 1 415 ? -4.703 24.031 19.953 1 97.56 415 GLN B C 1
ATOM 6607 O O . GLN B 1 415 ? -5.098 22.875 20.141 1 97.56 415 GLN B O 1
ATOM 6612 N N . ILE B 1 416 ? -5.062 24.734 18.906 1 97.38 416 ILE B N 1
ATOM 6613 C CA . ILE B 1 416 ? -5.82 24.172 17.797 1 97.38 416 ILE B CA 1
ATOM 6614 C C . ILE B 1 416 ? -5.098 24.453 16.484 1 97.38 416 ILE B C 1
ATOM 6616 O O . ILE B 1 416 ? -4.359 25.438 16.375 1 97.38 416 ILE B O 1
ATOM 6620 N N . ARG B 1 417 ? -5.184 23.578 15.523 1 97.25 417 ARG B N 1
ATOM 6621 C CA . ARG B 1 417 ? -4.703 23.797 14.164 1 97.25 417 ARG B CA 1
ATOM 6622 C C . ARG B 1 417 ? -5.824 24.281 13.258 1 97.25 417 ARG B C 1
ATOM 6624 O O . ARG B 1 417 ? -6.906 23.688 13.219 1 97.25 417 ARG B O 1
ATOM 6631 N N . LEU B 1 418 ? -5.57 25.344 12.594 1 97.69 418 LEU B N 1
ATOM 6632 C CA . LEU B 1 418 ? -6.457 25.859 11.555 1 97.69 418 LEU B CA 1
ATOM 6633 C C . LEU B 1 418 ? -5.867 25.625 10.172 1 97.69 418 LEU B C 1
ATOM 6635 O O . LEU B 1 418 ? -4.676 25.875 9.953 1 97.69 418 LEU B O 1
ATOM 6639 N N . SER B 1 419 ? -6.656 25.078 9.281 1 96 419 SER B N 1
ATOM 6640 C CA . SER B 1 419 ? -6.285 24.922 7.879 1 96 419 SER B CA 1
ATOM 6641 C C . SER B 1 419 ? -7.16 25.781 6.973 1 96 419 SER B C 1
ATOM 6643 O O . SER B 1 419 ? -8.367 25.906 7.203 1 96 419 SER B O 1
ATOM 6645 N N . CYS B 1 420 ? -6.609 26.406 5.977 1 92.12 420 CYS B N 1
ATOM 6646 C CA . CYS B 1 420 ? -7.398 27.281 5.121 1 92.12 420 CYS B CA 1
ATOM 6647 C C . CYS B 1 420 ? -7.293 26.859 3.66 1 92.12 420 CYS B C 1
ATOM 6649 O O . CYS B 1 420 ? -7.82 27.547 2.777 1 92.12 420 CYS B O 1
ATOM 6651 N N . SER B 1 421 ? -6.637 25.734 3.377 1 90.06 421 SER B N 1
ATOM 6652 C CA . SER B 1 421 ? -6.285 25.375 2.008 1 90.06 421 SER B CA 1
ATOM 6653 C C . SER B 1 421 ? -7.531 25.109 1.168 1 90.06 421 SER B C 1
ATOM 6655 O O . SER B 1 421 ? -7.566 25.438 -0.018 1 90.06 421 SER B O 1
ATOM 6657 N N . CYS B 1 422 ? -8.562 24.562 1.746 1 87.12 422 CYS B N 1
ATOM 6658 C CA . CYS B 1 422 ? -9.695 24.109 0.938 1 87.12 422 CYS B CA 1
ATOM 6659 C C . CYS B 1 422 ? -10.883 25.047 1.091 1 87.12 422 CYS B C 1
ATOM 6661 O O . CYS B 1 422 ? -11.977 24.766 0.6 1 87.12 422 CYS B O 1
ATOM 6663 N N . LEU B 1 423 ? -10.773 26.219 1.707 1 90.81 423 LEU B N 1
ATOM 6664 C CA . LEU B 1 423 ? -11.891 27.109 1.973 1 90.81 423 LEU B CA 1
ATOM 6665 C C . LEU B 1 423 ? -11.945 28.234 0.933 1 90.81 423 LEU B C 1
ATOM 6667 O O . LEU B 1 423 ? -10.914 28.672 0.434 1 90.81 423 LEU B O 1
ATOM 6671 N N . ASN B 1 424 ? -13.125 28.594 0.635 1 91.56 424 ASN B N 1
ATOM 6672 C CA . ASN B 1 424 ? -13.305 29.828 -0.115 1 91.56 424 ASN B CA 1
ATOM 6673 C C . ASN B 1 424 ? -13.219 31.047 0.792 1 91.56 424 ASN B C 1
ATOM 6675 O O . ASN B 1 424 ? -13.445 30.953 1.999 1 91.56 424 ASN B O 1
ATOM 6679 N N . PRO B 1 425 ? -12.906 32.156 0.188 1 92.88 425 PRO B N 1
ATOM 6680 C CA . PRO B 1 425 ? -12.703 33.375 0.982 1 92.88 425 PRO B CA 1
ATOM 6681 C C . PRO B 1 425 ? -13.906 33.719 1.865 1 92.88 425 PRO B C 1
ATOM 6683 O O . PRO B 1 425 ? -13.742 34.062 3.033 1 92.88 425 PRO B O 1
ATOM 6686 N N . ALA B 1 426 ? -15.062 33.594 1.362 1 94.5 426 ALA B N 1
ATOM 6687 C CA . ALA B 1 426 ? -16.266 33.875 2.139 1 94.5 426 ALA B CA 1
ATOM 6688 C C . ALA B 1 426 ? -16.391 32.969 3.342 1 94.5 426 ALA B C 1
ATOM 6690 O O . ALA B 1 426 ? -16.797 33.375 4.426 1 94.5 426 ALA B O 1
ATOM 6691 N N . ASP B 1 427 ? -16.062 31.75 3.127 1 94.94 427 ASP B N 1
ATOM 6692 C CA . ASP B 1 427 ? -16.125 30.766 4.207 1 94.94 427 ASP B CA 1
ATOM 6693 C C . ASP B 1 427 ? -15.078 31.062 5.277 1 94.94 427 ASP B C 1
ATOM 6695 O O . ASP B 1 427 ? -15.305 30.812 6.465 1 94.94 427 ASP B O 1
ATOM 6699 N N . ILE B 1 428 ? -13.953 31.594 4.844 1 97.19 428 ILE B N 1
ATOM 6700 C CA . ILE B 1 428 ? -12.898 31.922 5.797 1 97.19 428 ILE B CA 1
ATOM 6701 C C . ILE B 1 428 ? -13.391 33 6.75 1 97.19 428 ILE B C 1
ATOM 6703 O O . ILE B 1 428 ? -13.258 32.875 7.973 1 97.19 428 ILE B O 1
ATOM 6707 N N . ASP B 1 429 ? -13.992 34.031 6.234 1 97.56 429 ASP B N 1
ATOM 6708 C CA . ASP B 1 429 ? -14.477 35.125 7.074 1 97.56 429 ASP B CA 1
ATOM 6709 C C . ASP B 1 429 ? -15.602 34.656 7.996 1 97.56 429 ASP B C 1
ATOM 6711 O O . ASP B 1 429 ? -15.586 34.938 9.195 1 97.56 429 ASP B O 1
ATOM 6715 N N . GLU B 1 430 ? -16.516 33.969 7.402 1 97.75 430 GLU B N 1
ATOM 6716 C CA . GLU B 1 430 ? -17.609 33.438 8.211 1 97.75 430 GLU B CA 1
ATOM 6717 C C . GLU B 1 430 ? -17.094 32.5 9.305 1 97.75 430 GLU B C 1
ATOM 6719 O O . GLU B 1 430 ? -17.531 32.594 10.453 1 97.75 430 GLU B O 1
ATOM 6724 N N . GLY B 1 431 ? -16.234 31.594 8.914 1 97.94 431 GLY B N 1
ATOM 6725 C CA . GLY B 1 431 ? -15.648 30.688 9.883 1 97.94 431 GLY B CA 1
ATOM 6726 C C . GLY B 1 431 ? -14.898 31.391 10.992 1 97.94 431 GLY B C 1
ATOM 6727 O O . GLY B 1 431 ? -14.969 30.984 12.156 1 97.94 431 GLY B O 1
ATOM 6728 N N . LEU B 1 432 ? -14.195 32.406 10.641 1 98.25 432 LEU B N 1
ATOM 6729 C CA . LEU B 1 432 ? -13.445 33.188 11.641 1 98.25 432 LEU B CA 1
ATOM 6730 C C . LEU B 1 432 ? -14.391 33.906 12.578 1 98.25 432 LEU B C 1
ATOM 6732 O O . LEU B 1 432 ? -14.094 34.062 13.766 1 98.25 432 LEU B O 1
ATOM 6736 N N . ASP B 1 433 ? -15.508 34.469 12.055 1 98.44 433 ASP B N 1
ATOM 6737 C CA . ASP B 1 433 ? -16.516 35.062 12.914 1 98.44 433 ASP B CA 1
ATOM 6738 C C . ASP B 1 433 ? -17.047 34.062 13.938 1 98.44 433 ASP B C 1
ATOM 6740 O O . ASP B 1 433 ? -17.156 34.375 15.125 1 98.44 433 ASP B O 1
ATOM 6744 N N . ARG B 1 434 ? -17.312 32.938 13.477 1 98.25 434 ARG B N 1
ATOM 6745 C CA . ARG B 1 434 ? -17.844 31.875 14.336 1 98.25 434 ARG B CA 1
ATOM 6746 C C . ARG B 1 434 ? -16.797 31.422 15.344 1 98.25 434 ARG B C 1
ATOM 6748 O O . ARG B 1 434 ? -17.109 31.188 16.516 1 98.25 434 ARG B O 1
ATOM 6755 N N . LEU B 1 435 ? -15.562 31.281 14.883 1 98.19 435 LEU B N 1
ATOM 6756 C CA . LEU B 1 435 ? -14.469 30.875 15.758 1 98.19 435 LEU B CA 1
ATOM 6757 C C . LEU B 1 435 ? -14.242 31.922 16.859 1 98.19 435 LEU B C 1
ATOM 6759 O O . LEU B 1 435 ? -14.047 31.562 18.016 1 98.19 435 LEU B O 1
ATOM 6763 N N . ALA B 1 436 ? -14.258 33.156 16.469 1 97.94 436 ALA B N 1
ATOM 6764 C CA . ALA B 1 436 ? -14.078 34.25 17.438 1 97.94 436 ALA B CA 1
ATOM 6765 C C . ALA B 1 436 ? -15.188 34.219 18.484 1 97.94 436 ALA B C 1
ATOM 6767 O O . ALA B 1 436 ? -14.93 34.438 19.672 1 97.94 436 ALA B O 1
ATOM 6768 N N . ALA B 1 437 ? -16.406 34.031 18.031 1 97.69 437 ALA B N 1
ATOM 6769 C CA . ALA B 1 437 ? -17.547 33.906 18.953 1 97.69 437 ALA B CA 1
ATOM 6770 C C . ALA B 1 437 ? -17.344 32.75 19.906 1 97.69 437 ALA B C 1
ATOM 6772 O O . ALA B 1 437 ? -17.625 32.875 21.109 1 97.69 437 ALA B O 1
ATOM 6773 N N . PHE B 1 438 ? -16.906 31.641 19.469 1 97.75 438 PHE B N 1
ATOM 6774 C CA . PHE B 1 438 ? -16.656 30.469 20.281 1 97.75 438 PHE B CA 1
ATOM 6775 C C . PHE B 1 438 ? -15.578 30.75 21.328 1 97.75 438 PHE B C 1
ATOM 6777 O O . PHE B 1 438 ? -15.773 30.469 22.516 1 97.75 438 PHE B O 1
ATOM 6784 N N . VAL B 1 439 ? -14.422 31.297 20.844 1 97.38 439 VAL B N 1
ATOM 6785 C CA . VAL B 1 439 ? -13.281 31.531 21.719 1 97.38 439 VAL B CA 1
ATOM 6786 C C . VAL B 1 439 ? -13.664 32.531 22.797 1 97.38 439 VAL B C 1
ATOM 6788 O O . VAL B 1 439 ? -13.344 32.344 23.969 1 97.38 439 VAL B O 1
ATOM 6791 N N . THR B 1 440 ? -14.391 33.562 22.391 1 94.75 440 THR B N 1
ATOM 6792 C CA . THR B 1 440 ? -14.812 34.594 23.344 1 94.75 440 THR B CA 1
ATOM 6793 C C . THR B 1 440 ? -15.844 34.031 24.312 1 94.75 440 THR B C 1
ATOM 6795 O O . THR B 1 440 ? -15.82 34.375 25.5 1 94.75 440 THR B O 1
ATOM 6798 N N . GLY B 1 441 ? -16.719 33.25 23.75 1 92.62 441 GLY B N 1
ATOM 6799 C CA . GLY B 1 441 ? -17.734 32.656 24.609 1 92.62 441 GLY B CA 1
ATOM 6800 C C . GLY B 1 441 ? -17.172 31.703 25.625 1 92.62 441 GLY B C 1
ATOM 6801 O O . GLY B 1 441 ? -17.641 31.656 26.766 1 92.62 441 GLY B O 1
ATOM 6802 N N . ARG B 1 442 ? -16.25 30.906 25.266 1 89.25 442 ARG B N 1
ATOM 6803 C CA . ARG B 1 442 ? -15.648 29.922 26.156 1 89.25 442 ARG B CA 1
ATOM 6804 C C . ARG B 1 442 ? -14.719 30.594 27.172 1 89.25 442 ARG B C 1
ATOM 6806 O O . ARG B 1 442 ? -14.602 30.141 28.312 1 89.25 442 ARG B O 1
ATOM 6813 N N . GLY B 1 443 ? -13.953 31.5 26.688 1 75 443 GLY B N 1
ATOM 6814 C CA . GLY B 1 443 ? -13.094 32.25 27.594 1 75 443 GLY B CA 1
ATOM 6815 C C . GLY B 1 443 ? -13.844 32.906 28.719 1 75 443 GLY B C 1
ATOM 6816 O O . GLY B 1 443 ? -13.328 33.031 29.844 1 75 443 GLY B O 1
ATOM 6817 N N . ARG B 1 444 ? -15.086 33.281 28.516 1 67.81 444 ARG B N 1
ATOM 6818 C CA . ARG B 1 444 ? -15.922 33.875 29.531 1 67.81 444 ARG B CA 1
ATOM 6819 C C . ARG B 1 444 ? -16.453 32.844 30.5 1 67.81 444 ARG B C 1
ATOM 6821 O O . ARG B 1 444 ? -16.672 33.125 31.688 1 67.81 444 ARG B O 1
ATOM 6828 N N . LYS B 1 445 ? -16.938 31.688 30.078 1 61.47 445 LYS B N 1
ATOM 6829 C CA . LYS B 1 445 ? -17.516 30.672 30.953 1 61.47 445 LYS B CA 1
ATOM 6830 C C . LYS B 1 445 ? -16.453 30.078 31.875 1 61.47 445 LYS B C 1
ATOM 6832 O O . LYS B 1 445 ? -16.781 29.406 32.875 1 61.47 445 LYS B O 1
ATOM 6837 N N . GLY B 1 446 ? -15.305 30.016 31.641 1 55.41 446 GLY B N 1
ATOM 6838 C CA . GLY B 1 446 ? -14.234 29.438 32.438 1 55.41 446 GLY B CA 1
ATOM 6839 C C . GLY B 1 446 ? -13.75 30.344 33.531 1 55.41 446 GLY B C 1
ATOM 6840 O O . GLY B 1 446 ? -12.789 30.016 34.25 1 55.41 446 GLY B O 1
ATOM 6841 N N . GLU B 1 447 ? -13.906 31.641 33.375 1 41.28 447 GLU B N 1
ATOM 6842 C CA . GLU B 1 447 ? -13.602 32.438 34.562 1 41.28 447 GLU B CA 1
ATOM 6843 C C . GLU B 1 447 ? -14.516 32.062 35.719 1 41.28 447 GLU B C 1
ATOM 6845 O O . GLU B 1 447 ? -15.742 32.094 35.594 1 41.28 447 GLU B O 1
ATOM 6850 N N . PRO B 1 448 ? -14.148 31.062 36.469 1 38.47 448 PRO B N 1
ATOM 6851 C CA . PRO B 1 448 ? -14.828 31.141 37.781 1 38.47 448 PRO B CA 1
ATOM 6852 C C . PRO B 1 448 ? -14.922 32.562 38.312 1 38.47 448 PRO B C 1
ATOM 6854 O O . PRO B 1 448 ? -13.938 33.312 38.281 1 38.47 448 PRO B O 1
ATOM 6857 N N . GLY B 1 449 ? -15.984 33.281 37.969 1 25.67 449 GLY B N 1
ATOM 6858 C CA . GLY B 1 449 ? -16.219 34.281 39 1 25.67 449 GLY B CA 1
ATOM 6859 C C . GLY B 1 449 ? -16.094 33.75 40.406 1 25.67 449 GLY B C 1
ATOM 6860 O O . GLY B 1 449 ? -16.328 32.531 40.625 1 25.67 449 GLY B O 1
#

Secondary structure (DSSP, 8-state):
-----------PPPPEEEGGGS-GGGG-HHHHHHHHHHHHHHH-TTSEE----PPP-TT--HHHHHHHHHHHHHIIIIIS---HHHHHHHHHS---TT-S-HHHHHHHHHHHH-----GGGEEEESHHHHHHHHHHHHH--STTEEEEEEES--HHHHHHHHHTT--EEEEE--TTSS-HHHHHHHHHHHHHTT-EEEEEEE--SS-TTT-----HHHHHHHHHHHHHHT-EEEEE-SSTT-BSSS-PPPPHHHH-SSS-EEEEEESTTTS-GGG--EEEE---EEE-TT--EEEEHHHHHHHHHHTTTSS--HHHHHHHHHHHHHTTT-HHHHTHHHHHHHHHHHHHHHHHHHHH-SSHHHHT-EE---SBSSEEEEE-SS---HHHHHHIIIII-EE-EEGGGG-SSS--TTEEEEE-TT--HHHHHHHHHHHHHHHHHHHHHTS--/-----------PPPPEEEGGGS-GGGG-HHHHHHHHHHHHHHH-TTSEE----PPP-TT--HHHHHHHHHHHHHHHHHTS---HHHHHHHHHS---TT-S-HHHHHHHHHHHH-----GGGEEEESHHHHHHHHHHHHH--STTEEEEEEES--HHHHHHHHHTT--EEEEE--TTSS-HHHHHHHHHHHHHTT-EEEEEEE--SS-TTT-----HHHHHHHHHHHHHHT-EEEEE-SSTT-BSSS-PPPPHHHH-SSS-EEEEEESTTTS-GGG--EEEE---EEE-TT--EEEEHHHHHHHHHHTTTSS--HHHHHHHHHHHHHTTT-HHHHTHHHHHHHHHHHHHHHHHHHHH-SSHHHHT-EE---SBSSEEEEE-SS---HHHHHHIIIII-EE-EEGGGG-SSS--TTEEEEE-TT--HHHHHHHHHHHHHHHHHHHHHTS--

pLDDT: mean 93.46, std 11.08, range [25.42, 98.94]

Sequence (898 aa):
MTVETGSGPTPPRLVTLSVEELHASLTDPALESMNLLNEIAARFPDAVSFAAGRPYEGFYDIEDVHRYLRTFWSYLVEERGHDAERATRLLFQYGRTKGVIHELIAGQLAVDEGITTDPEDIVVTVGAQEAMFLTLRALRSDDRDRLLSVSPMYVGVTGAARLVDLPVVGVTAGADGVDLADLAAKAERVRAAGHRPRALYLVPDFSNPTGISLPLGTRRRLLDLADRLDLLILEDNPYGIFAHGERRMPTLKSLDHRDRVVYLGSFAKTSLPGARVGFVVAGQRVTDAAGADRGSFADQLSKIKSMVTVNTSPLAQAVVAGQLLANKGSLVAASTAEQLVYRHNMRQLLDGLARRFPDPHAAGVSWNNPSGGFFVTLTVPFPADDLALADSARRYGVLWIPMHHFYEAPGGLHQIRLSCSCLNPADIDEGLDRLAAFVTGRGRKGEPGMTVETGSGPTPPRLVTLSVEELHASLTDPALESMNLLNEIAARFPDAVSFAAGRPYEGFYDIEDVHRYLRTFWSYLVEERGHDAERATRLLFQYGRTKGVIHELIAGQLAVDEGITTDPEDIVVTVGAQEAMFLTLRALRSDDRDRLLSVSPMYVGVTGAARLVDLPVVGVTAGADGVDLADLAAKAERVRAAGHRPRALYLVPDFSNPTGISLPLGTRRRLLDLADRLDLLILEDNPYGIFAHGERRMPTLKSLDHRDRVVYLGSFAKTSLPGARVGFVVAGQRVTDAAGADRGSFADQLSKIKSMVTVNTSPLAQAVVAGQLLANKGSLVAASTAEQLVYRHNMRQLLDGLARRFPDPHAAGVSWNNPSGGFFVTLTVPFPADDLALADSARRYGVLWIPMHHFYEAPGGLHQIRLSCSCLNPADIDEGLDRLAAFVTGRGRKGEPG

InterPro domains:
  IPR004839 Aminotransferase, class I/classII, large domain [PF00155] (93-435)
  IPR015421 Pyridoxal phosphate-dependent transferase, major domain [G3DSA:3.40.640.10] (93-330)
  IPR015422 Pyridoxal phosphate-dependent transferase, small domain [G3DSA:3.90.1150.10] (44-438)
  IPR015424 Pyridoxal phosphate-dependent transferase [SSF53383] (38-439)
  IPR050859 Class-I pyridoxal-phosphate-dependent aminotransferase-like [PTHR42790] (43-439)

Organism: Actinoplanes teichomyceticus (NCBI:txid1867)